Protein AF-0000000082951512 (afdb_homodimer)

Secondary structure (DSSP, 8-state):
--------THHHHHHHHHHHT-----EEEEE-----HHHHHHHHHHHHHHHHTT-EEEEEESSPPGGG--SSTTEEEEE-HHHH-PPSSB-HHHHHHHHH-GGGGHHHHHHHHHHHHHHHHHSHHHHHHHHHHHTTSS--SEEEE--TT-GGGGHHHHHHT--EEEEE-SSSS-TTHHHHHS----TTTS--TT-S-SS--SHHHHHHHHHHHHHHHHHHHHHHHHHHHHS--GGGGSPP---SEEEES--TTTS----B-TTEEE-TTTT-PPP----HHHHHHHHT-TT-EEEE--TTTB-GGGS-HHHHHHHHHHHHHSSSEEEEE-SS--TT--TTEEEES---HHHHHHSTTEEEEEE---HHHHHHHHHHT--EEE---STTHHHHHHHHHHTTSEEE--GGG--HHHHHHHHHHHHH-HHHHHHHHHHHHHHH--SS-HHHHHHHHHHHHHHTTT-GGGS-GGGGS-HHHHTTHHHHHHHHHHHHHHHHHHHHHHHHHHHHHHHHHHHHHHHH-/--------THHHHHHHHHHHT-----EEEEE-----HHHHHHHHHHHHHHHHTT-EEEEEESSPPGGG--SSTTEEEEE-HHHH-PPSSB-HHHHHHHHH-GGGGHHHHHHHHHHHHHHHHHSHHHHHHHHHHHTTSS--SEEEE--TT-GGGGHHHHHHT--EEEEE-SSSS-TTHHHHHS----TTTS--TT-S-SS--SHHHHHHHHHHHHHHHHHHHHHHHHHHHHS--GGGGSPPPPPSEEEES--TTTS----B-TTEEE-TTTT-PPP----HHHHHHHHT-TT-EEEE--TTTB-GGGS-HHHHHHHHHHHHHSSSEEEEE-SS--TT--TTEEEES---HHHHHHSTTEEEEEE---HHHHHHHHHHT--EEE---STTHHHHHHHHHHTTSEEE--GGG--HHHHHHHHHHHHH-HHHHHHHHHHHHHHH--SS-HHHHHHHHHHHHHHTTT-GGGS-GGGGS-HHHHTTHHHHHHHHHHHHHHHHHHHHHHHHHHHHHHHHHHHHHHHH-

Nearest PDB structures (foldseek):
  2o6l-assembly1_B  TM=9.473E-01  e=8.964E-16  Homo sapiens
  2o6l-assembly1_A  TM=9.461E-01  e=8.014E-16  Homo sapiens
  7cjx-assembly2_B  TM=9.313E-01  e=4.575E-16  Homo sapiens
  7yf5-assembly1_A  TM=9.288E-01  e=1.965E-15  Homo sapiens
  7yf5-assembly1_B  TM=9.492E-01  e=5.390E-15  Homo sapiens

Foldseek 3Di:
DPPPDPPDPVVVVVVVVVPPPLLPAFEEEEEELAQDPLFVLQVVLLVCLSVVSRHAYEYEHLDADPPLDDPHPRYHYDHCVVPHHDDWADFLVVLQVCFVCVLVCLLVQQVSSVSSLCSVCVDVVVVVLLVCCVVVVDNGAEYEYANRQALLGQLSCLSSVHAYEYEHSQQDPALCCCLQFVDDDDLQFQAHQFQLAQGQDDPVSSVVRVVVSVSSNVSSVVSRVVCCVVPPDPSSVGDGDHHLAYEHQHDCLLHPDDDDFPRYDYAHCSSPDPAPAFPPVVVVLQVPQPQFEEEEDAPGHHAPQSDDPVLVVLCQVLQLPDSHAYEYQHDDDDPPHRPRYDYDVDGPLLNRLLDPRHAEYEYQARRNSVSSNLLSLHAYEHAHSGGNRSNSQNSVVVLVQYDYDHSVPDDSVVVNVRVCCNRPPVSNSVSSVVSNVVVPDDPDHSSRVSNVVVSVCSVVRNNCVSHDPSSVDDPCVNVCVVVVVVVVVVVVVVVVVVVVVVVVVVVVVVVVVVVVVVVVD/DPPPDDPDPVVVVVVVVVPPPLPPAFEEEEEELAQDPLFVLQVVLLVCLSVVSRHAYEYEHLDADPPLDDPDPRYHYDHCVVPHHDDWADFLVVLQVCFVCVLVCLLVQQVSSVSSLCSVCVDVVVVVLLVCCVVVVDNGAEYEYANRQALLGQLSCLSSVHAYEYEHSQQDPALCCCLQFVDDDDLQFQAHQFQLAQGQDDPVSSVVRVVVSVSSNVSSVVSRVVCCVVPPDPSSPGDGDHHLAYEHQHDCLLHPDDDDFPRYDYAHCSSPDPAPAFPPVVVVLQVPQPQFEEEEDAPGHHAPQSDDPVLVVLCQVLQLPDSHAYEYQHDDDDPPHRPSYDYDVDGPLLNRLLDPRHAEYEYQARRNSVSSNLLSLHAYEHAHSGGNRSNSQNSVVVLVQYDYDHSVPDDSVVVNVRVCCNRPPVSNSVSSVVSNVVVPDDPDHSSRVSNVVVSVCSVVRNNCVSHDPSSVDDPCVNVCVVVVVVVVVVVVVVVVVVVVVVVVVVVVVVVVVVVVVVVVD

InterPro domains:
  IPR002213 UDP-glucuronosyl/UDP-glucosyltransferase [PF00201] (37-509)
  IPR002213 UDP-glucuronosyl/UDP-glucosyltransferase [cd03784] (33-453)
  IPR035595 UDP-glycosyltransferase family, conserved site [PS00375] (346-389)
  IPR050271 UDP-glycosyltransferase [PTHR48043] (38-494)

Sequence (1042 aa):
MRWSPALSWWSAVAAVVATACAANAANILAVETMGGISHWNFMSGVLRALVDNGHAVTAFTPFPSPDGHRPRDNYTEVDMSREMLTAVNHRLADVRQKWKNPFGRVYGWVRLSRNACDKIYGHPATEDVLRRHRDGRHRFDAVIVEPFLSDCASYLAGRLSVPLVYVTPLPAVGLMARWHTGHAANPAVESSLVAGHGIPRTFAQRLSNAALSAYCTVAMVLANAALRYVEPREYDKVPPVTPSLVFVNSHYVSEPPKPVAPSVVNVGGIHLKPPNGLPEDILEFIEQSAHGVIYFTFGSTVQMSSLPENIKNSFIEVLAQIPQRILWKYEGELENKPKNVMMKKWLPQRDILMHPNVKLFISHGGISGLYEAVDAGVPVLGFPLFGDQHRNIDNLVNAGMAISMDLFSVSKEALLNHVVELVNNKKYTTNAKTTSNIFKDRPMTPAQSVVYWTEYVLRHNGATHLKSHSLNLMWYQYYLLDVISFAIFLIFVVFFAVYKMLKYIYKYTSIFHQKVKAKTEMRWSPALSWWSAVAAVVATACAANAANILAVETMGGISHWNFMSGVLRALVDNGHAVTAFTPFPSPDGHRPRDNYTEVDMSREMLTAVNHRLADVRQKWKNPFGRVYGWVRLSRNACDKIYGHPATEDVLRRHRDGRHRFDAVIVEPFLSDCASYLAGRLSVPLVYVTPLPAVGLMARWHTGHAANPAVESSLVAGHGIPRTFAQRLSNAALSAYCTVAMVLANAALRYVEPREYDKVPPVTPSLVFVNSHYVSEPPKPVAPSVVNVGGIHLKPPNGLPEDILEFIEQSAHGVIYFTFGSTVQMSSLPENIKNSFIEVLAQIPQRILWKYEGELENKPKNVMMKKWLPQRDILMHPNVKLFISHGGISGLYEAVDAGVPVLGFPLFGDQHRNIDNLVNAGMAISMDLFSVSKEALLNHVVELVNNKKYTTNAKTTSNIFKDRPMTPAQSVVYWTEYVLRHNGATHLKSHSLNLMWYQYYLLDVISFAIFLIFVVFFAVYKMLKYIYKYTSIFHQKVKAKTE

Organism: Aphis glycines (NCBI:txid307491)

pLDDT: mean 89.83, std 14.05, range [22.98, 98.88]

Structure (mmCIF, N/CA/C/O backbone):
data_AF-0000000082951512-model_v1
#
loop_
_entity.id
_entity.type
_entity.pdbx_description
1 polymer UDP-glucuronosyltransferase
#
loop_
_atom_site.group_PDB
_atom_site.id
_atom_site.type_symbol
_atom_site.label_atom_id
_atom_site.label_alt_id
_atom_site.label_comp_id
_atom_site.label_asym_id
_atom_site.label_entity_id
_atom_site.label_seq_id
_atom_site.pdbx_PDB_ins_code
_atom_site.Cartn_x
_atom_site.Cartn_y
_atom_site.Cartn_z
_atom_site.occupancy
_atom_site.B_iso_or_equiv
_atom_site.auth_seq_id
_atom_site.auth_comp_id
_atom_site.auth_asym_id
_atom_site.auth_atom_id
_atom_site.pdbx_PDB_model_num
ATOM 1 N N . MET A 1 1 ? 15.352 -14.711 58.969 1 22.98 1 MET A N 1
ATOM 2 C CA . MET A 1 1 ? 14.117 -14.641 58.188 1 22.98 1 MET A CA 1
ATOM 3 C C . MET A 1 1 ? 14.398 -14.258 56.75 1 22.98 1 MET A C 1
ATOM 5 O O . MET A 1 1 ? 14.891 -13.164 56.469 1 22.98 1 MET A O 1
ATOM 9 N N . ARG A 1 2 ? 14.766 -15.234 55.875 1 25.12 2 ARG A N 1
ATOM 10 C CA . ARG A 1 2 ? 15.375 -15.266 54.562 1 25.12 2 ARG A CA 1
ATOM 11 C C . ARG A 1 2 ? 14.391 -14.773 53.5 1 25.12 2 ARG A C 1
ATOM 13 O O . ARG A 1 2 ? 13.312 -15.344 53.312 1 25.12 2 ARG A O 1
ATOM 20 N N . TRP A 1 3 ? 14.367 -13.477 53.188 1 26 3 TRP A N 1
ATOM 21 C CA . TRP A 1 3 ? 13.438 -12.711 52.375 1 26 3 TRP A CA 1
ATOM 22 C C . TRP A 1 3 ? 13.445 -13.227 50.938 1 26 3 TRP A C 1
ATOM 24 O O . TRP A 1 3 ? 14.508 -13.438 50.344 1 26 3 TRP A O 1
ATOM 34 N N . SER A 1 4 ? 12.492 -14.102 50.625 1 31.97 4 SER A N 1
ATOM 35 C CA . SER A 1 4 ? 12.234 -14.766 49.344 1 31.97 4 SER A CA 1
ATOM 36 C C . SER A 1 4 ? 12.211 -13.766 48.188 1 31.97 4 SER A C 1
ATOM 38 O O . SER A 1 4 ? 11.648 -12.68 48.312 1 31.97 4 SER A O 1
ATOM 40 N N . PRO A 1 5 ? 13.18 -13.992 47.25 1 32.19 5 PRO A N 1
ATOM 41 C CA . PRO A 1 5 ? 13.414 -13.078 46.125 1 32.19 5 PRO A CA 1
ATOM 42 C C . PRO A 1 5 ? 12.141 -12.797 45.312 1 32.19 5 PRO A C 1
ATOM 44 O O . PRO A 1 5 ? 11.234 -13.633 45.281 1 32.19 5 PRO A O 1
ATOM 47 N N . ALA A 1 6 ? 11.781 -11.477 45.188 1 31.2 6 ALA A N 1
ATOM 48 C CA . ALA A 1 6 ? 10.711 -10.734 44.531 1 31.2 6 ALA A CA 1
ATOM 49 C C . ALA A 1 6 ? 10.469 -11.266 43.125 1 31.2 6 ALA A C 1
ATOM 51 O O . ALA A 1 6 ? 11.414 -11.461 42.344 1 31.2 6 ALA A O 1
ATOM 52 N N . LEU A 1 7 ? 9.391 -12.07 42.969 1 34.97 7 LEU A N 1
ATOM 53 C CA . LEU A 1 7 ? 8.719 -12.398 41.719 1 34.97 7 LEU A CA 1
ATOM 54 C C . LEU A 1 7 ? 8.812 -11.234 40.719 1 34.97 7 LEU A C 1
ATOM 56 O O . LEU A 1 7 ? 8.383 -10.125 41.031 1 34.97 7 LEU A O 1
ATOM 60 N N . SER A 1 8 ? 9.938 -11.25 39.969 1 32.94 8 SER A N 1
ATOM 61 C CA . SER A 1 8 ? 10.273 -10.133 39.094 1 32.94 8 SER A CA 1
ATOM 62 C C . SER A 1 8 ? 9.07 -9.688 38.281 1 32.94 8 SER A C 1
ATOM 64 O O . SER A 1 8 ? 8.211 -10.492 37.938 1 32.94 8 SER A O 1
ATOM 66 N N . TRP A 1 9 ? 8.75 -8.406 38.25 1 36.72 9 TRP A N 1
ATOM 67 C CA . TRP A 1 9 ? 7.781 -7.539 37.594 1 36.72 9 TRP A CA 1
ATOM 68 C C . TRP A 1 9 ? 7.68 -7.867 36.125 1 36.72 9 TRP A C 1
ATOM 70 O O . TRP A 1 9 ? 6.715 -7.48 35.438 1 36.72 9 TRP A O 1
ATOM 80 N N . TRP A 1 10 ? 8.703 -8.539 35.531 1 37 10 TRP A N 1
ATOM 81 C CA . TRP A 1 10 ? 8.656 -8.789 34.094 1 37 10 TRP A CA 1
ATOM 82 C C . TRP A 1 10 ? 7.641 -9.875 33.75 1 37 10 TRP A C 1
ATOM 84 O O . TRP A 1 10 ? 7.117 -9.922 32.625 1 37 10 TRP A O 1
ATOM 94 N N . SER A 1 11 ? 7.41 -10.883 34.656 1 37.94 11 SER A N 1
ATOM 95 C CA . SER A 1 11 ? 6.398 -11.898 34.406 1 37.94 11 SER A CA 1
ATOM 96 C C . SER A 1 11 ? 4.996 -11.297 34.406 1 37.94 11 SER A C 1
ATOM 98 O O . SER A 1 11 ? 4.074 -11.852 33.812 1 37.94 11 SER A O 1
ATOM 100 N N . ALA A 1 12 ? 4.844 -10.25 35.125 1 36.88 12 ALA A N 1
ATOM 101 C CA . ALA A 1 12 ? 3.514 -9.648 35.188 1 36.88 12 ALA A CA 1
ATOM 102 C C . ALA A 1 12 ? 3.205 -8.898 33.875 1 36.88 12 ALA A C 1
ATOM 104 O O . ALA A 1 12 ? 2.076 -8.93 33.406 1 36.88 12 ALA A O 1
ATOM 105 N N . VAL A 1 13 ? 4.316 -8.266 33.281 1 36.66 13 VAL A N 1
ATOM 106 C CA . VAL A 1 13 ? 4.031 -7.477 32.094 1 36.66 13 VAL A CA 1
ATOM 107 C C . VAL A 1 13 ? 3.791 -8.406 30.891 1 36.66 13 VAL A C 1
ATOM 109 O O . VAL A 1 13 ? 2.912 -8.148 30.062 1 36.66 13 VAL A O 1
ATOM 112 N N . ALA A 1 14 ? 4.531 -9.531 30.75 1 37.16 14 ALA A N 1
ATOM 113 C CA . ALA A 1 14 ? 4.234 -10.438 29.641 1 37.16 14 ALA A CA 1
ATOM 114 C C . ALA A 1 14 ? 2.83 -11.023 29.781 1 37.16 14 ALA A C 1
ATOM 116 O O . ALA A 1 14 ? 2.156 -11.266 28.766 1 37.16 14 ALA A O 1
ATOM 117 N N . ALA A 1 15 ? 2.412 -11.305 30.984 1 36.03 15 ALA A N 1
ATOM 118 C CA . ALA A 1 15 ? 1.08 -11.867 31.203 1 36.03 15 ALA A CA 1
ATOM 119 C C . ALA A 1 15 ? -0.004 -10.836 30.875 1 36.03 15 ALA A C 1
ATOM 121 O O . ALA A 1 15 ? -1.095 -11.195 30.438 1 36.03 15 ALA A O 1
ATOM 122 N N . VAL A 1 16 ? 0.26 -9.516 31.203 1 35.53 16 VAL A N 1
ATOM 123 C CA . VAL A 1 16 ? -0.781 -8.516 30.969 1 35.53 16 VAL A CA 1
ATOM 124 C C . VAL A 1 16 ? -0.911 -8.227 29.484 1 35.53 16 VAL A C 1
ATOM 126 O O . VAL A 1 16 ? -2.012 -7.977 28.984 1 35.53 16 VAL A O 1
ATOM 129 N N . VAL A 1 17 ? 0.19 -8.203 28.672 1 35.31 17 VAL A N 1
ATOM 130 C CA . VAL A 1 17 ? -0.001 -7.941 27.234 1 35.31 17 VAL A CA 1
ATOM 131 C C . VAL A 1 17 ? -0.725 -9.117 26.594 1 35.31 17 VAL A C 1
ATOM 133 O O . VAL A 1 17 ? -1.53 -8.938 25.672 1 35.31 17 VAL A O 1
ATOM 136 N N . ALA A 1 18 ? -0.42 -10.297 26.938 1 37 18 ALA A N 1
ATOM 137 C CA . ALA A 1 18 ? -1.148 -11.438 26.375 1 37 18 ALA A CA 1
ATOM 138 C C . ALA A 1 18 ? -2.605 -11.43 26.828 1 37 18 ALA A C 1
ATOM 140 O O . ALA A 1 18 ? -3.457 -12.07 26.219 1 37 18 ALA A O 1
ATOM 141 N N . THR A 1 19 ? -2.945 -10.977 27.953 1 35.62 19 THR A N 1
ATOM 142 C CA . THR A 1 19 ? -4.316 -11.039 28.438 1 35.62 19 THR A CA 1
ATOM 143 C C . THR A 1 19 ? -5.191 -10.008 27.734 1 35.62 19 THR A C 1
ATOM 145 O O . THR A 1 19 ? -6.418 -10.117 27.75 1 35.62 19 THR A O 1
ATOM 148 N N . ALA A 1 20 ? -4.703 -8.688 27.547 1 37.69 20 ALA A N 1
ATOM 149 C CA . ALA A 1 20 ? -5.707 -7.703 27.156 1 37.69 20 ALA A CA 1
ATOM 150 C C . ALA A 1 20 ? -6.402 -8.117 25.859 1 37.69 20 ALA A C 1
ATOM 152 O O . ALA A 1 20 ? -7.625 -8 25.734 1 37.69 20 ALA A O 1
ATOM 153 N N . CYS A 1 21 ? -5.684 -7.953 24.594 1 42.03 21 CYS A N 1
ATOM 154 C CA . CYS A 1 21 ? -6.609 -7.984 23.453 1 42.03 21 CYS A CA 1
ATOM 155 C C . CYS A 1 21 ? -7.078 -9.406 23.188 1 42.03 21 CYS A C 1
ATOM 157 O O . CYS A 1 21 ? -6.598 -10.055 22.25 1 42.03 21 CYS A O 1
ATOM 159 N N . ALA A 1 22 ? -7.09 -10.211 24.047 1 44.62 22 ALA A N 1
ATOM 160 C CA . ALA A 1 22 ? -7.746 -11.492 23.766 1 44.62 22 ALA A CA 1
ATOM 161 C C . ALA A 1 22 ? -9.039 -11.281 22.969 1 44.62 22 ALA A C 1
ATOM 163 O O . ALA A 1 22 ? -10.055 -10.867 23.531 1 44.62 22 ALA A O 1
ATOM 164 N N . ALA A 1 23 ? -8.914 -10.828 21.812 1 55.81 23 ALA A N 1
ATOM 165 C CA . ALA A 1 23 ? -10.148 -10.922 21.031 1 55.81 23 ALA A CA 1
ATOM 166 C C . ALA A 1 23 ? -10.883 -12.227 21.328 1 55.81 23 ALA A C 1
ATOM 168 O O . ALA A 1 23 ? -10.266 -13.281 21.438 1 55.81 23 ALA A O 1
ATOM 169 N N . ASN A 1 24 ? -12.008 -12.156 22 1 72.81 24 ASN A N 1
ATOM 170 C CA . ASN A 1 24 ? -12.938 -13.266 22.188 1 72.81 24 ASN A CA 1
ATOM 171 C C . ASN A 1 24 ? -13 -14.156 20.953 1 72.81 24 ASN A C 1
ATOM 173 O O . ASN A 1 24 ? -12.836 -13.672 19.828 1 72.81 24 ASN A O 1
ATOM 177 N N . ALA A 1 25 ? -12.836 -15.367 21.125 1 91.44 25 ALA A N 1
ATOM 178 C CA . ALA A 1 25 ? -12.984 -16.375 20.078 1 91.44 25 ALA A CA 1
ATOM 179 C C . ALA A 1 25 ? -14.219 -16.094 19.219 1 91.44 25 ALA A C 1
ATOM 181 O O . ALA A 1 25 ? -15.305 -15.836 19.734 1 91.44 25 ALA A O 1
ATOM 182 N N . ALA A 1 26 ? -13.969 -15.828 17.969 1 97.44 26 ALA A N 1
ATOM 183 C CA . ALA A 1 26 ? -15.047 -15.547 17.031 1 97.44 26 ALA A CA 1
ATOM 184 C C . ALA A 1 26 ? -15.484 -16.812 16.297 1 97.44 26 ALA A C 1
ATOM 186 O O . ALA A 1 26 ? -14.734 -17.797 16.25 1 97.44 26 ALA A O 1
ATOM 187 N N . ASN A 1 27 ? -16.703 -16.844 15.844 1 97.69 27 ASN A N 1
ATOM 188 C CA . ASN A 1 27 ? -17.234 -17.875 14.938 1 97.69 27 ASN A CA 1
ATOM 189 C C . ASN A 1 27 ? -17.141 -17.422 13.477 1 97.69 27 ASN A C 1
ATOM 191 O O . ASN A 1 27 ? -17.812 -16.484 13.07 1 97.69 27 ASN A O 1
ATOM 195 N N . ILE A 1 28 ? -16.359 -18.156 12.727 1 98.5 28 ILE A N 1
ATOM 196 C CA . ILE A 1 28 ? -16.062 -17.734 11.367 1 98.5 28 ILE A CA 1
ATOM 197 C C . ILE A 1 28 ? -16.562 -18.781 10.375 1 98.5 28 ILE A C 1
ATOM 199 O O . ILE A 1 28 ? -16.375 -19.984 10.578 1 98.5 28 ILE A O 1
ATOM 203 N N . LEU A 1 29 ? -17.312 -18.344 9.367 1 98.56 29 LEU A N 1
ATOM 204 C CA . LEU A 1 29 ? -17.719 -19.203 8.258 1 98.56 29 LEU A CA 1
ATOM 205 C C . LEU A 1 29 ? -16.766 -19.047 7.074 1 98.56 29 LEU A C 1
ATOM 207 O O . LEU A 1 29 ? -16.562 -17.938 6.574 1 98.56 29 LEU A O 1
ATOM 211 N N . ALA A 1 30 ? -16.156 -20.156 6.684 1 98.5 30 ALA A N 1
ATOM 212 C CA . ALA A 1 30 ? -15.227 -20.141 5.559 1 98.5 30 ALA A CA 1
ATOM 213 C C . ALA A 1 30 ? -15.789 -20.922 4.371 1 98.5 30 ALA A C 1
ATOM 215 O O . ALA A 1 30 ? -16.422 -21.969 4.547 1 98.5 30 ALA A O 1
ATOM 216 N N . VAL A 1 31 ? -15.586 -20.344 3.137 1 97.94 31 VAL A N 1
ATOM 217 C CA . VAL A 1 31 ? -16.125 -20.969 1.935 1 97.94 31 VAL A CA 1
ATOM 218 C C . VAL A 1 31 ? -15.047 -21.031 0.854 1 97.94 31 VAL A C 1
ATOM 220 O O . VAL A 1 31 ? -14.531 -20 0.421 1 97.94 31 VAL A O 1
ATOM 223 N N . GLU A 1 32 ? -14.664 -22.219 0.416 1 96.38 32 GLU A N 1
ATOM 224 C CA . GLU A 1 32 ? -13.789 -22.406 -0.736 1 96.38 32 GLU A CA 1
ATOM 225 C C . GLU A 1 32 ? -14.594 -22.625 -2.014 1 96.38 32 GLU A C 1
ATOM 227 O O . GLU A 1 32 ? -15.328 -23.609 -2.141 1 96.38 32 GLU A O 1
ATOM 232 N N . THR A 1 33 ? -14.352 -21.719 -2.998 1 93.88 33 THR A N 1
ATOM 233 C CA . THR A 1 33 ? -15.211 -21.75 -4.176 1 93.88 33 THR A CA 1
ATOM 234 C C . THR A 1 33 ? -14.516 -22.453 -5.336 1 93.88 33 THR A C 1
ATOM 236 O O . THR A 1 33 ? -15.117 -22.672 -6.391 1 93.88 33 THR A O 1
ATOM 239 N N . MET A 1 34 ? -13.289 -22.828 -5.137 1 90.31 34 MET A N 1
ATOM 240 C CA . MET A 1 34 ? -12.547 -23.484 -6.207 1 90.31 34 MET A CA 1
ATOM 241 C C . MET A 1 34 ? -12.094 -24.875 -5.781 1 90.31 34 MET A C 1
ATOM 243 O O . MET A 1 34 ? -11.641 -25.062 -4.648 1 90.31 34 MET A O 1
ATOM 247 N N . GLY A 1 35 ? -12.211 -25.812 -6.703 1 87.56 35 GLY A N 1
ATOM 248 C CA . GLY A 1 35 ? -11.836 -27.188 -6.422 1 87.56 35 GLY A CA 1
ATOM 249 C C . GLY A 1 35 ? -10.391 -27.5 -6.762 1 87.56 35 GLY A C 1
ATOM 250 O O . GLY A 1 35 ? -10.094 -28.562 -7.293 1 87.56 35 GLY A O 1
ATOM 251 N N . GLY A 1 36 ? -9.477 -26.594 -6.602 1 87.12 36 GLY A N 1
ATOM 252 C CA . GLY A 1 36 ? -8.055 -26.828 -6.793 1 87.12 36 GLY A CA 1
ATOM 253 C C . GLY A 1 36 ? -7.289 -26.938 -5.488 1 87.12 36 GLY A C 1
ATOM 254 O O . GLY A 1 36 ? -7.461 -26.109 -4.59 1 87.12 36 GLY A O 1
ATOM 255 N N . ILE A 1 37 ? -6.496 -27.953 -5.426 1 87.88 37 ILE A N 1
ATOM 256 C CA . ILE A 1 37 ? -5.805 -28.25 -4.176 1 87.88 37 ILE A CA 1
ATOM 257 C C . ILE A 1 37 ? -4.875 -27.094 -3.818 1 87.88 37 ILE A C 1
ATOM 259 O O . ILE A 1 37 ? -4.68 -26.781 -2.639 1 87.88 37 ILE A O 1
ATOM 263 N N . SER A 1 38 ? -4.227 -26.516 -4.84 1 88.56 38 SER A N 1
ATOM 264 C CA . SER A 1 38 ? -3.338 -25.391 -4.574 1 88.56 38 SER A CA 1
ATOM 265 C C . SER A 1 38 ? -4.102 -24.219 -3.965 1 88.56 38 SER A C 1
ATOM 267 O O . SER A 1 38 ? -3.584 -23.516 -3.09 1 88.56 38 SER A O 1
ATOM 269 N N . HIS A 1 39 ? -5.328 -23.984 -4.391 1 92.94 39 HIS A N 1
ATOM 270 C CA . HIS A 1 39 ? -6.188 -22.953 -3.822 1 92.94 39 HIS A CA 1
ATOM 271 C C . HIS A 1 39 ? -6.523 -23.266 -2.367 1 92.94 39 HIS A C 1
ATOM 273 O O . HIS A 1 39 ? -6.414 -22.391 -1.504 1 92.94 39 HIS A O 1
ATOM 279 N N . TRP A 1 40 ? -6.828 -24.531 -2.18 1 93.38 40 TRP A N 1
ATOM 280 C CA . TRP A 1 40 ? -7.207 -24.922 -0.83 1 93.38 40 TRP A CA 1
ATOM 281 C C . TRP A 1 40 ? -6.02 -24.828 0.122 1 93.38 40 TRP A C 1
ATOM 283 O O . TRP A 1 40 ? -6.184 -24.469 1.292 1 93.38 40 TRP A O 1
ATOM 293 N N . ASN A 1 41 ? -4.867 -25.172 -0.357 1 92.81 41 ASN A N 1
ATOM 294 C CA . ASN A 1 41 ? -3.684 -25.109 0.496 1 92.81 41 ASN A CA 1
ATOM 295 C C . ASN A 1 41 ? -3.488 -23.703 1.062 1 92.81 41 ASN A C 1
ATOM 297 O O . ASN A 1 41 ? -3.127 -23.547 2.23 1 92.81 41 ASN A O 1
ATOM 301 N N . PHE A 1 42 ? -3.707 -22.75 0.288 1 96.38 42 PHE A N 1
ATOM 302 C CA . PHE A 1 42 ? -3.596 -21.375 0.763 1 96.38 42 PHE A CA 1
ATOM 303 C C . PHE A 1 42 ? -4.691 -21.047 1.775 1 96.38 42 PHE A C 1
ATOM 305 O O . PHE A 1 42 ? -4.406 -20.594 2.883 1 96.38 42 PHE A O 1
ATOM 312 N N . MET A 1 43 ? -5.949 -21.344 1.406 1 97.38 43 MET A N 1
ATOM 313 C CA . MET A 1 43 ? -7.086 -21.109 2.293 1 97.38 43 MET A CA 1
ATOM 314 C C . MET A 1 43 ? -6.906 -21.859 3.611 1 97.38 43 MET A C 1
ATOM 316 O O . MET A 1 43 ? -7.117 -21.297 4.684 1 97.38 43 MET A O 1
ATOM 320 N N . SER A 1 44 ? -6.48 -23.062 3.504 1 95.75 44 SER A N 1
ATOM 321 C CA . SER A 1 44 ? -6.324 -23.875 4.711 1 95.75 44 SER A CA 1
ATOM 322 C C . SER A 1 44 ? -5.27 -23.281 5.641 1 95.75 44 SER A C 1
ATOM 324 O O . SER A 1 44 ? -5.383 -23.391 6.863 1 95.75 44 SER A O 1
ATOM 326 N N . GLY A 1 45 ? -4.211 -22.688 5.031 1 97.25 45 GLY A N 1
ATOM 327 C CA . GLY A 1 45 ? -3.23 -21.984 5.848 1 97.25 45 GLY A CA 1
ATOM 328 C C . GLY A 1 45 ? -3.826 -20.828 6.629 1 97.25 45 GLY A C 1
ATOM 329 O O . GLY A 1 45 ? -3.533 -20.656 7.812 1 97.25 45 GLY A O 1
ATOM 330 N N . VAL A 1 46 ? -4.672 -20.078 5.984 1 98.56 46 VAL A N 1
ATOM 331 C CA . VAL A 1 46 ? -5.348 -18.938 6.609 1 98.56 46 VAL A CA 1
ATOM 332 C C . VAL A 1 46 ? -6.242 -19.438 7.742 1 98.56 46 VAL A C 1
ATOM 334 O O . VAL A 1 46 ? -6.191 -18.906 8.859 1 98.56 46 VAL A O 1
ATOM 337 N N . LEU A 1 47 ? -7.012 -20.516 7.48 1 97.81 47 LEU A N 1
ATOM 338 C CA . LEU A 1 47 ? -7.949 -21.031 8.469 1 97.81 47 LEU A CA 1
ATOM 339 C C . LEU A 1 47 ? -7.211 -21.641 9.648 1 97.81 47 LEU A C 1
ATOM 341 O O . LEU A 1 47 ? -7.633 -21.5 10.797 1 97.81 47 LEU A O 1
ATOM 345 N N . ARG A 1 48 ? -6.141 -22.297 9.359 1 96.31 48 ARG A N 1
ATOM 346 C CA . ARG A 1 48 ? -5.34 -22.875 10.43 1 96.31 48 ARG A CA 1
ATOM 347 C C . ARG A 1 48 ? -4.84 -21.797 11.391 1 96.31 48 ARG A C 1
ATOM 349 O O . ARG A 1 48 ? -4.852 -21.984 12.609 1 96.31 48 ARG A O 1
ATOM 356 N N . ALA A 1 49 ? -4.355 -20.688 10.852 1 97.62 49 ALA A N 1
ATOM 357 C CA . ALA A 1 49 ? -3.883 -19.578 11.68 1 97.62 49 ALA A CA 1
ATOM 358 C C . ALA A 1 49 ? -4.973 -19.109 12.641 1 97.62 49 ALA A C 1
ATOM 360 O O . ALA A 1 49 ? -4.699 -18.844 13.812 1 97.62 49 ALA A O 1
ATOM 361 N N . LEU A 1 50 ? -6.199 -19.062 12.188 1 98.19 50 LEU A N 1
ATOM 362 C CA . LEU A 1 50 ? -7.316 -18.594 12.992 1 98.19 50 LEU A CA 1
ATOM 363 C C . LEU A 1 50 ? -7.715 -19.641 14.031 1 98.19 50 LEU A C 1
ATOM 365 O O . LEU A 1 50 ? -7.918 -19.312 15.203 1 98.19 50 LEU A O 1
ATOM 369 N N . VAL A 1 51 ? -7.785 -20.922 13.602 1 96.94 51 VAL A N 1
ATOM 370 C CA . VAL A 1 51 ? -8.172 -22.016 14.484 1 96.94 51 VAL A CA 1
ATOM 371 C C . VAL A 1 51 ? -7.137 -22.172 15.594 1 96.94 51 VAL A C 1
ATOM 373 O O . VAL A 1 51 ? -7.492 -22.359 16.766 1 96.94 51 VAL A O 1
ATOM 376 N N . ASP A 1 52 ? -5.883 -22.078 15.242 1 95.5 52 ASP A N 1
ATOM 377 C CA . ASP A 1 52 ? -4.793 -22.219 16.203 1 95.5 52 ASP A CA 1
ATOM 378 C C . ASP A 1 52 ? -4.824 -21.094 17.234 1 95.5 52 ASP A C 1
ATOM 380 O O . ASP A 1 52 ? -4.238 -21.219 18.312 1 95.5 52 ASP A O 1
ATOM 384 N N . ASN A 1 53 ? -5.477 -20.016 16.922 1 96.31 53 ASN A N 1
ATOM 385 C CA . ASN A 1 53 ? -5.543 -18.891 17.844 1 96.31 53 ASN A CA 1
ATOM 386 C C . ASN A 1 53 ? -6.922 -18.781 18.484 1 96.31 53 ASN A C 1
ATOM 388 O O . ASN A 1 53 ? -7.352 -17.688 18.844 1 96.31 53 ASN A O 1
ATOM 392 N N . GLY A 1 54 ? -7.707 -19.844 18.453 1 95.81 54 GLY A N 1
ATOM 393 C CA . GLY A 1 54 ? -8.875 -19.984 19.328 1 95.81 54 GLY A CA 1
ATOM 394 C C . GLY A 1 54 ? -10.18 -19.688 18.609 1 95.81 54 GLY A C 1
ATOM 395 O O . GLY A 1 54 ? -11.258 -19.859 19.188 1 95.81 54 GLY A O 1
ATOM 396 N N . HIS A 1 55 ? -10.172 -19.297 17.391 1 97.81 55 HIS A N 1
ATOM 397 C CA . HIS A 1 55 ? -11.414 -19.031 16.672 1 97.81 55 HIS A CA 1
ATOM 398 C C . HIS A 1 55 ? -12.078 -20.312 16.203 1 97.81 55 HIS A C 1
ATOM 400 O O . HIS A 1 55 ? -11.398 -21.297 15.922 1 97.81 55 HIS A O 1
ATOM 406 N N . ALA A 1 56 ? -13.367 -20.344 16.219 1 96.94 56 ALA A N 1
ATOM 407 C CA . ALA A 1 56 ? -14.133 -21.453 15.656 1 96.94 56 ALA A CA 1
ATOM 408 C C . ALA A 1 56 ? -14.391 -21.234 14.172 1 96.94 56 ALA A C 1
ATOM 410 O O . ALA A 1 56 ? -14.82 -20.141 13.766 1 96.94 56 ALA A O 1
ATOM 411 N N . VAL A 1 57 ? -14.141 -22.266 13.406 1 97.31 57 VAL A N 1
ATOM 412 C CA . VAL A 1 57 ? -14.289 -22.125 11.961 1 97.31 57 VAL A CA 1
ATOM 413 C C . VAL A 1 57 ? -15.164 -23.25 11.422 1 97.31 57 VAL A C 1
ATOM 415 O O . VAL A 1 57 ? -14.945 -24.422 11.742 1 97.31 57 VAL A O 1
ATOM 418 N N . THR A 1 58 ? -16.172 -22.938 10.727 1 96.88 58 THR A N 1
ATOM 419 C CA . THR A 1 58 ? -16.922 -23.844 9.859 1 96.88 58 THR A CA 1
ATOM 420 C C . THR A 1 58 ? -16.547 -23.609 8.391 1 96.88 58 THR A C 1
ATOM 422 O O . THR A 1 58 ? -16.781 -22.531 7.852 1 96.88 58 THR A O 1
ATOM 425 N N . ALA A 1 59 ? -16.031 -24.688 7.758 1 97.19 59 ALA A N 1
ATOM 426 C CA . ALA A 1 59 ? -15.484 -24.5 6.422 1 97.19 59 ALA A CA 1
ATOM 427 C C . ALA A 1 59 ? -16.203 -25.375 5.398 1 97.19 59 ALA A C 1
ATOM 429 O O . ALA A 1 59 ? -16.25 -26.594 5.555 1 97.19 59 ALA A O 1
ATOM 430 N N . PHE A 1 60 ? -16.797 -24.719 4.379 1 97 60 PHE A N 1
ATOM 431 C CA . PHE A 1 60 ? -17.188 -25.438 3.174 1 97 60 PHE A CA 1
ATOM 432 C C . PHE A 1 60 ? -15.961 -25.734 2.311 1 97 60 PHE A C 1
ATOM 434 O O . PHE A 1 60 ? -15.32 -24.812 1.796 1 97 60 PHE A O 1
ATOM 441 N N . THR A 1 61 ? -15.586 -27.031 2.137 1 95.12 61 THR A N 1
ATOM 442 C CA . THR A 1 61 ? -14.336 -27.359 1.457 1 95.12 61 THR A CA 1
ATOM 443 C C . THR A 1 61 ? -14.531 -28.531 0.508 1 95.12 61 THR A C 1
ATOM 445 O O . THR A 1 61 ? -15.219 -29.5 0.841 1 95.12 61 THR A O 1
ATOM 448 N N . PRO A 1 62 ? -13.969 -28.438 -0.675 1 93.19 62 PRO A N 1
ATOM 449 C CA . PRO A 1 62 ? -13.938 -29.594 -1.558 1 93.19 62 PRO A CA 1
ATOM 450 C C . PRO A 1 62 ? -12.859 -30.609 -1.16 1 93.19 62 PRO A C 1
ATOM 452 O O . PRO A 1 62 ? -12.789 -31.703 -1.737 1 93.19 62 PRO A O 1
ATOM 455 N N . PHE A 1 63 ? -12.047 -30.266 -0.165 1 90.94 63 PHE A N 1
ATOM 456 C CA . PHE A 1 63 ? -10.953 -31.125 0.265 1 90.94 63 PHE A CA 1
ATOM 457 C C . PHE A 1 63 ? -11.062 -31.438 1.752 1 90.94 63 PHE A C 1
ATOM 459 O O . PHE A 1 63 ? -10.172 -31.094 2.533 1 90.94 63 PHE A O 1
ATOM 466 N N . PRO A 1 64 ? -12.039 -32.156 2.084 1 90.5 64 PRO A N 1
ATOM 467 C CA . PRO A 1 64 ? -12.211 -32.469 3.506 1 90.5 64 PRO A CA 1
ATOM 468 C C . PRO A 1 64 ? -11.102 -33.375 4.043 1 90.5 64 PRO A C 1
ATOM 470 O O . PRO A 1 64 ? -10.492 -34.125 3.281 1 90.5 64 PRO A O 1
ATOM 473 N N . SER A 1 65 ? -10.781 -33.188 5.316 1 86.19 65 SER A N 1
ATOM 474 C CA . SER A 1 65 ? -9.828 -34.094 5.973 1 86.19 65 SER A CA 1
ATOM 475 C C . SER A 1 65 ? -10.297 -35.531 5.922 1 86.19 65 SER A C 1
ATOM 477 O O . SER A 1 65 ? -11.5 -35.812 5.961 1 86.19 65 SER A O 1
ATOM 479 N N . PRO A 1 66 ? -9.172 -36.312 5.824 1 76.69 66 PRO A N 1
ATOM 480 C CA . PRO A 1 66 ? -9.57 -37.719 5.797 1 76.69 66 PRO A CA 1
ATOM 481 C C . PRO A 1 66 ? -10.297 -38.156 7.066 1 76.69 66 PRO A C 1
ATOM 483 O O . PRO A 1 66 ? -9.977 -37.656 8.156 1 76.69 66 PRO A O 1
ATOM 486 N N . ASP A 1 67 ? -11.18 -39.125 6.965 1 61.62 67 ASP A N 1
ATOM 487 C CA . ASP A 1 67 ? -11.945 -39.844 7.988 1 61.62 67 ASP A CA 1
ATOM 488 C C . ASP A 1 67 ? -12.742 -38.844 8.852 1 61.62 67 ASP A C 1
ATOM 490 O O . ASP A 1 67 ? -13.047 -39.156 10.008 1 61.62 67 ASP A O 1
ATOM 494 N N . GLY A 1 68 ? -12.961 -37.688 8.359 1 59.38 68 GLY A N 1
ATOM 495 C CA . GLY A 1 68 ? -13.781 -36.75 9.117 1 59.38 68 GLY A CA 1
ATOM 496 C C . GLY A 1 68 ? -13.094 -36.219 10.367 1 59.38 68 GLY A C 1
ATOM 497 O O . GLY A 1 68 ? -13.734 -35.656 11.234 1 59.38 68 GLY A O 1
ATOM 498 N N . HIS A 1 69 ? -11.75 -36.562 10.492 1 61.12 69 HIS A N 1
ATOM 499 C CA . HIS A 1 69 ? -10.977 -36.156 11.656 1 61.12 69 HIS A CA 1
ATOM 500 C C . HIS A 1 69 ? -10.883 -34.625 11.75 1 61.12 69 HIS A C 1
ATOM 502 O O . HIS A 1 69 ? -10.602 -33.969 10.758 1 61.12 69 HIS A O 1
ATOM 508 N N . ARG A 1 70 ? -11.539 -34.281 12.82 1 65.5 70 ARG A N 1
ATOM 509 C CA . ARG A 1 70 ? -11.398 -32.844 13.172 1 65.5 70 ARG A CA 1
ATOM 510 C C . ARG A 1 70 ? -10 -32.562 13.711 1 65.5 70 ARG A C 1
ATOM 512 O O . ARG A 1 70 ? -9.641 -33 14.797 1 65.5 70 ARG A O 1
ATOM 519 N N . PRO A 1 71 ? -9.188 -31.812 12.867 1 65.12 71 PRO A N 1
ATOM 520 C CA . PRO A 1 71 ? -7.84 -31.516 13.359 1 65.12 71 PRO A CA 1
ATOM 521 C C . PRO A 1 71 ? -7.852 -30.797 14.703 1 65.12 71 PRO A C 1
ATOM 523 O O . PRO A 1 71 ? -6.914 -30.922 15.492 1 65.12 71 PRO A O 1
ATOM 526 N N . ARG A 1 72 ? -8.977 -30.016 14.953 1 79.81 72 ARG A N 1
ATOM 527 C CA . ARG A 1 72 ? -9.18 -29.25 16.188 1 79.81 72 ARG A CA 1
ATOM 528 C C . ARG A 1 72 ? -10.648 -29.203 16.578 1 79.81 72 ARG A C 1
ATOM 530 O O . ARG A 1 72 ? -11.523 -29.328 15.711 1 79.81 72 ARG A O 1
ATOM 537 N N . ASP A 1 73 ? -11.031 -29.047 17.797 1 87.5 73 ASP A N 1
ATOM 538 C CA . ASP A 1 73 ? -12.398 -29.031 18.297 1 87.5 73 ASP A CA 1
ATOM 539 C C . ASP A 1 73 ? -13.164 -27.828 17.766 1 87.5 73 ASP A C 1
ATOM 541 O O . ASP A 1 73 ? -14.383 -27.875 17.594 1 87.5 73 ASP A O 1
ATOM 545 N N . ASN A 1 74 ? -12.43 -26.828 17.453 1 94.19 74 ASN A N 1
ATOM 546 C CA . ASN A 1 74 ? -13.078 -25.594 17 1 94.19 74 ASN A CA 1
ATOM 547 C C . ASN A 1 74 ? -13.062 -25.484 15.484 1 94.19 74 ASN A C 1
ATOM 549 O O . ASN A 1 74 ? -13.18 -24.391 14.938 1 94.19 74 ASN A O 1
ATOM 553 N N . TYR A 1 75 ? -12.922 -26.641 14.805 1 95.38 75 TYR A N 1
ATOM 554 C CA . TYR A 1 75 ? -12.898 -26.672 13.344 1 95.38 75 TYR A CA 1
ATOM 555 C C . TYR A 1 75 ? -13.906 -27.688 12.805 1 95.38 75 TYR A C 1
ATOM 557 O O . TYR A 1 75 ? -13.828 -28.875 13.125 1 95.38 75 TYR A O 1
ATOM 565 N N . THR A 1 76 ? -14.867 -27.219 12.047 1 94.19 76 THR A N 1
ATOM 566 C CA . THR A 1 76 ? -15.883 -28.062 11.438 1 94.19 76 THR A CA 1
ATOM 567 C C . THR A 1 76 ? -15.844 -27.938 9.914 1 94.19 76 THR A C 1
ATOM 569 O O . THR A 1 76 ? -15.727 -26.828 9.375 1 94.19 76 THR A O 1
ATOM 572 N N . GLU A 1 77 ? -15.93 -29.094 9.219 1 95.25 77 GLU A N 1
ATOM 573 C CA . GLU A 1 77 ? -15.906 -29.078 7.758 1 95.25 77 GLU A CA 1
ATOM 574 C C . GLU A 1 77 ? -17.25 -29.516 7.176 1 95.25 77 GLU A C 1
ATOM 576 O O . GLU A 1 77 ? -17.891 -30.406 7.711 1 95.25 77 GLU A O 1
ATOM 581 N N . VAL A 1 78 ? -17.719 -28.75 6.297 1 95.12 78 VAL A N 1
ATOM 582 C CA . VAL A 1 78 ? -18.797 -29.172 5.414 1 95.12 78 VAL A CA 1
ATOM 583 C C . VAL A 1 78 ? -18.219 -29.734 4.125 1 95.12 78 VAL A C 1
ATOM 585 O O . VAL A 1 78 ? -17.594 -29.016 3.34 1 95.12 78 VAL A O 1
ATOM 588 N N . ASP A 1 79 ? -18.453 -31 3.871 1 93.94 79 ASP A N 1
ATOM 589 C CA . ASP A 1 79 ? -17.859 -31.719 2.752 1 93.94 79 ASP A CA 1
ATOM 590 C C . ASP A 1 79 ? -18.531 -31.344 1.434 1 93.94 79 ASP A C 1
ATOM 592 O O . ASP A 1 79 ? -19.688 -31.672 1.202 1 93.94 79 ASP A O 1
ATOM 596 N N . MET A 1 80 ? -17.734 -30.672 0.568 1 94.5 80 MET A N 1
ATOM 597 C CA . MET A 1 80 ? -18.219 -30.281 -0.749 1 94.5 80 MET A CA 1
ATOM 598 C C . MET A 1 80 ? -17.547 -31.094 -1.848 1 94.5 80 MET A C 1
ATOM 600 O O . MET A 1 80 ? -17.609 -30.734 -3.023 1 94.5 80 MET A O 1
ATOM 604 N N . SER A 1 81 ? -16.828 -32.156 -1.525 1 91.38 81 SER A N 1
ATOM 605 C CA . SER A 1 81 ? -16.016 -32.906 -2.471 1 91.38 81 SER A CA 1
ATOM 606 C C . SER A 1 81 ? -16.875 -33.5 -3.584 1 91.38 81 SER A C 1
ATOM 608 O O . SER A 1 81 ? -16.469 -33.5 -4.75 1 91.38 81 SER A O 1
ATOM 610 N N . ARG A 1 82 ? -18.062 -33.938 -3.34 1 88.06 82 ARG A N 1
ATOM 611 C CA . ARG A 1 82 ? -18.938 -34.562 -4.332 1 88.06 82 ARG A CA 1
ATOM 612 C C . ARG A 1 82 ? -19.453 -33.5 -5.324 1 88.06 82 ARG A C 1
ATOM 614 O O . ARG A 1 82 ? -19.609 -33.812 -6.512 1 88.06 82 ARG A O 1
ATOM 621 N N . GLU A 1 83 ? -19.578 -32.375 -4.844 1 87.44 83 GLU A N 1
ATOM 622 C CA . GLU A 1 83 ? -20.188 -31.328 -5.656 1 87.44 83 GLU A CA 1
ATOM 623 C C . GLU A 1 83 ? -19.141 -30.609 -6.496 1 87.44 83 GLU A C 1
ATOM 625 O O . GLU A 1 83 ? -19.438 -30.109 -7.586 1 87.44 83 GLU A O 1
ATOM 630 N N . MET A 1 84 ? -17.953 -30.547 -5.965 1 87.62 84 MET A N 1
ATOM 631 C CA . MET A 1 84 ? -17.031 -29.562 -6.543 1 87.62 84 MET A CA 1
ATOM 632 C C . MET A 1 84 ? -15.797 -30.25 -7.113 1 87.62 84 MET A C 1
ATOM 634 O O . MET A 1 84 ? -15.102 -29.688 -7.953 1 87.62 84 MET A O 1
ATOM 638 N N . LEU A 1 85 ? -15.391 -31.234 -6.562 1 71.25 85 LEU A N 1
ATOM 639 C CA . LEU A 1 85 ? -14.109 -31.797 -6.98 1 71.25 85 LEU A CA 1
ATOM 640 C C . LEU A 1 85 ? -14.188 -32.312 -8.414 1 71.25 85 LEU A C 1
ATOM 642 O O . LEU A 1 85 ? -15.109 -33.062 -8.766 1 71.25 85 LEU A O 1
ATOM 646 N N . THR A 1 86 ? -13.562 -31.453 -9.18 1 63.84 86 THR A N 1
ATOM 647 C CA . THR A 1 86 ? -13.352 -31.922 -10.539 1 63.84 86 THR A CA 1
ATOM 648 C C . THR A 1 86 ? -12.055 -32.719 -10.633 1 63.84 86 THR A C 1
ATOM 650 O O . THR A 1 86 ? -11.219 -32.688 -9.727 1 63.84 86 THR A O 1
ATOM 653 N N . ALA A 1 87 ? -11.812 -33.344 -11.727 1 56.75 87 ALA A N 1
ATOM 654 C CA . ALA A 1 87 ? -10.664 -34.188 -11.977 1 56.75 87 ALA A CA 1
ATOM 655 C C . ALA A 1 87 ? -9.352 -33.438 -11.75 1 56.75 87 ALA A C 1
ATOM 657 O O . ALA A 1 87 ? -9.273 -32.25 -11.992 1 56.75 87 ALA A O 1
ATOM 658 N N . VAL A 1 88 ? -8.508 -34.031 -10.852 1 61.19 88 VAL A N 1
ATOM 659 C CA . VAL A 1 88 ? -7.105 -33.625 -10.727 1 61.19 88 VAL A CA 1
ATOM 660 C C . VAL A 1 88 ? -6.27 -34.312 -11.797 1 61.19 88 VAL A C 1
ATOM 662 O O . VAL A 1 88 ? -6.754 -35.25 -12.469 1 61.19 88 VAL A O 1
ATOM 665 N N . ASN A 1 89 ? -5.047 -33.812 -12.109 1 62.25 89 ASN A N 1
ATOM 666 C CA . ASN A 1 89 ? -4.117 -34.438 -13.055 1 62.25 89 ASN A CA 1
ATOM 667 C C . ASN A 1 89 ? -4.672 -34.438 -14.477 1 62.25 89 ASN A C 1
ATOM 669 O O . ASN A 1 89 ? -4.789 -35.469 -15.109 1 62.25 89 ASN A O 1
ATOM 673 N N . HIS A 1 90 ? -4.809 -33.188 -14.922 1 73.25 90 HIS A N 1
ATOM 674 C CA . HIS A 1 90 ? -5.301 -33.031 -16.281 1 73.25 90 HIS A CA 1
ATOM 675 C C . HIS A 1 90 ? -4.203 -33.312 -17.312 1 73.25 90 HIS A C 1
ATOM 677 O O . HIS A 1 90 ? -3.031 -33.031 -17.062 1 73.25 90 HIS A O 1
ATOM 683 N N . ARG A 1 91 ? -4.613 -33.906 -18.359 1 72.94 91 ARG A N 1
ATOM 684 C CA . ARG A 1 91 ? -3.668 -34.062 -19.453 1 72.94 91 ARG A CA 1
ATOM 685 C C . ARG A 1 91 ? -3.178 -32.719 -19.969 1 72.94 91 ARG A C 1
ATOM 687 O O . ARG A 1 91 ? -3.953 -31.766 -20.062 1 72.94 91 ARG A O 1
ATOM 694 N N . LEU A 1 92 ? -1.937 -32.688 -20.266 1 77.25 92 LEU A N 1
ATOM 695 C CA . LEU A 1 92 ? -1.313 -31.469 -20.734 1 77.25 92 LEU A CA 1
ATOM 696 C C . LEU A 1 92 ? -2.094 -30.875 -21.906 1 77.25 92 LEU A C 1
ATOM 698 O O . LEU A 1 92 ? -2.285 -29.656 -21.984 1 77.25 92 LEU A O 1
ATOM 702 N N . ALA A 1 93 ? -2.479 -31.719 -22.797 1 74.12 93 ALA A N 1
ATOM 703 C CA . ALA A 1 93 ? -3.221 -31.25 -23.969 1 74.12 93 ALA A CA 1
ATOM 704 C C . ALA A 1 93 ? -4.508 -30.547 -23.562 1 74.12 93 ALA A C 1
ATOM 706 O O . ALA A 1 93 ? -4.898 -29.547 -24.188 1 74.12 93 ALA A O 1
ATOM 707 N N . ASP A 1 94 ? -5.16 -31 -22.562 1 76.69 94 ASP A N 1
ATOM 708 C CA . ASP A 1 94 ? -6.391 -30.391 -22.062 1 76.69 94 ASP A CA 1
ATOM 709 C C . ASP A 1 94 ? -6.113 -29.031 -21.422 1 76.69 94 ASP A C 1
ATOM 711 O O . ASP A 1 94 ? -6.879 -28.094 -21.609 1 76.69 94 ASP A O 1
ATOM 715 N N . VAL A 1 95 ? -5.094 -29.031 -20.797 1 74.44 95 VAL A N 1
ATOM 716 C CA . VAL A 1 95 ? -4.691 -27.781 -20.172 1 74.44 95 VAL A CA 1
ATOM 717 C C . VAL A 1 95 ? -4.387 -26.75 -21.25 1 74.44 95 VAL A C 1
ATOM 719 O O . VAL A 1 95 ? -4.844 -25.594 -21.156 1 74.44 95 VAL A O 1
ATOM 722 N N . ARG A 1 96 ? -3.684 -27.156 -22.188 1 75.12 96 ARG A N 1
ATOM 723 C CA . ARG A 1 96 ? -3.314 -26.266 -23.281 1 75.12 96 ARG A CA 1
ATOM 724 C C . ARG A 1 96 ? -4.551 -25.75 -24.016 1 75.12 96 ARG A C 1
ATOM 726 O O . ARG A 1 96 ? -4.625 -24.578 -24.359 1 75.12 96 ARG A O 1
ATOM 733 N N . GLN A 1 97 ? -5.395 -26.656 -24.266 1 72 97 GLN A N 1
ATOM 734 C CA . GLN A 1 97 ? -6.617 -26.281 -24.969 1 72 97 GLN A CA 1
ATOM 735 C C . GLN A 1 97 ? -7.43 -25.266 -24.156 1 72 97 GLN A C 1
ATOM 737 O O . GLN A 1 97 ? -7.965 -24.297 -24.703 1 72 97 GLN A O 1
ATOM 742 N N . LYS A 1 98 ? -7.469 -25.516 -22.953 1 67.25 98 LYS A N 1
ATOM 743 C CA . LYS A 1 98 ? -8.234 -24.656 -22.062 1 67.25 98 LYS A CA 1
ATOM 744 C C . LYS A 1 98 ? -7.637 -23.25 -22 1 67.25 98 LYS A C 1
ATOM 746 O O . LYS A 1 98 ? -8.367 -22.266 -21.891 1 67.25 98 LYS A O 1
ATOM 751 N N . TRP A 1 99 ? -6.422 -23.188 -22.234 1 67.38 99 TRP A N 1
ATOM 752 C CA . TRP A 1 99 ? -5.766 -21.906 -22 1 67.38 99 TRP A CA 1
ATOM 753 C C . TRP A 1 99 ? -5.27 -21.297 -23.312 1 67.38 99 TRP A C 1
ATOM 755 O O . TRP A 1 99 ? -4.559 -20.297 -23.297 1 67.38 99 TRP A O 1
ATOM 765 N N . LYS A 1 100 ? -5.461 -21.984 -24.406 1 63.16 100 LYS A N 1
ATOM 766 C CA . LYS A 1 100 ? -5.02 -21.516 -25.703 1 63.16 100 LYS A CA 1
ATOM 767 C C . LYS A 1 100 ? -5.586 -20.125 -26.016 1 63.16 100 LYS A C 1
ATOM 769 O O . LYS A 1 100 ? -4.891 -19.266 -26.562 1 63.16 100 LYS A O 1
ATOM 774 N N . ASN A 1 101 ? -6.961 -19.984 -25.703 1 62.41 101 ASN A N 1
ATOM 775 C CA . ASN A 1 101 ? -7.539 -18.672 -25.953 1 62.41 101 ASN A CA 1
ATOM 776 C C . ASN A 1 101 ? -8.125 -18.062 -24.672 1 62.41 101 ASN A C 1
ATOM 778 O O . ASN A 1 101 ? -9.344 -18.047 -24.5 1 62.41 101 ASN A O 1
ATOM 782 N N . PRO A 1 102 ? -7.262 -17.641 -23.875 1 56.31 102 PRO A N 1
ATOM 783 C CA . PRO A 1 102 ? -7.758 -17.188 -22.562 1 56.31 102 PRO A CA 1
ATOM 784 C C . PRO A 1 102 ? -8.734 -16.016 -22.672 1 56.31 102 PRO A C 1
ATOM 786 O O . PRO A 1 102 ? -9.633 -15.883 -21.844 1 56.31 102 PRO A O 1
ATOM 789 N N . PHE A 1 103 ? -8.656 -15.281 -23.734 1 59.25 103 PHE A N 1
ATOM 790 C CA . PHE A 1 103 ? -9.5 -14.094 -23.891 1 59.25 103 PHE A CA 1
ATOM 791 C C . PHE A 1 103 ? -10.938 -14.492 -24.203 1 59.25 103 PHE A C 1
ATOM 793 O O . PHE A 1 103 ? -11.875 -13.859 -23.719 1 59.25 103 PHE A O 1
ATOM 800 N N . GLY A 1 104 ? -10.969 -15.539 -24.875 1 61.34 104 GLY A N 1
ATOM 801 C CA . GLY A 1 104 ? -12.305 -15.945 -25.281 1 61.34 104 GLY A CA 1
ATOM 802 C C . GLY A 1 104 ? -13.047 -16.734 -24.219 1 61.34 104 GLY A C 1
ATOM 803 O O . GLY A 1 104 ? -14.234 -17 -24.359 1 61.34 104 GLY A O 1
ATOM 804 N N . ARG A 1 105 ? -12.414 -16.734 -23.047 1 78.06 105 ARG A N 1
ATOM 805 C CA . ARG A 1 105 ? -13.039 -17.703 -22.141 1 78.06 105 ARG A CA 1
ATOM 806 C C . ARG A 1 105 ? -13.414 -17.062 -20.812 1 78.06 105 ARG A C 1
ATOM 808 O O . ARG A 1 105 ? -13.781 -17.75 -19.859 1 78.06 105 ARG A O 1
ATOM 815 N N . VAL A 1 106 ? -13.367 -15.75 -20.844 1 83.62 106 VAL A N 1
ATOM 816 C CA . VAL A 1 106 ? -13.719 -15.055 -19.609 1 83.62 106 VAL A CA 1
ATOM 817 C C . VAL A 1 106 ? -15.156 -15.398 -19.219 1 83.62 106 VAL A C 1
ATOM 819 O O . VAL A 1 106 ? -15.438 -15.68 -18.047 1 83.62 106 VAL A O 1
ATOM 822 N N . TYR A 1 107 ? -16 -15.422 -20.219 1 86.62 107 TYR A N 1
ATOM 823 C CA . TYR A 1 107 ? -17.391 -15.773 -19.969 1 86.62 107 TYR A CA 1
ATOM 824 C C . TYR A 1 107 ? -17.5 -17.156 -19.344 1 86.62 107 TYR A C 1
ATOM 826 O O . TYR A 1 107 ? -18.266 -17.359 -18.391 1 86.62 107 TYR A O 1
ATOM 834 N N . GLY A 1 108 ? -16.766 -18.047 -19.906 1 86.88 108 GLY A N 1
ATOM 835 C CA . GLY A 1 108 ? -16.75 -19.391 -19.375 1 86.88 108 GLY A CA 1
ATOM 836 C C . GLY A 1 108 ? -16.203 -19.469 -17.953 1 86.88 108 GLY A C 1
ATOM 837 O O . GLY A 1 108 ? -16.703 -20.219 -17.125 1 86.88 108 GLY A O 1
ATOM 838 N N . TRP A 1 109 ? -15.242 -18.719 -17.703 1 87.25 109 TRP A N 1
ATOM 839 C CA . TRP A 1 109 ? -14.633 -18.703 -16.375 1 87.25 109 TRP A CA 1
ATOM 840 C C . TRP A 1 109 ? -15.586 -18.109 -15.344 1 87.25 109 TRP A C 1
ATOM 842 O O . TRP A 1 109 ? -15.68 -18.594 -14.211 1 87.25 109 TRP A O 1
ATOM 852 N N . VAL A 1 110 ? -16.219 -17.031 -15.711 1 91 110 VAL A N 1
ATOM 853 C CA . VAL A 1 110 ? -17.203 -16.422 -14.812 1 91 110 VAL A CA 1
ATOM 854 C C . VAL A 1 110 ? -18.344 -17.406 -14.555 1 91 110 VAL A C 1
ATOM 856 O O . VAL A 1 110 ? -18.812 -17.547 -13.422 1 91 110 VAL A O 1
ATOM 859 N N . ARG A 1 111 ? -18.75 -18.094 -15.602 1 91 111 ARG A N 1
ATOM 860 C CA . ARG A 1 111 ? -19.812 -19.078 -15.461 1 91 111 ARG A CA 1
ATOM 861 C C . ARG A 1 111 ? -19.375 -20.219 -14.547 1 91 111 ARG A C 1
ATOM 863 O O . ARG A 1 111 ? -20.172 -20.734 -13.758 1 91 111 ARG A O 1
ATOM 870 N N . LEU A 1 112 ? -18.156 -20.625 -14.688 1 88.38 112 LEU A N 1
ATOM 871 C CA . LEU A 1 112 ? -17.609 -21.641 -13.805 1 88.38 112 LEU A CA 1
ATOM 872 C C . LEU A 1 112 ? -17.688 -21.203 -12.344 1 88.38 112 LEU A C 1
ATOM 874 O O . LEU A 1 112 ? -18.031 -22 -11.469 1 88.38 112 LEU A O 1
ATOM 878 N N . SER A 1 113 ? -17.375 -19.984 -12.094 1 91.75 113 SER A N 1
ATOM 879 C CA . SER A 1 113 ? -17.453 -19.438 -10.742 1 91.75 113 SER A CA 1
ATOM 880 C C . SER A 1 113 ? -18.891 -19.422 -10.227 1 91.75 113 SER A C 1
ATOM 882 O O . SER A 1 113 ? -19.141 -19.766 -9.062 1 91.75 113 SER A O 1
ATOM 884 N N . ARG A 1 114 ? -19.797 -19.094 -11.023 1 94.19 114 ARG A N 1
ATOM 885 C CA . ARG A 1 114 ? -21.203 -19.062 -10.641 1 94.19 114 ARG A CA 1
ATOM 886 C C . ARG A 1 114 ? -21.734 -20.469 -10.391 1 94.19 114 ARG A C 1
ATOM 888 O O . ARG A 1 114 ? -22.547 -20.688 -9.492 1 94.19 114 ARG A O 1
ATOM 895 N N . ASN A 1 115 ? -21.266 -21.391 -11.211 1 92.94 115 ASN A N 1
ATOM 896 C CA . ASN A 1 115 ? -21.656 -22.781 -11 1 92.94 115 ASN A CA 1
ATOM 897 C C . ASN A 1 115 ? -21.188 -23.297 -9.633 1 92.94 115 ASN A C 1
ATOM 899 O O . ASN A 1 115 ? -21.906 -24.047 -8.977 1 92.94 115 ASN A O 1
ATOM 903 N N . ALA A 1 116 ? -20 -22.938 -9.305 1 93.62 116 ALA A N 1
ATOM 904 C CA . ALA A 1 116 ? -19.5 -23.281 -7.973 1 93.62 116 ALA A CA 1
ATOM 905 C C . ALA A 1 116 ? -20.406 -22.703 -6.883 1 93.62 116 ALA A C 1
ATOM 907 O O . ALA A 1 116 ? -20.75 -23.391 -5.922 1 93.62 116 ALA A O 1
ATOM 908 N N . CYS A 1 117 ? -20.812 -21.484 -7.043 1 95.19 117 CYS A N 1
ATOM 909 C CA . CYS A 1 117 ? -21.703 -20.844 -6.094 1 95.19 117 CYS A CA 1
ATOM 910 C C . CYS A 1 117 ? -23.047 -21.578 -6.02 1 95.19 117 CYS A C 1
ATOM 912 O O . CYS A 1 117 ? -23.594 -21.766 -4.934 1 95.19 117 CYS A O 1
ATOM 914 N N . ASP A 1 118 ? -23.516 -22.031 -7.188 1 95.88 118 ASP A N 1
ATOM 915 C CA . ASP A 1 118 ? -24.766 -22.781 -7.227 1 95.88 118 ASP A CA 1
ATOM 916 C C . ASP A 1 118 ? -24.688 -24.031 -6.344 1 95.88 118 ASP A C 1
ATOM 918 O O . ASP A 1 118 ? -25.609 -24.312 -5.582 1 95.88 118 ASP A O 1
ATOM 922 N N . LYS A 1 119 ? -23.609 -24.672 -6.477 1 95.44 119 LYS A N 1
ATOM 923 C CA . LYS A 1 119 ? -23.438 -25.906 -5.73 1 95.44 119 LYS A CA 1
ATOM 924 C C . LYS A 1 119 ? -23.312 -25.641 -4.23 1 95.44 119 LYS A C 1
ATOM 926 O O . LYS A 1 119 ? -23.906 -26.344 -3.416 1 95.44 119 LYS A O 1
ATOM 931 N N . ILE A 1 120 ? -22.594 -24.656 -3.863 1 96.5 120 ILE A N 1
ATOM 932 C CA . ILE A 1 120 ? -22.328 -24.344 -2.461 1 96.5 120 ILE A CA 1
ATOM 933 C C . ILE A 1 120 ? -23.578 -23.781 -1.804 1 96.5 120 ILE A C 1
ATOM 935 O O . ILE A 1 120 ? -24 -24.266 -0.748 1 96.5 120 ILE A O 1
ATOM 939 N N . TYR A 1 121 ? -24.203 -22.797 -2.457 1 96.5 121 TYR A N 1
ATOM 940 C CA . TYR A 1 121 ? -25.312 -22.094 -1.844 1 96.5 121 TYR A CA 1
ATOM 941 C C . TYR A 1 121 ? -26.594 -22.906 -1.955 1 96.5 121 TYR A C 1
ATOM 943 O O . TYR A 1 121 ? -27.578 -22.641 -1.246 1 96.5 121 TYR A O 1
ATOM 951 N N . GLY A 1 122 ? -26.562 -23.875 -2.85 1 95.25 122 GLY A N 1
ATOM 952 C CA . GLY A 1 122 ? -27.688 -24.797 -2.959 1 95.25 122 GLY A CA 1
ATOM 953 C C . GLY A 1 122 ? -27.578 -25.984 -2.037 1 95.25 122 GLY A C 1
ATOM 954 O O . GLY A 1 122 ? -28.531 -26.75 -1.876 1 95.25 122 GLY A O 1
ATOM 955 N N . HIS A 1 123 ? -26.422 -26.203 -1.451 1 95.88 123 HIS A N 1
ATOM 956 C CA . HIS A 1 123 ? -26.188 -27.312 -0.533 1 95.88 123 HIS A CA 1
ATOM 957 C C . HIS A 1 123 ? -27.031 -27.172 0.73 1 95.88 123 HIS A C 1
ATOM 959 O O . HIS A 1 123 ? -27.188 -26.062 1.255 1 95.88 123 HIS A O 1
ATOM 965 N N . PRO A 1 124 ? -27.547 -28.25 1.324 1 96.25 124 PRO A N 1
ATOM 966 C CA . PRO A 1 124 ? -28.391 -28.188 2.523 1 96.25 124 PRO A CA 1
ATOM 967 C C . PRO A 1 124 ? -27.656 -27.547 3.711 1 96.25 124 PRO A C 1
ATOM 969 O O . PRO A 1 124 ? -28.297 -26.875 4.535 1 96.25 124 PRO A O 1
ATOM 972 N N . ALA A 1 125 ? -26.406 -27.75 3.762 1 96.25 125 ALA A N 1
ATOM 973 C CA . ALA A 1 125 ? -25.625 -27.188 4.863 1 96.25 125 ALA A CA 1
ATOM 974 C C . ALA A 1 125 ? -25.703 -25.672 4.859 1 96.25 125 ALA A C 1
ATOM 976 O O . ALA A 1 125 ? -25.594 -25.031 5.91 1 96.25 125 ALA A O 1
ATOM 977 N N . THR A 1 126 ? -25.828 -25.062 3.686 1 97.19 126 THR A N 1
ATOM 978 C CA . THR A 1 126 ? -25.938 -23.609 3.598 1 97.19 126 THR A CA 1
ATOM 979 C C . THR A 1 126 ? -27.219 -23.125 4.266 1 97.19 126 THR A C 1
ATOM 981 O O . THR A 1 126 ? -27.203 -22.172 5.043 1 97.19 126 THR A O 1
ATOM 984 N N . GLU A 1 127 ? -28.281 -23.797 3.963 1 96.06 127 GLU A N 1
ATOM 985 C CA . GLU A 1 127 ? -29.547 -23.438 4.609 1 96.06 127 GLU A CA 1
ATOM 986 C C . GLU A 1 127 ? -29.453 -23.609 6.125 1 96.06 127 GLU A C 1
ATOM 988 O O . GLU A 1 127 ? -30 -22.797 6.875 1 96.06 127 GLU A O 1
ATOM 993 N N . ASP A 1 128 ? -28.828 -24.641 6.512 1 96.12 128 ASP A N 1
ATOM 994 C CA . ASP A 1 128 ? -28.656 -24.891 7.938 1 96.12 128 ASP A CA 1
ATOM 995 C C . ASP A 1 128 ? -27.875 -23.766 8.602 1 96.12 128 ASP A C 1
ATOM 997 O O . ASP A 1 128 ? -28.234 -23.297 9.68 1 96.12 128 ASP A O 1
ATOM 1001 N N . VAL A 1 129 ? -26.797 -23.344 7.98 1 95.94 129 VAL A N 1
ATOM 1002 C CA . VAL A 1 129 ? -25.953 -22.25 8.477 1 95.94 129 VAL A CA 1
ATOM 1003 C C . VAL A 1 129 ? -26.781 -20.984 8.617 1 95.94 129 VAL A C 1
ATOM 1005 O O . VAL A 1 129 ? -26.719 -20.312 9.641 1 95.94 129 VAL A O 1
ATOM 1008 N N . LEU A 1 130 ? -27.578 -20.703 7.598 1 96.56 130 LEU A N 1
ATOM 1009 C CA . LEU A 1 130 ? -28.391 -19.484 7.594 1 96.56 130 LEU A CA 1
ATOM 1010 C C . LEU A 1 130 ? -29.453 -19.547 8.695 1 96.56 130 LEU A C 1
ATOM 1012 O O . LEU A 1 130 ? -29.672 -18.562 9.398 1 96.56 130 LEU A O 1
ATOM 1016 N N . ARG A 1 131 ? -30.047 -20.703 8.859 1 95.69 131 ARG A N 1
ATOM 1017 C CA . ARG A 1 131 ? -31.078 -20.891 9.875 1 95.69 131 ARG A CA 1
ATOM 1018 C C . ARG A 1 131 ? -30.484 -20.75 11.281 1 95.69 131 ARG A C 1
ATOM 1020 O O . ARG A 1 131 ? -31.047 -20.031 12.117 1 95.69 131 ARG A O 1
ATOM 1027 N N . ARG A 1 132 ? -29.375 -21.359 11.5 1 93.94 132 ARG A N 1
ATOM 1028 C CA . ARG A 1 132 ? -28.75 -21.328 12.82 1 93.94 132 ARG A CA 1
ATOM 1029 C C . ARG A 1 132 ? -28.312 -19.922 13.18 1 93.94 132 ARG A C 1
ATOM 1031 O O . ARG A 1 132 ? -28.375 -19.516 14.344 1 93.94 132 ARG A O 1
ATOM 1038 N N . HIS A 1 133 ? -27.828 -19.188 12.195 1 95.56 133 HIS A N 1
ATOM 1039 C CA . HIS A 1 133 ? -27.438 -17.812 12.414 1 95.56 133 HIS A CA 1
ATOM 1040 C C . HIS A 1 133 ? -28.641 -16.938 12.766 1 95.56 133 HIS A C 1
ATOM 1042 O O . HIS A 1 133 ? -28.594 -16.156 13.719 1 95.56 133 HIS A O 1
ATOM 1048 N N . ARG A 1 134 ? -29.703 -17.109 12.047 1 92.25 134 ARG A N 1
ATOM 1049 C CA . ARG A 1 134 ? -30.922 -16.328 12.219 1 92.25 134 ARG A CA 1
ATOM 1050 C C . ARG A 1 134 ? -31.562 -16.594 13.578 1 92.25 134 ARG A C 1
ATOM 1052 O O . ARG A 1 134 ? -32.031 -15.68 14.242 1 92.25 134 ARG A O 1
ATOM 1059 N N . ASP A 1 135 ? -31.516 -17.875 13.977 1 92.25 135 ASP A N 1
ATOM 1060 C CA . ASP A 1 135 ? -32.188 -18.281 15.211 1 92.25 135 ASP A CA 1
ATOM 1061 C C . ASP A 1 135 ? -31.297 -18 16.422 1 92.25 135 ASP A C 1
ATOM 1063 O O . ASP A 1 135 ? -31.734 -18.188 17.562 1 92.25 135 ASP A O 1
ATOM 1067 N N . GLY A 1 136 ? -30.125 -17.578 16.219 1 87.69 136 GLY A N 1
ATOM 1068 C CA . GLY A 1 136 ? -29.234 -17.219 17.312 1 87.69 136 GLY A CA 1
ATOM 1069 C C . GLY A 1 136 ? -28.531 -18.406 17.938 1 87.69 136 GLY A C 1
ATOM 1070 O O . GLY A 1 136 ? -27.812 -18.266 18.922 1 87.69 136 GLY A O 1
ATOM 1071 N N . ARG A 1 137 ? -28.766 -19.578 17.438 1 84.56 137 ARG A N 1
ATOM 1072 C CA . ARG A 1 137 ? -28.188 -20.797 17.984 1 84.56 137 ARG A CA 1
ATOM 1073 C C . ARG A 1 137 ? -26.672 -20.844 17.734 1 84.56 137 ARG A C 1
ATOM 1075 O O . ARG A 1 137 ? -25.922 -21.375 18.547 1 84.56 137 ARG A O 1
ATOM 1082 N N . HIS A 1 138 ? -26.234 -20.328 16.562 1 90.44 138 HIS A N 1
ATOM 1083 C CA . HIS A 1 138 ? -24.828 -20.266 16.172 1 90.44 138 HIS A CA 1
ATOM 1084 C C . HIS A 1 138 ? -24.562 -19.078 15.25 1 90.44 138 HIS A C 1
ATOM 1086 O O . HIS A 1 138 ? -24.594 -19.234 14.023 1 90.44 138 HIS A O 1
ATOM 1092 N N . ARG A 1 139 ? -24.266 -18.062 15.836 1 94.88 139 ARG A N 1
ATOM 1093 C CA . ARG A 1 139 ? -24.062 -16.859 15.047 1 94.88 139 ARG A CA 1
ATOM 1094 C C . ARG A 1 139 ? -22.625 -16.766 14.539 1 94.88 139 ARG A C 1
ATOM 1096 O O . ARG A 1 139 ? -21.688 -17.109 15.258 1 94.88 139 ARG A O 1
ATOM 1103 N N . PHE A 1 140 ? -22.531 -16.359 13.359 1 97.81 140 PHE A N 1
ATOM 1104 C CA . PHE A 1 140 ? -21.219 -16.125 12.781 1 97.81 140 PHE A CA 1
ATOM 1105 C C . PHE A 1 140 ? -20.844 -14.648 12.875 1 97.81 140 PHE A C 1
ATOM 1107 O O . PHE A 1 140 ? -21.703 -13.773 12.797 1 97.81 140 PHE A O 1
ATOM 1114 N N . ASP A 1 141 ? -19.547 -14.43 13.008 1 97.94 141 ASP A N 1
ATOM 1115 C CA . ASP A 1 141 ? -19.062 -13.07 13.203 1 97.94 141 ASP A CA 1
ATOM 1116 C C . ASP A 1 141 ? -18.438 -12.523 11.93 1 97.94 141 ASP A C 1
ATOM 1118 O O . ASP A 1 141 ? -18.281 -11.305 11.773 1 97.94 141 ASP A O 1
ATOM 1122 N N . ALA A 1 142 ? -18.031 -13.391 11.039 1 98.5 142 ALA A N 1
ATOM 1123 C CA . ALA A 1 142 ? -17.406 -13.016 9.773 1 98.5 142 ALA A CA 1
ATOM 1124 C C . ALA A 1 142 ? -17.469 -14.164 8.766 1 98.5 142 ALA A C 1
ATOM 1126 O O . ALA A 1 142 ? -17.656 -15.32 9.156 1 98.5 142 ALA A O 1
ATOM 1127 N N . VAL A 1 143 ? -17.375 -13.805 7.512 1 98.56 143 VAL A N 1
ATOM 1128 C CA . VAL A 1 143 ? -17.281 -14.773 6.43 1 98.56 143 VAL A CA 1
ATOM 1129 C C . VAL A 1 143 ? -15.938 -14.617 5.707 1 98.56 143 VAL A C 1
ATOM 1131 O O . VAL A 1 143 ? -15.523 -13.5 5.398 1 98.56 143 VAL A O 1
ATOM 1134 N N . ILE A 1 144 ? -15.242 -15.711 5.516 1 98.69 144 ILE A N 1
ATOM 1135 C CA . ILE A 1 144 ? -14 -15.766 4.75 1 98.69 144 ILE A CA 1
ATOM 1136 C C . ILE A 1 144 ? -14.211 -16.594 3.486 1 98.69 144 ILE A C 1
ATOM 1138 O O . ILE A 1 144 ? -14.602 -17.766 3.562 1 98.69 144 ILE A O 1
ATOM 1142 N N . VAL A 1 145 ? -13.953 -15.977 2.293 1 97.62 145 VAL A N 1
ATOM 1143 C CA . VAL A 1 145 ? -14.289 -16.688 1.063 1 97.62 145 VAL A CA 1
ATOM 1144 C C . VAL A 1 145 ? -13.219 -16.422 0.007 1 97.62 145 VAL A C 1
ATOM 1146 O O . VAL A 1 145 ? -12.594 -15.367 -0.002 1 97.62 145 VAL A O 1
ATOM 1149 N N . GLU A 1 146 ? -12.945 -17.391 -0.798 1 95.62 146 GLU A N 1
ATOM 1150 C CA . GLU A 1 146 ? -12.195 -17.172 -2.027 1 95.62 146 GLU A CA 1
ATOM 1151 C C . GLU A 1 146 ? -13.094 -16.625 -3.137 1 95.62 146 GLU A C 1
ATOM 1153 O O . GLU A 1 146 ? -14.023 -17.312 -3.572 1 95.62 146 GLU A O 1
ATOM 1158 N N . PRO A 1 147 ? -12.859 -15.422 -3.658 1 91.25 147 PRO A N 1
ATOM 1159 C CA . PRO A 1 147 ? -13.789 -14.828 -4.617 1 91.25 147 PRO A CA 1
ATOM 1160 C C . PRO A 1 147 ? -13.578 -15.336 -6.043 1 91.25 147 PRO A C 1
ATOM 1162 O O . PRO A 1 147 ? -14.516 -15.336 -6.848 1 91.25 147 PRO A O 1
ATOM 1165 N N . PHE A 1 148 ? -12.586 -15.781 -6.473 1 84.81 148 PHE A N 1
ATOM 1166 C CA . PHE A 1 148 ? -12.109 -16.203 -7.781 1 84.81 148 PHE A CA 1
ATOM 1167 C C . PHE A 1 148 ? -12.508 -15.195 -8.852 1 84.81 148 PHE A C 1
ATOM 1169 O O . PHE A 1 148 ? -11.844 -14.164 -9.016 1 84.81 148 PHE A O 1
ATOM 1176 N N . LEU A 1 149 ? -13.93 -15.289 -9.586 1 86.56 149 LEU A N 1
ATOM 1177 C CA . LEU A 1 149 ? -14.148 -14.359 -10.695 1 86.56 149 LEU A CA 1
ATOM 1178 C C . LEU A 1 149 ? -15.578 -13.836 -10.695 1 86.56 149 LEU A C 1
ATOM 1180 O O . LEU A 1 149 ? -16 -13.188 -11.656 1 86.56 149 LEU A O 1
ATOM 1184 N N . SER A 1 150 ? -16.297 -14.117 -9.625 1 85.62 150 SER A N 1
ATOM 1185 C CA . SER A 1 150 ? -17.688 -13.648 -9.617 1 85.62 150 SER A CA 1
ATOM 1186 C C . SER A 1 150 ? -18.031 -12.992 -8.281 1 85.62 150 SER A C 1
ATOM 1188 O O . SER A 1 150 ? -17.438 -13.312 -7.25 1 85.62 150 SER A O 1
ATOM 1190 N N . ASP A 1 151 ? -19 -12.125 -8.328 1 85.06 151 ASP A N 1
ATOM 1191 C CA . ASP A 1 151 ? -19.438 -11.422 -7.137 1 85.06 151 ASP A CA 1
ATOM 1192 C C . ASP A 1 151 ? -20.391 -12.289 -6.305 1 85.06 151 ASP A C 1
ATOM 1194 O O . ASP A 1 151 ? -20.781 -11.898 -5.203 1 85.06 151 ASP A O 1
ATOM 1198 N N . CYS A 1 152 ? -20.75 -13.438 -6.867 1 92.81 152 CYS A N 1
ATOM 1199 C CA . CYS A 1 152 ? -21.625 -14.336 -6.121 1 92.81 152 CYS A CA 1
ATOM 1200 C C . CYS A 1 152 ? -20.953 -14.789 -4.828 1 92.81 152 CYS A C 1
ATOM 1202 O O . CYS A 1 152 ? -21.625 -15.258 -3.906 1 92.81 152 CYS A O 1
ATOM 1204 N N . ALA A 1 153 ? -19.656 -14.586 -4.754 1 92.38 153 ALA A N 1
ATOM 1205 C CA . ALA A 1 153 ? -18.891 -15.07 -3.611 1 92.38 153 ALA A CA 1
ATOM 1206 C C . ALA A 1 153 ? -19.281 -14.336 -2.332 1 92.38 153 ALA A C 1
ATOM 1208 O O . ALA A 1 153 ? -19.125 -14.867 -1.231 1 92.38 153 ALA A O 1
ATOM 1209 N N . SER A 1 154 ? -19.844 -13.133 -2.445 1 95.56 154 SER A N 1
ATOM 1210 C CA . SER A 1 154 ? -20.141 -12.312 -1.275 1 95.56 154 SER A CA 1
ATOM 1211 C C . SER A 1 154 ? -21.516 -12.656 -0.694 1 95.56 154 SER A C 1
ATOM 1213 O O . SER A 1 154 ? -21.906 -12.094 0.329 1 95.56 154 SER A O 1
ATOM 1215 N N . TYR A 1 155 ? -22.25 -13.641 -1.267 1 97.12 155 TYR A N 1
ATOM 1216 C CA . TYR A 1 155 ? -23.656 -13.906 -0.992 1 97.12 155 TYR A CA 1
ATOM 1217 C C . TYR A 1 155 ? -23.875 -14.164 0.492 1 97.12 155 TYR A C 1
ATOM 1219 O O . TYR A 1 155 ? -24.719 -13.523 1.121 1 97.12 155 TYR A O 1
ATOM 1227 N N . LEU A 1 156 ? -23.094 -14.984 1.049 1 97.31 156 LEU A N 1
ATOM 1228 C CA . LEU A 1 156 ? -23.328 -15.383 2.434 1 97.31 156 LEU A CA 1
ATOM 1229 C C . LEU A 1 156 ? -23.047 -14.227 3.385 1 97.31 156 LEU A C 1
ATOM 1231 O O . LEU A 1 156 ? -23.703 -14.086 4.414 1 97.31 156 LEU A O 1
ATOM 1235 N N . ALA A 1 157 ? -22.031 -13.438 3.1 1 97.75 157 ALA A N 1
ATOM 1236 C CA . ALA A 1 157 ? -21.781 -12.258 3.928 1 97.75 157 ALA A CA 1
ATOM 1237 C C . ALA A 1 157 ? -22.984 -11.312 3.922 1 97.75 157 ALA A C 1
ATOM 1239 O O . ALA A 1 157 ? -23.328 -10.742 4.957 1 97.75 157 ALA A O 1
ATOM 1240 N N . GLY A 1 158 ? -23.562 -11.18 2.777 1 96.94 158 GLY A N 1
ATOM 1241 C CA . GLY A 1 158 ? -24.766 -10.352 2.662 1 96.94 158 GLY A CA 1
ATOM 1242 C C . GLY A 1 158 ? -25.938 -10.898 3.436 1 96.94 158 GLY A C 1
ATOM 1243 O O . GLY A 1 158 ? -26.625 -10.156 4.141 1 96.94 158 GLY A O 1
ATOM 1244 N N . ARG A 1 159 ? -26.172 -12.188 3.346 1 96.88 159 ARG A N 1
ATOM 1245 C CA . ARG A 1 159 ? -27.312 -12.828 4.004 1 96.88 159 ARG A CA 1
ATOM 1246 C C . ARG A 1 159 ? -27.141 -12.812 5.52 1 96.88 159 ARG A C 1
ATOM 1248 O O . ARG A 1 159 ? -28.125 -12.664 6.254 1 96.88 159 ARG A O 1
ATOM 1255 N N . LEU A 1 160 ? -25.938 -12.992 5.91 1 97.31 160 LEU A N 1
ATOM 1256 C CA . LEU A 1 160 ? -25.656 -13.078 7.34 1 97.31 160 LEU A CA 1
ATOM 1257 C C . LEU A 1 160 ? -25.438 -11.688 7.934 1 97.31 160 LEU A C 1
ATOM 1259 O O . LEU A 1 160 ? -25.438 -11.523 9.156 1 97.31 160 LEU A O 1
ATOM 1263 N N . SER A 1 161 ? -25.203 -10.648 7.09 1 96.5 161 SER A N 1
ATOM 1264 C CA . SER A 1 161 ? -24.938 -9.273 7.496 1 96.5 161 SER A CA 1
ATOM 1265 C C . SER A 1 161 ? -23.719 -9.195 8.414 1 96.5 161 SER A C 1
ATOM 1267 O O . SER A 1 161 ? -23.797 -8.602 9.492 1 96.5 161 SER A O 1
ATOM 1269 N N . VAL A 1 162 ? -22.703 -9.828 8.047 1 97.75 162 VAL A N 1
ATOM 1270 C CA . VAL A 1 162 ? -21.438 -9.82 8.773 1 97.75 162 VAL A CA 1
ATOM 1271 C C . VAL A 1 162 ? -20.297 -9.406 7.832 1 97.75 162 VAL A C 1
ATOM 1273 O O . VAL A 1 162 ? -20.469 -9.422 6.609 1 97.75 162 VAL A O 1
ATOM 1276 N N . PRO A 1 163 ? -19.109 -8.992 8.391 1 98.25 163 PRO A N 1
ATOM 1277 C CA . PRO A 1 163 ? -17.984 -8.578 7.551 1 98.25 163 PRO A CA 1
ATOM 1278 C C . PRO A 1 163 ? -17.484 -9.703 6.645 1 98.25 163 PRO A C 1
ATOM 1280 O O . PRO A 1 163 ? -17.516 -10.875 7.031 1 98.25 163 PRO A O 1
ATOM 1283 N N . LEU A 1 164 ? -17.047 -9.273 5.477 1 98.38 164 LEU A N 1
ATOM 1284 C CA . LEU A 1 164 ? -16.516 -10.188 4.469 1 98.38 164 LEU A CA 1
ATOM 1285 C C . LEU A 1 164 ? -15 -10.039 4.352 1 98.38 164 LEU A C 1
ATOM 1287 O O . LEU A 1 164 ? -14.484 -8.914 4.293 1 98.38 164 LEU A O 1
ATOM 1291 N N . VAL A 1 165 ? -14.297 -11.141 4.383 1 98.56 165 VAL A N 1
ATOM 1292 C CA . VAL A 1 165 ? -12.867 -11.188 4.105 1 98.56 165 VAL A CA 1
ATOM 1293 C C . VAL A 1 165 ? -12.602 -12.094 2.906 1 98.56 165 VAL A C 1
ATOM 1295 O O . VAL A 1 165 ? -13.008 -13.258 2.9 1 98.56 165 VAL A O 1
ATOM 1298 N N . TYR A 1 166 ? -11.969 -11.562 1.9 1 97.75 166 TYR A N 1
ATOM 1299 C CA . TYR A 1 166 ? -11.562 -12.383 0.763 1 97.75 166 TYR A CA 1
ATOM 1300 C C . TYR A 1 166 ? -10.18 -12.977 0.986 1 97.75 166 TYR A C 1
ATOM 1302 O O . TYR A 1 166 ? -9.297 -12.328 1.548 1 97.75 166 TYR A O 1
ATOM 1310 N N . VAL A 1 167 ? -10.016 -14.211 0.542 1 97.56 167 VAL A N 1
ATOM 1311 C CA . VAL A 1 167 ? -8.75 -14.922 0.518 1 97.56 167 VAL A CA 1
ATOM 1312 C C . VAL A 1 167 ? -8.438 -15.375 -0.908 1 97.56 167 VAL A C 1
ATOM 1314 O O . VAL A 1 167 ? -9.07 -16.297 -1.429 1 97.56 167 VAL A O 1
ATOM 1317 N N . THR A 1 168 ? -7.434 -14.719 -1.46 1 95.81 168 THR A N 1
ATOM 1318 C CA . THR A 1 168 ? -7.117 -15.047 -2.846 1 95.81 168 THR A CA 1
ATOM 1319 C C . THR A 1 168 ? -5.793 -15.797 -2.938 1 95.81 168 THR A C 1
ATOM 1321 O O . THR A 1 168 ? -4.746 -15.266 -2.555 1 95.81 168 THR A O 1
ATOM 1324 N N . PRO A 1 169 ? -5.824 -17.016 -3.48 1 94.75 169 PRO A N 1
ATOM 1325 C CA . PRO A 1 169 ? -4.602 -17.797 -3.619 1 94.75 169 PRO A CA 1
ATOM 1326 C C . PRO A 1 169 ? -3.707 -17.312 -4.758 1 94.75 169 PRO A C 1
ATOM 1328 O O . PRO A 1 169 ? -2.604 -17.828 -4.949 1 94.75 169 PRO A O 1
ATOM 1331 N N . LEU A 1 170 ? -4.145 -16.312 -5.492 1 92.94 170 LEU A N 1
ATOM 1332 C CA . LEU A 1 170 ? -3.387 -15.727 -6.594 1 92.94 170 LEU A CA 1
ATOM 1333 C C . LEU A 1 170 ? -2.361 -14.719 -6.074 1 92.94 170 LEU A C 1
ATOM 1335 O O . LEU A 1 170 ? -2.518 -14.18 -4.98 1 92.94 170 LEU A O 1
ATOM 1339 N N . PRO A 1 171 ? -1.339 -14.469 -6.855 1 91.25 171 PRO A N 1
ATOM 1340 C CA . PRO A 1 171 ? -0.274 -13.586 -6.379 1 91.25 171 PRO A CA 1
ATOM 1341 C C . PRO A 1 171 ? -0.667 -12.109 -6.434 1 91.25 171 PRO A C 1
ATOM 1343 O O . PRO A 1 171 ? 0.169 -11.234 -6.191 1 91.25 171 PRO A O 1
ATOM 1346 N N . ALA A 1 172 ? -1.817 -11.789 -6.797 1 86.62 172 ALA A N 1
ATOM 1347 C CA . ALA A 1 172 ? -2.404 -10.453 -6.801 1 86.62 172 ALA A CA 1
ATOM 1348 C C . ALA A 1 172 ? -3.906 -10.508 -6.539 1 86.62 172 ALA A C 1
ATOM 1350 O O . ALA A 1 172 ? -4.492 -11.594 -6.496 1 86.62 172 ALA A O 1
ATOM 1351 N N . VAL A 1 173 ? -4.473 -9.359 -6.195 1 78.75 173 VAL A N 1
ATOM 1352 C CA . VAL A 1 173 ? -5.902 -9.312 -5.898 1 78.75 173 VAL A CA 1
ATOM 1353 C C . VAL A 1 173 ? -6.695 -9.867 -7.086 1 78.75 173 VAL A C 1
ATOM 1355 O O . VAL A 1 173 ? -7.676 -10.586 -6.902 1 78.75 173 VAL A O 1
ATOM 1358 N N . GLY A 1 174 ? -6.242 -9.703 -8.297 1 74 174 GLY A N 1
ATOM 1359 C CA . GLY A 1 174 ? -6.879 -10.398 -9.406 1 74 174 GLY A CA 1
ATOM 1360 C C . GLY A 1 174 ? -7.512 -9.453 -10.406 1 74 174 GLY A C 1
ATOM 1361 O O . GLY A 1 174 ? -7.172 -8.266 -10.453 1 74 174 GLY A O 1
ATOM 1362 N N . LEU A 1 175 ? -8.375 -10.047 -11.18 1 80.69 175 LEU A N 1
ATOM 1363 C CA . LEU A 1 175 ? -8.984 -9.375 -12.328 1 80.69 175 LEU A CA 1
ATOM 1364 C C . LEU A 1 175 ? -10.133 -8.477 -11.883 1 80.69 175 LEU A C 1
ATOM 1366 O O . LEU A 1 175 ? -10.602 -7.637 -12.656 1 80.69 175 LEU A O 1
ATOM 1370 N N . MET A 1 176 ? -10.453 -8.594 -10.609 1 86.38 176 MET A N 1
ATOM 1371 C CA . MET A 1 176 ? -11.547 -7.781 -10.078 1 86.38 176 MET A CA 1
ATOM 1372 C C . MET A 1 176 ? -11.047 -6.859 -8.969 1 86.38 176 MET A C 1
ATOM 1374 O O . MET A 1 176 ? -11.797 -6.531 -8.047 1 86.38 176 MET A O 1
ATOM 1378 N N . ALA A 1 177 ? -9.82 -6.473 -9.078 1 89.38 177 ALA A N 1
ATOM 1379 C CA . ALA A 1 177 ? -9.18 -5.695 -8.023 1 89.38 177 ALA A CA 1
ATOM 1380 C C . ALA A 1 177 ? -9.93 -4.398 -7.754 1 89.38 177 ALA A C 1
ATOM 1382 O O . ALA A 1 177 ? -10.156 -4.027 -6.598 1 89.38 177 ALA A O 1
ATOM 1383 N N . ARG A 1 178 ? -10.344 -3.721 -8.781 1 90.94 178 ARG A N 1
ATOM 1384 C CA . ARG A 1 178 ? -11.047 -2.453 -8.609 1 90.94 178 ARG A CA 1
ATOM 1385 C C . ARG A 1 178 ? -12.367 -2.652 -7.867 1 90.94 178 ARG A C 1
ATOM 1387 O O . ARG A 1 178 ? -12.727 -1.851 -7.004 1 90.94 178 ARG A O 1
ATOM 1394 N N . TRP A 1 179 ? -13.023 -3.688 -8.141 1 89.81 179 TRP A N 1
ATOM 1395 C CA . TRP A 1 179 ? -14.305 -3.977 -7.496 1 89.81 179 TRP A CA 1
ATOM 1396 C C . TRP A 1 179 ? -14.102 -4.348 -6.031 1 89.81 179 TRP A C 1
ATOM 1398 O O . TRP A 1 179 ? -14.938 -4.02 -5.184 1 89.81 179 TRP A O 1
ATOM 1408 N N . HIS A 1 180 ? -13.031 -5.055 -5.785 1 92.12 180 HIS A N 1
ATOM 1409 C CA . HIS A 1 180 ? -12.789 -5.555 -4.438 1 92.12 180 HIS A CA 1
ATOM 1410 C C . HIS A 1 180 ? -12.203 -4.469 -3.541 1 92.12 180 HIS A C 1
ATOM 1412 O O . HIS A 1 180 ? -12.516 -4.402 -2.352 1 92.12 180 HIS A O 1
ATOM 1418 N N . THR A 1 181 ? -11.344 -3.596 -4.117 1 93.94 181 THR A N 1
ATOM 1419 C CA . THR A 1 181 ? -10.555 -2.715 -3.26 1 93.94 181 THR A CA 1
ATOM 1420 C C . THR A 1 181 ? -10.773 -1.253 -3.641 1 93.94 181 THR A C 1
ATOM 1422 O O . THR A 1 181 ? -10.375 -0.349 -2.906 1 93.94 181 THR A O 1
ATOM 1425 N N . GLY A 1 182 ? -11.305 -1.018 -4.77 1 93.25 182 GLY A N 1
ATOM 1426 C CA . GLY A 1 182 ? -11.477 0.337 -5.27 1 93.25 182 GLY A CA 1
ATOM 1427 C C . GLY A 1 182 ? -10.32 0.817 -6.121 1 93.25 182 GLY A C 1
ATOM 1428 O O . GLY A 1 182 ? -10.375 1.903 -6.703 1 93.25 182 GLY A O 1
ATOM 1429 N N . HIS A 1 183 ? -9.32 0.009 -6.246 1 92.06 183 HIS A N 1
ATOM 1430 C CA . HIS A 1 183 ? -8.133 0.481 -6.945 1 92.06 183 HIS A CA 1
ATOM 1431 C C . HIS A 1 183 ? -7.742 -0.467 -8.078 1 92.06 183 HIS A C 1
ATOM 1433 O O . HIS A 1 183 ? -7.828 -1.688 -7.926 1 92.06 183 HIS A O 1
ATOM 1439 N N . ALA A 1 184 ? -7.348 0.179 -9.164 1 91.88 184 ALA A N 1
ATOM 1440 C CA . ALA A 1 184 ? -6.895 -0.575 -10.328 1 91.88 184 ALA A CA 1
ATOM 1441 C C . ALA A 1 184 ? -5.387 -0.445 -10.516 1 91.88 184 ALA A C 1
ATOM 1443 O O . ALA A 1 184 ? -4.805 0.598 -10.211 1 91.88 184 ALA A O 1
ATOM 1444 N N . ALA A 1 185 ? -4.867 -1.478 -11.086 1 91.75 185 ALA A N 1
ATOM 1445 C CA . ALA A 1 185 ? -3.438 -1.462 -11.383 1 91.75 185 ALA A CA 1
ATOM 1446 C C . ALA A 1 185 ? -3.127 -0.534 -12.555 1 91.75 185 ALA A C 1
ATOM 1448 O O . ALA A 1 185 ? -3.959 -0.351 -13.445 1 91.75 185 ALA A O 1
ATOM 1449 N N . ASN A 1 186 ? -1.955 0.121 -12.5 1 93.44 186 ASN A N 1
ATOM 1450 C CA . ASN A 1 186 ? -1.43 0.841 -13.656 1 93.44 186 ASN A CA 1
ATOM 1451 C C . ASN A 1 186 ? -0.737 -0.101 -14.633 1 93.44 186 ASN A C 1
ATOM 1453 O O . ASN A 1 186 ? 0.365 -0.582 -14.367 1 93.44 186 ASN A O 1
ATOM 1457 N N . PRO A 1 187 ? -1.303 -0.264 -15.773 1 95.06 187 PRO A N 1
ATOM 1458 C CA . PRO A 1 187 ? -0.755 -1.273 -16.688 1 95.06 187 PRO A CA 1
ATOM 1459 C C . PRO A 1 187 ? 0.618 -0.891 -17.234 1 95.06 187 PRO A C 1
ATOM 1461 O O . PRO A 1 187 ? 1.296 -1.721 -17.844 1 95.06 187 PRO A O 1
ATOM 1464 N N . ALA A 1 188 ? 1.017 0.333 -17.047 1 95.75 188 ALA A N 1
ATOM 1465 C CA . ALA A 1 188 ? 2.352 0.737 -17.469 1 95.75 188 ALA A CA 1
ATOM 1466 C C . ALA A 1 188 ? 3.43 0.09 -16.609 1 95.75 188 ALA A C 1
ATOM 1468 O O . ALA A 1 188 ? 4.574 -0.065 -17.047 1 95.75 188 ALA A O 1
ATOM 1469 N N . VAL A 1 189 ? 3.002 -0.289 -15.43 1 94 189 VAL A N 1
ATOM 1470 C CA . VAL A 1 189 ? 4.035 -0.676 -14.469 1 94 189 VAL A CA 1
ATOM 1471 C C . VAL A 1 189 ? 3.705 -2.045 -13.883 1 94 189 VAL A C 1
ATOM 1473 O O . VAL A 1 189 ? 4.598 -2.758 -13.414 1 94 189 VAL A O 1
ATOM 1476 N N . GLU A 1 190 ? 2.477 -2.396 -13.844 1 93.69 190 GLU A N 1
ATOM 1477 C CA . GLU A 1 190 ? 2.027 -3.66 -13.266 1 93.69 190 GLU A CA 1
ATOM 1478 C C . GLU A 1 190 ? 1.488 -4.598 -14.336 1 93.69 190 GLU A C 1
ATOM 1480 O O . GLU A 1 190 ? 0.597 -4.227 -15.102 1 93.69 190 GLU A O 1
ATOM 1485 N N . SER A 1 191 ? 1.967 -5.75 -14.32 1 94.06 191 SER A N 1
ATOM 1486 C CA . SER A 1 191 ? 1.523 -6.727 -15.312 1 94.06 191 SER A CA 1
ATOM 1487 C C . SER A 1 191 ? 0.192 -7.352 -14.914 1 94.06 191 SER A C 1
ATOM 1489 O O . SER A 1 191 ? -0.076 -7.555 -13.727 1 94.06 191 SER A O 1
ATOM 1491 N N . SER A 1 192 ? -0.565 -7.598 -15.953 1 92 192 SER A N 1
ATOM 1492 C CA . SER A 1 192 ? -1.792 -8.359 -15.742 1 92 192 SER A CA 1
ATOM 1493 C C . SER A 1 192 ? -1.491 -9.75 -15.188 1 92 192 SER A C 1
ATOM 1495 O O . SER A 1 192 ? -0.398 -10.281 -15.391 1 92 192 SER A O 1
ATOM 1497 N N . LEU A 1 193 ? -2.428 -10.297 -14.523 1 89.88 193 LEU A N 1
ATOM 1498 C CA . LEU A 1 193 ? -2.279 -11.609 -13.914 1 89.88 193 LEU A CA 1
ATOM 1499 C C . LEU A 1 193 ? -1.952 -12.672 -14.961 1 89.88 193 LEU A C 1
ATOM 1501 O O . LEU A 1 193 ? -1.255 -13.641 -14.672 1 89.88 193 LEU A O 1
ATOM 1505 N N . VAL A 1 194 ? -2.414 -12.469 -16.188 1 87.94 194 VAL A N 1
ATOM 1506 C CA . VAL A 1 194 ? -2.246 -13.492 -17.203 1 87.94 194 VAL A CA 1
ATOM 1507 C C . VAL A 1 194 ? -1.257 -13.008 -18.266 1 87.94 194 VAL A C 1
ATOM 1509 O O . VAL A 1 194 ? -1.269 -13.484 -19.406 1 87.94 194 VAL A O 1
ATOM 1512 N N . ALA A 1 195 ? -0.499 -12.062 -17.859 1 90.69 195 ALA A N 1
ATOM 1513 C CA . ALA A 1 195 ? 0.532 -11.578 -18.781 1 90.69 195 ALA A CA 1
ATOM 1514 C C . ALA A 1 195 ? 1.687 -12.57 -18.875 1 90.69 195 ALA A C 1
ATOM 1516 O O . ALA A 1 195 ? 1.844 -13.438 -18.016 1 90.69 195 ALA A O 1
ATOM 1517 N N . GLY A 1 196 ? 2.445 -12.461 -19.953 1 90.44 196 GLY A N 1
ATOM 1518 C CA . GLY A 1 196 ? 3.598 -13.32 -20.141 1 90.44 196 GLY A CA 1
ATOM 1519 C C . GLY A 1 196 ? 4.855 -12.797 -19.484 1 90.44 196 GLY A C 1
ATOM 1520 O O . GLY A 1 196 ? 5.918 -13.414 -19.578 1 90.44 196 GLY A O 1
ATOM 1521 N N . HIS A 1 197 ? 4.73 -11.656 -18.844 1 93 197 HIS A N 1
ATOM 1522 C CA . HIS A 1 197 ? 5.875 -11.016 -18.219 1 93 197 HIS A CA 1
ATOM 1523 C C . HIS A 1 197 ? 5.508 -10.477 -16.844 1 93 197 HIS A C 1
ATOM 1525 O O . HIS A 1 197 ? 4.348 -10.133 -16.594 1 93 197 HIS A O 1
ATOM 1531 N N . GLY A 1 198 ? 6.527 -10.453 -15.977 1 92.19 198 GLY A N 1
ATOM 1532 C CA . GLY A 1 198 ? 6.324 -9.922 -14.641 1 92.19 198 GLY A CA 1
ATOM 1533 C C . GLY A 1 198 ? 6.316 -8.406 -14.594 1 92.19 198 GLY A C 1
ATOM 1534 O O . GLY A 1 198 ? 5.656 -7.809 -13.742 1 92.19 198 GLY A O 1
ATOM 1535 N N . ILE A 1 199 ? 7.078 -7.738 -15.422 1 94.31 199 ILE A N 1
ATOM 1536 C CA . ILE A 1 199 ? 7.195 -6.289 -15.531 1 94.31 199 ILE A CA 1
ATOM 1537 C C . ILE A 1 199 ? 7.16 -5.875 -17 1 94.31 199 ILE A C 1
ATOM 1539 O O . ILE A 1 199 ? 7.898 -6.422 -17.828 1 94.31 199 ILE A O 1
ATOM 1543 N N . PRO A 1 200 ? 6.281 -4.914 -17.312 1 95.44 200 PRO A N 1
ATOM 1544 C CA . PRO A 1 200 ? 6.312 -4.41 -18.688 1 95.44 200 PRO A CA 1
ATOM 1545 C C . PRO A 1 200 ? 7.465 -3.436 -18.938 1 95.44 200 PRO A C 1
ATOM 1547 O O . PRO A 1 200 ? 7.293 -2.223 -18.781 1 95.44 200 PRO A O 1
ATOM 1550 N N . ARG A 1 201 ? 8.5 -3.863 -19.5 1 94.12 201 ARG A N 1
ATOM 1551 C CA . ARG A 1 201 ? 9.719 -3.062 -19.609 1 94.12 201 ARG A CA 1
ATOM 1552 C C . ARG A 1 201 ? 9.773 -2.35 -20.953 1 94.12 201 ARG A C 1
ATOM 1554 O O . ARG A 1 201 ? 10.281 -1.227 -21.047 1 94.12 201 ARG A O 1
ATOM 1561 N N . THR A 1 202 ? 9.32 -2.961 -22.031 1 96.06 202 THR A N 1
ATOM 1562 C CA . THR A 1 202 ? 9.43 -2.42 -23.375 1 96.06 202 THR A CA 1
ATOM 1563 C C . THR A 1 202 ? 8.109 -1.803 -23.828 1 96.06 202 THR A C 1
ATOM 1565 O O . THR A 1 202 ? 7.066 -2.031 -23.203 1 96.06 202 THR A O 1
ATOM 1568 N N . PHE A 1 203 ? 8.219 -1.017 -25.016 1 97.06 203 PHE A N 1
ATOM 1569 C CA . PHE A 1 203 ? 7.004 -0.444 -25.594 1 97.06 203 PHE A CA 1
ATOM 1570 C C . PHE A 1 203 ? 6.008 -1.538 -25.953 1 97.06 203 PHE A C 1
ATOM 1572 O O . PHE A 1 203 ? 4.816 -1.424 -25.656 1 97.06 203 PHE A O 1
ATOM 1579 N N . ALA A 1 204 ? 6.434 -2.6 -26.516 1 97.44 204 ALA A N 1
ATOM 1580 C CA . ALA A 1 204 ? 5.578 -3.705 -26.938 1 97.44 204 ALA A CA 1
ATOM 1581 C C . ALA A 1 204 ? 4.906 -4.367 -25.734 1 97.44 204 ALA A C 1
ATOM 1583 O O . ALA A 1 204 ? 3.727 -4.723 -25.797 1 97.44 204 ALA A O 1
ATOM 1584 N N . GLN A 1 205 ? 5.656 -4.543 -24.688 1 96.69 205 GLN A N 1
ATOM 1585 C CA . GLN A 1 205 ? 5.102 -5.148 -23.484 1 96.69 205 GLN A CA 1
ATOM 1586 C C . GLN A 1 205 ? 4.062 -4.238 -22.844 1 96.69 205 GLN A C 1
ATOM 1588 O O . GLN A 1 205 ? 3.01 -4.707 -22.391 1 96.69 205 GLN A O 1
ATOM 1593 N N . ARG A 1 206 ? 4.34 -2.943 -22.75 1 97.44 206 ARG A N 1
ATOM 1594 C CA . ARG A 1 206 ? 3.363 -2.006 -22.203 1 97.44 206 ARG A CA 1
ATOM 1595 C C . ARG A 1 206 ? 2.092 -1.988 -23.047 1 97.44 206 ARG A C 1
ATOM 1597 O O . ARG A 1 206 ? 0.984 -1.95 -22.516 1 97.44 206 ARG A O 1
ATOM 1604 N N . LEU A 1 207 ? 2.289 -2.035 -24.375 1 97.12 207 LEU A N 1
ATOM 1605 C CA . LEU A 1 207 ? 1.146 -2.059 -25.281 1 97.12 207 LEU A CA 1
ATOM 1606 C C . LEU A 1 207 ? 0.301 -3.307 -25.062 1 97.12 207 LEU A C 1
ATOM 1608 O O . LEU A 1 207 ? -0.914 -3.213 -24.875 1 97.12 207 LEU A O 1
ATOM 1612 N N . SER A 1 208 ? 0.908 -4.469 -25.109 1 95.62 208 SER A N 1
ATOM 1613 C CA . SER A 1 208 ? 0.187 -5.727 -24.938 1 95.62 208 SER A CA 1
ATOM 1614 C C . SER A 1 208 ? -0.448 -5.82 -23.562 1 95.62 208 SER A C 1
ATOM 1616 O O . SER A 1 208 ? -1.582 -6.285 -23.422 1 95.62 208 SER A O 1
ATOM 1618 N N . ASN A 1 209 ? 0.306 -5.398 -22.578 1 95.81 209 ASN A N 1
ATOM 1619 C CA . ASN A 1 209 ? -0.198 -5.449 -21.219 1 95.81 209 ASN A CA 1
ATOM 1620 C C . ASN A 1 209 ? -1.401 -4.531 -21.031 1 95.81 209 ASN A C 1
ATOM 1622 O O . ASN A 1 209 ? -2.373 -4.898 -20.359 1 95.81 209 ASN A O 1
ATOM 1626 N N . ALA A 1 210 ? -1.29 -3.35 -21.531 1 96.25 210 ALA A N 1
ATOM 1627 C CA . ALA A 1 210 ? -2.396 -2.4 -21.438 1 96.25 210 ALA A CA 1
ATOM 1628 C C . ALA A 1 210 ? -3.641 -2.939 -22.141 1 96.25 210 ALA A C 1
ATOM 1630 O O . ALA A 1 210 ? -4.75 -2.846 -21.609 1 96.25 210 ALA A O 1
ATOM 1631 N N . ALA A 1 211 ? -3.48 -3.451 -23.297 1 93.75 211 ALA A N 1
ATOM 1632 C CA . ALA A 1 211 ? -4.59 -4.027 -24.047 1 93.75 211 ALA A CA 1
ATOM 1633 C C . ALA A 1 211 ? -5.219 -5.195 -23.297 1 93.75 211 ALA A C 1
ATOM 1635 O O . ALA A 1 211 ? -6.441 -5.301 -23.203 1 93.75 211 ALA A O 1
ATOM 1636 N N . LEU A 1 212 ? -4.348 -6.059 -22.812 1 91.75 212 LEU A N 1
ATOM 1637 C CA . LEU A 1 212 ? -4.812 -7.219 -22.062 1 91.75 212 LEU A CA 1
ATOM 1638 C C . LEU A 1 212 ? -5.578 -6.793 -20.812 1 91.75 212 LEU A C 1
ATOM 1640 O O . LEU A 1 212 ? -6.637 -7.344 -20.5 1 91.75 212 LEU A O 1
ATOM 1644 N N . SER A 1 213 ? -5.008 -5.863 -20.109 1 92.12 213 SER A N 1
ATOM 1645 C CA . SER A 1 213 ? -5.648 -5.363 -18.891 1 92.12 213 SER A CA 1
ATOM 1646 C C . SER A 1 213 ? -7.012 -4.754 -19.203 1 92.12 213 SER A C 1
ATOM 1648 O O . SER A 1 213 ? -7.984 -4.996 -18.484 1 92.12 213 SER A O 1
ATOM 1650 N N . ALA A 1 214 ? -7.066 -3.98 -20.219 1 91.06 214 ALA A N 1
ATOM 1651 C CA . ALA A 1 214 ? -8.328 -3.367 -20.625 1 91.06 214 ALA A CA 1
ATOM 1652 C C . ALA A 1 214 ? -9.352 -4.426 -21.031 1 91.06 214 ALA A C 1
ATOM 1654 O O . ALA A 1 214 ? -10.508 -4.371 -20.625 1 91.06 214 ALA A O 1
ATOM 1655 N N . TYR A 1 215 ? -8.945 -5.324 -21.766 1 90.12 215 TYR A N 1
ATOM 1656 C CA . TYR A 1 215 ? -9.82 -6.395 -22.234 1 90.12 215 TYR A CA 1
ATOM 1657 C C . TYR A 1 215 ? -10.391 -7.176 -21.047 1 90.12 215 TYR A C 1
ATOM 1659 O O . TYR A 1 215 ? -11.602 -7.391 -20.969 1 90.12 215 TYR A O 1
ATOM 1667 N N . CYS A 1 216 ? -9.492 -7.625 -20.188 1 88.88 216 CYS A N 1
ATOM 1668 C CA . CYS A 1 216 ? -9.922 -8.43 -19.062 1 88.88 216 CYS A CA 1
ATOM 1669 C C . CYS A 1 216 ? -10.922 -7.668 -18.188 1 88.88 216 CYS A C 1
ATOM 1671 O O . CYS A 1 216 ? -11.93 -8.227 -17.766 1 88.88 216 CYS A O 1
ATOM 1673 N N . THR A 1 217 ? -10.641 -6.414 -17.969 1 88.69 217 THR A N 1
ATOM 1674 C CA . THR A 1 217 ? -11.523 -5.602 -17.141 1 88.69 217 THR A CA 1
ATOM 1675 C C . THR A 1 217 ? -12.914 -5.504 -17.75 1 88.69 217 THR A C 1
ATOM 1677 O O . THR A 1 217 ? -13.914 -5.742 -17.078 1 88.69 217 THR A O 1
ATOM 1680 N N . VAL A 1 218 ? -12.969 -5.23 -19.016 1 89.5 218 VAL A N 1
ATOM 1681 C CA . VAL A 1 218 ? -14.242 -5.047 -19.703 1 89.5 218 VAL A CA 1
ATOM 1682 C C . VAL A 1 218 ? -14.961 -6.387 -19.828 1 89.5 218 VAL A C 1
ATOM 1684 O O . VAL A 1 218 ? -16.172 -6.477 -19.578 1 89.5 218 VAL A O 1
ATOM 1687 N N . ALA A 1 219 ? -14.227 -7.395 -20.172 1 90.12 219 ALA A N 1
ATOM 1688 C CA . ALA A 1 219 ? -14.805 -8.719 -20.344 1 90.12 219 ALA A CA 1
ATOM 1689 C C . ALA A 1 219 ? -15.406 -9.234 -19.031 1 90.12 219 ALA A C 1
ATOM 1691 O O . ALA A 1 219 ? -16.469 -9.852 -19.047 1 90.12 219 ALA A O 1
ATOM 1692 N N . MET A 1 220 ? -14.734 -9 -17.969 1 89.25 220 MET A N 1
ATOM 1693 C CA . MET A 1 220 ? -15.211 -9.445 -16.672 1 89.25 220 MET A CA 1
ATOM 1694 C C . MET A 1 220 ? -16.516 -8.742 -16.312 1 89.25 220 MET A C 1
ATOM 1696 O O . MET A 1 220 ? -17.469 -9.383 -15.836 1 89.25 220 MET A O 1
ATOM 1700 N N . VAL A 1 221 ? -16.562 -7.453 -16.5 1 87.88 221 VAL A N 1
ATOM 1701 C CA . VAL A 1 221 ? -17.75 -6.676 -16.203 1 87.88 221 VAL A CA 1
ATOM 1702 C C . VAL A 1 221 ? -18.922 -7.148 -17.062 1 87.88 221 VAL A C 1
ATOM 1704 O O . VAL A 1 221 ? -20.016 -7.383 -16.562 1 87.88 221 VAL A O 1
ATOM 1707 N N . LEU A 1 222 ? -18.656 -7.363 -18.312 1 90.5 222 LEU A N 1
ATOM 1708 C CA . LEU A 1 222 ? -19.703 -7.738 -19.25 1 90.5 222 LEU A CA 1
ATOM 1709 C C . LEU A 1 222 ? -20.156 -9.172 -19 1 90.5 222 LEU A C 1
ATOM 1711 O O . LEU A 1 222 ? -21.359 -9.461 -19.094 1 90.5 222 LEU A O 1
ATOM 1715 N N . ALA A 1 223 ? -19.219 -10.047 -18.703 1 91.88 223 ALA A N 1
ATOM 1716 C CA . ALA A 1 223 ? -19.562 -11.438 -18.453 1 91.88 223 ALA A CA 1
ATOM 1717 C C . ALA A 1 223 ? -20.453 -11.57 -17.219 1 91.88 223 ALA A C 1
ATOM 1719 O O . ALA A 1 223 ? -21.469 -12.281 -17.234 1 91.88 223 ALA A O 1
ATOM 1720 N N . ASN A 1 224 ? -20.109 -10.914 -16.141 1 90.69 224 ASN A N 1
ATOM 1721 C CA . ASN A 1 224 ? -20.922 -10.945 -14.938 1 90.69 224 ASN A CA 1
ATOM 1722 C C . ASN A 1 224 ? -22.312 -10.359 -15.18 1 90.69 224 ASN A C 1
ATOM 1724 O O . ASN A 1 224 ? -23.312 -10.938 -14.75 1 90.69 224 ASN A O 1
ATOM 1728 N N . ALA A 1 225 ? -22.375 -9.25 -15.922 1 91.31 225 ALA A N 1
ATOM 1729 C CA . ALA A 1 225 ? -23.656 -8.617 -16.219 1 91.31 225 ALA A CA 1
ATOM 1730 C C . ALA A 1 225 ? -24.516 -9.516 -17.094 1 91.31 225 ALA A C 1
ATOM 1732 O O . ALA A 1 225 ? -25.719 -9.672 -16.859 1 91.31 225 ALA A O 1
ATOM 1733 N N . ALA A 1 226 ? -23.906 -10.086 -18.062 1 93.62 226 ALA A N 1
ATOM 1734 C CA . ALA A 1 226 ? -24.625 -10.953 -19 1 93.62 226 ALA A CA 1
ATOM 1735 C C . ALA A 1 226 ? -25.188 -12.18 -18.297 1 93.62 226 ALA A C 1
ATOM 1737 O O . ALA A 1 226 ? -26.344 -12.547 -18.5 1 93.62 226 ALA A O 1
ATOM 1738 N N . LEU A 1 227 ? -24.391 -12.812 -17.5 1 93.69 227 LEU A N 1
ATOM 1739 C CA . LEU A 1 227 ? -24.812 -14.039 -16.828 1 93.69 227 LEU A CA 1
ATOM 1740 C C . LEU A 1 227 ? -25.875 -13.742 -15.781 1 93.69 227 LEU A C 1
ATOM 1742 O O . LEU A 1 227 ? -26.781 -14.555 -15.555 1 93.69 227 LEU A O 1
ATOM 1746 N N . ARG A 1 228 ? -25.781 -12.625 -15.117 1 93.44 228 ARG A N 1
ATOM 1747 C CA . ARG A 1 228 ? -26.844 -12.219 -14.195 1 93.44 228 ARG A CA 1
ATOM 1748 C C . ARG A 1 228 ? -28.172 -12.07 -14.922 1 93.44 228 ARG A C 1
ATOM 1750 O O . ARG A 1 228 ? -29.234 -12.352 -14.359 1 93.44 228 ARG A O 1
ATOM 1757 N N . TYR A 1 229 ? -28.078 -11.625 -16.125 1 93.62 229 TYR A N 1
ATOM 1758 C CA . TYR A 1 229 ? -29.281 -11.375 -16.922 1 93.62 229 TYR A CA 1
ATOM 1759 C C . TYR A 1 229 ? -29.812 -12.68 -17.5 1 93.62 229 TYR A C 1
ATOM 1761 O O . TYR A 1 229 ? -31.016 -12.945 -17.422 1 93.62 229 TYR A O 1
ATOM 1769 N N . VAL A 1 230 ? -28.984 -13.539 -18.047 1 95.12 230 VAL A N 1
ATOM 1770 C CA . VAL A 1 230 ? -29.406 -14.711 -18.797 1 95.12 230 VAL A CA 1
ATOM 1771 C C . VAL A 1 230 ? -29.703 -15.859 -17.844 1 95.12 230 VAL A C 1
ATOM 1773 O O . VAL A 1 230 ? -30.562 -16.703 -18.125 1 95.12 230 VAL A O 1
ATOM 1776 N N . GLU A 1 231 ? -28.969 -15.945 -16.688 1 95.69 231 GLU A N 1
ATOM 1777 C CA . GLU A 1 231 ? -29.125 -17.016 -15.703 1 95.69 231 GLU A CA 1
ATOM 1778 C C . GLU A 1 231 ? -29.266 -16.438 -14.297 1 95.69 231 GLU A C 1
ATOM 1780 O O . GLU A 1 231 ? -28.438 -16.719 -13.422 1 95.69 231 GLU A O 1
ATOM 1785 N N . PRO A 1 232 ? -30.344 -15.766 -14.078 1 95.5 232 PRO A N 1
ATOM 1786 C CA . PRO A 1 232 ? -30.516 -15.188 -12.75 1 95.5 232 PRO A CA 1
ATOM 1787 C C . PRO A 1 232 ? -30.625 -16.234 -11.648 1 95.5 232 PRO A C 1
ATOM 1789 O O . PRO A 1 232 ? -31.234 -17.297 -11.852 1 95.5 232 PRO A O 1
ATOM 1792 N N . ARG A 1 233 ? -29.938 -16.031 -10.562 1 96.19 233 ARG A N 1
ATOM 1793 C CA . ARG A 1 233 ? -29.938 -16.875 -9.383 1 96.19 233 ARG A CA 1
ATOM 1794 C C . ARG A 1 233 ? -30.375 -16.109 -8.148 1 96.19 233 ARG A C 1
ATOM 1796 O O . ARG A 1 233 ? -30.453 -14.875 -8.172 1 96.19 233 ARG A O 1
ATOM 1803 N N . GLU A 1 234 ? -30.609 -16.844 -7.016 1 93.06 234 GLU A N 1
ATOM 1804 C CA . GLU A 1 234 ? -31.047 -16.219 -5.766 1 93.06 234 GLU A CA 1
ATOM 1805 C C . GLU A 1 234 ? -29.984 -15.266 -5.227 1 93.06 234 GLU A C 1
ATOM 1807 O O . GLU A 1 234 ? -30.312 -14.219 -4.66 1 93.06 234 GLU A O 1
ATOM 1812 N N . TYR A 1 235 ? -28.75 -15.656 -5.414 1 94.75 235 TYR A N 1
ATOM 1813 C CA . TYR A 1 235 ? -27.672 -14.828 -4.871 1 94.75 235 TYR A CA 1
ATOM 1814 C C . TYR A 1 235 ? -27.547 -13.523 -5.652 1 94.75 235 TYR A C 1
ATOM 1816 O O . TYR A 1 235 ? -26.906 -12.578 -5.195 1 94.75 235 TYR A O 1
ATOM 1824 N N . ASP A 1 236 ? -28.125 -13.43 -6.824 1 94.88 236 ASP A N 1
ATOM 1825 C CA . ASP A 1 236 ? -28.078 -12.188 -7.602 1 94.88 236 ASP A CA 1
ATOM 1826 C C . ASP A 1 236 ? -29.031 -11.148 -7.012 1 94.88 236 ASP A C 1
ATOM 1828 O O . ASP A 1 236 ? -28.938 -9.961 -7.344 1 94.88 236 ASP A O 1
ATOM 1832 N N . LYS A 1 237 ? -29.938 -11.539 -6.152 1 94.19 237 LYS A N 1
ATOM 1833 C CA . LYS A 1 237 ? -30.922 -10.648 -5.539 1 94.19 237 LYS A CA 1
ATOM 1834 C C . LYS A 1 237 ? -30.328 -9.945 -4.312 1 94.19 237 LYS A C 1
ATOM 1836 O O . LYS A 1 237 ? -30.906 -8.977 -3.814 1 94.19 237 LYS A O 1
ATOM 1841 N N . VAL A 1 238 ? -29.297 -10.523 -3.807 1 94.88 238 VAL A N 1
ATOM 1842 C CA . VAL A 1 238 ? -28.625 -9.938 -2.656 1 94.88 238 VAL A CA 1
ATOM 1843 C C . VAL A 1 238 ? -27.531 -8.992 -3.133 1 94.88 238 VAL A C 1
ATOM 1845 O O . VAL A 1 238 ? -26.641 -9.391 -3.902 1 94.88 238 VAL A O 1
ATOM 1848 N N . PRO A 1 239 ? -27.594 -7.707 -2.746 1 93.06 239 PRO A N 1
ATOM 1849 C CA . PRO A 1 239 ? -26.531 -6.781 -3.166 1 93.06 239 PRO A CA 1
ATOM 1850 C C . PRO A 1 239 ? -25.141 -7.266 -2.787 1 93.06 239 PRO A C 1
ATOM 1852 O O . PRO A 1 239 ? -24.938 -7.809 -1.696 1 93.06 239 PRO A O 1
ATOM 1855 N N . PRO A 1 240 ? -24.234 -7.148 -3.713 1 92.75 240 PRO A N 1
ATOM 1856 C CA . PRO A 1 240 ? -22.859 -7.562 -3.398 1 92.75 240 PRO A CA 1
ATOM 1857 C C . PRO A 1 240 ? -22.281 -6.809 -2.207 1 92.75 240 PRO A C 1
ATOM 1859 O O . PRO A 1 240 ? -22.531 -5.613 -2.045 1 92.75 240 PRO A O 1
ATOM 1862 N N . VAL A 1 241 ? -21.469 -7.555 -1.407 1 95.25 241 VAL A N 1
ATOM 1863 C CA . VAL A 1 241 ? -20.781 -6.98 -0.257 1 95.25 241 VAL A CA 1
ATOM 1864 C C . VAL A 1 241 ? -19.312 -6.773 -0.594 1 95.25 241 VAL A C 1
ATOM 1866 O O . VAL A 1 241 ? -18.641 -7.688 -1.082 1 95.25 241 VAL A O 1
ATOM 1869 N N . THR A 1 242 ? -18.828 -5.52 -0.401 1 94.81 242 THR A N 1
ATOM 1870 C CA . THR A 1 242 ? -17.406 -5.266 -0.561 1 94.81 242 THR A CA 1
ATOM 1871 C C . THR A 1 242 ? -16.625 -5.801 0.634 1 94.81 242 THR A C 1
ATOM 1873 O O . THR A 1 242 ? -17.047 -5.656 1.78 1 94.81 242 THR A O 1
ATOM 1876 N N . PRO A 1 243 ? -15.5 -6.426 0.339 1 96.88 243 PRO A N 1
ATOM 1877 C CA . PRO A 1 243 ? -14.75 -7.012 1.454 1 96.88 243 PRO A CA 1
ATOM 1878 C C . PRO A 1 243 ? -14.102 -5.957 2.35 1 96.88 243 PRO A C 1
ATOM 1880 O O . PRO A 1 243 ? -13.695 -4.895 1.868 1 96.88 243 PRO A O 1
ATOM 1883 N N . SER A 1 244 ? -14 -6.309 3.641 1 97.44 244 SER A N 1
ATOM 1884 C CA . SER A 1 244 ? -13.25 -5.5 4.598 1 97.44 244 SER A CA 1
ATOM 1885 C C . SER A 1 244 ? -11.75 -5.633 4.375 1 97.44 244 SER A C 1
ATOM 1887 O O . SER A 1 244 ? -10.992 -4.68 4.598 1 97.44 244 SER A O 1
ATOM 1889 N N . LEU A 1 245 ? -11.383 -6.844 3.975 1 96.88 245 LEU A N 1
ATOM 1890 C CA . LEU A 1 245 ? -9.984 -7.195 3.773 1 96.88 245 LEU A CA 1
ATOM 1891 C C . LEU A 1 245 ? -9.836 -8.219 2.65 1 96.88 245 LEU A C 1
ATOM 1893 O O . LEU A 1 245 ? -10.758 -8.992 2.385 1 96.88 245 LEU A O 1
ATOM 1897 N N . VAL A 1 246 ? -8.719 -8.133 2.076 1 97.5 246 VAL A N 1
ATOM 1898 C CA . VAL A 1 246 ? -8.32 -9.164 1.127 1 97.5 246 VAL A CA 1
ATOM 1899 C C . VAL A 1 246 ? -6.945 -9.711 1.506 1 97.5 246 VAL A C 1
ATOM 1901 O O . VAL A 1 246 ? -5.949 -8.984 1.487 1 97.5 246 VAL A O 1
ATOM 1904 N N . PHE A 1 247 ? -6.914 -10.961 1.913 1 98.06 247 PHE A N 1
ATOM 1905 C CA . PHE A 1 247 ? -5.633 -11.641 2.037 1 98.06 247 PHE A CA 1
ATOM 1906 C C . PHE A 1 247 ? -5.164 -12.164 0.683 1 98.06 247 PHE A C 1
ATOM 1908 O O . PHE A 1 247 ? -5.898 -12.883 -0 1 98.06 247 PHE A O 1
ATOM 1915 N N . VAL A 1 248 ? -3.957 -11.797 0.337 1 97.06 248 VAL A N 1
ATOM 1916 C CA . VAL A 1 248 ? -3.449 -12.148 -0.984 1 97.06 248 VAL A CA 1
ATOM 1917 C C . VAL A 1 248 ? -2.201 -13.016 -0.844 1 97.06 248 VAL A C 1
ATOM 1919 O O . VAL A 1 248 ? -1.354 -12.758 0.016 1 97.06 248 VAL A O 1
ATOM 1922 N N . ASN A 1 249 ? -2.123 -14.023 -1.681 1 96.94 249 ASN A N 1
ATOM 1923 C CA . ASN A 1 249 ? -0.938 -14.875 -1.726 1 96.94 249 ASN A CA 1
ATOM 1924 C C . ASN A 1 249 ? 0.212 -14.195 -2.463 1 96.94 249 ASN A C 1
ATOM 1926 O O . ASN A 1 249 ? 0.663 -14.68 -3.5 1 96.94 249 ASN A O 1
ATOM 1930 N N . SER A 1 250 ? 0.682 -13.133 -1.828 1 95.88 250 SER A N 1
ATOM 1931 C CA . SER A 1 250 ? 1.684 -12.312 -2.51 1 95.88 250 SER A CA 1
ATOM 1932 C C . SER A 1 250 ? 2.779 -11.867 -1.548 1 95.88 250 SER A C 1
ATOM 1934 O O . SER A 1 250 ? 2.594 -11.898 -0.329 1 95.88 250 SER A O 1
ATOM 1936 N N . HIS A 1 251 ? 3.873 -11.633 -2.096 1 95.25 251 HIS A N 1
ATOM 1937 C CA . HIS A 1 251 ? 5.059 -11.055 -1.478 1 95.25 251 HIS A CA 1
ATOM 1938 C C . HIS A 1 251 ? 5.895 -10.289 -2.498 1 95.25 251 HIS A C 1
ATOM 1940 O O . HIS A 1 251 ? 5.984 -10.695 -3.66 1 95.25 251 HIS A O 1
ATOM 1946 N N . TYR A 1 252 ? 6.465 -9.25 -2.094 1 89.5 252 TYR A N 1
ATOM 1947 C CA . TYR A 1 252 ? 7.117 -8.391 -3.078 1 89.5 252 TYR A CA 1
ATOM 1948 C C . TYR A 1 252 ? 8.336 -9.078 -3.678 1 89.5 252 TYR A C 1
ATOM 1950 O O . TYR A 1 252 ? 8.828 -8.68 -4.734 1 89.5 252 TYR A O 1
ATOM 1958 N N . VAL A 1 253 ? 8.852 -10.133 -3.045 1 87.94 253 VAL A N 1
ATOM 1959 C CA . VAL A 1 253 ? 10.016 -10.836 -3.572 1 87.94 253 VAL A CA 1
ATOM 1960 C C . VAL A 1 253 ? 9.609 -11.648 -4.801 1 87.94 253 VAL A C 1
ATOM 1962 O O . VAL A 1 253 ? 10.445 -11.945 -5.656 1 87.94 253 VAL A O 1
ATOM 1965 N N . SER A 1 254 ? 8.336 -12 -4.855 1 86.69 254 SER A N 1
ATOM 1966 C CA . SER A 1 254 ? 7.828 -12.789 -5.973 1 86.69 254 SER A CA 1
ATOM 1967 C C . SER A 1 254 ? 6.961 -11.938 -6.898 1 86.69 254 SER A C 1
ATOM 1969 O O . SER A 1 254 ? 6.539 -12.406 -7.961 1 86.69 254 SER A O 1
ATOM 1971 N N . GLU A 1 255 ? 6.66 -10.766 -6.422 1 88.62 255 GLU A N 1
ATOM 1972 C CA . GLU A 1 255 ? 5.953 -9.758 -7.203 1 88.62 255 GLU A CA 1
ATOM 1973 C C . GLU A 1 255 ? 6.66 -8.406 -7.129 1 88.62 255 GLU A C 1
ATOM 1975 O O . GLU A 1 255 ? 7.207 -8.047 -6.086 1 88.62 255 GLU A O 1
ATOM 1980 N N . PRO A 1 256 ? 6.691 -7.797 -8.289 1 90.12 256 PRO A N 1
ATOM 1981 C CA . PRO A 1 256 ? 7.332 -6.48 -8.242 1 90.12 256 PRO A CA 1
ATOM 1982 C C . PRO A 1 256 ? 6.625 -5.516 -7.297 1 90.12 256 PRO A C 1
ATOM 1984 O O . PRO A 1 256 ? 5.395 -5.516 -7.215 1 90.12 256 PRO A O 1
ATOM 1987 N N . PRO A 1 257 ? 7.434 -4.633 -6.676 1 91.38 257 PRO A N 1
ATOM 1988 C CA . PRO A 1 257 ? 6.836 -3.668 -5.75 1 91.38 257 PRO A CA 1
ATOM 1989 C C . PRO A 1 257 ? 5.789 -2.777 -6.422 1 91.38 257 PRO A C 1
ATOM 1991 O O . PRO A 1 257 ? 6.031 -2.248 -7.508 1 91.38 257 PRO A O 1
ATOM 1994 N N . LYS A 1 258 ? 4.691 -2.75 -5.82 1 91.62 258 LYS A N 1
ATOM 1995 C CA . LYS A 1 258 ? 3.582 -1.924 -6.289 1 91.62 258 LYS A CA 1
ATOM 1996 C C . LYS A 1 258 ? 2.785 -1.357 -5.117 1 91.62 258 LYS A C 1
ATOM 1998 O O . LYS A 1 258 ? 2.848 -1.885 -4.004 1 91.62 258 LYS A O 1
ATOM 2003 N N . PRO A 1 259 ? 2.061 -0.29 -5.383 1 92.62 259 PRO A N 1
ATOM 2004 C CA . PRO A 1 259 ? 1.225 0.229 -4.297 1 92.62 259 PRO A CA 1
ATOM 2005 C C . PRO A 1 259 ? 0.076 -0.709 -3.936 1 92.62 259 PRO A C 1
ATOM 2007 O O . PRO A 1 259 ? -0.528 -1.32 -4.82 1 92.62 259 PRO A O 1
ATOM 2010 N N . VAL A 1 260 ? -0.169 -0.756 -2.656 1 92.44 260 VAL A N 1
ATOM 2011 C CA . VAL A 1 260 ? -1.21 -1.646 -2.15 1 92.44 260 VAL A CA 1
ATOM 2012 C C . VAL A 1 260 ? -2.117 -0.885 -1.186 1 92.44 260 VAL A C 1
ATOM 2014 O O . VAL A 1 260 ? -1.642 -0.071 -0.389 1 92.44 260 VAL A O 1
ATOM 2017 N N . ALA A 1 261 ? -3.408 -1.149 -1.295 1 93.88 261 ALA A N 1
ATOM 2018 C CA . ALA A 1 261 ? -4.367 -0.531 -0.385 1 93.88 261 ALA A CA 1
ATOM 2019 C C . ALA A 1 261 ? -4.23 -1.098 1.025 1 93.88 261 ALA A C 1
ATOM 2021 O O . ALA A 1 261 ? -3.779 -2.23 1.205 1 93.88 261 ALA A O 1
ATOM 2022 N N . PRO A 1 262 ? -4.641 -0.316 2.006 1 93.25 262 PRO A N 1
ATOM 2023 C CA . PRO A 1 262 ? -4.555 -0.809 3.383 1 93.25 262 PRO A CA 1
ATOM 2024 C C . PRO A 1 262 ? -5.441 -2.027 3.631 1 93.25 262 PRO A C 1
ATOM 2026 O O . PRO A 1 262 ? -5.188 -2.805 4.555 1 93.25 262 PRO A O 1
ATOM 2029 N N . SER A 1 263 ? -6.453 -2.197 2.818 1 95.56 263 SER A N 1
ATOM 2030 C CA . SER A 1 263 ? -7.355 -3.334 2.975 1 95.56 263 SER A CA 1
ATOM 2031 C C . SER A 1 263 ? -6.762 -4.598 2.361 1 95.56 263 SER A C 1
ATOM 2033 O O . SER A 1 263 ? -7.363 -5.672 2.443 1 95.56 263 SER A O 1
ATOM 2035 N N . VAL A 1 264 ? -5.645 -4.5 1.746 1 96.5 264 VAL A N 1
ATOM 2036 C CA . VAL A 1 264 ? -4.977 -5.648 1.14 1 96.5 264 VAL A CA 1
ATOM 2037 C C . VAL A 1 264 ? -3.789 -6.07 2.002 1 96.5 264 VAL A C 1
ATOM 2039 O O . VAL A 1 264 ? -2.889 -5.27 2.266 1 96.5 264 VAL A O 1
ATOM 2042 N N . VAL A 1 265 ? -3.789 -7.316 2.436 1 97.06 265 VAL A N 1
ATOM 2043 C CA . VAL A 1 265 ? -2.717 -7.844 3.273 1 97.06 265 VAL A CA 1
ATOM 2044 C C . VAL A 1 265 ? -2.018 -8.992 2.557 1 97.06 265 VAL A C 1
ATOM 2046 O O . VAL A 1 265 ? -2.648 -10 2.223 1 97.06 265 VAL A O 1
ATOM 2049 N N . ASN A 1 266 ? -0.763 -8.781 2.307 1 96.56 266 ASN A N 1
ATOM 2050 C CA . ASN A 1 266 ? 0.029 -9.828 1.667 1 96.56 266 ASN A CA 1
ATOM 2051 C C . ASN A 1 266 ? 0.445 -10.906 2.664 1 96.56 266 ASN A C 1
ATOM 2053 O O . ASN A 1 266 ? 1.142 -10.617 3.639 1 96.56 266 ASN A O 1
ATOM 2057 N N . VAL A 1 267 ? 0.07 -12.141 2.375 1 98 267 VAL A N 1
ATOM 2058 C CA . VAL A 1 267 ? 0.378 -13.211 3.32 1 98 267 VAL A CA 1
ATOM 2059 C C . VAL A 1 267 ? 0.981 -14.398 2.58 1 98 267 VAL A C 1
ATOM 2061 O O . VAL A 1 267 ? 0.731 -15.555 2.938 1 98 267 VAL A O 1
ATOM 2064 N N . GLY A 1 268 ? 1.732 -14.055 1.526 1 97.44 268 GLY A N 1
ATOM 2065 C CA . GLY A 1 268 ? 2.461 -15.102 0.834 1 97.44 268 GLY A CA 1
ATOM 2066 C C . GLY A 1 268 ? 3.293 -15.969 1.765 1 97.44 268 GLY A C 1
ATOM 2067 O O . GLY A 1 268 ? 3.979 -15.453 2.65 1 97.44 268 GLY A O 1
ATOM 2068 N N . GLY A 1 269 ? 3.195 -17.359 1.57 1 97.12 269 GLY A N 1
ATOM 2069 C CA . GLY A 1 269 ? 3.963 -18.281 2.383 1 97.12 269 GLY A CA 1
ATOM 2070 C C . GLY A 1 269 ? 3.17 -18.859 3.541 1 97.12 269 GLY A C 1
ATOM 2071 O O . GLY A 1 269 ? 3.67 -19.703 4.281 1 97.12 269 GLY A O 1
ATOM 2072 N N . ILE A 1 270 ? 1.918 -18.469 3.676 1 98 270 ILE A N 1
ATOM 2073 C CA . ILE A 1 270 ? 1.127 -18.906 4.82 1 98 270 ILE A CA 1
ATOM 2074 C C . ILE A 1 270 ? 0.93 -20.422 4.758 1 98 270 ILE A C 1
ATOM 2076 O O . ILE A 1 270 ? 0.726 -21.062 5.789 1 98 270 ILE A O 1
ATOM 2080 N N . HIS A 1 271 ? 1.023 -21.031 3.568 1 96.25 271 HIS A N 1
ATOM 2081 C CA . HIS A 1 271 ? 0.827 -22.453 3.398 1 96.25 271 HIS A CA 1
ATOM 2082 C C . HIS A 1 271 ? 2.07 -23.234 3.812 1 96.25 271 HIS A C 1
ATOM 2084 O O . HIS A 1 271 ? 2.031 -24.469 3.922 1 96.25 271 HIS A O 1
ATOM 2090 N N . LEU A 1 272 ? 3.156 -22.531 4.02 1 96.31 272 LEU A N 1
ATOM 2091 C CA . LEU A 1 272 ? 4.414 -23.188 4.355 1 96.31 272 LEU A CA 1
ATOM 2092 C C . LEU A 1 272 ? 4.379 -23.734 5.777 1 96.31 272 LEU A C 1
ATOM 2094 O O . LEU A 1 272 ? 4.402 -22.969 6.742 1 96.31 272 LEU A O 1
ATOM 2098 N N . LYS A 1 273 ? 4.332 -25.016 5.891 1 90.69 273 LYS A N 1
ATOM 2099 C CA . LYS A 1 273 ? 4.391 -25.703 7.176 1 90.69 273 LYS A CA 1
ATOM 2100 C C . LYS A 1 273 ? 5.824 -26.094 7.527 1 90.69 273 LYS A C 1
ATOM 2102 O O . LYS A 1 273 ? 6.676 -26.203 6.641 1 90.69 273 LYS A O 1
ATOM 2107 N N . PRO A 1 274 ? 6.055 -26.203 8.828 1 90.31 274 PRO A N 1
ATOM 2108 C CA . PRO A 1 274 ? 7.359 -26.781 9.164 1 90.31 274 PRO A CA 1
ATOM 2109 C C . PRO A 1 274 ? 7.594 -28.141 8.531 1 90.31 274 PRO A C 1
ATOM 2111 O O . PRO A 1 274 ? 6.664 -28.953 8.438 1 90.31 274 PRO A O 1
ATOM 2114 N N . PRO A 1 275 ? 8.797 -28.359 8.141 1 89.44 275 PRO A N 1
ATOM 2115 C CA . PRO A 1 275 ? 9.062 -29.656 7.512 1 89.44 275 PRO A CA 1
ATOM 2116 C C . PRO A 1 275 ? 8.867 -30.828 8.477 1 89.44 275 PRO A C 1
ATOM 2118 O O . PRO A 1 275 ? 9.141 -30.703 9.672 1 89.44 275 PRO A O 1
ATOM 2121 N N . ASN A 1 276 ? 8.328 -32 8.094 1 88.75 276 ASN A N 1
ATOM 2122 C CA . ASN A 1 276 ? 8.047 -33.188 8.898 1 88.75 276 ASN A CA 1
ATOM 2123 C C . ASN A 1 276 ? 9.117 -34.25 8.711 1 88.75 276 ASN A C 1
ATOM 2125 O O . ASN A 1 276 ? 9.062 -35.312 9.352 1 88.75 276 ASN A O 1
ATOM 2129 N N . GLY A 1 277 ? 10.055 -34.094 7.852 1 91.06 277 GLY A N 1
ATOM 2130 C CA . GLY A 1 277 ? 11.039 -35.125 7.543 1 91.06 277 GLY A CA 1
ATOM 2131 C C . GLY A 1 277 ? 10.734 -35.875 6.262 1 91.06 277 GLY A C 1
ATOM 2132 O O . GLY A 1 277 ? 9.609 -35.844 5.762 1 91.06 277 GLY A O 1
ATOM 2133 N N . LEU A 1 278 ? 11.75 -36.625 5.727 1 96.56 278 LEU A N 1
ATOM 2134 C CA . LEU A 1 278 ? 11.633 -37.344 4.469 1 96.56 278 LEU A CA 1
ATOM 2135 C C . LEU A 1 278 ? 11.508 -38.844 4.715 1 96.56 278 LEU A C 1
ATOM 2137 O O . LEU A 1 278 ? 12.172 -39.406 5.605 1 96.56 278 LEU A O 1
ATOM 2141 N N . PRO A 1 279 ? 10.617 -39.531 3.908 1 96.25 279 PRO A N 1
ATOM 2142 C CA . PRO A 1 279 ? 10.672 -40.969 3.949 1 96.25 279 PRO A CA 1
ATOM 2143 C C . PRO A 1 279 ? 12.078 -41.531 3.736 1 96.25 279 PRO A C 1
ATOM 2145 O O . PRO A 1 279 ? 12.867 -40.938 2.99 1 96.25 279 PRO A O 1
ATOM 2148 N N . GLU A 1 280 ? 12.312 -42.656 4.297 1 96.75 280 GLU A N 1
ATOM 2149 C CA . GLU A 1 280 ? 13.664 -43.219 4.355 1 96.75 280 GLU A CA 1
ATOM 2150 C C . GLU A 1 280 ? 14.242 -43.406 2.959 1 96.75 280 GLU A C 1
ATOM 2152 O O . GLU A 1 280 ? 15.414 -43.125 2.711 1 96.75 280 GLU A O 1
ATOM 2157 N N . ASP A 1 281 ? 13.484 -43.906 2.08 1 96.88 281 ASP A N 1
ATOM 2158 C CA . ASP A 1 281 ? 13.969 -44.219 0.736 1 96.88 281 ASP A CA 1
ATOM 2159 C C . ASP A 1 281 ? 14.352 -42.938 -0.007 1 96.88 281 ASP A C 1
ATOM 2161 O O . ASP A 1 281 ? 15.375 -42.906 -0.691 1 96.88 281 ASP A O 1
ATOM 2165 N N . ILE A 1 282 ? 13.57 -41.938 0.17 1 97.62 282 ILE A N 1
ATOM 2166 C CA . ILE A 1 282 ? 13.844 -40.656 -0.475 1 97.62 282 ILE A CA 1
ATOM 2167 C C . ILE A 1 282 ? 15.055 -40 0.178 1 97.62 282 ILE A C 1
ATOM 2169 O O . ILE A 1 282 ? 15.922 -39.469 -0.512 1 97.62 282 ILE A O 1
ATOM 2173 N N . LEU A 1 283 ? 15.102 -40.031 1.509 1 97.75 283 LEU A N 1
ATOM 2174 C CA . LEU A 1 283 ? 16.219 -39.469 2.248 1 97.75 283 LEU A CA 1
ATOM 2175 C C . LEU A 1 283 ? 17.531 -40.094 1.831 1 97.75 283 LEU A C 1
ATOM 2177 O O . LEU A 1 283 ? 18.516 -39.406 1.585 1 97.75 283 LEU A O 1
ATOM 2181 N N . GLU A 1 284 ? 17.531 -41.438 1.751 1 97.62 284 GLU A N 1
ATOM 2182 C CA . GLU A 1 284 ? 18.734 -42.156 1.339 1 97.62 284 GLU A CA 1
ATOM 2183 C C . GLU A 1 284 ? 19.156 -41.75 -0.073 1 97.62 284 GLU A C 1
ATOM 2185 O O . GLU A 1 284 ? 20.344 -41.562 -0.337 1 97.62 284 GLU A O 1
ATOM 2190 N N . PHE A 1 285 ? 18.219 -41.719 -0.914 1 97.88 285 PHE A N 1
ATOM 2191 C CA . PHE A 1 285 ? 18.469 -41.344 -2.301 1 97.88 285 PHE A CA 1
ATOM 2192 C C . PHE A 1 285 ? 19.125 -39.969 -2.379 1 97.88 285 PHE A C 1
ATOM 2194 O O . PHE A 1 285 ? 20.078 -39.75 -3.141 1 97.88 285 PHE A O 1
ATOM 2201 N N . ILE A 1 286 ? 18.625 -38.969 -1.582 1 98.12 286 ILE A N 1
ATOM 2202 C CA . ILE A 1 286 ? 19.125 -37.594 -1.578 1 98.12 286 ILE A CA 1
ATOM 2203 C C . ILE A 1 286 ? 20.516 -37.562 -0.95 1 98.12 286 ILE A C 1
ATOM 2205 O O . ILE A 1 286 ? 21.422 -36.938 -1.501 1 98.12 286 ILE A O 1
ATOM 2209 N N . GLU A 1 287 ? 20.75 -38.219 0.119 1 97.06 287 GLU A N 1
ATOM 2210 C CA . GLU A 1 287 ? 21.984 -38.125 0.884 1 97.06 287 GLU A CA 1
ATOM 2211 C C . GLU A 1 287 ? 23.125 -38.844 0.154 1 97.06 287 GLU A C 1
ATOM 2213 O O . GLU A 1 287 ? 24.297 -38.469 0.33 1 97.06 287 GLU A O 1
ATOM 2218 N N . GLN A 1 288 ? 22.812 -39.75 -0.672 1 96.06 288 GLN A N 1
ATOM 2219 C CA . GLN A 1 288 ? 23.828 -40.5 -1.403 1 96.06 288 GLN A CA 1
ATOM 2220 C C . GLN A 1 288 ? 24.25 -39.75 -2.668 1 96.06 288 GLN A C 1
ATOM 2222 O O . GLN A 1 288 ? 25.188 -40.188 -3.354 1 96.06 288 GLN A O 1
ATOM 2227 N N . SER A 1 289 ? 23.562 -38.688 -2.918 1 96.31 289 SER A N 1
ATOM 2228 C CA . SER A 1 289 ? 23.906 -37.906 -4.109 1 96.31 289 SER A CA 1
ATOM 2229 C C . SER A 1 289 ? 25.109 -37 -3.854 1 96.31 289 SER A C 1
ATOM 2231 O O . SER A 1 289 ? 24.984 -35.969 -3.18 1 96.31 289 SER A O 1
ATOM 2233 N N . ALA A 1 290 ? 26.234 -37.25 -4.414 1 94.56 290 ALA A N 1
ATOM 2234 C CA . ALA A 1 290 ? 27.484 -36.5 -4.188 1 94.56 290 ALA A CA 1
ATOM 2235 C C . ALA A 1 290 ? 27.406 -35.125 -4.848 1 94.56 290 ALA A C 1
ATOM 2237 O O . ALA A 1 290 ? 28.047 -34.188 -4.383 1 94.56 290 ALA A O 1
ATOM 2238 N N . HIS A 1 291 ? 26.656 -35.031 -5.852 1 96.44 291 HIS A N 1
ATOM 2239 C CA . HIS A 1 291 ? 26.656 -33.812 -6.621 1 96.44 291 HIS A CA 1
ATOM 2240 C C . HIS A 1 291 ? 25.344 -33.062 -6.453 1 96.44 291 HIS A C 1
ATOM 2242 O O . HIS A 1 291 ? 25.094 -32.062 -7.152 1 96.44 291 HIS A O 1
ATOM 2248 N N . GLY A 1 292 ? 24.484 -33.531 -5.598 1 97.38 292 GLY A N 1
ATOM 2249 C CA . GLY A 1 292 ? 23.234 -32.844 -5.328 1 97.38 292 GLY A CA 1
ATOM 2250 C C . GLY A 1 292 ? 22.047 -33.469 -6.055 1 97.38 292 GLY A C 1
ATOM 2251 O O . GLY A 1 292 ? 22.203 -34.438 -6.793 1 97.38 292 GLY A O 1
ATOM 2252 N N . VAL A 1 293 ? 20.844 -32.875 -5.809 1 98.56 293 VAL A N 1
ATOM 2253 C CA . VAL A 1 293 ? 19.594 -33.438 -6.309 1 98.56 293 VAL A CA 1
ATOM 2254 C C . VAL A 1 293 ? 18.797 -32.375 -7.035 1 98.56 293 VAL A C 1
ATOM 2256 O O . VAL A 1 293 ? 18.844 -31.188 -6.66 1 98.56 293 VAL A O 1
ATOM 2259 N N . ILE A 1 294 ? 18.156 -32.75 -8.094 1 98.56 294 ILE A N 1
ATOM 2260 C CA . ILE A 1 294 ? 17.188 -31.922 -8.812 1 98.56 294 ILE A CA 1
ATOM 2261 C C . ILE A 1 294 ? 15.773 -32.469 -8.578 1 98.56 294 ILE A C 1
ATOM 2263 O O . ILE A 1 294 ? 15.531 -33.656 -8.711 1 98.56 294 ILE A O 1
ATOM 2267 N N . TYR A 1 295 ? 14.883 -31.609 -8.148 1 98.62 295 TYR A N 1
ATOM 2268 C CA . TYR A 1 295 ? 13.484 -31.984 -7.977 1 98.62 295 TYR A CA 1
ATOM 2269 C C . TYR A 1 295 ? 12.641 -31.5 -9.156 1 98.62 295 TYR A C 1
ATOM 2271 O O . TYR A 1 295 ? 12.633 -30.297 -9.469 1 98.62 295 TYR A O 1
ATOM 2279 N N . PHE A 1 296 ? 11.945 -32.438 -9.797 1 97.69 296 PHE A N 1
ATOM 2280 C CA . PHE A 1 296 ? 11.227 -32.125 -11.031 1 97.69 296 PHE A CA 1
ATOM 2281 C C . PHE A 1 296 ? 9.75 -32.5 -10.898 1 97.69 296 PHE A C 1
ATOM 2283 O O . PHE A 1 296 ? 9.406 -33.688 -10.734 1 97.69 296 PHE A O 1
ATOM 2290 N N . THR A 1 297 ? 8.875 -31.422 -11.008 1 96 297 THR A N 1
ATOM 2291 C CA . THR A 1 297 ? 7.434 -31.656 -11 1 96 297 THR A CA 1
ATOM 2292 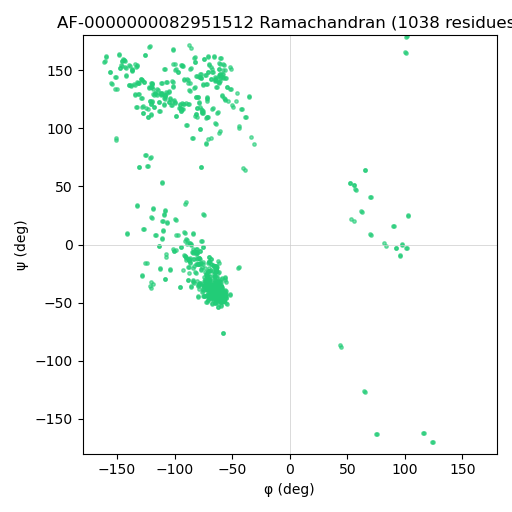C C . THR A 1 297 ? 6.699 -30.516 -11.703 1 96 297 THR A C 1
ATOM 2294 O O . THR A 1 297 ? 7.164 -29.375 -11.688 1 96 297 THR A O 1
ATOM 2297 N N . PHE A 1 298 ? 5.602 -30.859 -12.312 1 91.62 298 PHE A N 1
ATOM 2298 C CA . PHE A 1 298 ? 4.715 -29.828 -12.836 1 91.62 298 PHE A CA 1
ATOM 2299 C C . PHE A 1 298 ? 3.441 -29.719 -12.008 1 91.62 298 PHE A C 1
ATOM 2301 O O . PHE A 1 298 ? 2.365 -29.453 -12.539 1 91.62 298 PHE A O 1
ATOM 2308 N N . GLY A 1 299 ? 3.615 -30.062 -10.719 1 84.25 299 GLY A N 1
ATOM 2309 C CA . GLY A 1 299 ? 2.551 -29.844 -9.75 1 84.25 299 GLY A CA 1
ATOM 2310 C C . GLY A 1 299 ? 1.424 -30.859 -9.875 1 84.25 299 GLY A C 1
ATOM 2311 O O . GLY A 1 299 ? 1.613 -31.938 -10.422 1 84.25 299 GLY A O 1
ATOM 2312 N N . SER A 1 300 ? 0.275 -30.562 -9.297 1 77 300 SER A N 1
ATOM 2313 C CA . SER A 1 300 ? -0.865 -31.469 -9.242 1 77 300 SER A CA 1
ATOM 2314 C C . SER A 1 300 ? -1.785 -31.281 -10.445 1 77 300 SER A C 1
ATOM 2316 O O . SER A 1 300 ? -2.643 -32.125 -10.719 1 77 300 SER A O 1
ATOM 2318 N N . THR A 1 301 ? -1.534 -30.266 -11.141 1 77.81 301 THR A N 1
ATOM 2319 C CA . THR A 1 301 ? -2.477 -29.906 -12.203 1 77.81 301 THR A CA 1
ATOM 2320 C C . THR A 1 301 ? -2.154 -30.672 -13.484 1 77.81 301 THR A C 1
ATOM 2322 O O . THR A 1 301 ? -3.061 -31.125 -14.188 1 77.81 301 THR A O 1
ATOM 2325 N N . VAL A 1 302 ? -0.879 -30.875 -13.734 1 82.06 302 VAL A N 1
ATOM 2326 C CA . VAL A 1 302 ? -0.469 -31.484 -15 1 82.06 302 VAL A CA 1
ATOM 2327 C C . VAL A 1 302 ? 0.018 -32.906 -14.758 1 82.06 302 VAL A C 1
ATOM 2329 O O . VAL A 1 302 ? 0.862 -33.125 -13.883 1 82.06 302 VAL A O 1
ATOM 2332 N N . GLN A 1 303 ? -0.532 -33.75 -15.508 1 85.12 303 GLN A N 1
ATOM 2333 C CA . GLN A 1 303 ? -0.047 -35.125 -15.508 1 85.12 303 GLN A CA 1
ATOM 2334 C C . GLN A 1 303 ? 1.243 -35.25 -16.312 1 85.12 303 GLN A C 1
ATOM 2336 O O . GLN A 1 303 ? 1.236 -35.094 -17.531 1 85.12 303 GLN A O 1
ATOM 2341 N N . MET A 1 304 ? 2.24 -35.625 -15.664 1 88.12 304 MET A N 1
ATOM 2342 C CA . MET A 1 304 ? 3.557 -35.656 -16.297 1 88.12 304 MET A CA 1
ATOM 2343 C C . MET A 1 304 ? 3.631 -36.75 -17.344 1 88.12 304 MET A C 1
ATOM 2345 O O . MET A 1 304 ? 4.328 -36.625 -18.359 1 88.12 304 MET A O 1
ATOM 2349 N N . SER A 1 305 ? 2.879 -37.781 -17.109 1 86.81 305 SER A N 1
ATOM 2350 C CA . SER A 1 305 ? 2.889 -38.906 -18.031 1 86.81 305 SER A CA 1
ATOM 2351 C C . SER A 1 305 ? 2.23 -38.531 -19.359 1 86.81 305 SER A C 1
ATOM 2353 O O . SER A 1 305 ? 2.379 -39.25 -20.359 1 86.81 305 SER A O 1
ATOM 2355 N N . SER A 1 306 ? 1.519 -37.406 -19.312 1 87.75 306 SER A N 1
ATOM 2356 C CA . SER A 1 306 ? 0.807 -37 -20.516 1 87.75 306 SER A CA 1
ATOM 2357 C C . SER A 1 306 ? 1.68 -36.094 -21.375 1 87.75 306 SER A C 1
ATOM 2359 O O . SER A 1 306 ? 1.254 -35.656 -22.453 1 87.75 306 SER A O 1
ATOM 2361 N N . LEU A 1 307 ? 2.869 -35.875 -20.969 1 89.19 307 LEU A N 1
ATOM 2362 C CA . LEU A 1 307 ? 3.777 -35.094 -21.797 1 89.19 307 LEU A CA 1
ATOM 2363 C C . LEU A 1 307 ? 4.016 -35.75 -23.141 1 89.19 307 LEU A C 1
ATOM 2365 O O . LEU A 1 307 ? 4.094 -37 -23.219 1 89.19 307 LEU A O 1
ATOM 2369 N N . PRO A 1 308 ? 4.137 -34.969 -24.141 1 89.06 308 PRO A N 1
ATOM 2370 C CA . PRO A 1 308 ? 4.516 -35.562 -25.422 1 89.06 308 PRO A CA 1
ATOM 2371 C C . PRO A 1 308 ? 5.824 -36.344 -25.344 1 89.06 308 PRO A C 1
ATOM 2373 O O . PRO A 1 308 ? 6.754 -35.906 -24.656 1 89.06 308 PRO A O 1
ATOM 2376 N N . GLU A 1 309 ? 5.934 -37.344 -26.156 1 88.25 309 GLU A N 1
ATOM 2377 C CA . GLU A 1 309 ? 7.059 -38.281 -26.078 1 88.25 309 GLU A CA 1
ATOM 2378 C C . GLU A 1 309 ? 8.375 -37.562 -26.375 1 88.25 309 GLU A C 1
ATOM 2380 O O . GLU A 1 309 ? 9.391 -37.844 -25.734 1 88.25 309 GLU A O 1
ATOM 2385 N N . ASN A 1 310 ? 8.344 -36.688 -27.312 1 89.69 310 ASN A N 1
ATOM 2386 C CA . ASN A 1 310 ? 9.57 -35.969 -27.672 1 89.69 310 ASN A CA 1
ATOM 2387 C C . ASN A 1 310 ? 10.078 -35.125 -26.516 1 89.69 310 ASN A C 1
ATOM 2389 O O . ASN A 1 310 ? 11.281 -35.031 -26.281 1 89.69 310 ASN A O 1
ATOM 2393 N N . ILE A 1 311 ? 9.148 -34.531 -25.781 1 91.88 311 ILE A N 1
ATOM 2394 C CA . ILE A 1 311 ? 9.508 -33.719 -24.625 1 91.88 311 ILE A CA 1
ATOM 2395 C C . ILE A 1 311 ? 10.016 -34.594 -23.5 1 91.88 311 ILE A C 1
ATOM 2397 O O . ILE A 1 311 ? 11.062 -34.312 -22.906 1 91.88 311 ILE A O 1
ATOM 2401 N N . LYS A 1 312 ? 9.32 -35.625 -23.219 1 89.94 312 LYS A N 1
ATOM 2402 C CA . LYS A 1 312 ? 9.711 -36.562 -22.172 1 89.94 312 LYS A CA 1
ATOM 2403 C C . LYS A 1 312 ? 11.117 -37.125 -22.422 1 89.94 312 LYS A C 1
ATOM 2405 O O . LYS A 1 312 ? 11.945 -37.156 -21.516 1 89.94 312 LYS A O 1
ATOM 2410 N N . ASN A 1 313 ? 11.32 -37.5 -23.672 1 89.5 313 ASN A N 1
ATOM 2411 C CA . ASN A 1 313 ? 12.617 -38.031 -24.047 1 89.5 313 ASN A CA 1
ATOM 2412 C C . ASN A 1 313 ? 13.734 -37.031 -23.891 1 89.5 313 ASN A C 1
ATOM 2414 O O . ASN A 1 313 ? 14.844 -37.375 -23.484 1 89.5 313 ASN A O 1
ATOM 2418 N N . SER A 1 314 ? 13.406 -35.812 -24.234 1 92.06 314 SER A N 1
ATOM 2419 C CA . SER A 1 314 ? 14.398 -34.75 -24.062 1 92.06 314 SER A CA 1
ATOM 2420 C C . SER A 1 314 ? 14.82 -34.625 -22.594 1 92.06 314 SER A C 1
ATOM 2422 O O . SER A 1 314 ? 16 -34.5 -22.297 1 92.06 314 SER A O 1
ATOM 2424 N N . PHE A 1 315 ? 13.852 -34.656 -21.734 1 93.44 315 PHE A N 1
ATOM 2425 C CA . PHE A 1 315 ? 14.156 -34.531 -20.312 1 93.44 315 PHE A CA 1
ATOM 2426 C C . PHE A 1 315 ? 14.953 -35.75 -19.844 1 93.44 315 PHE A C 1
ATOM 2428 O O . PHE A 1 315 ? 15.953 -35.625 -19.141 1 93.44 315 PHE A O 1
ATOM 2435 N N . ILE A 1 316 ? 14.555 -36.906 -20.25 1 92.25 316 ILE A N 1
ATOM 2436 C CA . ILE A 1 316 ? 15.203 -38.156 -19.828 1 92.25 316 ILE A CA 1
ATOM 2437 C C . ILE A 1 316 ? 16.656 -38.156 -20.266 1 92.25 316 ILE A C 1
ATOM 2439 O O . ILE A 1 316 ? 17.562 -38.438 -19.484 1 92.25 316 ILE A O 1
ATOM 2443 N N . GLU A 1 317 ? 16.859 -37.844 -21.5 1 93.06 317 GLU A N 1
ATOM 2444 C CA . GLU A 1 317 ? 18.219 -37.844 -22.062 1 93.06 317 GLU A CA 1
ATOM 2445 C C . GLU A 1 317 ? 19.109 -36.844 -21.359 1 93.06 317 GLU A C 1
ATOM 2447 O O . GLU A 1 317 ? 20.266 -37.125 -21.031 1 93.06 317 GLU A O 1
ATOM 2452 N N . VAL A 1 318 ? 18.562 -35.688 -21.156 1 95.06 318 VAL A N 1
ATOM 2453 C CA . VAL A 1 318 ? 19.344 -34.594 -20.547 1 95.06 318 VAL A CA 1
ATOM 2454 C C . VAL A 1 318 ? 19.625 -34.938 -19.094 1 95.06 318 VAL A C 1
ATOM 2456 O O . VAL A 1 318 ? 20.766 -34.812 -18.625 1 95.06 318 VAL A O 1
ATOM 2459 N N . LEU A 1 319 ? 18.656 -35.406 -18.359 1 92.75 319 LEU A N 1
ATOM 2460 C CA . LEU A 1 319 ? 18.797 -35.656 -16.922 1 92.75 319 LEU A CA 1
ATOM 2461 C C . LEU A 1 319 ? 19.641 -36.906 -16.656 1 92.75 319 LEU A C 1
ATOM 2463 O O . LEU A 1 319 ? 20.25 -37 -15.586 1 92.75 319 LEU A O 1
ATOM 2467 N N . ALA A 1 320 ? 19.734 -37.719 -17.641 1 93.31 320 ALA A N 1
ATOM 2468 C CA . ALA A 1 320 ? 20.578 -38.906 -17.516 1 93.31 320 ALA A CA 1
ATOM 2469 C C . ALA A 1 320 ? 22.062 -38.562 -17.656 1 93.31 320 ALA A C 1
ATOM 2471 O O . ALA A 1 320 ? 22.922 -39.281 -17.188 1 93.31 320 ALA A O 1
ATOM 2472 N N . GLN A 1 321 ? 22.328 -37.5 -18.234 1 93.56 321 GLN A N 1
ATOM 2473 C CA . GLN A 1 321 ? 23.703 -37.125 -18.594 1 93.56 321 GLN A CA 1
ATOM 2474 C C . GLN A 1 321 ? 24.359 -36.344 -17.469 1 93.56 321 GLN A C 1
ATOM 2476 O O . GLN A 1 321 ? 25.578 -36.188 -17.469 1 93.56 321 GLN A O 1
ATOM 2481 N N . ILE A 1 322 ? 23.641 -35.906 -16.547 1 95.81 322 ILE A N 1
ATOM 2482 C CA . ILE A 1 322 ? 24.219 -35.062 -15.508 1 95.81 322 ILE A CA 1
ATOM 2483 C C . ILE A 1 322 ? 24.5 -35.906 -14.258 1 95.81 322 ILE A C 1
ATOM 2485 O O . ILE A 1 322 ? 23.859 -36.938 -14.031 1 95.81 322 ILE A O 1
ATOM 2489 N N . PRO A 1 323 ? 25.438 -35.469 -13.445 1 96.75 323 PRO A N 1
ATOM 2490 C CA . PRO A 1 323 ? 25.828 -36.25 -12.289 1 96.75 323 PRO A CA 1
ATOM 2491 C C . PRO A 1 323 ? 24.844 -36.156 -11.133 1 96.75 323 PRO A C 1
ATOM 2493 O O . PRO A 1 323 ? 24.891 -36.969 -10.203 1 96.75 323 PRO A O 1
ATOM 2496 N N . GLN A 1 324 ? 23.969 -35.188 -11.148 1 97.81 324 GLN A N 1
ATOM 2497 C CA . GLN A 1 324 ? 22.984 -35.062 -10.094 1 97.81 324 GLN A CA 1
ATOM 2498 C C . GLN A 1 324 ? 21.969 -36.188 -10.133 1 97.81 324 GLN A C 1
ATOM 2500 O O . GLN A 1 324 ? 21.719 -36.781 -11.188 1 97.81 324 GLN A O 1
ATOM 2505 N N . ARG A 1 325 ? 21.422 -36.5 -9.008 1 98.12 325 ARG A N 1
ATOM 2506 C CA . ARG A 1 325 ? 20.25 -37.375 -8.969 1 98.12 325 ARG A CA 1
ATOM 2507 C C . ARG A 1 325 ? 18.969 -36.594 -9.133 1 98.12 325 ARG A C 1
ATOM 2509 O O . ARG A 1 325 ? 18.906 -35.406 -8.812 1 98.12 325 ARG A O 1
ATOM 2516 N N . ILE A 1 326 ? 17.984 -37.281 -9.695 1 97.94 326 ILE A N 1
ATOM 2517 C CA . ILE A 1 326 ? 16.75 -36.594 -10.031 1 97.94 326 ILE A CA 1
ATOM 2518 C C . ILE A 1 326 ? 15.57 -37.25 -9.312 1 97.94 326 ILE A C 1
ATOM 2520 O O . ILE A 1 326 ? 15.367 -38.438 -9.406 1 97.94 326 ILE A O 1
ATOM 2524 N N . LEU A 1 327 ? 14.852 -36.469 -8.555 1 97.94 327 LEU A N 1
ATOM 2525 C CA . LEU A 1 327 ? 13.523 -36.844 -8.07 1 97.94 327 LEU A CA 1
ATOM 2526 C C . LEU A 1 327 ? 12.438 -36.312 -8.984 1 97.94 327 LEU A C 1
ATOM 2528 O O . LEU A 1 327 ? 12.258 -35.094 -9.086 1 97.94 327 LEU A O 1
ATOM 2532 N N . TRP A 1 328 ? 11.727 -37.219 -9.617 1 96.12 328 TRP A N 1
ATOM 2533 C CA . TRP A 1 328 ? 10.75 -36.844 -10.633 1 96.12 328 TRP A CA 1
ATOM 2534 C C . TRP A 1 328 ? 9.359 -37.312 -10.258 1 96.12 328 TRP A C 1
ATOM 2536 O O . TRP A 1 328 ? 9.109 -38.531 -10.219 1 96.12 328 TRP A O 1
ATOM 2546 N N . LYS A 1 329 ? 8.445 -36.406 -9.953 1 95 329 LYS A N 1
ATOM 2547 C CA . LYS A 1 329 ? 7.043 -36.781 -9.789 1 95 329 LYS A CA 1
ATOM 2548 C C . LYS A 1 329 ? 6.438 -37.25 -11.125 1 95 329 LYS A C 1
ATOM 2550 O O . LYS A 1 329 ? 6.324 -36.438 -12.055 1 95 329 LYS A O 1
ATOM 2555 N N . TYR A 1 330 ? 6.043 -38.406 -11.211 1 91.62 330 TYR A N 1
ATOM 2556 C CA . TYR A 1 330 ? 5.613 -39 -12.469 1 91.62 330 TYR A CA 1
ATOM 2557 C C . TYR A 1 330 ? 4.57 -40.094 -12.227 1 91.62 330 TYR A C 1
ATOM 2559 O O . TYR A 1 330 ? 4.742 -40.938 -11.359 1 91.62 330 TYR A O 1
ATOM 2567 N N . GLU A 1 331 ? 3.52 -39.906 -13.125 1 88.19 331 GLU A N 1
ATOM 2568 C CA . GLU A 1 331 ? 2.463 -40.938 -13.031 1 88.19 331 GLU A CA 1
ATOM 2569 C C . GLU A 1 331 ? 2.75 -42.094 -13.945 1 88.19 331 GLU A C 1
ATOM 2571 O O . GLU A 1 331 ? 2.744 -41.969 -15.172 1 88.19 331 GLU A O 1
ATOM 2576 N N . GLY A 1 332 ? 3.217 -43.188 -13.445 1 82.56 332 GLY A N 1
ATOM 2577 C CA . GLY A 1 332 ? 3.473 -44.344 -14.266 1 82.56 332 GLY A CA 1
ATOM 2578 C C . GLY A 1 332 ? 4.898 -44.844 -14.156 1 82.56 332 GLY A C 1
ATOM 2579 O O . GLY A 1 332 ? 5.598 -44.562 -13.188 1 82.56 332 GLY A O 1
ATOM 2580 N N . GLU A 1 333 ? 5.23 -45.812 -15.094 1 80.06 333 GLU A N 1
ATOM 2581 C CA . GLU A 1 333 ? 6.57 -46.375 -15.117 1 80.06 333 GLU A CA 1
ATOM 2582 C C . GLU A 1 333 ? 7.258 -46.125 -16.453 1 80.06 333 GLU A C 1
ATOM 2584 O O . GLU A 1 333 ? 6.602 -46.125 -17.5 1 80.06 333 GLU A O 1
ATOM 2589 N N . LEU A 1 334 ? 8.461 -45.75 -16.266 1 80.06 334 LEU A N 1
ATOM 2590 C CA . LEU A 1 334 ? 9.25 -45.594 -17.484 1 80.06 334 LEU A CA 1
ATOM 2591 C C . LEU A 1 334 ? 10.125 -46.812 -17.703 1 80.06 334 LEU A C 1
ATOM 2593 O O . LEU A 1 334 ? 10.805 -47.281 -16.797 1 80.06 334 LEU A O 1
ATOM 2597 N N . GLU A 1 335 ? 10.047 -47.531 -18.797 1 74.62 335 GLU A N 1
ATOM 2598 C CA . GLU A 1 335 ? 10.789 -48.75 -19.109 1 74.62 335 GLU A CA 1
ATOM 2599 C C . GLU A 1 335 ? 12.297 -48.469 -19.094 1 74.62 335 GLU A C 1
ATOM 2601 O O . GLU A 1 335 ? 13.07 -49.312 -18.609 1 74.62 335 GLU A O 1
ATOM 2606 N N . ASN A 1 336 ? 12.859 -47.469 -19.578 1 77.94 336 ASN A N 1
ATOM 2607 C CA . ASN A 1 336 ? 14.281 -47.125 -19.641 1 77.94 336 ASN A CA 1
ATOM 2608 C C . ASN A 1 336 ? 14.633 -45.938 -18.734 1 77.94 336 ASN A C 1
ATOM 2610 O O . ASN A 1 336 ? 15.328 -45.031 -19.156 1 77.94 336 ASN A O 1
ATOM 2614 N N . LYS A 1 337 ? 14.203 -46.188 -17.5 1 87.06 337 LYS A N 1
ATOM 2615 C CA . LYS A 1 337 ? 14.484 -45.125 -16.547 1 87.06 337 LYS A CA 1
ATOM 2616 C C . LYS A 1 337 ? 15.977 -45.062 -16.203 1 87.06 337 LYS A C 1
ATOM 2618 O O . LYS A 1 337 ? 16.578 -46.094 -15.852 1 87.06 337 LYS A O 1
ATOM 2623 N N . PRO A 1 338 ? 16.578 -43.938 -16.359 1 91.94 338 PRO A N 1
ATOM 2624 C CA . PRO A 1 338 ? 17.984 -43.781 -15.984 1 91.94 338 PRO A CA 1
ATOM 2625 C C . PRO A 1 338 ? 18.25 -44.125 -14.516 1 91.94 338 PRO A C 1
ATOM 2627 O O . PRO A 1 338 ? 17.359 -43.938 -13.68 1 91.94 338 PRO A O 1
ATOM 2630 N N . LYS A 1 339 ? 19.469 -44.531 -14.133 1 92.06 339 LYS A N 1
ATOM 2631 C CA . LYS A 1 339 ? 19.812 -45 -12.797 1 92.06 339 LYS A CA 1
ATOM 2632 C C . LYS A 1 339 ? 19.781 -43.844 -11.789 1 92.06 339 LYS A C 1
ATOM 2634 O O . LYS A 1 339 ? 19.531 -44.062 -10.602 1 92.06 339 LYS A O 1
ATOM 2639 N N . ASN A 1 340 ? 20 -42.719 -12.258 1 96.25 340 ASN A N 1
ATOM 2640 C CA . ASN A 1 340 ? 20.078 -41.594 -11.336 1 96.25 340 ASN A CA 1
ATOM 2641 C C . ASN A 1 340 ? 18.719 -40.938 -11.148 1 96.25 340 ASN A C 1
ATOM 2643 O O . ASN A 1 340 ? 18.625 -39.844 -10.586 1 96.25 340 ASN A O 1
ATOM 2647 N N . VAL A 1 341 ? 17.656 -41.562 -11.648 1 95.69 341 VAL A N 1
ATOM 2648 C CA . VAL A 1 341 ? 16.328 -40.938 -11.562 1 95.69 341 VAL A CA 1
ATOM 2649 C C . VAL A 1 341 ? 15.422 -41.812 -10.672 1 95.69 341 VAL A C 1
ATOM 2651 O O . VAL A 1 341 ? 15.328 -43.031 -10.859 1 95.69 341 VAL A O 1
ATOM 2654 N N . MET A 1 342 ? 14.797 -41.188 -9.734 1 95.19 342 MET A N 1
ATOM 2655 C CA . MET A 1 342 ? 13.727 -41.781 -8.953 1 95.19 342 MET A CA 1
ATOM 2656 C C . MET A 1 342 ? 12.375 -41.188 -9.305 1 95.19 342 MET A C 1
ATOM 2658 O O . MET A 1 342 ? 12.219 -39.938 -9.25 1 95.19 342 MET A O 1
ATOM 2662 N N . MET A 1 343 ? 11.414 -42.031 -9.664 1 93.69 343 MET A N 1
ATOM 2663 C CA . MET A 1 343 ? 10.07 -41.562 -10.031 1 93.69 343 MET A CA 1
ATOM 2664 C C . MET A 1 343 ? 9.039 -42.062 -9.031 1 93.69 343 MET A C 1
ATOM 2666 O O . MET A 1 343 ? 9.078 -43.219 -8.617 1 93.69 343 MET A O 1
ATOM 2670 N N . LYS A 1 344 ? 8.203 -41.125 -8.633 1 93.25 344 LYS A N 1
ATOM 2671 C CA . LYS A 1 344 ? 7.09 -41.469 -7.75 1 93.25 344 LYS A CA 1
ATOM 2672 C C . LYS A 1 344 ? 5.844 -40.656 -8.094 1 93.25 344 LYS A C 1
ATOM 2674 O O . LYS A 1 344 ? 5.945 -39.531 -8.617 1 93.25 344 LYS A O 1
ATOM 2679 N N . LYS A 1 345 ? 4.719 -41.281 -7.766 1 90.44 345 LYS A N 1
ATOM 2680 C CA . LYS A 1 345 ? 3.445 -40.594 -8.023 1 90.44 345 LYS A CA 1
ATOM 2681 C C . LYS A 1 345 ? 3.246 -39.406 -7.09 1 90.44 345 LYS A C 1
ATOM 2683 O O . LYS A 1 345 ? 2.545 -38.469 -7.434 1 90.44 345 LYS A O 1
ATOM 2688 N N . TRP A 1 346 ? 3.803 -39.562 -5.965 1 90.94 346 TRP A N 1
ATOM 2689 C CA . TRP A 1 346 ? 3.734 -38.469 -4.988 1 90.94 346 TRP A CA 1
ATOM 2690 C C . TRP A 1 346 ? 5.07 -38.312 -4.27 1 90.94 346 TRP A C 1
ATOM 2692 O O . TRP A 1 346 ? 5.727 -39.312 -3.926 1 90.94 346 TRP A O 1
ATOM 2702 N N . LEU A 1 347 ? 5.5 -37.094 -4.094 1 95.12 347 LEU A N 1
ATOM 2703 C CA . LEU A 1 347 ? 6.723 -36.719 -3.391 1 95.12 347 LEU A CA 1
ATOM 2704 C C . LEU A 1 347 ? 6.469 -35.562 -2.438 1 95.12 347 LEU A C 1
ATOM 2706 O O . LEU A 1 347 ? 5.742 -34.625 -2.771 1 95.12 347 LEU A O 1
ATOM 2710 N N . PRO A 1 348 ? 7.008 -35.594 -1.229 1 95.38 348 PRO A N 1
ATOM 2711 C CA . PRO A 1 348 ? 6.855 -34.469 -0.296 1 95.38 348 PRO A CA 1
ATOM 2712 C C . PRO A 1 348 ? 7.688 -33.25 -0.698 1 95.38 348 PRO A C 1
ATOM 2714 O O . PRO A 1 348 ? 8.766 -33.031 -0.147 1 95.38 348 PRO A O 1
ATOM 2717 N N . GLN A 1 349 ? 7.168 -32.469 -1.493 1 95.38 349 GLN A N 1
ATOM 2718 C CA . GLN A 1 349 ? 7.863 -31.375 -2.178 1 95.38 349 GLN A CA 1
ATOM 2719 C C . GLN A 1 349 ? 8.562 -30.469 -1.181 1 95.38 349 GLN A C 1
ATOM 2721 O O . GLN A 1 349 ? 9.758 -30.188 -1.317 1 95.38 349 GLN A O 1
ATOM 2726 N N . ARG A 1 350 ? 7.879 -29.984 -0.158 1 95.12 350 ARG A N 1
ATOM 2727 C CA . ARG A 1 350 ? 8.438 -29.047 0.807 1 95.12 350 ARG A CA 1
ATOM 2728 C C . ARG A 1 350 ? 9.648 -29.641 1.513 1 95.12 350 ARG A C 1
ATOM 2730 O O . ARG A 1 350 ? 10.695 -29 1.601 1 95.12 350 ARG A O 1
ATOM 2737 N N . ASP A 1 351 ? 9.492 -30.859 1.942 1 97.19 351 ASP A N 1
ATOM 2738 C CA . ASP A 1 351 ? 10.578 -31.516 2.66 1 97.19 351 ASP A CA 1
ATOM 2739 C C . ASP A 1 351 ? 11.781 -31.734 1.75 1 97.19 351 ASP A C 1
ATOM 2741 O O . ASP A 1 351 ? 12.93 -31.609 2.186 1 97.19 351 ASP A O 1
ATOM 2745 N N . ILE A 1 352 ? 11.523 -32.062 0.562 1 97.94 352 ILE A N 1
ATOM 2746 C CA . ILE A 1 352 ? 12.594 -32.281 -0.4 1 97.94 352 ILE A CA 1
ATOM 2747 C C . ILE A 1 352 ? 13.344 -30.969 -0.633 1 97.94 352 ILE A C 1
ATOM 2749 O O . ILE A 1 352 ? 14.57 -30.922 -0.503 1 97.94 352 ILE A O 1
ATOM 2753 N N . LEU A 1 353 ? 12.625 -29.922 -0.898 1 97.94 353 LEU A N 1
ATOM 2754 C CA . LEU A 1 353 ? 13.234 -28.641 -1.232 1 97.94 353 LEU A CA 1
ATOM 2755 C C . LEU A 1 353 ? 14.047 -28.109 -0.062 1 97.94 353 LEU A C 1
ATOM 2757 O O . LEU A 1 353 ? 15.055 -27.422 -0.263 1 97.94 353 LEU A O 1
ATOM 2761 N N . MET A 1 354 ? 13.664 -28.469 1.118 1 97.44 354 MET A N 1
ATOM 2762 C CA . MET A 1 354 ? 14.32 -27.938 2.309 1 97.44 354 MET A CA 1
ATOM 2763 C C . MET A 1 354 ? 15.617 -28.672 2.588 1 97.44 354 MET A C 1
ATOM 2765 O O . MET A 1 354 ? 16.422 -28.234 3.426 1 97.44 354 MET A O 1
ATOM 2769 N N . HIS A 1 355 ? 15.883 -29.781 1.935 1 97.56 355 HIS A N 1
ATOM 2770 C CA . HIS A 1 355 ? 17.125 -30.5 2.141 1 97.56 355 HIS A CA 1
ATOM 2771 C C . HIS A 1 355 ? 18.297 -29.766 1.502 1 97.56 355 HIS A C 1
ATOM 2773 O O . HIS A 1 355 ? 18.203 -29.297 0.363 1 97.56 355 HIS A O 1
ATOM 2779 N N . PRO A 1 356 ? 19.406 -29.703 2.15 1 96.12 356 PRO A N 1
ATOM 2780 C CA . PRO A 1 356 ? 20.531 -28.891 1.666 1 96.12 356 PRO A CA 1
ATOM 2781 C C . PRO A 1 356 ? 21.125 -29.438 0.371 1 96.12 356 PRO A C 1
ATOM 2783 O O . PRO A 1 356 ? 21.797 -28.703 -0.36 1 96.12 356 PRO A O 1
ATOM 2786 N N . ASN A 1 357 ? 20.844 -30.703 0.04 1 97.81 357 ASN A N 1
ATOM 2787 C CA . ASN A 1 357 ? 21.422 -31.312 -1.152 1 97.81 357 ASN A CA 1
ATOM 2788 C C . ASN A 1 357 ? 20.609 -30.984 -2.4 1 97.81 357 ASN A C 1
ATOM 2790 O O . ASN A 1 357 ? 21.031 -31.297 -3.518 1 97.81 357 ASN A O 1
ATOM 2794 N N . VAL A 1 358 ? 19.453 -30.359 -2.25 1 98.38 358 VAL A N 1
ATOM 2795 C CA . VAL A 1 358 ? 18.656 -30 -3.416 1 98.38 358 VAL A CA 1
ATOM 2796 C C . VAL A 1 358 ? 19.219 -28.734 -4.062 1 98.38 358 VAL A C 1
ATOM 2798 O O . VAL A 1 358 ? 19.344 -27.703 -3.404 1 98.38 358 VAL A O 1
ATOM 2801 N N . LYS A 1 359 ? 19.484 -28.828 -5.363 1 98.31 359 LYS A N 1
ATOM 2802 C CA . LYS A 1 359 ? 20.219 -27.75 -6.035 1 98.31 359 LYS A CA 1
ATOM 2803 C C . LYS A 1 359 ? 19.312 -27.031 -7.027 1 98.31 359 LYS A C 1
ATOM 2805 O O . LYS A 1 359 ? 19.609 -25.891 -7.418 1 98.31 359 LYS A O 1
ATOM 2810 N N . LEU A 1 360 ? 18.281 -27.672 -7.414 1 98.75 360 LEU A N 1
ATOM 2811 C CA . LEU A 1 360 ? 17.453 -27.109 -8.469 1 98.75 360 LEU A CA 1
ATOM 2812 C C . LEU A 1 360 ? 16.016 -27.625 -8.391 1 98.75 360 LEU A C 1
ATOM 2814 O O . LEU A 1 360 ? 15.805 -28.812 -8.125 1 98.75 360 LEU A O 1
ATOM 2818 N N . PHE A 1 361 ? 15.086 -26.766 -8.602 1 98.81 361 PHE A N 1
ATOM 2819 C CA . PHE A 1 361 ? 13.664 -27.094 -8.703 1 98.81 361 PHE A CA 1
ATOM 2820 C C . PHE A 1 361 ? 13.156 -26.828 -10.117 1 98.81 361 PHE A C 1
ATOM 2822 O O . PHE A 1 361 ? 13.164 -25.703 -10.594 1 98.81 361 PHE A O 1
ATOM 2829 N N . ILE A 1 362 ? 12.75 -27.844 -10.82 1 98.31 362 ILE A N 1
ATOM 2830 C CA . ILE A 1 362 ? 12.109 -27.719 -12.125 1 98.31 362 ILE A CA 1
ATOM 2831 C C . ILE A 1 362 ? 10.586 -27.734 -11.961 1 98.31 362 ILE A C 1
ATOM 2833 O O . ILE A 1 362 ? 10.016 -28.719 -11.492 1 98.31 362 ILE A O 1
ATOM 2837 N N . SER A 1 363 ? 9.953 -26.625 -12.352 1 97.06 363 SER A N 1
ATOM 2838 C CA . SER A 1 363 ? 8.555 -26.422 -12.008 1 97.06 363 SER A CA 1
ATOM 2839 C C . SER A 1 363 ? 7.805 -25.719 -13.133 1 97.06 363 SER A C 1
ATOM 2841 O O . SER A 1 363 ? 8.422 -25.094 -14 1 97.06 363 SER A O 1
ATOM 2843 N N . HIS A 1 364 ? 6.477 -25.875 -13.125 1 95.5 364 HIS A N 1
ATOM 2844 C CA . HIS A 1 364 ? 5.676 -25.125 -14.078 1 95.5 364 HIS A CA 1
ATOM 2845 C C . HIS A 1 364 ? 5.379 -23.719 -13.562 1 95.5 364 HIS A C 1
ATOM 2847 O O . HIS A 1 364 ? 4.816 -22.891 -14.281 1 95.5 364 HIS A O 1
ATOM 2853 N N . GLY A 1 365 ? 5.641 -23.438 -12.273 1 95.62 365 GLY A N 1
ATOM 2854 C CA . GLY A 1 365 ? 5.656 -22.062 -11.82 1 95.62 365 GLY A CA 1
ATOM 2855 C C . GLY A 1 365 ? 4.398 -21.672 -11.062 1 95.62 365 GLY A C 1
ATOM 2856 O O . GLY A 1 365 ? 4.02 -20.484 -11.047 1 95.62 365 GLY A O 1
ATOM 2857 N N . GLY A 1 366 ? 3.693 -22.641 -10.453 1 94.56 366 GLY A N 1
ATOM 2858 C CA . GLY A 1 366 ? 2.65 -22.281 -9.508 1 94.56 366 GLY A CA 1
ATOM 2859 C C . GLY A 1 366 ? 3.174 -21.5 -8.312 1 94.56 366 GLY A C 1
ATOM 2860 O O . GLY A 1 366 ? 4.242 -21.812 -7.781 1 94.56 366 GLY A O 1
ATOM 2861 N N . ILE A 1 367 ? 2.469 -20.516 -7.867 1 95.19 367 ILE A N 1
ATOM 2862 C CA . ILE A 1 367 ? 2.988 -19.547 -6.898 1 95.19 367 ILE A CA 1
ATOM 2863 C C . ILE A 1 367 ? 3.271 -20.266 -5.574 1 95.19 367 ILE A C 1
ATOM 2865 O O . ILE A 1 367 ? 4.258 -19.953 -4.902 1 95.19 367 ILE A O 1
ATOM 2869 N N . SER A 1 368 ? 2.434 -21.188 -5.141 1 94.06 368 SER A N 1
ATOM 2870 C CA . SER A 1 368 ? 2.658 -21.891 -3.885 1 94.06 368 SER A CA 1
ATOM 2871 C C . SER A 1 368 ? 3.943 -22.703 -3.928 1 94.06 368 SER A C 1
ATOM 2873 O O . SER A 1 368 ? 4.707 -22.719 -2.961 1 94.06 368 SER A O 1
ATOM 2875 N N . GLY A 1 369 ? 4.137 -23.406 -5.059 1 95.38 369 GLY A N 1
ATOM 2876 C CA . GLY A 1 369 ? 5.383 -24.141 -5.227 1 95.38 369 GLY A CA 1
ATOM 2877 C C . GLY A 1 369 ? 6.602 -23.234 -5.289 1 95.38 369 GLY A C 1
ATOM 2878 O O . GLY A 1 369 ? 7.652 -23.562 -4.738 1 95.38 369 GLY A O 1
ATOM 2879 N N . LEU A 1 370 ? 6.418 -22.141 -5.926 1 97 370 LEU A N 1
ATOM 2880 C CA . LEU A 1 370 ? 7.527 -21.203 -6.031 1 97 370 LEU A CA 1
ATOM 2881 C C . LEU A 1 370 ? 7.883 -20.625 -4.664 1 97 370 LEU A C 1
ATOM 2883 O O . LEU A 1 370 ? 9.055 -20.375 -4.379 1 97 370 LEU A O 1
ATOM 2887 N N . TYR A 1 371 ? 6.891 -20.391 -3.84 1 97.31 371 TYR A N 1
ATOM 2888 C CA . TYR A 1 371 ? 7.184 -19.906 -2.494 1 97.31 371 TYR A CA 1
ATOM 2889 C C . TYR A 1 371 ? 7.961 -20.938 -1.698 1 97.31 371 TYR A C 1
ATOM 2891 O O . TYR A 1 371 ? 8.797 -20.594 -0.864 1 97.31 371 TYR A O 1
ATOM 2899 N N . GLU A 1 372 ? 7.699 -22.234 -1.942 1 97.19 372 GLU A N 1
ATOM 2900 C CA . GLU A 1 372 ? 8.492 -23.281 -1.298 1 97.19 372 GLU A CA 1
ATOM 2901 C C . GLU A 1 372 ? 9.953 -23.203 -1.732 1 97.19 372 GLU A C 1
ATOM 2903 O O . GLU A 1 372 ? 10.859 -23.344 -0.907 1 97.19 372 GLU A O 1
ATOM 2908 N N . ALA A 1 373 ? 10.125 -22.969 -2.986 1 98.06 373 ALA A N 1
ATOM 2909 C CA . ALA A 1 373 ? 11.484 -22.828 -3.5 1 98.06 373 ALA A CA 1
ATOM 2910 C C . ALA A 1 373 ? 12.148 -21.578 -2.939 1 98.06 373 ALA A C 1
ATOM 2912 O O . ALA A 1 373 ? 13.32 -21.609 -2.537 1 98.06 373 ALA A O 1
ATOM 2913 N N . VAL A 1 374 ? 11.422 -20.484 -2.895 1 98.19 374 VAL A N 1
ATOM 2914 C CA . VAL A 1 374 ? 11.938 -19.219 -2.377 1 98.19 374 VAL A CA 1
ATOM 2915 C C . VAL A 1 374 ? 12.312 -19.375 -0.908 1 98.19 374 VAL A C 1
ATOM 2917 O O . VAL A 1 374 ? 13.406 -18.969 -0.496 1 98.19 374 VAL A O 1
ATOM 2920 N N . ASP A 1 375 ? 11.43 -19.953 -0.184 1 97.94 375 ASP A N 1
ATOM 2921 C CA . ASP A 1 375 ? 11.703 -20.172 1.234 1 97.94 375 ASP A CA 1
ATOM 2922 C C . ASP A 1 375 ? 12.953 -21.031 1.431 1 97.94 375 ASP A C 1
ATOM 2924 O O . ASP A 1 375 ? 13.766 -20.75 2.322 1 97.94 375 ASP A O 1
ATOM 2928 N N . ALA A 1 376 ? 13.141 -22.016 0.602 1 97.94 376 ALA A N 1
ATOM 2929 C CA . ALA A 1 376 ? 14.25 -22.953 0.701 1 97.94 376 ALA A CA 1
ATOM 2930 C C . ALA A 1 376 ? 15.531 -22.344 0.134 1 97.94 376 ALA A C 1
ATOM 2932 O O . ALA A 1 376 ? 16.625 -22.859 0.381 1 97.94 376 ALA A O 1
ATOM 2933 N N . GLY A 1 377 ? 15.414 -21.281 -0.647 1 98.25 377 GLY A N 1
ATOM 2934 C CA . GLY A 1 377 ? 16.578 -20.719 -1.319 1 98.25 377 GLY A CA 1
ATOM 2935 C C . GLY A 1 377 ? 17.109 -21.594 -2.434 1 98.25 377 GLY A C 1
ATOM 2936 O O . GLY A 1 377 ? 18.328 -21.734 -2.588 1 98.25 377 GLY A O 1
ATOM 2937 N N . VAL A 1 378 ? 16.203 -22.188 -3.213 1 98.69 378 VAL A N 1
ATOM 2938 C CA . VAL A 1 378 ? 16.578 -23.094 -4.281 1 98.69 378 VAL A CA 1
ATOM 2939 C C . VAL A 1 378 ? 16.281 -22.453 -5.637 1 98.69 378 VAL A C 1
ATOM 2941 O O . VAL A 1 378 ? 15.172 -21.984 -5.879 1 98.69 378 VAL A O 1
ATOM 2944 N N . PRO A 1 379 ? 17.25 -22.438 -6.574 1 98.81 379 PRO A N 1
ATOM 2945 C CA . PRO A 1 379 ? 16.984 -21.938 -7.926 1 98.81 379 PRO A CA 1
ATOM 2946 C C . PRO A 1 379 ? 15.891 -22.703 -8.648 1 98.81 379 PRO A C 1
ATOM 2948 O O . PRO A 1 379 ? 15.609 -23.859 -8.305 1 98.81 379 PRO A O 1
ATOM 2951 N N . VAL A 1 380 ? 15.32 -22.031 -9.727 1 98.88 380 VAL A N 1
ATOM 2952 C CA . VAL A 1 380 ? 14.164 -22.625 -10.398 1 98.88 380 VAL A CA 1
ATOM 2953 C C . VAL A 1 380 ? 14.383 -22.609 -11.906 1 98.88 380 VAL A C 1
ATOM 2955 O O . VAL A 1 380 ? 14.844 -21.625 -12.469 1 98.88 380 VAL A O 1
ATOM 2958 N N . LEU A 1 381 ? 14.195 -23.703 -12.5 1 98.81 381 LEU A N 1
ATOM 2959 C CA . LEU A 1 381 ? 13.953 -23.781 -13.938 1 98.81 381 LEU A CA 1
ATOM 2960 C C . LEU A 1 381 ? 12.461 -23.906 -14.234 1 98.81 381 LEU A C 1
ATOM 2962 O O . LEU A 1 381 ? 11.852 -24.938 -13.945 1 98.81 381 LEU A O 1
ATOM 2966 N N . GLY A 1 382 ? 11.953 -22.844 -14.789 1 98.12 382 GLY A N 1
ATOM 2967 C CA . GLY A 1 382 ? 10.508 -22.781 -14.93 1 98.12 382 GLY A CA 1
ATOM 2968 C C . GLY A 1 382 ? 10.031 -23.094 -16.344 1 98.12 382 GLY A C 1
ATOM 2969 O O . GLY A 1 382 ? 10.672 -22.672 -17.312 1 98.12 382 GLY A O 1
ATOM 2970 N N . PHE A 1 383 ? 8.938 -23.812 -16.422 1 96.56 383 PHE A N 1
ATOM 2971 C CA . PHE A 1 383 ? 8.195 -24.094 -17.656 1 96.56 383 PHE A CA 1
ATOM 2972 C C . PHE A 1 383 ? 6.734 -23.688 -17.516 1 96.56 383 PHE A C 1
ATOM 2974 O O . PHE A 1 383 ? 5.863 -24.547 -17.391 1 96.56 383 PHE A O 1
ATOM 2981 N N . PRO A 1 384 ? 6.465 -22.359 -17.609 1 94.94 384 PRO A N 1
ATOM 2982 C CA . PRO A 1 384 ? 5.07 -21.953 -17.422 1 94.94 384 PRO A CA 1
ATOM 2983 C C . PRO A 1 384 ? 4.145 -22.484 -18.5 1 94.94 384 PRO A C 1
ATOM 2985 O O . PRO A 1 384 ? 4.52 -22.531 -19.688 1 94.94 384 PRO A O 1
ATOM 2988 N N . LEU A 1 385 ? 2.984 -22.859 -18.141 1 90.62 385 LEU A N 1
ATOM 2989 C CA . LEU A 1 385 ? 2.064 -23.531 -19.047 1 90.62 385 LEU A CA 1
ATOM 2990 C C . LEU A 1 385 ? 0.767 -22.734 -19.188 1 90.62 385 LEU A C 1
ATOM 2992 O O . LEU A 1 385 ? 0.146 -22.734 -20.25 1 90.62 385 LEU A O 1
ATOM 2996 N N . PHE A 1 386 ? 0.306 -22.125 -18.062 1 85.88 386 PHE A N 1
ATOM 2997 C CA . PHE A 1 386 ? -0.983 -21.438 -18.125 1 85.88 386 PHE A CA 1
ATOM 2998 C C . PHE A 1 386 ? -1.115 -20.422 -17 1 85.88 386 PHE A C 1
ATOM 3000 O O . PHE A 1 386 ? -0.34 -20.453 -16.047 1 85.88 386 PHE A O 1
ATOM 3007 N N . GLY A 1 387 ? -2.027 -19.516 -17.172 1 86.69 387 GLY A N 1
ATOM 3008 C CA . GLY A 1 387 ? -2.441 -18.594 -16.141 1 86.69 387 GLY A CA 1
ATOM 3009 C C . GLY A 1 387 ? -1.343 -17.625 -15.727 1 86.69 387 GLY A C 1
ATOM 3010 O O . GLY A 1 387 ? -0.736 -16.969 -16.578 1 86.69 387 GLY A O 1
ATOM 3011 N N . ASP A 1 388 ? -1.152 -17.656 -14.383 1 90.81 388 ASP A N 1
ATOM 3012 C CA . ASP A 1 388 ? -0.22 -16.688 -13.82 1 90.81 388 ASP A CA 1
ATOM 3013 C C . ASP A 1 388 ? 1.203 -17.234 -13.797 1 90.81 388 ASP A C 1
ATOM 3015 O O . ASP A 1 388 ? 2.135 -16.547 -13.367 1 90.81 388 ASP A O 1
ATOM 3019 N N . GLN A 1 389 ? 1.417 -18.375 -14.32 1 94.38 389 GLN A N 1
ATOM 3020 C CA . GLN A 1 389 ? 2.695 -19.062 -14.18 1 94.38 389 GLN A CA 1
ATOM 3021 C C . GLN A 1 389 ? 3.801 -18.328 -14.93 1 94.38 389 GLN A C 1
ATOM 3023 O O . GLN A 1 389 ? 4.941 -18.25 -14.469 1 94.38 389 GLN A O 1
ATOM 3028 N N . HIS A 1 390 ? 3.418 -17.766 -16.109 1 93.56 390 HIS A N 1
ATOM 3029 C CA . HIS A 1 390 ? 4.406 -17.031 -16.891 1 93.56 390 HIS A CA 1
ATOM 3030 C C . HIS A 1 390 ? 4.945 -15.828 -16.109 1 93.56 390 HIS A C 1
ATOM 3032 O O . HIS A 1 390 ? 6.16 -15.633 -16.031 1 93.56 390 HIS A O 1
ATOM 3038 N N . ARG A 1 391 ? 4.055 -15.18 -15.586 1 93.75 391 ARG A N 1
ATOM 3039 C CA . ARG A 1 391 ? 4.414 -14 -14.797 1 93.75 391 ARG A CA 1
ATOM 3040 C C . ARG A 1 391 ? 5.168 -14.406 -13.539 1 93.75 391 ARG A C 1
ATOM 3042 O O . ARG A 1 391 ? 6.148 -13.758 -13.164 1 93.75 391 ARG A O 1
ATOM 3049 N N . ASN A 1 392 ? 4.77 -15.453 -12.906 1 96 392 ASN A N 1
ATOM 3050 C CA . ASN A 1 392 ? 5.414 -15.922 -11.68 1 96 392 ASN A CA 1
ATOM 3051 C C . ASN A 1 392 ? 6.879 -16.266 -11.914 1 96 392 ASN A C 1
ATOM 3053 O O . ASN A 1 392 ? 7.754 -15.828 -11.164 1 96 392 ASN A O 1
ATOM 3057 N N . ILE A 1 393 ? 7.109 -17.016 -12.938 1 97.25 393 ILE A N 1
ATOM 3058 C CA . ILE A 1 393 ? 8.469 -17.453 -13.234 1 97.25 393 ILE A CA 1
ATOM 3059 C C . ILE A 1 393 ? 9.32 -16.25 -13.648 1 97.25 393 ILE A C 1
ATOM 3061 O O . ILE A 1 393 ? 10.477 -16.125 -13.227 1 97.25 393 ILE A O 1
ATOM 3065 N N . ASP A 1 394 ? 8.734 -15.383 -14.43 1 97.06 394 ASP A N 1
ATOM 3066 C CA . ASP A 1 394 ? 9.477 -14.211 -14.875 1 97.06 394 ASP A CA 1
ATOM 3067 C C . ASP A 1 394 ? 9.898 -13.336 -13.688 1 97.06 394 ASP A C 1
ATOM 3069 O O . ASP A 1 394 ? 10.961 -12.711 -13.719 1 97.06 394 ASP A O 1
ATOM 3073 N N . ASN A 1 395 ? 9.102 -13.242 -12.727 1 95.94 395 ASN A N 1
ATOM 3074 C CA . ASN A 1 395 ? 9.461 -12.484 -11.539 1 95.94 395 ASN A CA 1
ATOM 3075 C C . ASN A 1 395 ? 10.672 -13.078 -10.836 1 95.94 395 ASN A C 1
ATOM 3077 O O . ASN A 1 395 ? 11.523 -12.344 -10.328 1 95.94 395 ASN A O 1
ATOM 3081 N N . LEU A 1 396 ? 10.781 -14.383 -10.789 1 97.5 396 LEU A N 1
ATOM 3082 C CA . LEU A 1 396 ? 11.953 -15.008 -10.18 1 97.5 396 LEU A CA 1
ATOM 3083 C C . LEU A 1 396 ? 13.18 -14.852 -11.07 1 97.5 396 LEU A C 1
ATOM 3085 O O . LEU A 1 396 ? 14.305 -14.789 -10.57 1 97.5 396 LEU A O 1
ATOM 3089 N N . VAL A 1 397 ? 12.922 -14.836 -12.398 1 97.69 397 VAL A N 1
ATOM 3090 C CA . VAL A 1 397 ? 14.008 -14.516 -13.312 1 97.69 397 VAL A CA 1
ATOM 3091 C C . VAL A 1 397 ? 14.562 -13.125 -13 1 97.69 397 VAL A C 1
ATOM 3093 O O . VAL A 1 397 ? 15.781 -12.938 -12.906 1 97.69 397 VAL A O 1
ATOM 3096 N N . ASN A 1 398 ? 13.664 -12.227 -12.758 1 94.81 398 ASN A N 1
ATOM 3097 C CA . ASN A 1 398 ? 14.062 -10.859 -12.422 1 94.81 398 ASN A CA 1
ATOM 3098 C C . ASN A 1 398 ? 14.812 -10.805 -11.094 1 94.81 398 ASN A C 1
ATOM 3100 O O . ASN A 1 398 ? 15.695 -9.969 -10.914 1 94.81 398 ASN A O 1
ATOM 3104 N N . ALA A 1 399 ? 14.5 -11.695 -10.203 1 95.44 399 ALA A N 1
ATOM 3105 C CA . ALA A 1 399 ? 15.188 -11.781 -8.914 1 95.44 399 ALA A CA 1
ATOM 3106 C C . ALA A 1 399 ? 16.531 -12.477 -9.055 1 95.44 399 ALA A C 1
ATOM 3108 O O . ALA A 1 399 ? 17.328 -12.516 -8.109 1 95.44 399 ALA A O 1
ATOM 3109 N N . GLY A 1 400 ? 16.812 -13.109 -10.18 1 96.81 400 GLY A N 1
ATOM 3110 C CA . GLY A 1 400 ? 18.094 -13.711 -10.5 1 96.81 400 GLY A CA 1
ATOM 3111 C C . GLY A 1 400 ? 18.203 -15.148 -10.047 1 96.81 400 GLY A C 1
ATOM 3112 O O . GLY A 1 400 ? 19.312 -15.711 -10 1 96.81 400 GLY A O 1
ATOM 3113 N N . MET A 1 401 ? 17.047 -15.766 -9.734 1 98.19 401 MET A N 1
ATOM 3114 C CA . MET A 1 401 ? 17.156 -17.109 -9.172 1 98.19 401 MET A CA 1
ATOM 3115 C C . MET A 1 401 ? 16.516 -18.141 -10.094 1 98.19 401 MET A C 1
ATOM 3117 O O . MET A 1 401 ? 16.391 -19.312 -9.734 1 98.19 401 MET A O 1
ATOM 3121 N N . ALA A 1 402 ? 16.109 -17.703 -11.336 1 98.69 402 ALA A N 1
ATOM 3122 C CA . ALA A 1 402 ? 15.406 -18.641 -12.203 1 98.69 402 ALA A CA 1
ATOM 3123 C C . ALA A 1 402 ? 15.75 -18.391 -13.672 1 98.69 402 ALA A C 1
ATOM 3125 O O . ALA A 1 402 ? 16.266 -17.328 -14.023 1 98.69 402 ALA A O 1
ATOM 3126 N N . ILE A 1 403 ? 15.555 -19.391 -14.445 1 98.56 403 ILE A N 1
ATOM 3127 C CA . ILE A 1 403 ? 15.5 -19.312 -15.906 1 98.56 403 ILE A CA 1
ATOM 3128 C C . ILE A 1 403 ? 14.164 -19.844 -16.406 1 98.56 403 ILE A C 1
ATOM 3130 O O . ILE A 1 403 ? 13.641 -20.828 -15.867 1 98.56 403 ILE A O 1
ATOM 3134 N N . SER A 1 404 ? 13.586 -19.141 -17.312 1 98 404 SER A N 1
ATOM 3135 C CA . SER A 1 404 ? 12.32 -19.547 -17.906 1 98 404 SER A CA 1
ATOM 3136 C C . SER A 1 404 ? 12.531 -20.172 -19.281 1 98 404 SER A C 1
ATOM 3138 O O . SER A 1 404 ? 13.344 -19.688 -20.078 1 98 404 SER A O 1
ATOM 3140 N N . MET A 1 405 ? 11.828 -21.281 -19.547 1 97.06 405 MET A N 1
ATOM 3141 C CA . MET A 1 405 ? 11.883 -21.938 -20.844 1 97.06 405 MET A CA 1
ATOM 3142 C C . MET A 1 405 ? 10.484 -22.281 -21.344 1 97.06 405 MET A C 1
ATOM 3144 O O . MET A 1 405 ? 9.562 -22.469 -20.547 1 97.06 405 MET A O 1
ATOM 3148 N N . ASP A 1 406 ? 10.414 -22.328 -22.625 1 94.69 406 ASP A N 1
ATOM 3149 C CA . ASP A 1 406 ? 9.188 -22.812 -23.25 1 94.69 406 ASP A CA 1
ATOM 3150 C C . ASP A 1 406 ? 9.203 -24.328 -23.406 1 94.69 406 ASP A C 1
ATOM 3152 O O . ASP A 1 406 ? 10.07 -24.875 -24.078 1 94.69 406 ASP A O 1
ATOM 3156 N N . LEU A 1 407 ? 8.273 -24.969 -22.828 1 93.38 407 LEU A N 1
ATOM 3157 C CA . LEU A 1 407 ? 8.234 -26.422 -22.797 1 93.38 407 LEU A CA 1
ATOM 3158 C C . LEU A 1 407 ? 8.117 -27 -24.203 1 93.38 407 LEU A C 1
ATOM 3160 O O . LEU A 1 407 ? 8.695 -28.047 -24.516 1 93.38 407 LEU A O 1
ATOM 3164 N N . PHE A 1 408 ? 7.477 -26.328 -25.078 1 90.44 408 PHE A N 1
ATOM 3165 C CA . PHE A 1 408 ? 7.113 -26.891 -26.375 1 90.44 408 PHE A CA 1
ATOM 3166 C C . PHE A 1 408 ? 8.195 -26.609 -27.406 1 90.44 408 PHE A C 1
ATOM 3168 O O . PHE A 1 408 ? 8.188 -27.188 -28.5 1 90.44 408 PHE A O 1
ATOM 3175 N N . SER A 1 409 ? 9.094 -25.797 -27.031 1 88.31 409 SER A N 1
ATOM 3176 C CA . SER A 1 409 ? 10.219 -25.531 -27.938 1 88.31 409 SER A CA 1
ATOM 3177 C C . SER A 1 409 ? 11.539 -25.906 -27.281 1 88.31 409 SER A C 1
ATOM 3179 O O . SER A 1 409 ? 12.594 -25.391 -27.672 1 88.31 409 SER A O 1
ATOM 3181 N N . VAL A 1 410 ? 11.391 -26.75 -26.391 1 88.25 410 VAL A N 1
ATOM 3182 C CA . VAL A 1 410 ? 12.578 -27.109 -25.625 1 88.25 410 VAL A CA 1
ATOM 3183 C C . VAL A 1 410 ? 13.523 -27.953 -26.484 1 88.25 410 VAL A C 1
ATOM 3185 O O . VAL A 1 410 ? 13.086 -28.875 -27.172 1 88.25 410 VAL A O 1
ATOM 3188 N N . SER A 1 411 ? 14.766 -27.547 -26.656 1 91.81 411 SER A N 1
ATOM 3189 C CA . SER A 1 411 ? 15.805 -28.375 -27.25 1 91.81 411 SER A CA 1
ATOM 3190 C C . SER A 1 411 ? 16.672 -29.016 -26.172 1 91.81 411 SER A C 1
ATOM 3192 O O . SER A 1 411 ? 16.875 -28.453 -25.109 1 91.81 411 SER A O 1
ATOM 3194 N N . LYS A 1 412 ? 17.203 -30.172 -26.516 1 95.19 412 LYS A N 1
ATOM 3195 C CA . LYS A 1 412 ? 18.062 -30.891 -25.578 1 95.19 412 LYS A CA 1
ATOM 3196 C C . LYS A 1 412 ? 19.281 -30.062 -25.172 1 95.19 412 LYS A C 1
ATOM 3198 O O . LYS A 1 412 ? 19.641 -30.016 -24 1 95.19 412 LYS A O 1
ATOM 3203 N N . GLU A 1 413 ? 19.781 -29.375 -26.156 1 96.06 413 GLU A N 1
ATOM 3204 C CA . GLU A 1 413 ? 20.969 -28.562 -25.906 1 96.06 413 GLU A CA 1
ATOM 3205 C C . GLU A 1 413 ? 20.656 -27.406 -24.953 1 96.06 413 GLU A C 1
ATOM 3207 O O . GLU A 1 413 ? 21.406 -27.188 -24 1 96.06 413 GLU A O 1
ATOM 3212 N N . ALA A 1 414 ? 19.609 -26.75 -25.203 1 96.25 414 ALA A N 1
ATOM 3213 C CA . ALA A 1 414 ? 19.234 -25.625 -24.359 1 96.25 414 ALA A CA 1
ATOM 3214 C C . ALA A 1 414 ? 18.891 -26.078 -22.953 1 96.25 414 ALA A C 1
ATOM 3216 O O . ALA A 1 414 ? 19.266 -25.422 -21.969 1 96.25 414 ALA A O 1
ATOM 3217 N N . LEU A 1 415 ? 18.141 -27.156 -22.906 1 97.5 415 LEU A N 1
ATOM 3218 C CA . LEU A 1 415 ? 17.766 -27.703 -21.609 1 97.5 415 LEU A CA 1
ATOM 3219 C C . LEU A 1 415 ? 19 -28.062 -20.797 1 97.5 415 LEU A C 1
ATOM 3221 O O . LEU A 1 415 ? 19.094 -27.703 -19.609 1 97.5 415 LEU A O 1
ATOM 3225 N N . LEU A 1 416 ? 19.938 -28.797 -21.422 1 97.75 416 LEU A N 1
ATOM 3226 C CA . LEU A 1 416 ? 21.172 -29.188 -20.734 1 97.75 416 LEU A CA 1
ATOM 3227 C C . LEU A 1 416 ? 21.953 -27.953 -20.281 1 97.75 416 LEU A C 1
ATOM 3229 O O . LEU A 1 416 ? 22.406 -27.906 -19.125 1 97.75 416 LEU A O 1
ATOM 3233 N N . ASN A 1 417 ? 22.047 -26.984 -21.125 1 97.56 417 ASN A N 1
ATOM 3234 C CA . ASN A 1 417 ? 22.812 -25.766 -20.812 1 97.56 417 ASN A CA 1
ATOM 3235 C C . ASN A 1 417 ? 22.203 -25.031 -19.625 1 97.56 417 ASN A C 1
ATOM 3237 O O . ASN A 1 417 ? 22.938 -24.562 -18.734 1 97.56 417 ASN A O 1
ATOM 3241 N N . HIS A 1 418 ? 20.891 -24.906 -19.625 1 98.06 418 HIS A N 1
ATOM 3242 C CA . HIS A 1 418 ? 20.234 -24.172 -18.562 1 98.06 418 HIS A CA 1
ATOM 3243 C C . HIS A 1 418 ? 20.297 -24.922 -17.234 1 98.06 418 HIS A C 1
ATOM 3245 O O . HIS A 1 418 ? 20.469 -24.312 -16.172 1 98.06 418 HIS A O 1
ATOM 3251 N N . VAL A 1 419 ? 20.125 -26.266 -17.281 1 98.12 419 VAL A N 1
ATOM 3252 C CA . VAL A 1 419 ? 20.234 -27.062 -16.062 1 98.12 419 VAL A CA 1
ATOM 3253 C C . VAL A 1 419 ? 21.641 -26.922 -15.477 1 98.12 419 VAL A C 1
ATOM 3255 O O . VAL A 1 419 ? 21.797 -26.656 -14.281 1 98.12 419 VAL A O 1
ATOM 3258 N N . VAL A 1 420 ? 22.656 -27.016 -16.297 1 97.88 420 VAL A N 1
ATOM 3259 C CA . VAL A 1 420 ? 24.047 -26.922 -15.867 1 97.88 420 VAL A CA 1
ATOM 3260 C C . VAL A 1 420 ? 24.328 -25.531 -15.32 1 97.88 420 VAL A C 1
ATOM 3262 O O . VAL A 1 420 ? 25 -25.375 -14.289 1 97.88 420 VAL A O 1
ATOM 3265 N N . GLU A 1 421 ? 23.812 -24.547 -16.016 1 98.12 421 GLU A N 1
ATOM 3266 C CA . GLU A 1 421 ? 23.984 -23.156 -15.586 1 98.12 421 GLU A CA 1
ATOM 3267 C C . GLU A 1 421 ? 23.391 -22.938 -14.203 1 98.12 421 GLU A C 1
ATOM 3269 O O . GLU A 1 421 ? 24.031 -22.359 -13.32 1 98.12 421 GLU A O 1
ATOM 3274 N N . LEU A 1 422 ? 22.219 -23.406 -13.984 1 98.5 422 LEU A N 1
ATOM 3275 C CA . LEU A 1 422 ? 21.5 -23.156 -12.734 1 98.5 422 LEU A CA 1
ATOM 3276 C C . LEU A 1 422 ? 22.125 -23.938 -11.586 1 98.5 422 LEU A C 1
ATOM 3278 O O . LEU A 1 422 ? 22.141 -23.453 -10.445 1 98.5 422 LEU A O 1
ATOM 3282 N N . VAL A 1 423 ? 22.688 -25.078 -11.859 1 97.62 423 VAL A N 1
ATOM 3283 C CA . VAL A 1 423 ? 23.234 -25.938 -10.812 1 97.62 423 VAL A CA 1
ATOM 3284 C C . VAL A 1 423 ? 24.656 -25.484 -10.453 1 97.62 423 VAL A C 1
ATOM 3286 O O . VAL A 1 423 ? 25.047 -25.516 -9.281 1 97.62 423 VAL A O 1
ATOM 3289 N N . ASN A 1 424 ? 25.359 -24.953 -11.398 1 96.5 424 ASN A N 1
ATOM 3290 C CA . ASN A 1 424 ? 26.797 -24.75 -11.18 1 96.5 424 ASN A CA 1
ATOM 3291 C C . ASN A 1 424 ? 27.125 -23.281 -11.008 1 96.5 424 ASN A C 1
ATOM 3293 O O . ASN A 1 424 ? 28.156 -22.938 -10.414 1 96.5 424 ASN A O 1
ATOM 3297 N N . ASN A 1 425 ? 26.359 -22.422 -11.633 1 98 425 ASN A N 1
ATOM 3298 C CA . ASN A 1 425 ? 26.641 -21 -11.492 1 98 425 ASN A CA 1
ATOM 3299 C C . ASN A 1 425 ? 26.172 -20.484 -10.133 1 98 425 ASN A C 1
ATOM 3301 O O . ASN A 1 425 ? 24.969 -20.391 -9.883 1 98 425 ASN A O 1
ATOM 3305 N N . LYS A 1 426 ? 27.062 -20.062 -9.359 1 97.81 426 LYS A N 1
ATOM 3306 C CA . LYS A 1 426 ? 26.812 -19.672 -7.98 1 97.81 426 LYS A CA 1
ATOM 3307 C C . LYS A 1 426 ? 25.922 -18.438 -7.918 1 97.81 426 LYS A C 1
ATOM 3309 O O . LYS A 1 426 ? 25.312 -18.156 -6.883 1 97.81 426 LYS A O 1
ATOM 3314 N N . LYS A 1 427 ? 25.859 -17.766 -8.992 1 98.25 427 LYS A N 1
ATOM 3315 C CA . LYS A 1 427 ? 25 -16.578 -9.039 1 98.25 427 LYS A CA 1
ATOM 3316 C C . LYS A 1 427 ? 23.562 -16.938 -8.688 1 98.25 427 LYS A C 1
ATOM 3318 O O . LYS A 1 427 ? 22.906 -16.203 -7.938 1 98.25 427 LYS A O 1
ATOM 3323 N N . TYR A 1 428 ? 23.094 -18 -9.18 1 98.56 428 TYR A N 1
ATOM 3324 C CA . TYR A 1 428 ? 21.703 -18.391 -8.984 1 98.56 428 TYR A CA 1
ATOM 3325 C C . TYR A 1 428 ? 21.453 -18.844 -7.551 1 98.56 428 TYR A C 1
ATOM 3327 O O . TYR A 1 428 ? 20.469 -18.469 -6.93 1 98.56 428 TYR A O 1
ATOM 3335 N N . THR A 1 429 ? 22.344 -19.625 -7.012 1 98.12 429 THR A N 1
ATOM 3336 C CA . THR A 1 429 ? 22.203 -20.078 -5.633 1 98.12 429 THR A CA 1
ATOM 3337 C C . THR A 1 429 ? 22.312 -18.906 -4.66 1 98.12 429 THR A C 1
ATOM 3339 O O . THR A 1 429 ? 21.562 -18.828 -3.688 1 98.12 429 THR A O 1
ATOM 3342 N N . THR A 1 430 ? 23.219 -18.016 -4.938 1 98.31 430 THR A N 1
ATOM 3343 C CA . THR A 1 430 ? 23.391 -16.828 -4.098 1 98.31 430 THR A CA 1
ATOM 3344 C C . THR A 1 430 ? 22.125 -15.969 -4.129 1 98.31 430 THR A C 1
ATOM 3346 O O . THR A 1 430 ? 21.641 -15.523 -3.082 1 98.31 430 THR A O 1
ATOM 3349 N N . ASN A 1 431 ? 21.609 -15.758 -5.293 1 98.06 431 ASN A N 1
ATOM 3350 C CA . ASN A 1 431 ? 20.406 -14.961 -5.422 1 98.06 431 ASN A CA 1
ATOM 3351 C C . ASN A 1 431 ? 19.203 -15.648 -4.766 1 98.06 431 ASN A C 1
ATOM 3353 O O . ASN A 1 431 ? 18.359 -14.984 -4.172 1 98.06 431 ASN A O 1
ATOM 3357 N N . ALA A 1 432 ? 19.141 -16.938 -4.895 1 98.5 432 ALA A N 1
ATOM 3358 C CA . ALA A 1 432 ? 18.062 -17.672 -4.254 1 98.5 432 ALA A CA 1
ATOM 3359 C C . ALA A 1 432 ? 18.109 -17.516 -2.736 1 98.5 432 ALA A C 1
ATOM 3361 O O . ALA A 1 432 ? 17.094 -17.312 -2.09 1 98.5 432 ALA A O 1
ATOM 3362 N N . LYS A 1 433 ? 19.281 -17.625 -2.221 1 98.19 433 LYS A N 1
ATOM 3363 C CA . LYS A 1 433 ? 19.453 -17.469 -0.78 1 98.19 433 LYS A CA 1
ATOM 3364 C C . LYS A 1 433 ? 19.109 -16.047 -0.336 1 98.19 433 LYS A C 1
ATOM 3366 O O . LYS A 1 433 ? 18.484 -15.844 0.701 1 98.19 433 LYS A O 1
ATOM 3371 N N . THR A 1 434 ? 19.578 -15.102 -1.104 1 97.44 434 THR A N 1
ATOM 3372 C CA . THR A 1 434 ? 19.25 -13.703 -0.823 1 97.44 434 THR A CA 1
ATOM 3373 C C . THR A 1 434 ? 17.734 -13.5 -0.839 1 97.44 434 THR A C 1
ATOM 3375 O O . THR A 1 434 ? 17.188 -12.867 0.064 1 97.44 434 THR A O 1
ATOM 3378 N N . THR A 1 435 ? 17.109 -14.039 -1.848 1 97.38 435 THR A N 1
ATOM 3379 C CA . THR A 1 435 ? 15.664 -13.938 -1.971 1 97.38 435 THR A CA 1
ATOM 3380 C C . THR A 1 435 ? 14.969 -14.609 -0.787 1 97.38 435 THR A C 1
ATOM 3382 O O . THR A 1 435 ? 13.992 -14.086 -0.259 1 97.38 435 THR A O 1
ATOM 3385 N N . SER A 1 436 ? 15.461 -15.719 -0.397 1 98 436 SER A N 1
ATOM 3386 C CA . SER A 1 436 ? 14.93 -16.438 0.758 1 98 436 SER A CA 1
ATOM 3387 C C . SER A 1 436 ? 15.023 -15.594 2.023 1 98 436 SER A C 1
ATOM 3389 O O . SER A 1 436 ? 14.062 -15.508 2.793 1 98 436 SER A O 1
ATOM 3391 N N . ASN A 1 437 ? 16.172 -14.984 2.219 1 97.44 437 ASN A N 1
ATOM 3392 C CA . ASN A 1 437 ? 16.375 -14.133 3.387 1 97.44 437 ASN A CA 1
ATOM 3393 C C . ASN A 1 437 ? 15.398 -12.961 3.402 1 97.44 437 ASN A C 1
ATOM 3395 O O . ASN A 1 437 ? 14.836 -12.633 4.445 1 97.44 437 ASN A O 1
ATOM 3399 N N . ILE A 1 438 ? 15.219 -12.336 2.285 1 97.31 438 ILE A N 1
ATOM 3400 C CA . ILE A 1 438 ? 14.297 -11.211 2.17 1 97.31 438 ILE A CA 1
ATOM 3401 C C . ILE A 1 438 ? 12.867 -11.688 2.447 1 97.31 438 ILE A C 1
ATOM 3403 O O . ILE A 1 438 ? 12.117 -11.031 3.176 1 97.31 438 ILE A O 1
ATOM 3407 N N . PHE A 1 439 ? 12.523 -12.852 1.889 1 97.5 439 PHE A N 1
ATOM 3408 C CA . PHE A 1 439 ? 11.195 -13.438 2.035 1 97.5 439 PHE A CA 1
ATOM 3409 C C . PHE A 1 439 ? 10.875 -13.68 3.504 1 97.5 439 PHE A C 1
ATOM 3411 O O . PHE A 1 439 ? 9.742 -13.453 3.939 1 97.5 439 PHE A O 1
ATOM 3418 N N . LYS A 1 440 ? 11.805 -14.039 4.242 1 96.88 440 LYS A N 1
ATOM 3419 C CA . LYS A 1 440 ? 11.609 -14.422 5.637 1 96.88 440 LYS A CA 1
ATOM 3420 C C . LYS A 1 440 ? 11.68 -13.211 6.562 1 96.88 440 LYS A C 1
ATOM 3422 O O . LYS A 1 440 ? 11.234 -13.273 7.711 1 96.88 440 LYS A O 1
ATOM 3427 N N . ASP A 1 441 ? 12.281 -12.141 6.078 1 97.19 441 ASP A N 1
ATOM 3428 C CA . ASP A 1 441 ? 12.422 -10.93 6.883 1 97.19 441 ASP A CA 1
ATOM 3429 C C . ASP A 1 441 ? 11.164 -10.07 6.812 1 97.19 441 ASP A C 1
ATOM 3431 O O . ASP A 1 441 ? 11.07 -9.172 5.973 1 97.19 441 ASP A O 1
ATOM 3435 N N . ARG A 1 442 ? 10.25 -10.266 7.727 1 95.19 442 ARG A N 1
ATOM 3436 C CA . ARG A 1 442 ? 8.984 -9.555 7.836 1 95.19 442 ARG A CA 1
ATOM 3437 C C . ARG A 1 442 ? 8.688 -9.188 9.289 1 95.19 442 ARG A C 1
ATOM 3439 O O . ARG A 1 442 ? 9.07 -9.914 10.203 1 95.19 442 ARG A O 1
ATOM 3446 N N . PRO A 1 443 ? 7.977 -8.07 9.43 1 94.44 443 PRO A N 1
ATOM 3447 C CA . PRO A 1 443 ? 7.656 -7.699 10.812 1 94.44 443 PRO A CA 1
ATOM 3448 C C . PRO A 1 443 ? 6.738 -8.711 11.5 1 94.44 443 PRO A C 1
ATOM 3450 O O . PRO A 1 443 ? 6.84 -8.922 12.711 1 94.44 443 PRO A O 1
ATOM 3453 N N . MET A 1 444 ? 5.797 -9.266 10.727 1 96.25 444 MET A N 1
ATOM 3454 C CA . MET A 1 444 ? 4.879 -10.312 11.172 1 96.25 444 MET A CA 1
ATOM 3455 C C . MET A 1 444 ? 4.891 -11.492 10.211 1 96.25 444 MET A C 1
ATOM 3457 O O . MET A 1 444 ? 4.965 -11.312 8.992 1 96.25 444 MET A O 1
ATOM 3461 N N . THR A 1 445 ? 4.805 -12.688 10.797 1 96.88 445 THR A N 1
ATOM 3462 C CA . THR A 1 445 ? 4.621 -13.844 9.922 1 96.88 445 THR A CA 1
ATOM 3463 C C . THR A 1 445 ? 3.266 -13.781 9.227 1 96.88 445 THR A C 1
ATOM 3465 O O . THR A 1 445 ? 2.369 -13.055 9.656 1 96.88 445 THR A O 1
ATOM 3468 N N . PRO A 1 446 ? 3.137 -14.516 8.18 1 97.81 446 PRO A N 1
ATOM 3469 C CA . PRO A 1 446 ? 1.825 -14.547 7.527 1 97.81 446 PRO A CA 1
ATOM 3470 C C . PRO A 1 446 ? 0.704 -14.953 8.477 1 97.81 446 PRO A C 1
ATOM 3472 O O . PRO A 1 446 ? -0.37 -14.352 8.469 1 97.81 446 PRO A O 1
ATOM 3475 N N . ALA A 1 447 ? 0.924 -15.922 9.297 1 98.12 447 ALA A N 1
ATOM 3476 C CA . ALA A 1 447 ? -0.081 -16.391 10.242 1 98.12 447 ALA A CA 1
ATOM 3477 C C . ALA A 1 447 ? -0.453 -15.289 11.234 1 98.12 447 ALA A C 1
ATOM 3479 O O . ALA A 1 447 ? -1.635 -15.07 11.508 1 98.12 447 ALA A O 1
ATOM 3480 N N . GLN A 1 448 ? 0.558 -14.602 11.75 1 98 448 GLN A N 1
ATOM 3481 C CA . GLN A 1 448 ? 0.314 -13.5 12.672 1 98 448 GLN A CA 1
ATOM 3482 C C . GLN A 1 448 ? -0.512 -12.398 12.008 1 98 448 GLN A C 1
ATOM 3484 O O . GLN A 1 448 ? -1.405 -11.828 12.633 1 98 448 GLN A O 1
ATOM 3489 N N . SER A 1 449 ? -0.173 -12.133 10.789 1 98.31 449 SER A N 1
ATOM 3490 C CA . SER A 1 449 ? -0.892 -11.102 10.047 1 98.31 449 SER A CA 1
ATOM 3491 C C . SER A 1 449 ? -2.361 -11.469 9.867 1 98.31 449 SER A C 1
ATOM 3493 O O . SER A 1 449 ? -3.242 -10.625 10.047 1 98.31 449 SER A O 1
ATOM 3495 N N . VAL A 1 450 ? -2.604 -12.688 9.508 1 98.69 450 VAL A N 1
ATOM 3496 C CA . VAL A 1 450 ? -3.973 -13.156 9.305 1 98.69 450 VAL A CA 1
ATOM 3497 C C . VAL A 1 450 ? -4.77 -12.984 10.602 1 98.69 450 VAL A C 1
ATOM 3499 O O . VAL A 1 450 ? -5.883 -12.461 10.586 1 98.69 450 VAL A O 1
ATOM 3502 N N . VAL A 1 451 ? -4.203 -13.406 11.688 1 98.5 451 VAL A N 1
ATOM 3503 C CA . VAL A 1 451 ? -4.895 -13.336 12.969 1 98.5 451 VAL A CA 1
ATOM 3504 C C . VAL A 1 451 ? -5.133 -11.883 13.352 1 98.5 451 VAL A C 1
ATOM 3506 O O . VAL A 1 451 ? -6.262 -11.484 13.656 1 98.5 451 VAL A O 1
ATOM 3509 N N . TYR A 1 452 ? -4.113 -11.062 13.305 1 98.31 452 TYR A N 1
ATOM 3510 C CA . TYR A 1 452 ? -4.227 -9.664 13.703 1 98.31 452 TYR A CA 1
ATOM 3511 C C . TYR A 1 452 ? -5.297 -8.945 12.898 1 98.31 452 TYR A C 1
ATOM 3513 O O . TYR A 1 452 ? -6.168 -8.281 13.461 1 98.31 452 TYR A O 1
ATOM 3521 N N . TRP A 1 453 ? -5.254 -9.094 11.641 1 98.38 453 TRP A N 1
ATOM 3522 C CA . TRP A 1 453 ? -6.109 -8.273 10.789 1 98.38 453 TRP A CA 1
ATOM 3523 C C . TRP A 1 453 ? -7.539 -8.812 10.781 1 98.38 453 TRP A C 1
ATOM 3525 O O . TRP A 1 453 ? -8.5 -8.047 10.656 1 98.38 453 TRP A O 1
ATOM 3535 N N . THR A 1 454 ? -7.684 -10.141 10.867 1 98.62 454 THR A N 1
ATOM 3536 C CA . THR A 1 454 ? -9.039 -10.648 11.039 1 98.62 454 THR A CA 1
ATOM 3537 C C . THR A 1 454 ? -9.664 -10.102 12.32 1 98.62 454 THR A C 1
ATOM 3539 O O . THR A 1 454 ? -10.805 -9.633 12.305 1 98.62 454 THR A O 1
ATOM 3542 N N . GLU A 1 455 ? -8.945 -10.172 13.391 1 98.44 455 GLU A N 1
ATOM 3543 C CA . GLU A 1 455 ? -9.43 -9.641 14.656 1 98.44 455 GLU A CA 1
ATOM 3544 C C . GLU A 1 455 ? -9.656 -8.133 14.57 1 98.44 455 GLU A C 1
ATOM 3546 O O . GLU A 1 455 ? -10.562 -7.605 15.219 1 98.44 455 GLU A O 1
ATOM 3551 N N . TYR A 1 456 ? -8.805 -7.473 13.828 1 98.12 456 TYR A N 1
ATOM 3552 C CA . TYR A 1 456 ? -8.984 -6.043 13.594 1 98.12 456 TYR A CA 1
ATOM 3553 C C . TYR A 1 456 ? -10.344 -5.758 12.977 1 98.12 456 TYR A C 1
ATOM 3555 O O . TYR A 1 456 ? -11.055 -4.852 13.414 1 98.12 456 TYR A O 1
ATOM 3563 N N . VAL A 1 457 ? -10.688 -6.5 11.969 1 98.06 457 VAL A N 1
ATOM 3564 C CA . VAL A 1 457 ? -11.984 -6.359 11.305 1 98.06 457 VAL A CA 1
ATOM 3565 C C . VAL A 1 457 ? -13.102 -6.621 12.312 1 98.06 457 VAL A C 1
ATOM 3567 O O . VAL A 1 457 ? -14.109 -5.898 12.336 1 98.06 457 VAL A O 1
ATOM 3570 N N . LEU A 1 458 ? -12.922 -7.613 13.141 1 97.69 458 LEU A N 1
ATOM 3571 C CA . LEU A 1 458 ? -13.938 -7.992 14.117 1 97.69 458 LEU A CA 1
ATOM 3572 C C . LEU A 1 458 ? -14.094 -6.91 15.18 1 97.69 458 LEU A C 1
ATOM 3574 O O . LEU A 1 458 ? -15.211 -6.469 15.469 1 97.69 458 LEU A O 1
ATOM 3578 N N . ARG A 1 459 ? -13 -6.418 15.688 1 96.5 459 ARG A N 1
ATOM 3579 C CA . ARG A 1 459 ? -13.094 -5.512 16.828 1 96.5 459 ARG A CA 1
ATOM 3580 C C . ARG A 1 459 ? -13.438 -4.094 16.375 1 96.5 459 ARG A C 1
ATOM 3582 O O . ARG A 1 459 ? -13.875 -3.271 17.172 1 96.5 459 ARG A O 1
ATOM 3589 N N . HIS A 1 460 ? -13.273 -3.797 15.117 1 96.56 460 HIS A N 1
ATOM 3590 C CA . HIS A 1 460 ? -13.656 -2.488 14.602 1 96.56 460 HIS A CA 1
ATOM 3591 C C . HIS A 1 460 ? -14.891 -2.586 13.719 1 96.56 460 HIS A C 1
ATOM 3593 O O . HIS A 1 460 ? -15.047 -1.816 12.766 1 96.56 460 HIS A O 1
ATOM 3599 N N . ASN A 1 461 ? -15.703 -3.555 13.922 1 95.06 461 ASN A N 1
ATOM 3600 C CA . ASN A 1 461 ? -17.031 -3.693 13.32 1 95.06 461 ASN A CA 1
ATOM 3601 C C . ASN A 1 461 ? -16.969 -3.631 11.797 1 95.06 461 ASN A C 1
ATOM 3603 O O . ASN A 1 461 ? -17.656 -2.822 11.18 1 95.06 461 ASN A O 1
ATOM 3607 N N . GLY A 1 462 ? -16.094 -4.438 11.227 1 97.12 462 GLY A N 1
ATOM 3608 C CA . GLY A 1 462 ? -16 -4.539 9.781 1 97.12 462 GLY A CA 1
ATOM 3609 C C . GLY A 1 462 ? -14.922 -3.65 9.188 1 97.12 462 GLY A C 1
ATOM 3610 O O . GLY A 1 462 ? -14.656 -3.701 7.988 1 97.12 462 GLY A O 1
ATOM 3611 N N . ALA A 1 463 ? -14.32 -2.734 10.023 1 96.69 463 ALA A N 1
ATOM 3612 C CA . ALA A 1 463 ? -13.211 -1.856 9.641 1 96.69 463 ALA A CA 1
ATOM 3613 C C . ALA A 1 463 ? -13.547 -1.078 8.367 1 96.69 463 ALA A C 1
ATOM 3615 O O . ALA A 1 463 ? -12.766 -1.072 7.414 1 96.69 463 ALA A O 1
ATOM 3616 N N . THR A 1 464 ? -14.641 -0.381 8.289 1 94.5 464 THR A N 1
ATOM 3617 C CA . THR A 1 464 ? -15.102 0.344 7.105 1 94.5 464 THR A CA 1
ATOM 3618 C C . THR A 1 464 ? -14.125 1.465 6.75 1 94.5 464 THR A C 1
ATOM 3620 O O . THR A 1 464 ? -14.047 1.881 5.594 1 94.5 464 THR A O 1
ATOM 3623 N N . HIS A 1 465 ? -13.344 1.907 7.762 1 93.69 465 HIS A N 1
ATOM 3624 C CA . HIS A 1 465 ? -12.383 2.986 7.547 1 93.69 465 HIS A CA 1
ATOM 3625 C C . HIS A 1 465 ? -11.227 2.531 6.668 1 93.69 465 HIS A C 1
ATOM 3627 O O . HIS A 1 465 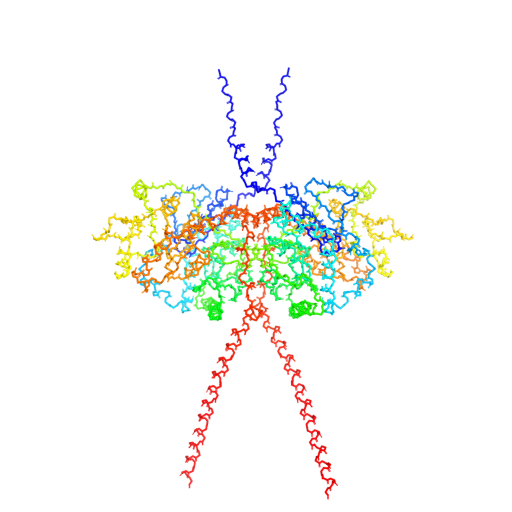? -10.453 3.357 6.18 1 93.69 465 HIS A O 1
ATOM 3633 N N . LEU A 1 466 ? -11.102 1.247 6.395 1 95.06 466 LEU A N 1
ATOM 3634 C CA . LEU A 1 466 ? -10.055 0.746 5.508 1 95.06 466 LEU A CA 1
ATOM 3635 C C . LEU A 1 466 ? -10.516 0.758 4.055 1 95.06 466 LEU A C 1
ATOM 3637 O O . LEU A 1 466 ? -9.703 0.605 3.139 1 95.06 466 LEU A O 1
ATOM 3641 N N . LYS A 1 467 ? -11.781 0.935 3.818 1 93.56 467 LYS A N 1
ATOM 3642 C CA . LYS A 1 467 ? -12.336 0.914 2.469 1 93.56 467 LYS A CA 1
ATOM 3643 C C . LYS A 1 467 ? -12.164 2.268 1.785 1 93.56 467 LYS A C 1
ATOM 3645 O O . LYS A 1 467 ? -12.438 3.311 2.389 1 93.56 467 LYS A O 1
ATOM 3650 N N . SER A 1 468 ? -11.75 2.221 0.575 1 92.38 468 SER A N 1
ATOM 3651 C CA . SER A 1 468 ? -11.508 3.441 -0.187 1 92.38 468 SER A CA 1
ATOM 3652 C C . SER A 1 468 ? -12.812 4.047 -0.689 1 92.38 468 SER A C 1
ATOM 3654 O O . SER A 1 468 ? -13.734 3.32 -1.062 1 92.38 468 SER A O 1
ATOM 3656 N N . HIS A 1 469 ? -12.805 5.363 -0.753 1 91.19 469 HIS A N 1
ATOM 3657 C CA . HIS A 1 469 ? -13.938 6.082 -1.328 1 91.19 469 HIS A CA 1
ATOM 3658 C C . HIS A 1 469 ? -14.102 5.758 -2.809 1 91.19 469 HIS A C 1
ATOM 3660 O O . HIS A 1 469 ? -15.195 5.902 -3.363 1 91.19 469 HIS A O 1
ATOM 3666 N N . SER A 1 470 ? -13.055 5.285 -3.389 1 94.19 470 SER A N 1
ATOM 3667 C CA . SER A 1 470 ? -13.07 5.008 -4.824 1 94.19 470 SER A CA 1
ATOM 3668 C C . SER A 1 470 ? -14.094 3.926 -5.168 1 94.19 470 SER A C 1
ATOM 3670 O O . SER A 1 470 ? -14.516 3.809 -6.316 1 94.19 470 SER A O 1
ATOM 3672 N N . LEU A 1 471 ? -14.492 3.164 -4.234 1 94.25 471 LEU A N 1
ATOM 3673 C CA . LEU A 1 471 ? -15.484 2.115 -4.441 1 94.25 471 LEU A CA 1
ATOM 3674 C C . LEU A 1 471 ? -16.828 2.713 -4.848 1 94.25 471 LEU A C 1
ATOM 3676 O O . LEU A 1 471 ? -17.672 2.02 -5.426 1 94.25 471 LEU A O 1
ATOM 3680 N N . ASN A 1 472 ? -16.984 3.998 -4.57 1 93.06 472 ASN A N 1
ATOM 3681 C CA . ASN A 1 472 ? -18.25 4.66 -4.863 1 93.06 472 ASN A CA 1
ATOM 3682 C C . ASN A 1 472 ? -18.219 5.348 -6.227 1 93.06 472 ASN A C 1
ATOM 3684 O O . ASN A 1 472 ? -19.234 5.918 -6.66 1 93.06 472 ASN A O 1
ATOM 3688 N N . LEU A 1 473 ? -17.125 5.305 -6.891 1 95.69 473 LEU A N 1
ATOM 3689 C CA . LEU A 1 473 ? -17 5.973 -8.18 1 95.69 473 LEU A CA 1
ATOM 3690 C C . LEU A 1 473 ? -17.359 5.031 -9.32 1 95.69 473 LEU A C 1
ATOM 3692 O O . LEU A 1 473 ? -17.016 3.844 -9.281 1 95.69 473 LEU A O 1
ATOM 3696 N N . MET A 1 474 ? -18.016 5.645 -10.289 1 94.69 474 MET A N 1
ATOM 3697 C CA . MET A 1 474 ? -18.156 4.926 -11.555 1 94.69 474 MET A CA 1
ATOM 3698 C C . MET A 1 474 ? -16.812 4.852 -12.289 1 94.69 474 MET A C 1
ATOM 3700 O O . MET A 1 474 ? -15.898 5.613 -11.984 1 94.69 474 MET A O 1
ATOM 3704 N N . TRP A 1 475 ? -16.781 3.912 -13.219 1 92.5 475 TRP A N 1
ATOM 3705 C CA . TRP A 1 475 ? -15.516 3.68 -13.906 1 92.5 475 TRP A CA 1
ATOM 3706 C C . TRP A 1 475 ? -15.039 4.945 -14.609 1 92.5 475 TRP A C 1
ATOM 3708 O O . TRP A 1 475 ? -13.844 5.262 -14.586 1 92.5 475 TRP A O 1
ATOM 3718 N N . TYR A 1 476 ? -15.938 5.695 -15.281 1 95.19 476 TYR A N 1
ATOM 3719 C CA . TYR A 1 476 ? -15.523 6.863 -16.047 1 95.19 476 TYR A CA 1
ATOM 3720 C C . TYR A 1 476 ? -15.102 8 -15.125 1 95.19 476 TYR A C 1
ATOM 3722 O O . TYR A 1 476 ? -14.32 8.875 -15.523 1 95.19 476 TYR A O 1
ATOM 3730 N N . GLN A 1 477 ? -15.594 8.016 -13.828 1 97.31 477 GLN A N 1
ATOM 3731 C CA . GLN A 1 477 ? -15.141 8.977 -12.828 1 97.31 477 GLN A CA 1
ATOM 3732 C C . GLN A 1 477 ? -13.758 8.617 -12.305 1 97.31 477 GLN A C 1
ATOM 3734 O O . GLN A 1 477 ? -12.891 9.484 -12.172 1 97.31 477 GLN A O 1
ATOM 3739 N N . TYR A 1 478 ? -13.57 7.328 -12.109 1 95.88 478 TYR A N 1
ATOM 3740 C CA . TYR A 1 478 ? -12.305 6.836 -11.578 1 95.88 478 TYR A CA 1
ATOM 3741 C C . TYR A 1 478 ? -11.156 7.164 -12.523 1 95.88 478 TYR A C 1
ATOM 3743 O O . TYR A 1 478 ? -10.062 7.508 -12.078 1 95.88 478 TYR A O 1
ATOM 3751 N N . TYR A 1 479 ? -11.391 7.113 -13.797 1 94.38 479 TYR A N 1
ATOM 3752 C CA . TYR A 1 479 ? -10.344 7.367 -14.781 1 94.38 479 TYR A CA 1
ATOM 3753 C C . TYR A 1 479 ? -10.406 8.805 -15.273 1 94.38 479 TYR A C 1
ATOM 3755 O O . TYR A 1 479 ? -9.758 9.148 -16.266 1 94.38 479 TYR A O 1
ATOM 3763 N N . LEU A 1 480 ? -11.18 9.641 -14.727 1 97.06 480 LEU A N 1
ATOM 3764 C CA . LEU A 1 480 ? -11.297 11.078 -14.977 1 97.06 480 LEU A CA 1
ATOM 3765 C C . LEU A 1 480 ? -11.75 11.344 -16.406 1 97.06 480 LEU A C 1
ATOM 3767 O O . LEU A 1 480 ? -11.375 12.352 -17.016 1 97.06 480 LEU A O 1
ATOM 3771 N N . LEU A 1 481 ? -12.461 10.445 -16.969 1 95.62 481 LEU A N 1
ATOM 3772 C CA . LEU A 1 481 ? -12.922 10.641 -18.344 1 95.62 481 LEU A CA 1
ATOM 3773 C C . LEU A 1 481 ? -13.953 11.766 -18.422 1 95.62 481 LEU A C 1
ATOM 3775 O O . LEU A 1 481 ? -14.031 12.477 -19.422 1 95.62 481 LEU A O 1
ATOM 3779 N N . ASP A 1 482 ? -14.766 11.867 -17.344 1 96.88 482 ASP A N 1
ATOM 3780 C CA . ASP A 1 482 ? -15.703 12.992 -17.297 1 96.88 482 ASP A CA 1
ATOM 3781 C C . ASP A 1 482 ? -14.953 14.32 -17.281 1 96.88 482 ASP A C 1
ATOM 3783 O O . ASP A 1 482 ? -15.305 15.242 -18.016 1 96.88 482 ASP A O 1
ATOM 3787 N N . VAL A 1 483 ? -13.867 14.375 -16.531 1 97.56 483 VAL A N 1
ATOM 3788 C CA . VAL A 1 483 ? -13.062 15.586 -16.406 1 97.56 483 VAL A CA 1
ATOM 3789 C C . VAL A 1 483 ? -12.32 15.852 -17.719 1 97.56 483 VAL A C 1
ATOM 3791 O O . VAL A 1 483 ? -12.297 16.984 -18.219 1 97.56 483 VAL A O 1
ATOM 3794 N N . ILE A 1 484 ? -11.742 14.883 -18.281 1 95.69 484 ILE A N 1
ATOM 3795 C CA . ILE A 1 484 ? -10.977 15 -19.516 1 95.69 484 ILE A CA 1
ATOM 3796 C C . ILE A 1 484 ? -11.906 15.422 -20.656 1 95.69 484 ILE A C 1
ATOM 3798 O O . ILE A 1 484 ? -11.57 16.312 -21.438 1 95.69 484 ILE A O 1
ATOM 3802 N N . SER A 1 485 ? -13.055 14.797 -20.75 1 96.38 485 SER A N 1
ATOM 3803 C CA . SER A 1 485 ? -14.016 15.148 -21.781 1 96.38 485 SER A CA 1
ATOM 3804 C C . SER A 1 485 ? -14.445 16.609 -21.656 1 96.38 485 SER A C 1
ATOM 3806 O O . SER A 1 485 ? -14.578 17.312 -22.672 1 96.38 485 SER A O 1
ATOM 3808 N N . PHE A 1 486 ? -14.672 17 -20.469 1 97.31 486 PHE A N 1
ATOM 3809 C CA . PHE A 1 486 ? -15.039 18.391 -20.219 1 97.31 486 PHE A CA 1
ATOM 3810 C C . PHE A 1 486 ? -13.914 19.328 -20.656 1 97.31 486 PHE A C 1
ATOM 3812 O O . PHE A 1 486 ? -14.164 20.344 -21.297 1 97.31 486 PHE A O 1
ATOM 3819 N N . ALA A 1 487 ? -12.703 19 -20.312 1 95.25 487 ALA A N 1
ATOM 3820 C CA . ALA A 1 487 ? -11.547 19.812 -20.688 1 95.25 487 ALA A CA 1
ATOM 3821 C C . ALA A 1 487 ? -11.414 19.891 -22.203 1 95.25 487 ALA A C 1
ATOM 3823 O O . ALA A 1 487 ? -11.148 20.953 -22.75 1 95.25 487 ALA A O 1
ATOM 3824 N N . ILE A 1 488 ? -11.539 18.797 -22.875 1 94.5 488 ILE A N 1
ATOM 3825 C CA . ILE A 1 488 ? -11.461 18.766 -24.328 1 94.5 488 ILE A CA 1
ATOM 3826 C C . ILE A 1 488 ? -12.555 19.641 -24.938 1 94.5 488 ILE A C 1
ATOM 3828 O O . ILE A 1 488 ? -12.305 20.406 -25.875 1 94.5 488 ILE A O 1
ATOM 3832 N N . PHE A 1 489 ? -13.719 19.5 -24.406 1 96.25 489 PHE A N 1
ATOM 3833 C CA . PHE A 1 489 ? -14.836 20.328 -24.875 1 96.25 489 PHE A CA 1
ATOM 3834 C C . PHE A 1 489 ? -14.508 21.812 -24.734 1 96.25 489 PHE A C 1
ATOM 3836 O O . PHE A 1 489 ? -14.742 22.594 -25.672 1 96.25 489 PHE A O 1
ATOM 3843 N N . LEU A 1 490 ? -13.938 22.188 -23.625 1 96 490 LEU A N 1
ATOM 3844 C CA . LEU A 1 490 ? -13.57 23.578 -23.391 1 96 490 LEU A CA 1
ATOM 3845 C C . LEU A 1 490 ? -12.508 24.031 -24.375 1 96 490 LEU A C 1
ATOM 3847 O O . LEU A 1 490 ? -12.555 25.141 -24.891 1 96 490 LEU A O 1
ATOM 3851 N N . ILE A 1 491 ? -11.578 23.188 -24.594 1 94.81 491 ILE A N 1
ATOM 3852 C CA . ILE A 1 491 ? -10.523 23.5 -25.547 1 94.81 491 ILE A CA 1
ATOM 3853 C C . ILE A 1 491 ? -11.125 23.672 -26.938 1 94.81 491 ILE A C 1
ATOM 3855 O O . ILE A 1 491 ? -10.766 24.609 -27.656 1 94.81 491 ILE A O 1
ATOM 3859 N N . PHE A 1 492 ? -12 22.875 -27.266 1 95.5 492 PHE A N 1
ATOM 3860 C CA . PHE A 1 492 ? -12.664 22.953 -28.562 1 95.5 492 PHE A CA 1
ATOM 3861 C C . PHE A 1 492 ? -13.438 24.266 -28.688 1 95.5 492 PHE A C 1
ATOM 3863 O O . PHE A 1 492 ? -13.445 24.891 -29.75 1 95.5 492 PHE A O 1
ATOM 3870 N N . VAL A 1 493 ? -14.078 24.656 -27.688 1 96.69 493 VAL A N 1
ATOM 3871 C CA . VAL A 1 493 ? -14.844 25.891 -27.688 1 96.69 493 VAL A C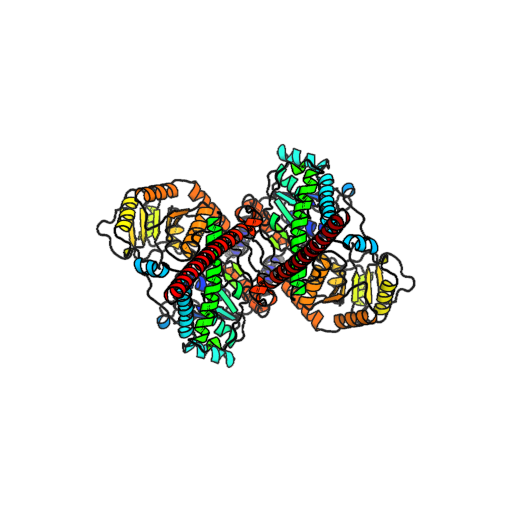A 1
ATOM 3872 C C . VAL A 1 493 ? -13.906 27.078 -27.891 1 96.69 493 VAL A C 1
ATOM 3874 O O . VAL A 1 493 ? -14.203 27.984 -28.672 1 96.69 493 VAL A O 1
ATOM 3877 N N . VAL A 1 494 ? -12.789 27.016 -27.25 1 96.12 494 VAL A N 1
ATOM 3878 C CA . VAL A 1 494 ? -11.812 28.078 -27.375 1 96.12 494 VAL A CA 1
ATOM 3879 C C . VAL A 1 494 ? -11.266 28.109 -28.797 1 96.12 494 VAL A C 1
ATOM 3881 O O . VAL A 1 494 ? -11.188 29.172 -29.422 1 96.12 494 VAL A O 1
ATOM 3884 N N . PHE A 1 495 ? -10.891 27 -29.297 1 95.5 495 PHE A N 1
ATOM 3885 C CA . PHE A 1 495 ? -10.352 26.938 -30.656 1 95.5 495 PHE A CA 1
ATOM 3886 C C . PHE A 1 495 ? -11.406 27.359 -31.672 1 95.5 495 PHE A C 1
ATOM 3888 O O . PHE A 1 495 ? -11.078 28.031 -32.656 1 95.5 495 PHE A O 1
ATOM 3895 N N . PHE A 1 496 ? -12.562 26.969 -31.484 1 96.38 496 PHE A N 1
ATOM 3896 C CA . PHE A 1 496 ? -13.648 27.359 -32.375 1 96.38 496 PHE A CA 1
ATOM 3897 C C . PHE A 1 496 ? -13.852 28.875 -32.344 1 96.38 496 PHE A C 1
ATOM 3899 O O . PHE A 1 496 ? -14.055 29.5 -33.406 1 96.38 496 PHE A O 1
ATOM 3906 N N . ALA A 1 497 ? -13.797 29.438 -31.172 1 96.81 497 ALA A N 1
ATOM 3907 C CA . ALA A 1 497 ? -13.914 30.891 -31.047 1 96.81 497 ALA A CA 1
ATOM 3908 C C . ALA A 1 497 ? -12.773 31.594 -31.766 1 96.81 497 ALA A C 1
ATOM 3910 O O . ALA A 1 497 ? -13 32.594 -32.438 1 96.81 497 ALA A O 1
ATOM 3911 N N . VAL A 1 498 ? -11.648 31.094 -31.547 1 96.44 498 VAL A N 1
ATOM 3912 C CA . VAL A 1 498 ? -10.484 31.672 -32.219 1 96.44 498 VAL A CA 1
ATOM 3913 C C . VAL A 1 498 ? -10.656 31.531 -33.75 1 96.44 498 VAL A C 1
ATOM 3915 O O . VAL A 1 498 ? -10.375 32.469 -34.5 1 96.44 498 VAL A O 1
ATOM 3918 N N . TYR A 1 499 ? -11.078 30.375 -34.188 1 96.06 499 TYR A N 1
ATOM 3919 C CA . TYR A 1 499 ? -11.312 30.141 -35.625 1 96.06 499 TYR A CA 1
ATOM 3920 C C . TYR A 1 499 ? -12.336 31.125 -36.156 1 96.06 499 TYR A C 1
ATOM 3922 O O . TYR A 1 499 ? -12.117 31.703 -37.219 1 96.06 499 TYR A O 1
ATOM 3930 N N . LYS A 1 500 ? -13.359 31.312 -35.469 1 96.06 500 LYS A N 1
ATOM 3931 C CA . LYS A 1 500 ? -14.398 32.25 -35.875 1 96.06 500 LYS A CA 1
ATOM 3932 C C . LYS A 1 500 ? -13.875 33.688 -35.938 1 96.06 500 LYS A C 1
ATOM 3934 O O . LYS A 1 500 ? -14.219 34.438 -36.844 1 96.06 500 LYS A O 1
ATOM 3939 N N . MET A 1 501 ? -13.102 34 -34.938 1 96.69 501 MET A N 1
ATOM 3940 C CA . MET A 1 501 ? -12.508 35.312 -34.906 1 96.69 501 MET A CA 1
ATOM 3941 C C . MET A 1 501 ? -11.578 35.531 -36.094 1 96.69 501 MET A C 1
ATOM 3943 O O . MET A 1 501 ? -11.625 36.594 -36.719 1 96.69 501 MET A O 1
ATOM 3947 N N . LEU A 1 502 ? -10.766 34.625 -36.375 1 95.88 502 LEU A N 1
ATOM 3948 C CA . LEU A 1 502 ? -9.852 34.719 -37.5 1 95.88 502 LEU A CA 1
ATOM 3949 C C . LEU A 1 502 ? -10.617 34.75 -38.812 1 95.88 502 LEU A C 1
ATOM 3951 O O . LEU A 1 502 ? -10.227 35.469 -39.75 1 95.88 502 LEU A O 1
ATOM 3955 N N . LYS A 1 503 ? -11.648 33.969 -38.875 1 95.44 503 LYS A N 1
ATOM 3956 C CA . LYS A 1 503 ? -12.492 33.969 -40.062 1 95.44 503 LYS A CA 1
ATOM 3957 C C . LYS A 1 503 ? -13.133 35.344 -40.25 1 95.44 503 LYS A C 1
ATOM 3959 O O . LYS A 1 503 ? -13.227 35.844 -41.406 1 95.44 503 LYS A O 1
ATOM 3964 N N . TYR A 1 504 ? -13.539 35.906 -39.188 1 94.06 504 TYR A N 1
ATOM 3965 C CA . TYR A 1 504 ? -14.125 37.25 -39.25 1 94.06 504 TYR A CA 1
ATOM 3966 C C . TYR A 1 504 ? -13.078 38.281 -39.656 1 94.06 504 TYR A C 1
ATOM 3968 O O . TYR A 1 504 ? -13.367 39.156 -40.469 1 94.06 504 TYR A O 1
ATOM 3976 N N . ILE A 1 505 ? -11.93 38.156 -39.125 1 93.94 505 ILE A N 1
ATOM 3977 C CA . ILE A 1 505 ? -10.844 39.062 -39.469 1 93.94 505 ILE A CA 1
ATOM 3978 C C . ILE A 1 505 ? -10.5 38.906 -40.969 1 93.94 505 ILE A C 1
ATOM 3980 O O . ILE A 1 505 ? -10.305 39.906 -41.656 1 93.94 505 ILE A O 1
ATOM 3984 N N . TYR A 1 506 ? -10.438 37.688 -41.406 1 93.44 506 TYR A N 1
ATOM 3985 C CA . TYR A 1 506 ? -10.141 37.375 -42.812 1 93.44 506 TYR A CA 1
ATOM 3986 C C . TYR A 1 506 ? -11.211 37.969 -43.719 1 93.44 506 TYR A C 1
ATOM 3988 O O . TYR A 1 506 ? -10.898 38.562 -44.75 1 93.44 506 TYR A O 1
ATOM 3996 N N . LYS A 1 507 ? -12.438 37.812 -43.344 1 92.38 507 LYS A N 1
ATOM 3997 C CA . LYS A 1 507 ? -13.555 38.344 -44.125 1 92.38 507 LYS A CA 1
ATOM 3998 C C . LYS A 1 507 ? -13.5 39.875 -44.188 1 92.38 507 LYS A C 1
ATOM 4000 O O . LYS A 1 507 ? -13.695 40.469 -45.25 1 92.38 507 LYS A O 1
ATOM 4005 N N . TYR A 1 508 ? -13.164 40.438 -43.094 1 91.56 508 TYR A N 1
ATOM 4006 C CA . TYR A 1 508 ? -13.148 41.906 -43.031 1 91.56 508 TYR A CA 1
ATOM 4007 C C . TYR A 1 508 ? -11.938 42.469 -43.781 1 91.56 508 TYR A C 1
ATOM 4009 O O . TYR A 1 508 ? -12.023 43.5 -44.438 1 91.56 508 TYR A O 1
ATOM 4017 N N . THR A 1 509 ? -10.828 41.781 -43.719 1 91.38 509 THR A N 1
ATOM 4018 C CA . THR A 1 509 ? -9.641 42.219 -44.438 1 91.38 509 THR A CA 1
ATOM 4019 C C . THR A 1 509 ? -9.82 42.031 -45.938 1 91.38 509 THR A C 1
ATOM 4021 O O . THR A 1 509 ? -9.344 42.875 -46.719 1 91.38 509 THR A O 1
ATOM 4024 N N . SER A 1 510 ? -10.539 41 -46.312 1 90.69 510 SER A N 1
ATOM 4025 C CA . SER A 1 510 ? -10.812 40.75 -47.719 1 90.69 510 SER A CA 1
ATOM 4026 C C . SER A 1 510 ? -11.75 41.812 -48.281 1 90.69 510 SER A C 1
ATOM 4028 O O . SER A 1 510 ? -11.562 42.281 -49.406 1 90.69 510 SER A O 1
ATOM 4030 N N . ILE A 1 511 ? -12.672 42.25 -47.5 1 89.5 511 ILE A N 1
ATOM 4031 C CA . ILE A 1 511 ? -13.617 43.281 -47.938 1 89.5 511 ILE A CA 1
ATOM 4032 C C . ILE A 1 511 ? -12.891 44.625 -48.031 1 89.5 511 ILE A C 1
ATOM 4034 O O . ILE A 1 511 ? -13.094 45.375 -49 1 89.5 511 ILE A O 1
ATOM 4038 N N . PHE A 1 512 ? -12.039 44.781 -47.094 1 87.5 512 PHE A N 1
ATOM 4039 C CA . PHE A 1 512 ? -11.281 46.031 -47.094 1 87.5 512 PHE A CA 1
ATOM 4040 C C . PHE A 1 512 ? -10.352 46.125 -48.312 1 87.5 512 PHE A C 1
ATOM 4042 O O . PHE A 1 512 ? -10.25 47.156 -48.938 1 87.5 512 PHE A O 1
ATOM 4049 N N . HIS A 1 513 ? -9.734 45 -48.625 1 87.69 513 HIS A N 1
ATOM 4050 C CA . HIS A 1 513 ? -8.828 44.969 -49.75 1 87.69 513 HIS A CA 1
ATOM 4051 C C . HIS A 1 513 ? -9.578 45.156 -51.062 1 87.69 513 HIS A C 1
ATOM 4053 O O . HIS A 1 513 ? -9.086 45.812 -52 1 87.69 513 HIS A O 1
ATOM 4059 N N . GLN A 1 514 ? -10.719 44.688 -51.125 1 85.06 514 GLN A N 1
ATOM 4060 C CA . GLN A 1 514 ? -11.516 44.844 -52.312 1 85.06 514 GLN A CA 1
ATOM 4061 C C . GLN A 1 514 ? -12.023 46.25 -52.469 1 85.06 514 GLN A C 1
ATOM 4063 O O . GLN A 1 514 ? -12.055 46.812 -53.594 1 85.06 514 GLN A O 1
ATOM 4068 N N . LYS A 1 515 ? -12.203 46.844 -51.469 1 81.06 515 LYS A N 1
ATOM 4069 C CA . LYS A 1 515 ? -12.68 48.219 -51.531 1 81.06 515 LYS A CA 1
ATOM 4070 C C . LYS A 1 515 ? -11.547 49.188 -51.875 1 81.06 515 LYS A C 1
ATOM 4072 O O . LYS A 1 515 ? -11.742 50.156 -52.594 1 81.06 515 LYS A O 1
ATOM 4077 N N . VAL A 1 516 ? -10.461 48.906 -51.469 1 78.62 516 VAL A N 1
ATOM 4078 C CA . VAL A 1 516 ? -9.312 49.75 -51.781 1 78.62 516 VAL A CA 1
ATOM 4079 C C . VAL A 1 516 ? -8.898 49.562 -53.25 1 78.62 516 VAL A C 1
ATOM 4081 O O . VAL A 1 516 ? -8.586 50.531 -53.938 1 78.62 516 VAL A O 1
ATOM 4084 N N . LYS A 1 517 ? -9.016 48.281 -53.656 1 75.75 517 LYS A N 1
ATOM 4085 C CA . LYS A 1 517 ? -8.703 48 -55.062 1 75.75 517 LYS A CA 1
ATOM 4086 C C . LYS A 1 517 ? -9.734 48.656 -55.969 1 75.75 517 LYS A C 1
ATOM 4088 O O . LYS A 1 517 ? -9.383 49.219 -57 1 75.75 517 LYS A O 1
ATOM 4093 N N . ALA A 1 518 ? -10.836 48.719 -55.625 1 74.69 518 ALA A N 1
ATOM 4094 C CA . ALA A 1 518 ? -11.891 49.344 -56.406 1 74.69 518 ALA A CA 1
ATOM 4095 C C . ALA A 1 518 ? -11.734 50.875 -56.406 1 74.69 518 ALA A C 1
ATOM 4097 O O . ALA A 1 518 ? -12.031 51.531 -57.406 1 74.69 518 ALA A O 1
ATOM 4098 N N . LYS A 1 519 ? -11.227 51.531 -55.656 1 73.5 519 LYS A N 1
ATOM 4099 C CA . LYS A 1 519 ? -11.055 52.969 -55.625 1 73.5 519 LYS A CA 1
ATOM 4100 C C . LYS A 1 519 ? -9.812 53.406 -56.375 1 73.5 519 LYS A C 1
ATOM 4102 O O . LYS A 1 519 ? -9.742 54.531 -56.906 1 73.5 519 LYS A O 1
ATOM 4107 N N . THR A 1 520 ? -8.992 52.688 -56.5 1 76.06 520 THR A N 1
ATOM 4108 C CA . THR A 1 520 ? -7.777 53.031 -57.25 1 76.06 520 THR A CA 1
ATOM 4109 C C . THR A 1 520 ? -7.965 52.75 -58.75 1 76.06 520 THR A C 1
ATOM 4111 O O . THR A 1 520 ? -7.215 53.281 -59.562 1 76.06 520 THR A O 1
ATOM 4114 N N . GLU A 1 521 ? -8.906 52.125 -59.094 1 60.31 521 GLU A N 1
ATOM 4115 C CA . GLU A 1 521 ? -9.227 51.969 -60.5 1 60.31 521 GLU A CA 1
ATOM 4116 C C . GLU A 1 521 ? -10.273 53 -60.938 1 60.31 521 GLU A C 1
ATOM 4118 O O . GLU A 1 521 ? -10.211 53.531 -62.062 1 60.31 521 GLU A O 1
ATOM 4123 N N . MET B 1 1 ? 17.406 -35.156 48.344 1 23.06 1 MET B N 1
ATOM 4124 C CA . MET B 1 1 ? 18.156 -34.375 47.344 1 23.06 1 MET B CA 1
ATOM 4125 C C . MET B 1 1 ? 17.219 -33.625 46.406 1 23.06 1 MET B C 1
ATOM 4127 O O . MET B 1 1 ? 16.453 -34.25 45.688 1 23.06 1 MET B O 1
ATOM 4131 N N . ARG B 1 2 ? 16.734 -32.406 46.875 1 27.16 2 ARG B N 1
ATOM 4132 C CA . ARG B 1 2 ? 15.641 -31.547 46.438 1 27.16 2 ARG B CA 1
ATOM 4133 C C . ARG B 1 2 ? 15.93 -30.922 45.094 1 27.16 2 ARG B C 1
ATOM 4135 O O . ARG B 1 2 ? 16.922 -30.219 44.938 1 27.16 2 ARG B O 1
ATOM 4142 N N . TRP B 1 3 ? 15.508 -31.578 43.938 1 25.61 3 TRP B N 1
ATOM 4143 C CA . TRP B 1 3 ? 15.773 -31.328 42.531 1 25.61 3 TRP B CA 1
ATOM 4144 C C . TRP B 1 3 ? 15.273 -29.953 42.125 1 25.61 3 TRP B C 1
ATOM 4146 O O . TRP B 1 3 ? 14.133 -29.578 42.406 1 25.61 3 TRP B O 1
ATOM 4156 N N . SER B 1 4 ? 16.156 -28.984 42.094 1 29.98 4 SER B N 1
ATOM 4157 C CA . SER B 1 4 ? 16.016 -27.578 41.75 1 29.98 4 SER B CA 1
ATOM 4158 C C . SER B 1 4 ? 15.289 -27.422 40.406 1 29.98 4 SER B C 1
ATOM 4160 O O . SER B 1 4 ? 15.523 -28.188 39.469 1 29.98 4 SER B O 1
ATOM 4162 N N . PRO B 1 5 ? 14.125 -26.703 40.5 1 32.81 5 PRO B N 1
ATOM 4163 C CA . PRO B 1 5 ? 13.195 -26.562 39.375 1 32.81 5 PRO B CA 1
ATOM 4164 C C . PRO B 1 5 ? 13.859 -25.969 38.125 1 32.81 5 PRO B C 1
ATOM 4166 O O . PRO B 1 5 ? 14.836 -25.219 38.25 1 32.81 5 PRO B O 1
ATOM 4169 N N . ALA B 1 6 ? 13.742 -26.703 37 1 31.84 6 ALA B N 1
ATOM 4170 C CA . ALA B 1 6 ? 14.195 -26.5 35.625 1 31.84 6 ALA B CA 1
ATOM 4171 C C . ALA B 1 6 ? 13.93 -25.062 35.188 1 31.84 6 ALA B C 1
ATOM 4173 O O . ALA B 1 6 ? 12.812 -24.562 35.312 1 31.84 6 ALA B O 1
ATOM 4174 N N . LEU B 1 7 ? 14.961 -24.219 35.219 1 33.59 7 LEU B N 1
ATOM 4175 C CA . LEU B 1 7 ? 15.055 -22.922 34.562 1 33.59 7 LEU B CA 1
ATOM 4176 C C . LEU B 1 7 ? 14.289 -22.938 33.219 1 33.59 7 LEU B C 1
ATOM 4178 O O . LEU B 1 7 ? 14.539 -23.781 32.375 1 33.59 7 LEU B O 1
ATOM 4182 N N . SER B 1 8 ? 13.031 -22.531 33.344 1 32.5 8 SER B N 1
ATOM 4183 C CA . SER B 1 8 ? 12.062 -22.625 32.25 1 32.5 8 SER B CA 1
ATOM 4184 C C . SER B 1 8 ? 12.648 -22.125 30.953 1 32.5 8 SER B C 1
ATOM 4186 O O . SER B 1 8 ? 13.43 -21.172 30.938 1 32.5 8 SER B O 1
ATOM 4188 N N . TRP B 1 9 ? 12.664 -22.938 29.891 1 37.19 9 TRP B N 1
ATOM 4189 C CA . TRP B 1 9 ? 13.031 -22.828 28.484 1 37.19 9 TRP B CA 1
ATOM 4190 C C . TRP B 1 9 ? 12.492 -21.547 27.875 1 37.19 9 TRP B C 1
ATOM 4192 O O . TRP B 1 9 ? 12.945 -21.109 26.812 1 37.19 9 TRP B O 1
ATOM 4202 N N . TRP B 1 10 ? 11.469 -20.938 28.531 1 37.5 10 TRP B N 1
ATOM 4203 C CA . TRP B 1 10 ? 10.891 -19.75 27.906 1 37.5 10 TRP B CA 1
ATOM 4204 C C . TRP B 1 10 ? 11.82 -18.547 28.047 1 37.5 10 TRP B C 1
ATOM 4206 O O . TRP B 1 10 ? 11.781 -17.625 27.234 1 37.5 10 TRP B O 1
ATOM 4216 N N . SER B 1 11 ? 12.609 -18.453 29.141 1 38.62 11 SER B N 1
ATOM 4217 C CA . SER B 1 11 ? 13.57 -17.359 29.281 1 38.62 11 SER B CA 1
ATOM 4218 C C . SER B 1 11 ? 14.68 -17.453 28.234 1 38.62 11 SER B C 1
ATOM 4220 O O . SER B 1 11 ? 15.297 -16.453 27.891 1 38.62 11 SER B O 1
ATOM 4222 N N . ALA B 1 12 ? 14.961 -18.703 27.859 1 36.62 12 ALA B N 1
ATOM 4223 C CA . ALA B 1 12 ? 16.016 -18.844 26.859 1 36.62 12 ALA B CA 1
ATOM 4224 C C . ALA B 1 12 ? 15.539 -18.391 25.484 1 36.62 12 ALA B C 1
ATOM 4226 O O . ALA B 1 12 ? 16.297 -17.781 24.719 1 36.62 12 ALA B O 1
ATOM 4227 N N . VAL B 1 13 ? 14.156 -18.594 25.203 1 36.34 13 VAL B N 1
ATOM 4228 C CA . VAL B 1 13 ? 13.703 -18.234 23.859 1 36.34 13 VAL B CA 1
ATOM 4229 C C . VAL B 1 13 ? 13.523 -16.719 23.766 1 36.34 13 VAL B C 1
ATOM 4231 O O . VAL B 1 13 ? 13.859 -16.125 22.75 1 36.34 13 VAL B O 1
ATOM 4234 N N . ALA B 1 14 ? 13.039 -16.031 24.781 1 37 14 ALA B N 1
ATOM 4235 C CA . ALA B 1 14 ? 12.953 -14.578 24.719 1 37 14 ALA B CA 1
ATOM 4236 C C . ALA B 1 14 ? 14.336 -13.953 24.578 1 37 14 ALA B C 1
ATOM 4238 O O . ALA B 1 14 ? 14.508 -12.953 23.875 1 37 14 ALA B O 1
ATOM 4239 N N . ALA B 1 15 ? 15.289 -14.508 25.281 1 36.41 15 ALA B N 1
ATOM 4240 C CA . ALA B 1 15 ? 16.656 -14 25.188 1 36.41 15 ALA B CA 1
ATOM 4241 C C . ALA B 1 15 ? 17.266 -14.258 23.812 1 36.41 15 ALA B C 1
ATOM 4243 O O . ALA B 1 15 ? 18.062 -13.461 23.328 1 36.41 15 ALA B O 1
ATOM 4244 N N . VAL B 1 16 ? 16.906 -15.391 23.203 1 35.44 16 VAL B N 1
ATOM 4245 C CA . VAL B 1 16 ? 17.5 -15.703 21.906 1 35.44 16 VAL B CA 1
ATOM 4246 C C . VAL B 1 16 ? 16.875 -14.844 20.812 1 35.44 16 VAL B C 1
ATOM 4248 O O . VAL B 1 16 ? 17.547 -14.453 19.859 1 35.44 16 VAL B O 1
ATOM 4251 N N . VAL B 1 17 ? 15.539 -14.484 20.859 1 35.66 17 VAL B N 1
ATOM 4252 C CA . VAL B 1 17 ? 15 -13.617 19.812 1 35.66 17 VAL B CA 1
ATOM 4253 C C . VAL B 1 17 ? 15.578 -12.211 19.969 1 35.66 17 VAL B C 1
ATOM 4255 O O . VAL B 1 17 ? 15.82 -11.523 18.984 1 35.66 17 VAL B O 1
ATOM 4258 N N . ALA B 1 18 ? 15.734 -11.711 21.141 1 36.66 18 ALA B N 1
ATOM 4259 C CA . ALA B 1 18 ? 16.375 -10.406 21.328 1 36.66 18 ALA B CA 1
ATOM 4260 C C . ALA B 1 18 ? 17.828 -10.438 20.891 1 36.66 18 ALA B C 1
ATOM 4262 O O . ALA B 1 18 ? 18.422 -9.398 20.594 1 36.66 18 ALA B O 1
ATOM 4263 N N . THR B 1 19 ? 18.531 -11.438 21.031 1 35.78 19 THR B N 1
ATOM 4264 C CA . THR B 1 19 ? 19.953 -11.477 20.703 1 35.78 19 THR B CA 1
ATOM 4265 C C . THR B 1 19 ? 20.156 -11.492 19.188 1 35.78 19 THR B C 1
ATOM 4267 O O . THR B 1 19 ? 21.234 -11.172 18.688 1 35.78 19 THR B O 1
ATOM 4270 N N . ALA B 1 20 ? 19.344 -12.352 18.391 1 37.81 20 ALA B N 1
ATOM 4271 C CA . ALA B 1 20 ? 19.797 -12.531 17.016 1 37.81 20 ALA B CA 1
ATOM 4272 C C . ALA B 1 20 ? 19.891 -11.188 16.297 1 37.81 20 ALA B C 1
ATOM 4274 O O . ALA B 1 20 ? 20.859 -10.938 15.57 1 37.81 20 ALA B O 1
ATOM 4275 N N . CYS B 1 21 ? 18.672 -10.523 15.844 1 41.81 21 CYS B N 1
ATOM 4276 C CA . CYS B 1 21 ? 18.969 -9.516 14.836 1 41.81 21 CYS B CA 1
ATOM 4277 C C . CYS B 1 21 ? 19.578 -8.266 15.477 1 41.81 21 CYS B C 1
ATOM 4279 O O . CYS B 1 21 ? 18.875 -7.266 15.664 1 41.81 21 CYS B O 1
ATOM 4281 N N . ALA B 1 22 ? 20.156 -8.328 16.484 1 44.88 22 ALA B N 1
ATOM 4282 C CA . ALA B 1 22 ? 20.891 -7.145 16.922 1 44.88 22 ALA B CA 1
ATOM 4283 C C . ALA B 1 22 ? 21.562 -6.449 15.75 1 44.88 22 ALA B C 1
ATOM 4285 O O . ALA B 1 22 ? 22.594 -6.91 15.258 1 44.88 22 ALA B O 1
ATOM 4286 N N . ALA B 1 23 ? 20.797 -5.98 14.883 1 55.78 23 ALA B N 1
ATOM 4287 C CA . ALA B 1 23 ? 21.5 -5.113 13.945 1 55.78 23 ALA B CA 1
ATOM 4288 C C . ALA B 1 23 ? 22.547 -4.27 14.672 1 55.78 23 ALA B C 1
ATOM 4290 O O . ALA B 1 23 ? 22.297 -3.756 15.758 1 55.78 23 ALA B O 1
ATOM 4291 N N . ASN B 1 24 ? 23.797 -4.547 14.453 1 72.69 24 ASN B N 1
ATOM 4292 C CA . ASN B 1 24 ? 24.922 -3.717 14.875 1 72.69 24 ASN B CA 1
ATOM 4293 C C . ASN B 1 24 ? 24.594 -2.232 14.797 1 72.69 24 ASN B C 1
ATOM 4295 O O . ASN B 1 24 ? 23.812 -1.815 13.938 1 72.69 24 ASN B O 1
ATOM 4299 N N . ALA B 1 25 ? 24.781 -1.551 15.812 1 91.44 25 ALA B N 1
ATOM 4300 C CA . ALA B 1 25 ? 24.641 -0.099 15.875 1 91.44 25 ALA B CA 1
ATOM 4301 C C . ALA B 1 25 ? 25.219 0.565 14.633 1 91.44 25 ALA B C 1
ATOM 4303 O O . ALA B 1 25 ? 26.344 0.245 14.219 1 91.44 25 ALA B O 1
ATOM 4304 N N . ALA B 1 26 ? 24.375 1.211 13.898 1 97.44 26 ALA B N 1
ATOM 4305 C CA . ALA B 1 26 ? 24.797 1.9 12.688 1 97.44 26 ALA B CA 1
ATOM 4306 C C . ALA B 1 26 ? 25.094 3.371 12.961 1 97.44 26 ALA B C 1
ATOM 4308 O O . ALA B 1 26 ? 24.641 3.922 13.969 1 97.44 26 ALA B O 1
ATOM 4309 N N . ASN B 1 27 ? 25.938 3.977 12.164 1 97.75 27 ASN B N 1
ATOM 4310 C CA . ASN B 1 27 ? 26.172 5.418 12.141 1 97.75 27 ASN B CA 1
ATOM 4311 C C . ASN B 1 27 ? 25.312 6.105 11.086 1 97.75 27 ASN B C 1
ATOM 4313 O O . ASN B 1 27 ? 25.484 5.887 9.891 1 97.75 27 ASN B O 1
ATOM 4317 N N . ILE B 1 28 ? 24.438 6.965 11.57 1 98.5 28 ILE B N 1
ATOM 4318 C CA . ILE B 1 28 ? 23.453 7.562 10.688 1 98.5 28 ILE B CA 1
ATOM 4319 C C . ILE B 1 28 ? 23.641 9.078 10.641 1 98.5 28 ILE B C 1
ATOM 4321 O O . ILE B 1 28 ? 23.844 9.711 11.68 1 98.5 28 ILE B O 1
ATOM 4325 N N . LEU B 1 29 ? 23.719 9.633 9.438 1 98.56 29 LEU B N 1
ATOM 4326 C CA . LEU B 1 29 ? 23.734 11.078 9.242 1 98.56 29 LEU B CA 1
ATOM 4327 C C . LEU B 1 29 ? 22.328 11.602 8.953 1 98.56 29 LEU B C 1
ATOM 4329 O O . LEU B 1 29 ? 21.672 11.148 8.016 1 98.56 29 LEU B O 1
ATOM 4333 N N . ALA B 1 30 ? 21.844 12.5 9.805 1 98.5 30 ALA B N 1
ATOM 4334 C CA . ALA B 1 30 ? 20.516 13.086 9.633 1 98.5 30 ALA B CA 1
ATOM 4335 C C . ALA B 1 30 ? 20.609 14.562 9.258 1 98.5 30 ALA B C 1
ATOM 4337 O O . ALA B 1 30 ? 21.453 15.289 9.789 1 98.5 30 ALA B O 1
ATOM 4338 N N . VAL B 1 31 ? 19.719 14.984 8.289 1 97.94 31 VAL B N 1
ATOM 4339 C CA . VAL B 1 31 ? 19.75 16.359 7.828 1 97.94 31 VAL B CA 1
ATOM 4340 C C . VAL B 1 31 ? 18.344 16.938 7.789 1 97.94 31 VAL B C 1
ATOM 4342 O O . VAL B 1 31 ? 17.484 16.422 7.07 1 97.94 31 VAL B O 1
ATOM 4345 N N . GLU B 1 32 ? 18.062 17.969 8.555 1 96.31 32 GLU B N 1
ATOM 4346 C CA . GLU B 1 32 ? 16.812 18.719 8.484 1 96.31 32 GLU B CA 1
ATOM 4347 C C . GLU B 1 32 ? 16.938 19.922 7.555 1 96.31 32 GLU B C 1
ATOM 4349 O O . GLU B 1 32 ? 17.719 20.828 7.824 1 96.31 32 GLU B O 1
ATOM 4354 N N . THR B 1 33 ? 16.078 19.938 6.508 1 93.69 33 THR B N 1
ATOM 4355 C CA . THR B 1 33 ? 16.266 20.969 5.488 1 93.69 33 THR B CA 1
ATOM 4356 C C . THR B 1 33 ? 15.281 22.109 5.684 1 93.69 33 THR B C 1
ATOM 4358 O O . THR B 1 33 ? 15.352 23.125 4.984 1 93.69 33 THR B O 1
ATOM 4361 N N . MET B 1 34 ? 14.383 21.953 6.617 1 90.19 34 MET B N 1
ATOM 4362 C CA . MET B 1 34 ? 13.391 23 6.844 1 90.19 34 MET B CA 1
ATOM 4363 C C . MET B 1 34 ? 13.492 23.547 8.258 1 90.19 34 MET B C 1
ATOM 4365 O O . MET B 1 34 ? 13.664 22.797 9.219 1 90.19 34 MET B O 1
ATOM 4369 N N . GLY B 1 35 ? 13.375 24.875 8.359 1 87.56 35 GLY B N 1
ATOM 4370 C CA . GLY B 1 35 ? 13.484 25.531 9.648 1 87.56 35 GLY B CA 1
ATOM 4371 C C . GLY B 1 35 ? 12.148 25.672 10.359 1 87.56 35 GLY B C 1
ATOM 4372 O O . GLY B 1 35 ? 11.859 26.719 10.945 1 87.56 35 GLY B O 1
ATOM 4373 N N . GLY B 1 36 ? 11.25 24.734 10.266 1 87.06 36 GLY B N 1
ATOM 4374 C CA . GLY B 1 36 ? 9.992 24.719 10.984 1 87.06 36 GLY B CA 1
ATOM 4375 C C . GLY B 1 36 ? 9.977 23.734 12.133 1 87.06 36 GLY B C 1
ATOM 4376 O O . GLY B 1 36 ? 10.375 22.578 11.969 1 87.06 36 GLY B O 1
ATOM 4377 N N . ILE B 1 37 ? 9.547 24.219 13.258 1 87.69 37 ILE B N 1
ATOM 4378 C CA . ILE B 1 37 ? 9.602 23.406 14.461 1 87.69 37 ILE B CA 1
ATOM 4379 C C . ILE B 1 37 ? 8.734 22.156 14.289 1 87.69 37 ILE B C 1
ATOM 4381 O O . ILE B 1 37 ? 9.055 21.094 14.805 1 87.69 37 ILE B O 1
ATOM 4385 N N . SER B 1 38 ? 7.57 22.344 13.641 1 88.31 38 SER B N 1
ATOM 4386 C CA . SER B 1 38 ? 6.695 21.203 13.414 1 88.31 38 SER B CA 1
ATOM 4387 C C . SER B 1 38 ? 7.391 20.125 12.57 1 88.31 38 SER B C 1
ATOM 4389 O O . SER B 1 38 ? 7.211 18.938 12.805 1 88.31 38 SER B O 1
ATOM 4391 N N . HIS B 1 39 ? 8.188 20.531 11.609 1 92.88 39 HIS B N 1
ATOM 4392 C CA . HIS B 1 39 ? 8.969 19.609 10.797 1 92.88 39 HIS B CA 1
ATOM 4393 C C . HIS B 1 39 ? 10.008 18.875 11.633 1 92.88 39 HIS B C 1
ATOM 4395 O O . HIS B 1 39 ? 10.133 17.656 11.547 1 92.88 39 HIS B O 1
ATOM 4401 N N . TRP B 1 40 ? 10.633 19.672 12.469 1 93.25 40 TRP B N 1
ATOM 4402 C CA . TRP B 1 40 ? 11.68 19.094 13.297 1 93.25 40 TRP B CA 1
ATOM 4403 C C . TRP B 1 40 ? 11.086 18.109 14.305 1 93.25 40 TRP B C 1
ATOM 4405 O O . TRP B 1 40 ? 11.703 17.094 14.617 1 93.25 40 TRP B O 1
ATOM 4415 N N . ASN B 1 41 ? 9.945 18.438 14.836 1 92.69 41 ASN B N 1
ATOM 4416 C CA . ASN B 1 41 ? 9.32 17.547 15.805 1 92.69 41 ASN B CA 1
ATOM 4417 C C . ASN B 1 41 ? 9.117 16.156 15.227 1 92.69 41 ASN B C 1
ATOM 4419 O O . ASN B 1 41 ? 9.328 15.156 15.914 1 92.69 41 ASN B O 1
ATOM 4423 N N . PHE B 1 42 ? 8.734 16.078 14.039 1 96.31 42 PHE B N 1
ATOM 4424 C CA . PHE B 1 42 ? 8.57 14.781 13.391 1 96.31 42 PHE B CA 1
ATOM 4425 C C . PHE B 1 42 ? 9.922 14.094 13.195 1 96.31 42 PHE B C 1
ATOM 4427 O O . PHE B 1 42 ? 10.102 12.945 13.609 1 96.31 42 PHE B O 1
ATOM 4434 N N . MET B 1 43 ? 10.891 14.812 12.609 1 97.38 43 MET B N 1
ATOM 4435 C CA . MET B 1 43 ? 12.234 14.281 12.391 1 97.38 43 MET B CA 1
ATOM 4436 C C . MET B 1 43 ? 12.859 13.836 13.703 1 97.38 43 MET B C 1
ATOM 4438 O O . MET B 1 43 ? 13.43 12.742 13.789 1 97.38 43 MET B O 1
ATOM 4442 N N . SER B 1 44 ? 12.703 14.648 14.695 1 95.69 44 SER B N 1
ATOM 4443 C CA . SER B 1 44 ? 13.312 14.328 15.977 1 95.69 44 SER B CA 1
ATOM 4444 C C . SER B 1 44 ? 12.719 13.055 16.578 1 95.69 44 SER B C 1
ATOM 4446 O O . SER B 1 44 ? 13.414 12.297 17.25 1 95.69 44 SER B O 1
ATOM 4448 N N . GLY B 1 45 ? 11.391 12.836 16.328 1 97.25 45 GLY B N 1
ATOM 4449 C CA . GLY B 1 45 ? 10.789 11.578 16.734 1 97.25 45 GLY B CA 1
ATOM 4450 C C . GLY B 1 45 ? 11.422 10.375 16.078 1 97.25 45 GLY B C 1
ATOM 4451 O O . GLY B 1 45 ? 11.695 9.367 16.734 1 97.25 45 GLY B O 1
ATOM 4452 N N . VAL B 1 46 ? 11.68 10.484 14.797 1 98.56 46 VAL B N 1
ATOM 4453 C CA . VAL B 1 46 ? 12.312 9.422 14.031 1 98.56 46 VAL B CA 1
ATOM 4454 C C . VAL B 1 46 ? 13.711 9.156 14.562 1 98.56 46 VAL B C 1
ATOM 4456 O O . VAL B 1 46 ? 14.086 8.008 14.828 1 98.56 46 VAL B O 1
ATOM 4459 N N . LEU B 1 47 ? 14.477 10.242 14.797 1 97.75 47 LEU B N 1
ATOM 4460 C CA . LEU B 1 47 ? 15.859 10.117 15.25 1 97.75 47 LEU B CA 1
ATOM 4461 C C . LEU B 1 47 ? 15.914 9.555 16.672 1 97.75 47 LEU B C 1
ATOM 4463 O O . LEU B 1 47 ? 16.797 8.75 16.984 1 97.75 47 LEU B O 1
ATOM 4467 N N . ARG B 1 48 ? 15.008 9.969 17.469 1 96.25 48 ARG B N 1
ATOM 4468 C CA . ARG B 1 48 ? 14.953 9.453 18.828 1 96.25 48 ARG B CA 1
ATOM 4469 C C . ARG B 1 48 ? 14.742 7.938 18.844 1 96.25 48 ARG B C 1
ATOM 4471 O O . ARG B 1 48 ? 15.367 7.223 19.625 1 96.25 48 ARG B O 1
ATOM 4478 N N . ALA B 1 49 ? 13.836 7.453 17.984 1 97.56 49 ALA B N 1
ATOM 4479 C CA . ALA B 1 49 ? 13.586 6.016 17.891 1 97.56 49 ALA B CA 1
ATOM 4480 C C . ALA B 1 49 ? 14.867 5.254 17.578 1 97.56 49 ALA B C 1
ATOM 4482 O O . ALA B 1 49 ? 15.133 4.195 18.141 1 97.56 49 ALA B O 1
ATOM 4483 N N . LEU B 1 50 ? 15.703 5.809 16.719 1 98.12 50 LEU B N 1
ATOM 4484 C CA . LEU B 1 50 ? 16.938 5.156 16.297 1 98.12 50 LEU B CA 1
ATOM 4485 C C . LEU B 1 50 ? 17.984 5.23 17.391 1 98.12 50 LEU B C 1
ATOM 4487 O O . LEU B 1 50 ? 18.641 4.23 17.688 1 98.12 50 LEU B O 1
ATOM 4491 N N . VAL B 1 51 ? 18.125 6.422 18.016 1 96.88 51 VAL B N 1
ATOM 4492 C CA . VAL B 1 51 ? 19.109 6.637 19.062 1 96.88 51 VAL B CA 1
ATOM 4493 C C . VAL B 1 51 ? 18.781 5.758 20.266 1 96.88 51 VAL B C 1
ATOM 4495 O O . VAL B 1 51 ? 19.672 5.145 20.859 1 96.88 51 VAL B O 1
ATOM 4498 N N . ASP B 1 52 ? 17.516 5.672 20.609 1 95.5 52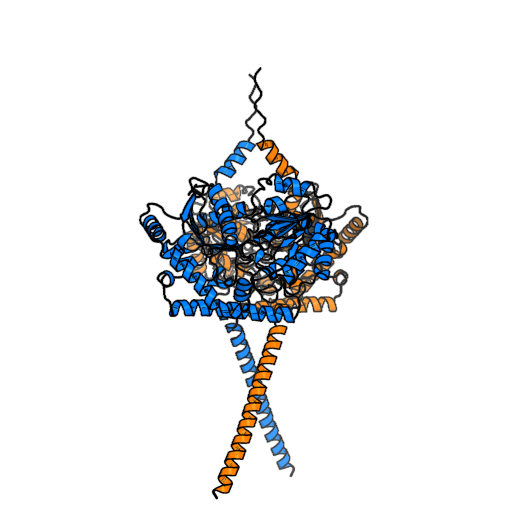 ASP B N 1
ATOM 4499 C CA . ASP B 1 52 ? 17.062 4.867 21.75 1 95.5 52 ASP B CA 1
ATOM 4500 C C . ASP B 1 52 ? 17.344 3.385 21.5 1 95.5 52 ASP B C 1
ATOM 4502 O O . ASP B 1 52 ? 17.375 2.596 22.453 1 95.5 52 ASP B O 1
ATOM 4506 N N . ASN B 1 53 ? 17.516 3.012 20.266 1 96.25 53 ASN B N 1
ATOM 4507 C CA . ASN B 1 53 ? 17.766 1.609 19.953 1 96.25 53 ASN B CA 1
ATOM 4508 C C . ASN B 1 53 ? 19.234 1.374 19.562 1 96.25 53 ASN B C 1
ATOM 4510 O O . ASN B 1 53 ? 19.531 0.458 18.797 1 96.25 53 ASN B O 1
ATOM 4514 N N . GLY B 1 54 ? 20.125 2.283 19.922 1 95.81 54 GLY B N 1
ATOM 4515 C CA . GLY B 1 54 ? 21.547 2.016 19.938 1 95.81 54 GLY B CA 1
ATOM 4516 C C . GLY B 1 54 ? 22.266 2.588 18.719 1 95.81 54 GLY B C 1
ATOM 4517 O O . GLY B 1 54 ? 23.5 2.529 18.641 1 95.81 54 GLY B O 1
ATOM 4518 N N . HIS B 1 55 ? 21.609 3.17 17.797 1 97.81 55 HIS B N 1
ATOM 4519 C CA . HIS B 1 55 ? 22.266 3.75 16.641 1 97.81 55 HIS B CA 1
ATOM 4520 C C . HIS B 1 55 ? 22.906 5.098 16.969 1 97.81 55 HIS B C 1
ATOM 4522 O O . HIS B 1 55 ? 22.391 5.824 17.828 1 97.81 55 HIS B O 1
ATOM 4528 N N . ALA B 1 56 ? 24.016 5.391 16.391 1 96.94 56 ALA B N 1
ATOM 4529 C CA . ALA B 1 56 ? 24.641 6.707 16.484 1 96.94 56 ALA B CA 1
ATOM 4530 C C . ALA B 1 56 ? 24.109 7.652 15.414 1 96.94 56 ALA B C 1
ATOM 4532 O O . ALA B 1 56 ? 24.062 7.289 14.234 1 96.94 56 ALA B O 1
ATOM 4533 N N . VAL B 1 57 ? 23.75 8.828 15.852 1 97.31 57 VAL B N 1
ATOM 4534 C CA . VAL B 1 57 ? 23.156 9.773 14.898 1 97.31 57 VAL B CA 1
ATOM 4535 C C . VAL B 1 57 ? 23.891 11.109 14.984 1 97.31 57 VAL B C 1
ATOM 4537 O O . VAL B 1 57 ? 24.109 11.641 16.078 1 97.31 57 VAL B O 1
ATOM 4540 N N . THR B 1 58 ? 24.359 11.594 13.906 1 96.88 58 THR B N 1
ATOM 4541 C CA . THR B 1 58 ? 24.781 12.984 13.719 1 96.88 58 THR B CA 1
ATOM 4542 C C . THR B 1 58 ? 23.734 13.766 12.938 1 96.88 58 THR B C 1
ATOM 4544 O O . THR B 1 58 ? 23.438 13.453 11.781 1 96.88 58 THR B O 1
ATOM 4547 N N . ALA B 1 59 ? 23.219 14.828 13.594 1 97.19 59 ALA B N 1
ATOM 4548 C CA . ALA B 1 59 ? 22.078 15.508 12.992 1 97.19 59 ALA B CA 1
ATOM 4549 C C . ALA B 1 59 ? 22.391 16.984 12.719 1 97.19 59 ALA B C 1
ATOM 4551 O O . ALA B 1 59 ? 22.781 17.719 13.625 1 97.19 59 ALA B O 1
ATOM 4552 N N . PHE B 1 60 ? 22.281 17.375 11.414 1 96.94 60 PHE B N 1
ATOM 4553 C CA . PHE B 1 60 ? 22.203 18.797 11.094 1 96.94 60 PHE B CA 1
ATOM 4554 C C . PHE B 1 60 ? 20.812 19.344 11.406 1 96.94 60 PHE B C 1
ATOM 4556 O O . PHE B 1 60 ? 19.828 18.938 10.797 1 96.94 60 PHE B O 1
ATOM 4563 N N . THR B 1 61 ? 20.688 20.266 12.398 1 95 61 THR B N 1
ATOM 4564 C CA . THR B 1 61 ? 19.375 20.703 12.852 1 95 61 THR B CA 1
ATOM 4565 C C . THR B 1 61 ? 19.344 22.203 13.07 1 95 61 THR B C 1
ATOM 4567 O O . THR B 1 61 ? 20.297 22.781 13.594 1 95 61 THR B O 1
ATOM 4570 N N . PRO B 1 62 ? 18.281 22.844 12.625 1 93.06 62 PRO B N 1
ATOM 4571 C CA . PRO B 1 62 ? 18.094 24.25 12.984 1 93.06 62 PRO B CA 1
ATOM 4572 C C . PRO B 1 62 ? 17.578 24.438 14.406 1 93.06 62 PRO B C 1
ATOM 4574 O O . PRO B 1 62 ? 17.469 25.562 14.883 1 93.06 62 PRO B O 1
ATOM 4577 N N . PHE B 1 63 ? 17.266 23.312 15.078 1 90.75 63 PHE B N 1
ATOM 4578 C CA . PHE B 1 63 ? 16.719 23.375 16.422 1 90.75 63 PHE B CA 1
ATOM 4579 C C . PHE B 1 63 ? 17.578 22.578 17.391 1 90.75 63 PHE B C 1
ATOM 4581 O O . PHE B 1 63 ? 17.109 21.609 18 1 90.75 63 PHE B O 1
ATOM 4588 N N . PRO B 1 64 ? 18.734 23.047 17.609 1 90.38 64 PRO B N 1
ATOM 4589 C CA . PRO B 1 64 ? 19.609 22.312 18.516 1 90.38 64 PRO B CA 1
ATOM 4590 C C . PRO B 1 64 ? 19.109 22.312 19.953 1 90.38 64 PRO B C 1
ATOM 4592 O O . PRO B 1 64 ? 18.391 23.234 20.359 1 90.38 64 PRO B O 1
ATOM 4595 N N . SER B 1 65 ? 19.406 21.234 20.672 1 86 65 SER B N 1
ATOM 4596 C CA . SER B 1 65 ? 19.094 21.188 22.109 1 86 65 SER B CA 1
ATOM 4597 C C . SER B 1 65 ? 19.781 22.312 22.859 1 86 65 SER B C 1
ATOM 4599 O O . SER B 1 65 ? 20.891 22.719 22.5 1 86 65 SER B O 1
ATOM 4601 N N . PRO B 1 66 ? 18.953 22.672 23.875 1 76.75 66 PRO B N 1
ATOM 4602 C CA . PRO B 1 66 ? 19.578 23.734 24.656 1 76.75 66 PRO B CA 1
ATOM 4603 C C . PRO B 1 66 ? 20.891 23.297 25.297 1 76.75 66 PRO B C 1
ATOM 4605 O O . PRO B 1 66 ? 21.031 22.141 25.703 1 76.75 66 PRO B O 1
ATOM 4608 N N . ASP B 1 67 ? 21.812 24.234 25.516 1 61.53 67 ASP B N 1
ATOM 4609 C CA . ASP B 1 67 ? 23.109 24.172 26.188 1 61.53 67 ASP B CA 1
ATOM 4610 C C . ASP B 1 67 ? 23.969 23.062 25.609 1 61.53 67 ASP B C 1
ATOM 4612 O O . ASP B 1 67 ? 24.828 22.5 26.297 1 61.53 67 ASP B O 1
ATOM 4616 N N . GLY B 1 68 ? 23.688 22.656 24.422 1 59.09 68 GLY B N 1
ATOM 4617 C CA . GLY B 1 68 ? 24.531 21.656 23.797 1 59.09 68 GLY B CA 1
ATOM 4618 C C . GLY B 1 68 ? 24.422 20.281 24.422 1 59.09 68 GLY B C 1
ATOM 4619 O O . GLY B 1 68 ? 25.25 19.406 24.188 1 59.09 68 GLY B O 1
ATOM 4620 N N . HIS B 1 69 ? 23.406 20.141 25.359 1 60.72 69 HIS B N 1
ATOM 4621 C CA . HIS B 1 69 ? 23.203 18.891 26.078 1 60.72 69 HIS B CA 1
ATOM 4622 C C . HIS B 1 69 ? 22.844 17.766 25.109 1 60.72 69 HIS B C 1
ATOM 4624 O O . HIS B 1 69 ? 21.984 17.938 24.234 1 60.72 69 HIS B O 1
ATOM 4630 N N . ARG B 1 70 ? 23.828 16.891 25.109 1 65.44 70 ARG B N 1
ATOM 4631 C CA . ARG B 1 70 ? 23.562 15.648 24.375 1 65.44 70 ARG B CA 1
ATOM 4632 C C . ARG B 1 70 ? 22.547 14.781 25.125 1 65.44 70 ARG B C 1
ATOM 4634 O O . ARG B 1 70 ? 22.844 14.258 26.203 1 65.44 70 ARG B O 1
ATOM 4641 N N . PRO B 1 71 ? 21.312 14.695 24.531 1 65 71 PRO B N 1
ATOM 4642 C CA . PRO B 1 71 ? 20.328 13.859 25.219 1 65 71 PRO B CA 1
ATOM 4643 C C . PRO B 1 71 ? 20.812 12.43 25.438 1 65 71 PRO B C 1
ATOM 4645 O O . PRO B 1 71 ? 20.406 11.781 26.406 1 65 71 PRO B O 1
ATOM 4648 N N . ARG B 1 72 ? 21.719 11.961 24.5 1 79.75 72 ARG B N 1
ATOM 4649 C CA . ARG B 1 72 ? 22.312 10.625 24.562 1 79.75 72 ARG B CA 1
ATOM 4650 C C . ARG B 1 72 ? 23.734 10.641 24.031 1 79.75 72 ARG B C 1
ATOM 4652 O O . ARG B 1 72 ? 24.109 11.508 23.234 1 79.75 72 ARG B O 1
ATOM 4659 N N . ASP B 1 73 ? 24.609 9.758 24.406 1 87.38 73 ASP B N 1
ATOM 4660 C CA . ASP B 1 73 ? 26.016 9.68 24.031 1 87.38 73 ASP B CA 1
ATOM 4661 C C . ASP B 1 73 ? 26.156 9.391 22.531 1 87.38 73 ASP B C 1
ATOM 4663 O O . ASP B 1 73 ? 27.125 9.805 21.906 1 87.38 73 ASP B O 1
ATOM 4667 N N . ASN B 1 74 ? 25.172 8.766 22.016 1 94.19 74 ASN B N 1
ATOM 4668 C CA . ASN B 1 74 ? 25.25 8.375 20.609 1 94.19 74 ASN B CA 1
ATOM 4669 C C . ASN B 1 74 ? 24.5 9.359 19.719 1 94.19 74 ASN B C 1
ATOM 4671 O O . ASN B 1 74 ? 24.109 9.016 18.609 1 94.19 74 ASN B O 1
ATOM 4675 N N . TYR B 1 75 ? 24.297 10.586 20.234 1 95.31 75 TYR B N 1
ATOM 4676 C CA . TYR B 1 75 ? 23.594 11.617 19.469 1 95.31 75 TYR B CA 1
ATOM 4677 C C . TYR B 1 75 ? 24.422 12.898 19.406 1 95.31 75 TYR B C 1
ATOM 4679 O O . TYR B 1 75 ? 24.766 13.469 20.438 1 95.31 75 TYR B O 1
ATOM 4687 N N . THR B 1 76 ? 24.781 13.312 18.219 1 94.19 76 THR B N 1
ATOM 4688 C CA . THR B 1 76 ? 25.547 14.539 18 1 94.19 76 THR B CA 1
ATOM 4689 C C . THR B 1 76 ? 24.766 15.508 17.109 1 94.19 76 THR B C 1
ATOM 4691 O O . THR B 1 76 ? 24.188 15.102 16.109 1 94.19 76 THR B O 1
ATOM 4694 N N . GLU B 1 77 ? 24.75 16.781 17.5 1 95.19 77 GLU B N 1
ATOM 4695 C CA . GLU B 1 77 ? 24.047 17.797 16.719 1 95.19 77 GLU B CA 1
ATOM 4696 C C . GLU B 1 77 ? 25.016 18.781 16.078 1 95.19 77 GLU B C 1
ATOM 4698 O O . GLU B 1 77 ? 26.016 19.156 16.688 1 95.19 77 GLU B O 1
ATOM 4703 N N . VAL B 1 78 ? 24.844 18.984 14.836 1 95.06 78 VAL B N 1
ATOM 4704 C CA . VAL B 1 78 ? 25.438 20.125 14.148 1 95.06 78 VAL B CA 1
ATOM 4705 C C . VAL B 1 78 ? 24.453 21.297 14.125 1 95.06 78 VAL B C 1
ATOM 4707 O O . VAL B 1 78 ? 23.406 21.219 13.484 1 95.06 78 VAL B O 1
ATOM 4710 N N . ASP B 1 79 ? 24.812 22.375 14.75 1 93.88 79 ASP B N 1
ATOM 4711 C CA . ASP B 1 79 ? 23.922 23.516 14.93 1 93.88 79 ASP B CA 1
ATOM 4712 C C . ASP B 1 79 ? 23.797 24.328 13.641 1 93.88 79 ASP B C 1
ATOM 4714 O O . ASP B 1 79 ? 24.766 24.953 13.195 1 93.88 79 ASP B O 1
ATOM 4718 N N . MET B 1 80 ? 22.562 24.297 13.086 1 94.38 80 MET B N 1
ATOM 4719 C CA . MET B 1 80 ? 22.281 25.062 11.867 1 94.38 80 MET B CA 1
ATOM 4720 C C . MET B 1 80 ? 21.359 26.234 12.164 1 94.38 80 MET B C 1
ATOM 4722 O O . MET B 1 80 ? 20.781 26.812 11.242 1 94.38 80 MET B O 1
ATOM 4726 N N . SER B 1 81 ? 21.141 26.578 13.406 1 91.19 81 SER B N 1
ATOM 4727 C CA . SER B 1 81 ? 20.156 27.578 13.805 1 91.19 81 SER B CA 1
ATOM 4728 C C . SER B 1 81 ? 20.484 28.938 13.219 1 91.19 81 SER B C 1
ATOM 4730 O O . SER B 1 81 ? 19.594 29.672 12.789 1 91.19 81 SER B O 1
ATOM 4732 N N . ARG B 1 82 ? 21.719 29.328 13.086 1 87.94 82 ARG B N 1
ATOM 4733 C CA . ARG B 1 82 ? 22.125 30.625 12.562 1 87.94 82 ARG B CA 1
ATOM 4734 C C . ARG B 1 82 ? 21.875 30.719 11.062 1 87.94 82 ARG B C 1
ATOM 4736 O O . ARG B 1 82 ? 21.5 31.766 10.547 1 87.94 82 ARG B O 1
ATOM 4743 N N . GLU B 1 83 ? 21.969 29.625 10.469 1 87.25 83 GLU B N 1
ATOM 4744 C CA . GLU B 1 83 ? 21.891 29.609 9.016 1 87.25 83 GLU B CA 1
ATOM 4745 C C . GLU B 1 83 ? 20.438 29.469 8.555 1 87.25 83 GLU B C 1
ATOM 4747 O O . GLU B 1 83 ? 20.062 29.953 7.48 1 87.25 83 GLU B O 1
ATOM 4752 N N . MET B 1 84 ? 19.656 28.797 9.367 1 87.31 84 MET B N 1
ATOM 4753 C CA . MET B 1 84 ? 18.391 28.344 8.805 1 87.31 84 MET B CA 1
ATOM 4754 C C . MET B 1 84 ? 17.203 28.922 9.57 1 87.31 84 MET B C 1
ATOM 4756 O O . MET B 1 84 ? 16.078 28.953 9.062 1 87.31 84 MET B O 1
ATOM 4760 N N . LEU B 1 85 ? 17.328 29.125 10.742 1 69.19 85 LEU B N 1
ATOM 4761 C CA . LEU B 1 85 ? 16.156 29.516 11.523 1 69.19 85 LEU B CA 1
ATOM 4762 C C . LEU B 1 85 ? 15.609 30.859 11.062 1 69.19 85 LEU B C 1
ATOM 4764 O O . LEU B 1 85 ? 16.359 31.828 10.93 1 69.19 85 LEU B O 1
ATOM 4768 N N . THR B 1 86 ? 14.523 30.625 10.352 1 63.53 86 THR B N 1
ATOM 4769 C CA . THR B 1 86 ? 13.773 31.828 10.031 1 63.53 86 THR B CA 1
ATOM 4770 C C . THR B 1 86 ? 12.805 32.188 11.164 1 63.53 86 THR B C 1
ATOM 4772 O O . THR B 1 86 ? 12.523 31.344 12.023 1 63.53 86 THR B O 1
ATOM 4775 N N . ALA B 1 87 ? 12.242 33.312 11.125 1 56.97 87 ALA B N 1
ATOM 4776 C CA . ALA B 1 87 ? 11.336 33.844 12.141 1 56.97 87 ALA B CA 1
ATOM 4777 C C . ALA B 1 87 ? 10.148 32.906 12.359 1 56.97 87 ALA B C 1
ATOM 4779 O O . ALA B 1 87 ? 9.703 32.219 11.43 1 56.97 87 ALA B O 1
ATOM 4780 N N . VAL B 1 88 ? 9.961 32.531 13.648 1 61.47 88 VAL B N 1
ATOM 4781 C CA . VAL B 1 88 ? 8.734 31.875 14.109 1 61.47 88 VAL B CA 1
ATOM 4782 C C . VAL B 1 88 ? 7.676 32.938 14.406 1 61.47 88 VAL B C 1
ATOM 4784 O O . VAL B 1 88 ? 7.977 34.125 14.438 1 61.47 88 VAL B O 1
ATOM 4787 N N . ASN B 1 89 ? 6.363 32.562 14.461 1 62.56 89 ASN B N 1
ATOM 4788 C CA . ASN B 1 89 ? 5.266 33.469 14.812 1 62.56 89 ASN B CA 1
ATOM 4789 C C . ASN B 1 89 ? 5.082 34.562 13.773 1 62.56 89 ASN B C 1
ATOM 4791 O O . ASN B 1 89 ? 5.105 35.75 14.109 1 62.56 89 ASN B O 1
ATOM 4795 N N . HIS B 1 90 ? 4.727 34.062 12.602 1 73.19 90 HIS B N 1
ATOM 4796 C CA . HIS B 1 90 ? 4.48 35 11.523 1 73.19 90 HIS B CA 1
ATOM 4797 C C . HIS B 1 90 ? 3.121 35.688 11.68 1 73.19 90 HIS B C 1
ATOM 4799 O O . HIS B 1 90 ? 2.17 35.062 12.164 1 73.19 90 HIS B O 1
ATOM 4805 N N . ARG B 1 91 ? 3.105 36.906 11.32 1 73.88 91 ARG B N 1
ATOM 4806 C CA . ARG B 1 91 ? 1.819 37.594 11.289 1 73.88 91 ARG B CA 1
ATOM 4807 C C . ARG B 1 91 ? 0.866 36.938 10.305 1 73.88 91 ARG B C 1
ATOM 4809 O O . ARG B 1 91 ? 1.279 36.5 9.227 1 73.88 91 ARG B O 1
ATOM 4816 N N . LEU B 1 92 ? -0.344 36.844 10.711 1 77.31 92 LEU B N 1
ATOM 4817 C CA . LEU B 1 92 ? -1.365 36.188 9.891 1 77.31 92 LEU B CA 1
ATOM 4818 C C . LEU B 1 92 ? -1.378 36.781 8.484 1 77.31 92 LEU B C 1
ATOM 4820 O O . LEU B 1 92 ? -1.513 36.031 7.504 1 77.31 92 LEU B O 1
ATOM 4824 N N . ALA B 1 93 ? -1.284 38.062 8.398 1 74.19 93 ALA B N 1
ATOM 4825 C CA . ALA B 1 93 ? -1.299 38.719 7.098 1 74.19 93 ALA B CA 1
ATOM 4826 C C . ALA B 1 93 ? -0.159 38.219 6.215 1 74.19 93 ALA B C 1
ATOM 4828 O O . ALA B 1 93 ? -0.33 38.062 5.004 1 74.19 93 ALA B O 1
ATOM 4829 N N . ASP B 1 94 ? 0.959 37.969 6.758 1 76.44 94 ASP B N 1
ATOM 4830 C CA . ASP B 1 94 ? 2.117 37.469 6.023 1 76.44 94 ASP B CA 1
ATOM 4831 C C . ASP B 1 94 ? 1.892 36.031 5.555 1 76.44 94 ASP B C 1
ATOM 4833 O O . ASP B 1 94 ? 2.254 35.688 4.43 1 76.44 94 ASP B O 1
ATOM 4837 N N . VAL B 1 95 ? 1.315 35.375 6.379 1 74.19 95 VAL B N 1
ATOM 4838 C CA . VAL B 1 95 ? 0.998 34 6.031 1 74.19 95 VAL B CA 1
ATOM 4839 C C . VAL B 1 95 ? 0.005 33.969 4.871 1 74.19 95 VAL B C 1
ATOM 4841 O O . VAL B 1 95 ? 0.187 33.25 3.904 1 74.19 95 VAL B O 1
ATOM 4844 N N . ARG B 1 96 ? -0.946 34.781 4.996 1 74.81 96 ARG B N 1
ATOM 4845 C CA . ARG B 1 96 ? -1.969 34.844 3.957 1 74.81 96 ARG B CA 1
ATOM 4846 C C . ARG B 1 96 ? -1.365 35.281 2.623 1 74.81 96 ARG B C 1
ATOM 4848 O O . ARG B 1 96 ? -1.718 34.719 1.575 1 74.81 96 ARG B O 1
ATOM 4855 N N . GLN B 1 97 ? -0.571 36.219 2.705 1 71.62 97 GLN B N 1
ATOM 4856 C CA . GLN B 1 97 ? 0.061 36.719 1.486 1 71.62 97 GLN B CA 1
ATOM 4857 C C . GLN B 1 97 ? 0.925 35.656 0.839 1 71.62 97 GLN B C 1
ATOM 4859 O O . GLN B 1 97 ? 0.919 35.5 -0.384 1 71.62 97 GLN B O 1
ATOM 4864 N N . LYS B 1 98 ? 1.579 35 1.643 1 67 98 LYS B N 1
ATOM 4865 C CA . LYS B 1 98 ? 2.473 33.938 1.158 1 67 98 LYS B CA 1
ATOM 4866 C C . LYS B 1 98 ? 1.689 32.812 0.492 1 67 98 LYS B C 1
ATOM 4868 O O . LYS B 1 98 ? 2.156 32.219 -0.479 1 67 98 LYS B O 1
ATOM 4873 N N . TRP B 1 99 ? 0.516 32.656 0.89 1 67.31 99 TRP B N 1
ATOM 4874 C CA . TRP B 1 99 ? -0.208 31.484 0.427 1 67.31 99 TRP B CA 1
ATOM 4875 C C . TRP B 1 99 ? -1.378 31.891 -0.468 1 67.31 99 TRP B C 1
ATOM 4877 O O . TRP B 1 99 ? -2.197 31.047 -0.838 1 67.31 99 TRP B O 1
ATOM 4887 N N . LYS B 1 100 ? -1.581 33.156 -0.663 1 62.84 100 LYS B N 1
ATOM 4888 C CA . LYS B 1 100 ? -2.676 33.656 -1.492 1 62.84 100 LYS B CA 1
ATOM 4889 C C . LYS B 1 100 ? -2.615 33.031 -2.895 1 62.84 100 LYS B C 1
ATOM 4891 O O . LYS B 1 100 ? -3.646 32.688 -3.469 1 62.84 100 LYS B O 1
ATOM 4896 N N . ASN B 1 101 ? -1.323 33.031 -3.484 1 62.19 101 ASN B N 1
ATOM 4897 C CA . ASN B 1 101 ? -1.225 32.469 -4.816 1 62.19 101 ASN B CA 1
ATOM 4898 C C . ASN B 1 101 ? -0.261 31.281 -4.836 1 62.19 101 ASN B C 1
ATOM 4900 O O . ASN B 1 101 ? 0.867 31.391 -5.32 1 62.19 101 ASN B O 1
ATOM 4904 N N . PRO B 1 102 ? -0.723 30.219 -4.32 1 56.06 102 PRO B N 1
ATOM 4905 C CA . PRO B 1 102 ? 0.212 29.109 -4.164 1 56.06 102 PRO B CA 1
ATOM 4906 C C . PRO B 1 102 ? 0.754 28.609 -5.5 1 56.06 102 PRO B C 1
ATOM 4908 O O . PRO B 1 102 ? 1.884 28.109 -5.566 1 56.06 102 PRO B O 1
ATOM 4911 N N . PHE B 1 103 ? 0.019 28.828 -6.562 1 58.62 103 PHE B N 1
ATOM 4912 C CA . PHE B 1 103 ? 0.423 28.312 -7.867 1 58.62 103 PHE B CA 1
ATOM 4913 C C . PHE B 1 103 ? 1.614 29.094 -8.406 1 58.62 103 PHE B C 1
ATOM 4915 O O . PHE B 1 103 ? 2.512 28.516 -9.031 1 58.62 103 PHE B O 1
ATOM 4922 N N . GLY B 1 104 ? 1.572 30.281 -8.055 1 61.41 104 GLY B N 1
ATOM 4923 C CA . GLY B 1 104 ? 2.629 31.125 -8.594 1 61.41 104 GLY B CA 1
ATOM 4924 C C . GLY B 1 104 ? 3.914 31.062 -7.789 1 61.41 104 GLY B C 1
ATOM 4925 O O . GLY B 1 104 ? 4.941 31.594 -8.211 1 61.41 104 GLY B O 1
ATOM 4926 N N . ARG B 1 105 ? 3.91 30.094 -6.867 1 77.94 105 ARG B N 1
ATOM 4927 C CA . ARG B 1 105 ? 5.051 30.25 -5.973 1 77.94 105 ARG B CA 1
ATOM 4928 C C . ARG B 1 105 ? 5.855 28.953 -5.879 1 77.94 105 ARG B C 1
ATOM 4930 O O . ARG B 1 105 ? 6.773 28.844 -5.062 1 77.94 105 ARG B O 1
ATOM 4937 N N . VAL B 1 106 ? 5.531 28.078 -6.805 1 83.56 106 VAL B N 1
ATOM 4938 C CA . VAL B 1 106 ? 6.27 26.812 -6.785 1 83.56 106 VAL B CA 1
ATOM 4939 C C . VAL B 1 106 ? 7.758 27.094 -7.008 1 83.56 106 VAL B C 1
ATOM 4941 O O . VAL B 1 106 ? 8.609 26.531 -6.316 1 83.56 106 VAL B O 1
ATOM 4944 N N . TYR B 1 107 ? 8.008 27.984 -7.938 1 86.56 107 TYR B N 1
ATOM 4945 C CA . TYR B 1 107 ? 9.391 28.344 -8.219 1 86.56 107 TYR B CA 1
ATOM 4946 C C . TYR B 1 107 ? 10.086 28.891 -6.973 1 86.56 107 TYR B C 1
ATOM 4948 O O . TYR B 1 107 ? 11.219 28.516 -6.676 1 86.56 107 TYR B O 1
ATOM 4956 N N . GLY B 1 108 ? 9.367 29.734 -6.309 1 86.75 108 GLY B N 1
ATOM 4957 C CA . GLY B 1 108 ? 9.898 30.281 -5.07 1 86.75 108 GLY B CA 1
ATOM 4958 C C . GLY B 1 108 ? 10.109 29.219 -3.996 1 86.75 108 GLY B C 1
ATOM 4959 O O . GLY B 1 108 ? 11.102 29.281 -3.26 1 86.75 108 GLY B O 1
ATOM 4960 N N . TRP B 1 109 ? 9.258 28.328 -3.928 1 87.19 109 TRP B N 1
ATOM 4961 C CA . TRP B 1 109 ? 9.367 27.266 -2.932 1 87.19 109 TRP B CA 1
ATOM 4962 C C . TRP B 1 109 ? 10.539 26.344 -3.242 1 87.19 109 TRP B C 1
ATOM 4964 O O . TRP B 1 109 ? 11.25 25.906 -2.334 1 87.19 109 TRP B O 1
ATOM 4974 N N . VAL B 1 110 ? 10.664 25.984 -4.492 1 90.88 110 VAL B N 1
ATOM 4975 C CA . VAL B 1 110 ? 11.797 25.156 -4.887 1 90.88 110 VAL B CA 1
ATOM 4976 C C . VAL B 1 110 ? 13.109 25.891 -4.605 1 90.88 110 VAL B C 1
ATOM 4978 O O . VAL B 1 110 ? 14.07 25.297 -4.125 1 90.88 110 VAL B O 1
ATOM 4981 N N . ARG B 1 111 ? 13.109 27.172 -4.895 1 90.94 111 ARG B N 1
ATOM 4982 C CA . ARG B 1 111 ? 14.297 27.984 -4.625 1 90.94 111 ARG B CA 1
ATOM 4983 C C . ARG B 1 111 ? 14.602 28.031 -3.133 1 90.94 111 ARG B C 1
ATOM 4985 O O . ARG B 1 111 ? 15.766 28 -2.73 1 90.94 111 ARG B O 1
ATOM 4992 N N . LEU B 1 112 ? 13.578 28.141 -2.354 1 88.38 112 LEU B N 1
ATOM 4993 C CA . LEU B 1 112 ? 13.75 2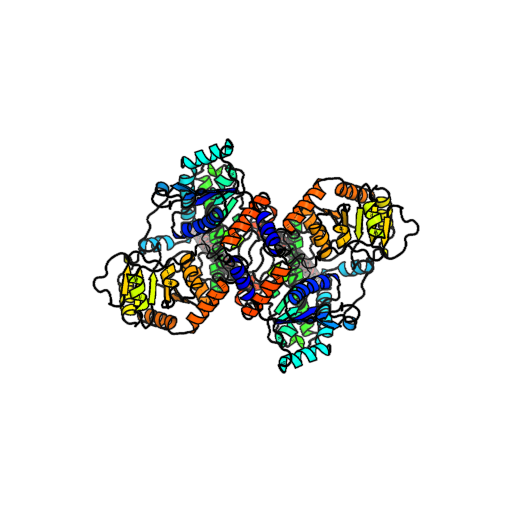8.109 -0.905 1 88.38 112 LEU B CA 1
ATOM 4994 C C . LEU B 1 112 ? 14.414 26.812 -0.462 1 88.38 112 LEU B C 1
ATOM 4996 O O . LEU B 1 112 ? 15.289 26.828 0.404 1 88.38 112 LEU B O 1
ATOM 5000 N N . SER B 1 113 ? 14 25.734 -1.022 1 91.62 113 SER B N 1
ATOM 5001 C CA . SER B 1 113 ? 14.586 24.438 -0.716 1 91.62 113 SER B CA 1
ATOM 5002 C C . SER B 1 113 ? 16.047 24.375 -1.117 1 91.62 113 SER B C 1
ATOM 5004 O O . SER B 1 113 ? 16.891 23.844 -0.374 1 91.62 113 SER B O 1
ATOM 5006 N N . ARG B 1 114 ? 16.375 24.891 -2.213 1 94.06 114 ARG B N 1
ATOM 5007 C CA . ARG B 1 114 ? 17.766 24.906 -2.689 1 94.06 114 ARG B CA 1
ATOM 5008 C C . ARG B 1 114 ? 18.641 25.812 -1.826 1 94.06 114 ARG B C 1
ATOM 5010 O O . ARG B 1 114 ? 19.797 25.5 -1.57 1 94.06 114 ARG B O 1
ATOM 5017 N N . ASN B 1 115 ? 18.047 26.906 -1.405 1 92.88 115 ASN B N 1
ATOM 5018 C CA . ASN B 1 115 ? 18.781 27.797 -0.509 1 92.88 115 ASN B CA 1
ATOM 5019 C C . ASN B 1 115 ? 19.125 27.109 0.803 1 92.88 115 ASN B C 1
ATOM 5021 O O . ASN B 1 115 ? 20.219 27.312 1.35 1 92.88 115 ASN B O 1
ATOM 5025 N N . ALA B 1 116 ? 18.188 26.375 1.3 1 93.56 116 ALA B N 1
ATOM 5026 C CA . ALA B 1 116 ? 18.469 25.594 2.496 1 93.56 116 ALA B CA 1
ATOM 5027 C C . ALA B 1 116 ? 19.625 24.625 2.256 1 93.56 116 ALA B C 1
ATOM 5029 O O . ALA B 1 116 ? 20.531 24.5 3.094 1 93.56 116 ALA B O 1
ATOM 5030 N N . CYS B 1 117 ? 19.641 23.984 1.134 1 95.06 117 CYS B N 1
ATOM 5031 C CA . CYS B 1 117 ? 20.719 23.062 0.771 1 95.06 117 CYS B CA 1
ATOM 5032 C C . CYS B 1 117 ? 22.047 23.797 0.687 1 95.06 117 CYS B C 1
ATOM 5034 O O . CYS B 1 117 ? 23.078 23.281 1.144 1 95.06 117 CYS B O 1
ATOM 5036 N N . ASP B 1 118 ? 22 25.016 0.153 1 95.81 118 ASP B N 1
ATOM 5037 C CA . ASP B 1 118 ? 23.219 25.828 0.067 1 95.81 118 ASP B CA 1
ATOM 5038 C C . ASP B 1 118 ? 23.828 26.047 1.448 1 95.81 118 ASP B C 1
ATOM 5040 O O . ASP B 1 118 ? 25.047 25.906 1.625 1 95.81 118 ASP B O 1
ATOM 5044 N N . LYS B 1 119 ? 23 26.359 2.324 1 95.44 119 LYS B N 1
ATOM 5045 C CA . LYS B 1 119 ? 23.453 26.656 3.678 1 95.44 119 LYS B CA 1
ATOM 5046 C C . LYS B 1 119 ? 24 25.391 4.355 1 95.44 119 LYS B C 1
ATOM 5048 O O . LYS B 1 119 ? 25.047 25.438 5.012 1 95.44 119 LYS B O 1
ATOM 5053 N N . ILE B 1 120 ? 23.344 24.297 4.207 1 96.44 120 ILE B N 1
ATOM 5054 C CA . ILE B 1 120 ? 23.719 23.062 4.879 1 96.44 120 ILE B CA 1
ATOM 5055 C C . ILE B 1 120 ? 24.984 22.484 4.25 1 96.44 120 ILE B C 1
ATOM 5057 O O . ILE B 1 120 ? 25.953 22.172 4.953 1 96.44 120 ILE B O 1
ATOM 5061 N N . TYR B 1 121 ? 24.984 22.391 2.918 1 96.44 121 TYR B N 1
ATOM 5062 C CA . TYR B 1 121 ? 26.078 21.719 2.227 1 96.44 121 TYR B CA 1
ATOM 5063 C C . TYR B 1 121 ? 27.312 22.625 2.127 1 96.44 121 TYR B C 1
ATOM 5065 O O . TYR B 1 121 ? 28.422 22.156 1.861 1 96.44 121 TYR B O 1
ATOM 5073 N N . GLY B 1 122 ? 27.062 23.906 2.34 1 95.19 122 GLY B N 1
ATOM 5074 C CA . GLY B 1 122 ? 28.172 24.844 2.385 1 95.19 122 GLY B CA 1
ATOM 5075 C C . GLY B 1 122 ? 28.766 25 3.773 1 95.19 122 GLY B C 1
ATOM 5076 O O . GLY B 1 122 ? 29.812 25.609 3.936 1 95.19 122 GLY B O 1
ATOM 5077 N N . HIS B 1 123 ? 28.094 24.5 4.785 1 95.81 123 HIS B N 1
ATOM 5078 C CA . HIS B 1 123 ? 28.562 24.562 6.16 1 95.81 123 HIS B CA 1
ATOM 5079 C C . HIS B 1 123 ? 29.844 23.766 6.348 1 95.81 123 HIS B C 1
ATOM 5081 O O . HIS B 1 123 ? 29.984 22.672 5.789 1 95.81 123 HIS B O 1
ATOM 5087 N N . PRO B 1 124 ? 30.797 24.203 7.176 1 96.19 124 PRO B N 1
ATOM 5088 C CA . PRO B 1 124 ? 32.062 23.5 7.383 1 96.19 124 PRO B CA 1
ATOM 5089 C C . PRO B 1 124 ? 31.875 22.094 7.922 1 96.19 124 PRO B C 1
ATOM 5091 O O . PRO B 1 124 ? 32.656 21.188 7.605 1 96.19 124 PRO B O 1
ATOM 5094 N N . ALA B 1 125 ? 30.875 21.922 8.68 1 96.25 125 ALA B N 1
ATOM 5095 C CA . ALA B 1 125 ? 30.609 20.609 9.25 1 96.25 125 ALA B CA 1
ATOM 5096 C C . ALA B 1 125 ? 30.344 19.578 8.156 1 96.25 125 ALA B C 1
ATOM 5098 O O . ALA B 1 125 ? 30.609 18.391 8.328 1 96.25 125 ALA B O 1
ATOM 5099 N N . THR B 1 126 ? 29.766 20 7.051 1 97.12 126 THR B N 1
ATOM 5100 C CA . THR B 1 126 ? 29.5 19.094 5.938 1 97.12 126 THR B CA 1
ATOM 5101 C C . THR B 1 126 ? 30.812 18.562 5.355 1 97.12 126 THR B C 1
ATOM 5103 O O . THR B 1 126 ? 30.953 17.359 5.121 1 97.12 126 THR B O 1
ATOM 5106 N N . GLU B 1 127 ? 31.719 19.469 5.152 1 96.06 127 GLU B N 1
ATOM 5107 C CA . GLU B 1 127 ? 33.031 19.031 4.652 1 96.06 127 GLU B CA 1
ATOM 5108 C C . GLU B 1 127 ? 33.688 18.078 5.629 1 96.06 127 GLU B C 1
ATOM 5110 O O . GLU B 1 127 ? 34.344 17.109 5.211 1 96.06 127 GLU B O 1
ATOM 5115 N N . ASP B 1 128 ? 33.562 18.391 6.855 1 96.12 128 ASP B N 1
ATOM 5116 C CA . ASP B 1 128 ? 34.156 17.516 7.883 1 96.12 128 ASP B CA 1
ATOM 5117 C C . ASP B 1 128 ? 33.562 16.125 7.824 1 96.12 128 ASP B C 1
ATOM 5119 O O . ASP B 1 128 ? 34.281 15.125 7.914 1 96.12 128 ASP B O 1
ATOM 5123 N N . VAL B 1 129 ? 32.25 16.047 7.699 1 95.88 129 VAL B N 1
ATOM 5124 C CA . VAL B 1 129 ? 31.531 14.773 7.605 1 95.88 129 VAL B CA 1
ATOM 5125 C C . VAL B 1 129 ? 32.031 13.984 6.402 1 95.88 129 VAL B C 1
ATOM 5127 O O . VAL B 1 129 ? 32.312 12.789 6.512 1 95.88 129 VAL B O 1
ATOM 5130 N N . LEU B 1 130 ? 32.188 14.664 5.277 1 96.62 130 LEU B N 1
ATOM 5131 C CA . LEU B 1 130 ? 32.625 14.016 4.047 1 96.62 130 LEU B CA 1
ATOM 5132 C C . LEU B 1 130 ? 34.031 13.508 4.184 1 96.62 130 LEU B C 1
ATOM 5134 O O . LEU B 1 130 ? 34.344 12.391 3.773 1 96.62 130 LEU B O 1
ATOM 5138 N N . ARG B 1 131 ? 34.875 14.305 4.809 1 95.75 131 ARG B N 1
ATOM 5139 C CA . ARG B 1 131 ? 36.281 13.945 4.996 1 95.75 131 ARG B CA 1
ATOM 5140 C C . ARG B 1 131 ? 36.406 12.75 5.93 1 95.75 131 ARG B C 1
ATOM 5142 O O . ARG B 1 131 ? 37.125 11.789 5.621 1 95.75 131 ARG B O 1
ATOM 5149 N N . ARG B 1 132 ? 35.688 12.773 7.004 1 94.06 132 ARG B N 1
ATOM 5150 C CA . ARG B 1 132 ? 35.781 11.703 7.984 1 94.06 132 ARG B CA 1
ATOM 5151 C C . ARG B 1 132 ? 35.281 10.391 7.406 1 94.06 132 ARG B C 1
ATOM 5153 O O . ARG B 1 132 ? 35.781 9.312 7.73 1 94.06 132 ARG B O 1
ATOM 5160 N N . HIS B 1 133 ? 34.219 10.477 6.598 1 95.56 133 HIS B N 1
ATOM 5161 C CA . HIS B 1 133 ? 33.688 9.289 5.934 1 95.56 133 HIS B CA 1
ATOM 5162 C C . HIS B 1 133 ? 34.719 8.711 4.953 1 95.56 133 HIS B C 1
ATOM 5164 O O . HIS B 1 133 ? 34.969 7.496 4.945 1 95.56 133 HIS B O 1
ATOM 5170 N N . ARG B 1 134 ? 35.344 9.562 4.18 1 92.44 134 ARG B N 1
ATOM 5171 C CA . ARG B 1 134 ? 36.281 9.156 3.152 1 92.44 134 ARG B CA 1
ATOM 5172 C C . ARG B 1 134 ? 37.531 8.539 3.773 1 92.44 134 ARG B C 1
ATOM 5174 O O . ARG B 1 134 ? 38.062 7.547 3.266 1 92.44 134 ARG B O 1
ATOM 5181 N N . ASP B 1 135 ? 37.969 9.125 4.898 1 92.44 135 ASP B N 1
ATOM 5182 C CA . ASP B 1 135 ? 39.188 8.688 5.539 1 92.44 135 ASP B CA 1
ATOM 5183 C C . ASP B 1 135 ? 38.969 7.457 6.414 1 92.44 135 ASP B C 1
ATOM 5185 O O . ASP B 1 135 ? 39.906 6.883 6.957 1 92.44 135 ASP B O 1
ATOM 5189 N N . GLY B 1 136 ? 37.75 7.07 6.57 1 87.94 136 GLY B N 1
ATOM 5190 C CA . GLY B 1 136 ? 37.438 5.871 7.328 1 87.94 136 GLY B CA 1
ATOM 5191 C C . GLY B 1 136 ? 37.375 6.109 8.828 1 87.94 136 GLY B C 1
ATOM 5192 O O . GLY B 1 136 ? 37.188 5.176 9.602 1 87.94 136 GLY B O 1
ATOM 5193 N N . ARG B 1 137 ? 37.625 7.328 9.258 1 84.88 137 ARG B N 1
ATOM 5194 C CA . ARG B 1 137 ? 37.625 7.664 10.68 1 84.88 137 ARG B CA 1
ATOM 5195 C C . ARG B 1 137 ? 36.219 7.543 11.281 1 84.88 137 ARG B C 1
ATOM 5197 O O . ARG B 1 137 ? 36.094 7.191 12.453 1 84.88 137 ARG B O 1
ATOM 5204 N N . HIS B 1 138 ? 35.156 7.906 10.484 1 90.88 138 HIS B N 1
ATOM 5205 C CA . HIS B 1 138 ? 33.781 7.828 10.891 1 90.88 138 HIS B CA 1
ATOM 5206 C C . HIS B 1 138 ? 32.875 7.605 9.688 1 90.88 138 HIS B C 1
ATOM 5208 O O . HIS B 1 138 ? 32.344 8.562 9.102 1 90.88 138 HIS B O 1
ATOM 5214 N N . ARG B 1 139 ? 32.656 6.438 9.453 1 94.94 139 ARG B N 1
ATOM 5215 C CA . ARG B 1 139 ? 31.859 6.105 8.281 1 94.94 139 ARG B CA 1
ATOM 5216 C C . ARG B 1 139 ? 30.359 6.094 8.625 1 94.94 139 ARG B C 1
ATOM 5218 O O . ARG B 1 139 ? 29.969 5.625 9.695 1 94.94 139 ARG B O 1
ATOM 5225 N N . PHE B 1 140 ? 29.641 6.613 7.746 1 97.81 140 PHE B N 1
ATOM 5226 C CA . PHE B 1 140 ? 28.188 6.574 7.891 1 97.81 140 PHE B CA 1
ATOM 5227 C C . PHE B 1 140 ? 27.594 5.422 7.094 1 97.81 140 PHE B C 1
ATOM 5229 O O . PHE B 1 140 ? 28.109 5.066 6.031 1 97.81 140 PHE B O 1
ATOM 5236 N N . ASP B 1 141 ? 26.516 4.902 7.617 1 97.94 141 ASP B N 1
ATOM 5237 C CA . ASP B 1 141 ? 25.891 3.729 7.008 1 97.94 141 ASP B CA 1
ATOM 5238 C C . ASP B 1 141 ? 24.641 4.109 6.234 1 97.94 141 ASP B C 1
ATOM 5240 O O . ASP B 1 141 ? 24.172 3.355 5.375 1 97.94 141 ASP B O 1
ATOM 5244 N N . ALA B 1 142 ? 24.047 5.227 6.551 1 98.5 142 ALA B N 1
ATOM 5245 C CA . ALA B 1 142 ? 22.844 5.723 5.898 1 98.5 142 ALA B CA 1
ATOM 5246 C C . ALA B 1 142 ? 22.672 7.219 6.125 1 98.5 142 ALA B C 1
ATOM 5248 O O . ALA B 1 142 ? 23.266 7.785 7.047 1 98.5 142 ALA B O 1
ATOM 5249 N N . VAL B 1 143 ? 21.922 7.832 5.25 1 98.56 143 VAL B N 1
ATOM 5250 C CA . VAL B 1 143 ? 21.531 9.234 5.387 1 98.56 143 VAL B CA 1
ATOM 5251 C C . VAL B 1 143 ? 20.016 9.344 5.516 1 98.56 143 VAL B C 1
ATOM 5253 O O . VAL B 1 143 ? 19.281 8.711 4.766 1 98.56 143 VAL B O 1
ATOM 5256 N N . ILE B 1 144 ? 19.562 10.078 6.508 1 98.69 144 ILE B N 1
ATOM 5257 C CA . ILE B 1 144 ? 18.156 10.383 6.715 1 98.69 144 ILE B CA 1
ATOM 5258 C C . ILE B 1 144 ? 17.922 11.875 6.512 1 98.69 144 ILE B C 1
ATOM 5260 O O . ILE B 1 144 ? 18.531 12.711 7.184 1 98.69 144 ILE B O 1
ATOM 5264 N N . VAL B 1 145 ? 17 12.234 5.559 1 97.62 145 VAL B N 1
ATOM 5265 C CA . VAL B 1 145 ? 16.859 13.656 5.234 1 97.62 145 VAL B CA 1
ATOM 5266 C C . VAL B 1 145 ? 15.391 13.984 4.988 1 97.62 145 VAL B C 1
ATOM 5268 O O . VAL B 1 145 ? 14.617 13.125 4.539 1 97.62 145 VAL B O 1
ATOM 5271 N N . GLU B 1 146 ? 14.977 15.133 5.344 1 95.5 146 GLU B N 1
ATOM 5272 C CA . GLU B 1 146 ? 13.711 15.68 4.883 1 95.5 146 GLU B CA 1
ATOM 5273 C C . GLU B 1 146 ? 13.836 16.281 3.482 1 95.5 146 GLU B C 1
ATOM 5275 O O . GLU B 1 146 ? 14.578 17.234 3.277 1 95.5 146 GLU B O 1
ATOM 5280 N N . PRO B 1 147 ? 13.141 15.773 2.48 1 91 147 PRO B N 1
ATOM 5281 C CA . PRO B 1 147 ? 13.359 16.234 1.105 1 91 147 PRO B CA 1
ATOM 5282 C C . PRO B 1 147 ? 12.617 17.531 0.794 1 91 147 PRO B C 1
ATOM 5284 O O . PRO B 1 147 ? 13.039 18.281 -0.084 1 91 147 PRO B O 1
ATOM 5287 N N . PHE B 1 148 ? 11.664 17.922 1.337 1 84.69 148 PHE B N 1
ATOM 5288 C CA . PHE B 1 148 ? 10.727 19.031 1.146 1 84.69 148 PHE B CA 1
ATOM 5289 C C . PHE B 1 148 ? 10.344 19.156 -0.323 1 84.69 148 PHE B C 1
ATOM 5291 O O . PHE B 1 148 ? 9.477 18.438 -0.813 1 84.69 148 PHE B O 1
ATOM 5298 N N . LEU B 1 149 ? 11.227 20.047 -1.329 1 86.44 149 LEU B N 1
ATOM 5299 C CA . LEU B 1 149 ? 10.68 20.219 -2.672 1 86.44 149 LEU B CA 1
ATOM 5300 C C . LEU B 1 149 ? 11.789 20.172 -3.719 1 86.44 149 LEU B C 1
ATOM 5302 O O . LEU B 1 149 ? 11.555 20.453 -4.895 1 86.44 149 LEU B O 1
ATOM 5306 N N . SER B 1 150 ? 12.992 19.797 -3.277 1 85.56 150 SER B N 1
ATOM 5307 C CA . SER B 1 150 ? 14.078 19.766 -4.25 1 85.56 150 SER B CA 1
ATOM 5308 C C . SER B 1 150 ? 14.859 18.469 -4.16 1 85.56 150 SER B C 1
ATOM 5310 O O . SER B 1 150 ? 14.906 17.828 -3.104 1 85.56 150 SER B O 1
ATOM 5312 N N . ASP B 1 151 ? 15.477 18.094 -5.246 1 84.75 151 ASP B N 1
ATOM 5313 C CA . ASP B 1 151 ? 16.266 16.875 -5.309 1 84.75 151 ASP B CA 1
ATOM 5314 C C . ASP B 1 151 ? 17.656 17.078 -4.703 1 84.75 151 ASP B C 1
ATOM 5316 O O . ASP B 1 151 ? 18.422 16.125 -4.574 1 84.75 151 ASP B O 1
ATOM 5320 N N . CYS B 1 152 ? 17.938 18.344 -4.371 1 92.62 152 CYS B N 1
ATOM 5321 C CA . CYS B 1 152 ? 19.234 18.609 -3.752 1 92.62 152 CYS B CA 1
ATOM 5322 C C . CYS B 1 152 ? 19.375 17.891 -2.42 1 92.62 152 CYS B C 1
ATOM 5324 O O . CYS B 1 152 ? 20.484 17.719 -1.914 1 92.62 152 CYS B O 1
ATOM 5326 N N . ALA B 1 153 ? 18.25 17.406 -1.913 1 92.12 153 ALA B N 1
ATOM 5327 C CA . ALA B 1 153 ? 18.234 16.797 -0.592 1 92.12 153 ALA B CA 1
ATOM 5328 C C . ALA B 1 153 ? 19.016 15.477 -0.593 1 92.12 153 ALA B C 1
ATOM 5330 O O . ALA B 1 153 ? 19.516 15.047 0.449 1 92.12 153 ALA B O 1
ATOM 5331 N N . SER B 1 154 ? 19.203 14.852 -1.755 1 95.5 154 SER B N 1
ATOM 5332 C CA . SER B 1 154 ? 19.828 13.539 -1.83 1 95.5 154 SER B CA 1
ATOM 5333 C C . SER B 1 154 ? 21.344 13.656 -1.925 1 95.5 154 SER B C 1
ATOM 5335 O O . SER B 1 154 ? 22.047 12.641 -1.952 1 95.5 154 SER B O 1
ATOM 5337 N N . TYR B 1 155 ? 21.922 14.883 -1.898 1 97.06 155 TYR B N 1
ATOM 5338 C CA . TYR B 1 155 ? 23.312 15.172 -2.227 1 97.06 155 TYR B CA 1
ATOM 5339 C C . TYR B 1 155 ? 24.266 14.359 -1.353 1 97.06 155 TYR B C 1
ATOM 5341 O O . TYR B 1 155 ? 25.141 13.656 -1.863 1 97.06 155 TYR B O 1
ATOM 5349 N N . LEU B 1 156 ? 24.016 14.359 -0.114 1 97.31 156 LEU B N 1
ATOM 5350 C CA . LEU B 1 156 ? 24.953 13.711 0.798 1 97.31 156 LEU B CA 1
ATOM 5351 C C . LEU B 1 156 ? 24.906 12.195 0.641 1 97.31 156 LEU B C 1
ATOM 5353 O O . LEU B 1 156 ? 25.938 11.523 0.783 1 97.31 156 LEU B O 1
ATOM 5357 N N . ALA B 1 157 ? 23.75 11.648 0.414 1 97.75 157 ALA B N 1
ATOM 5358 C CA . ALA B 1 157 ? 23.672 10.211 0.16 1 97.75 157 ALA B CA 1
ATOM 5359 C C . ALA B 1 157 ? 24.484 9.82 -1.067 1 97.75 157 ALA B C 1
ATOM 5361 O O . ALA B 1 157 ? 25.156 8.781 -1.077 1 97.75 157 ALA B O 1
ATOM 5362 N N . GLY B 1 158 ? 24.438 10.656 -2.059 1 96.94 158 GLY B N 1
ATOM 5363 C CA . GLY B 1 158 ? 25.219 10.43 -3.258 1 96.94 158 GLY B CA 1
ATOM 5364 C C . GLY B 1 158 ? 26.719 10.516 -3.016 1 96.94 158 GLY B C 1
ATOM 5365 O O . GLY B 1 158 ? 27.469 9.656 -3.475 1 96.94 158 GLY B O 1
ATOM 5366 N N . ARG B 1 159 ? 27.125 11.508 -2.275 1 96.81 159 ARG B N 1
ATOM 5367 C CA . ARG B 1 159 ? 28.547 11.727 -2.016 1 96.81 159 ARG B CA 1
ATOM 5368 C C . ARG B 1 159 ? 29.125 10.625 -1.13 1 96.81 159 ARG B C 1
ATOM 5370 O O . ARG B 1 159 ? 30.281 10.219 -1.3 1 96.81 159 ARG B O 1
ATOM 5377 N N . LEU B 1 160 ? 28.312 10.211 -0.223 1 97.38 160 LEU B N 1
ATOM 5378 C CA . LEU B 1 160 ? 28.766 9.211 0.738 1 97.38 160 LEU B CA 1
ATOM 5379 C C . LEU B 1 160 ? 28.562 7.805 0.193 1 97.38 160 LEU B C 1
ATOM 5381 O O . LEU B 1 160 ? 29.109 6.84 0.735 1 97.38 160 LEU B O 1
ATOM 5385 N N . SER B 1 161 ? 27.75 7.641 -0.872 1 96.5 161 SER B N 1
ATOM 5386 C CA . SER B 1 161 ? 27.406 6.359 -1.483 1 96.5 161 SER B CA 1
ATOM 5387 C C . SER B 1 161 ? 26.797 5.41 -0.468 1 96.5 161 SER B C 1
ATOM 5389 O O . SER B 1 161 ? 27.234 4.266 -0.332 1 96.5 161 SER B O 1
ATOM 5391 N N . VAL B 1 162 ? 25.875 5.875 0.262 1 97.75 162 VAL B N 1
ATOM 5392 C CA . VAL B 1 162 ? 25.125 5.094 1.243 1 97.75 162 VAL B CA 1
ATOM 5393 C C . VAL B 1 162 ? 23.625 5.227 0.984 1 97.75 162 VAL B C 1
ATOM 5395 O O . VAL B 1 162 ? 23.203 6.121 0.258 1 97.75 162 VAL B O 1
ATOM 5398 N N . PRO B 1 163 ? 22.797 4.301 1.559 1 98.25 163 PRO B N 1
ATOM 5399 C CA . PRO B 1 163 ? 21.344 4.363 1.343 1 98.25 163 PRO B CA 1
ATOM 5400 C C . PRO B 1 163 ? 20.719 5.656 1.877 1 98.25 163 PRO B C 1
ATOM 5402 O O . PRO B 1 163 ? 21.188 6.191 2.887 1 98.25 163 PRO B O 1
ATOM 5405 N N . LEU B 1 164 ? 19.719 6.094 1.153 1 98.31 164 LEU B N 1
ATOM 5406 C CA . LEU B 1 164 ? 18.969 7.301 1.497 1 98.31 164 LEU B CA 1
ATOM 5407 C C . LEU B 1 164 ? 17.594 6.957 2.045 1 98.31 164 LEU B C 1
ATOM 5409 O O . LEU B 1 164 ? 16.891 6.121 1.477 1 98.31 164 LEU B O 1
ATOM 5413 N N . VAL B 1 165 ? 17.25 7.539 3.156 1 98.56 165 VAL B N 1
ATOM 5414 C CA . VAL B 1 165 ? 15.898 7.457 3.715 1 98.56 165 VAL B CA 1
ATOM 5415 C C . VAL B 1 165 ? 15.297 8.859 3.824 1 98.56 165 VAL B C 1
ATOM 5417 O O . VAL B 1 165 ? 15.891 9.75 4.438 1 98.56 165 VAL B O 1
ATOM 5420 N N . TYR B 1 166 ? 14.172 9.07 3.213 1 97.75 166 TYR B N 1
ATOM 5421 C CA . TYR B 1 166 ? 13.461 10.336 3.359 1 97.75 166 TYR B CA 1
ATOM 5422 C C . TYR B 1 166 ? 12.516 10.297 4.551 1 97.75 166 TYR B C 1
ATOM 5424 O O . TYR B 1 166 ? 11.883 9.266 4.812 1 97.75 166 TYR B O 1
ATOM 5432 N N . VAL B 1 167 ? 12.438 11.406 5.238 1 97.5 167 VAL B N 1
ATOM 5433 C CA . VAL B 1 167 ? 11.492 11.641 6.328 1 97.5 167 VAL B CA 1
ATOM 5434 C C . VAL B 1 167 ? 10.648 12.875 6.02 1 97.5 167 VAL B C 1
ATOM 5436 O O . VAL B 1 167 ? 11.141 14.008 6.078 1 97.5 167 VAL B O 1
ATOM 5439 N N . THR B 1 168 ? 9.391 12.602 5.738 1 95.75 168 THR B N 1
ATOM 5440 C CA . THR B 1 168 ? 8.531 13.719 5.367 1 95.75 168 THR B CA 1
ATOM 5441 C C . THR B 1 168 ? 7.52 14.016 6.469 1 95.75 168 THR B C 1
ATOM 5443 O O . THR B 1 168 ? 6.688 13.164 6.797 1 95.75 168 THR B O 1
ATOM 5446 N N . PRO B 1 169 ? 7.551 15.242 7.016 1 94.75 169 PRO B N 1
ATOM 5447 C CA . PRO B 1 169 ? 6.605 15.609 8.07 1 94.75 169 PRO B CA 1
ATOM 5448 C C . PRO B 1 169 ? 5.199 15.875 7.543 1 94.75 169 PRO B C 1
ATOM 5450 O O . PRO B 1 169 ? 4.277 16.125 8.32 1 94.75 169 PRO B O 1
ATOM 5453 N N . LEU B 1 170 ? 5.004 15.789 6.242 1 92.88 170 LEU B N 1
ATOM 5454 C CA . LEU B 1 170 ? 3.711 15.992 5.602 1 92.88 170 LEU B CA 1
ATOM 5455 C C . LEU B 1 170 ? 2.867 14.727 5.66 1 92.88 170 LEU B C 1
ATOM 5457 O O . LEU B 1 170 ? 3.404 13.625 5.793 1 92.88 170 LEU B O 1
ATOM 5461 N N . PRO B 1 171 ? 1.568 14.883 5.559 1 91.31 171 PRO B N 1
ATOM 5462 C CA . PRO B 1 171 ? 0.693 13.719 5.691 1 91.31 171 PRO B CA 1
ATOM 5463 C C . PRO B 1 171 ? 0.689 12.836 4.445 1 91.31 171 PRO B C 1
ATOM 5465 O O . PRO B 1 171 ? -0.09 11.883 4.359 1 91.31 171 PRO B O 1
ATOM 5468 N N . ALA B 1 172 ? 1.437 13.117 3.475 1 86.56 172 ALA B N 1
ATOM 5469 C CA . ALA B 1 172 ? 1.648 12.336 2.258 1 86.56 172 ALA B CA 1
ATOM 5470 C C . ALA B 1 172 ? 3.07 12.516 1.733 1 86.56 172 ALA B C 1
ATOM 5472 O O . ALA B 1 172 ? 3.824 13.352 2.236 1 86.56 172 ALA B O 1
ATOM 5473 N N . VAL B 1 173 ? 3.482 11.617 0.856 1 78.5 173 VAL B N 1
ATOM 5474 C CA . VAL B 1 173 ? 4.836 11.672 0.313 1 78.5 173 VAL B CA 1
ATOM 5475 C C . VAL B 1 173 ? 5.078 13.039 -0.324 1 78.5 173 VAL B C 1
ATOM 5477 O O . VAL B 1 173 ? 6.164 13.609 -0.192 1 78.5 173 VAL B O 1
ATOM 5480 N N . GLY B 1 174 ? 4.082 13.695 -0.856 1 73.88 174 GLY B N 1
ATOM 5481 C CA . GLY B 1 174 ? 4.254 15.078 -1.279 1 73.88 174 GLY B CA 1
ATOM 5482 C C . GLY B 1 174 ? 4.102 15.266 -2.777 1 73.88 174 GLY B C 1
ATOM 5483 O O . GLY B 1 174 ? 3.527 14.414 -3.461 1 73.88 174 GLY B O 1
ATOM 5484 N N . LEU B 1 175 ? 4.617 16.391 -3.199 1 80.75 175 LEU B N 1
ATOM 5485 C CA . LEU B 1 175 ? 4.445 16.859 -4.57 1 80.75 175 LEU B CA 1
ATOM 5486 C C . LEU B 1 175 ? 5.434 16.172 -5.504 1 80.75 175 LEU B C 1
ATOM 5488 O O . LEU B 1 175 ? 5.289 16.234 -6.727 1 80.75 175 LEU B O 1
ATOM 5492 N N . MET B 1 176 ? 6.348 15.43 -4.887 1 86.38 176 MET B N 1
ATOM 5493 C CA . MET B 1 176 ? 7.348 14.734 -5.688 1 86.38 176 MET B CA 1
ATOM 5494 C C . MET B 1 176 ? 7.246 13.227 -5.492 1 86.38 176 MET B C 1
ATOM 5496 O O . MET B 1 176 ? 8.25 12.516 -5.574 1 86.38 176 MET B O 1
ATOM 5500 N N . ALA B 1 177 ? 6.07 12.773 -5.242 1 89.38 177 ALA B N 1
ATOM 5501 C CA . ALA B 1 177 ? 5.848 11.375 -4.906 1 89.38 177 ALA B CA 1
ATOM 5502 C C . ALA B 1 177 ? 6.34 10.453 -6.023 1 89.38 177 ALA B C 1
ATOM 5504 O O . ALA B 1 177 ? 6.996 9.445 -5.762 1 89.38 177 ALA B O 1
ATOM 5505 N N . ARG B 1 178 ? 6.059 10.797 -7.254 1 90.88 178 ARG B N 1
ATOM 5506 C CA . ARG B 1 178 ? 6.473 9.953 -8.375 1 90.88 178 ARG B CA 1
ATOM 5507 C C . ARG B 1 178 ? 7.992 9.852 -8.453 1 90.88 178 ARG B C 1
ATOM 5509 O O . ARG B 1 178 ? 8.531 8.773 -8.711 1 90.88 178 ARG B O 1
ATOM 5516 N N . TRP B 1 179 ? 8.648 10.883 -8.18 1 89.62 179 TRP B N 1
ATOM 5517 C CA . TRP B 1 179 ? 10.109 10.906 -8.234 1 89.62 179 TRP B CA 1
ATOM 5518 C C . TRP B 1 179 ? 10.711 10.102 -7.086 1 89.62 179 TRP B C 1
ATOM 5520 O O . TRP B 1 179 ? 11.75 9.461 -7.246 1 89.62 179 TRP B O 1
ATOM 5530 N N . HIS B 1 180 ? 10.062 10.195 -5.953 1 91.94 180 HIS B N 1
ATOM 5531 C CA . HIS B 1 180 ? 10.594 9.555 -4.762 1 91.94 180 HIS B CA 1
ATOM 5532 C C . HIS B 1 180 ? 10.281 8.062 -4.75 1 91.94 180 HIS B C 1
ATOM 5534 O O . HIS B 1 180 ? 11.094 7.254 -4.293 1 91.94 180 HIS B O 1
ATOM 5540 N N . THR B 1 181 ? 9.094 7.672 -5.277 1 93.88 181 THR B N 1
ATOM 5541 C CA . THR B 1 181 ? 8.641 6.305 -5.051 1 93.88 181 THR B CA 1
ATOM 5542 C C . THR B 1 181 ? 8.328 5.613 -6.375 1 93.88 181 THR B C 1
ATOM 5544 O O . THR B 1 181 ? 8.133 4.395 -6.414 1 93.88 181 THR B O 1
ATOM 5547 N N . GLY B 1 182 ? 8.195 6.348 -7.398 1 93.19 182 GLY B N 1
ATOM 5548 C CA . GLY B 1 182 ? 7.824 5.801 -8.695 1 93.19 182 GLY B CA 1
ATOM 5549 C C . GLY B 1 182 ? 6.328 5.816 -8.938 1 93.19 182 GLY B C 1
ATOM 5550 O O . GLY B 1 182 ? 5.871 5.496 -10.039 1 93.19 182 GLY B O 1
ATOM 5551 N N . HIS B 1 183 ? 5.586 6.246 -7.98 1 92 183 HIS B N 1
ATOM 5552 C CA . HIS B 1 183 ? 4.137 6.16 -8.125 1 92 183 HIS B CA 1
ATOM 5553 C C . HIS B 1 183 ? 3.48 7.516 -7.898 1 92 183 HIS B C 1
ATOM 5555 O O . HIS B 1 183 ? 3.889 8.273 -7.012 1 92 183 HIS B O 1
ATOM 5561 N N . ALA B 1 184 ? 2.492 7.746 -8.734 1 91.81 184 ALA B N 1
ATOM 5562 C CA . ALA B 1 184 ? 1.719 8.977 -8.633 1 91.81 184 ALA B CA 1
ATOM 5563 C C . ALA B 1 184 ? 0.31 8.703 -8.109 1 91.81 184 ALA B C 1
ATOM 5565 O O . ALA B 1 184 ? -0.269 7.652 -8.398 1 91.81 184 ALA B O 1
ATOM 5566 N N . ALA B 1 185 ? -0.179 9.688 -7.457 1 91.69 185 ALA B N 1
ATOM 5567 C CA . ALA B 1 185 ? -1.544 9.578 -6.949 1 91.69 185 ALA B CA 1
ATOM 5568 C C . ALA B 1 185 ? -2.561 9.695 -8.078 1 91.69 185 ALA B C 1
ATOM 5570 O O . ALA B 1 185 ? -2.309 10.367 -9.086 1 91.69 185 ALA B O 1
ATOM 5571 N N . ASN B 1 186 ? -3.676 8.961 -7.949 1 93.44 186 ASN B N 1
ATOM 5572 C CA . ASN B 1 186 ? -4.824 9.156 -8.828 1 93.44 186 ASN B CA 1
ATOM 5573 C C . ASN B 1 186 ? -5.68 10.336 -8.375 1 93.44 186 ASN B C 1
ATOM 5575 O O . ASN B 1 186 ? -6.391 10.242 -7.371 1 93.44 186 ASN B O 1
ATOM 5579 N N . PRO B 1 187 ? -5.703 11.367 -9.141 1 95.06 187 PRO B N 1
ATOM 5580 C CA . PRO B 1 187 ? -6.391 12.578 -8.672 1 95.06 187 PRO B CA 1
ATOM 5581 C C . PRO B 1 187 ? -7.902 12.406 -8.586 1 95.06 187 PRO B C 1
ATOM 5583 O O . PRO B 1 187 ? -8.594 13.25 -8.023 1 95.06 187 PRO B O 1
ATOM 5586 N N . ALA B 1 188 ? -8.414 11.352 -9.148 1 95.81 188 ALA B N 1
ATOM 5587 C CA . ALA B 1 188 ? -9.844 11.086 -9.039 1 95.81 188 ALA B CA 1
ATOM 5588 C C . ALA B 1 188 ? -10.219 10.695 -7.609 1 95.81 188 ALA B C 1
ATOM 5590 O O . ALA B 1 188 ? -11.375 10.852 -7.195 1 95.81 188 ALA B O 1
ATOM 5591 N N . VAL B 1 189 ? -9.211 10.219 -6.922 1 94 189 VAL B N 1
ATOM 5592 C CA . VAL B 1 189 ? -9.562 9.594 -5.652 1 94 189 VAL B CA 1
ATOM 5593 C C . VAL B 1 189 ? -8.711 10.188 -4.531 1 94 189 VAL B C 1
ATOM 5595 O O . VAL B 1 189 ? -9.102 10.164 -3.363 1 94 189 VAL B O 1
ATOM 5598 N N . GLU B 1 190 ? -7.57 10.672 -4.836 1 93.69 190 GLU B N 1
ATOM 5599 C CA . GLU B 1 190 ? -6.645 11.227 -3.855 1 93.69 190 GLU B CA 1
ATOM 5600 C C . GLU B 1 190 ? -6.496 12.734 -4.035 1 93.69 190 GLU B C 1
ATOM 5602 O O . GLU B 1 190 ? -6.176 13.211 -5.129 1 93.69 190 GLU B O 1
ATOM 5607 N N . SER B 1 191 ? -6.641 13.414 -3 1 94.06 191 SER B N 1
ATOM 5608 C CA . SER B 1 191 ? -6.523 14.867 -3.064 1 94.06 191 SER B CA 1
ATOM 5609 C C . SER B 1 191 ? -5.059 15.305 -3.037 1 94.06 191 SER B C 1
ATOM 5611 O O . SER B 1 191 ? -4.23 14.672 -2.383 1 94.06 191 SER B O 1
ATOM 5613 N N . SER B 1 192 ? -4.855 16.359 -3.775 1 92 192 SER B N 1
ATOM 5614 C CA . SER B 1 192 ? -3.543 16.984 -3.707 1 92 192 SER B CA 1
ATOM 5615 C C . SER B 1 192 ? -3.242 17.484 -2.299 1 92 192 SER B C 1
ATOM 5617 O O . SER B 1 192 ? -4.16 17.75 -1.521 1 92 192 SER B O 1
ATOM 5619 N N . LEU B 1 193 ? -2.008 17.609 -2.01 1 89.94 193 LEU B N 1
ATOM 5620 C CA . LEU B 1 193 ? -1.562 18.047 -0.693 1 89.94 193 LEU B CA 1
ATOM 5621 C C . LEU B 1 193 ? -2.111 19.438 -0.371 1 89.94 193 LEU B C 1
ATOM 5623 O O . LEU B 1 193 ? -2.367 19.75 0.793 1 89.94 193 LEU B O 1
ATOM 5627 N N . VAL B 1 194 ? -2.326 20.25 -1.387 1 88 194 VAL B N 1
ATOM 5628 C CA . VAL B 1 194 ? -2.734 21.625 -1.154 1 88 194 VAL B CA 1
ATOM 5629 C C . VAL B 1 194 ? -4.184 21.812 -1.593 1 88 194 VAL B C 1
ATOM 5631 O O . VAL B 1 194 ? -4.613 22.938 -1.872 1 88 194 VAL B O 1
ATOM 5634 N N . ALA B 1 195 ? -4.852 20.719 -1.675 1 90.75 195 ALA B N 1
ATOM 5635 C CA . ALA B 1 195 ? -6.27 20.812 -2.018 1 90.75 195 ALA B CA 1
ATOM 5636 C C . ALA B 1 195 ? -7.09 21.312 -0.833 1 90.75 195 ALA B C 1
ATOM 5638 O O . ALA B 1 195 ? -6.633 21.266 0.312 1 90.75 195 ALA B O 1
ATOM 5639 N N . GLY B 1 196 ? -8.266 21.828 -1.135 1 90.62 196 GLY B N 1
ATOM 5640 C CA . GLY B 1 196 ? -9.156 22.312 -0.09 1 90.62 196 GLY B CA 1
ATOM 5641 C C . GLY B 1 196 ? -10.031 21.219 0.493 1 90.62 196 GLY B C 1
ATOM 5642 O O . GLY B 1 196 ? -10.859 21.484 1.369 1 90.62 196 GLY B O 1
ATOM 5643 N N . HIS B 1 197 ? -9.875 20.031 -0.016 1 93.06 197 HIS B N 1
ATOM 5644 C CA . HIS B 1 197 ? -10.695 18.906 0.42 1 93.06 197 HIS B CA 1
ATOM 5645 C C . HIS B 1 197 ? -9.844 17.656 0.612 1 93.06 197 HIS B C 1
ATOM 5647 O O . HIS B 1 197 ? -8.812 17.5 -0.037 1 93.06 197 HIS B O 1
ATOM 5653 N N . GLY B 1 198 ? -10.32 16.812 1.535 1 92.25 198 GLY B N 1
ATOM 5654 C CA . GLY B 1 198 ? -9.633 15.562 1.791 1 92.25 198 GLY B CA 1
ATOM 5655 C C . GLY B 1 198 ? -9.93 14.492 0.756 1 92.25 198 GLY B C 1
ATOM 5656 O O . GLY B 1 198 ? -9.094 13.633 0.485 1 92.25 198 GLY B O 1
ATOM 5657 N N . ILE B 1 199 ? -11.117 14.453 0.209 1 94.38 199 ILE B N 1
ATOM 5658 C CA . ILE B 1 199 ? -11.578 13.516 -0.805 1 94.38 199 ILE B CA 1
ATOM 5659 C C . ILE B 1 199 ? -12.328 14.266 -1.903 1 94.38 199 ILE B C 1
ATOM 5661 O O . ILE B 1 199 ? -13.227 15.062 -1.618 1 94.38 199 ILE B O 1
ATOM 5665 N N . PRO B 1 200 ? -11.93 14 -3.164 1 95.5 200 PRO B N 1
ATOM 5666 C CA . PRO B 1 200 ? -12.711 14.609 -4.242 1 95.5 200 PRO B CA 1
ATOM 5667 C C . PRO B 1 200 ? -14.023 13.867 -4.508 1 95.5 200 PRO B C 1
ATOM 5669 O O . PRO B 1 200 ? -14.07 12.977 -5.355 1 95.5 200 PRO B O 1
ATOM 5672 N N . ARG B 1 201 ? -15.086 14.328 -4.023 1 94.19 201 ARG B N 1
ATOM 5673 C CA . ARG B 1 201 ? -16.344 13.609 -4.066 1 94.19 201 ARG B CA 1
ATOM 5674 C C . ARG B 1 201 ? -17.188 14.047 -5.266 1 94.19 201 ARG B C 1
ATOM 5676 O O . ARG B 1 201 ? -17.906 13.234 -5.855 1 94.19 201 ARG B O 1
ATOM 5683 N N . THR B 1 202 ? -17.172 15.305 -5.641 1 96.06 202 THR B N 1
ATOM 5684 C CA . THR B 1 202 ? -18.016 15.852 -6.695 1 96.06 202 THR B CA 1
ATOM 5685 C C . THR B 1 202 ? -17.234 16.016 -7.988 1 96.06 202 THR B C 1
ATOM 5687 O O . THR B 1 202 ? -16 15.961 -7.984 1 96.06 202 THR B O 1
ATOM 5690 N N . PHE B 1 203 ? -18.047 16.281 -9.133 1 97.12 203 PHE B N 1
ATOM 5691 C CA . PHE B 1 203 ? -17.391 16.547 -10.414 1 97.12 203 PHE B CA 1
ATOM 5692 C C . PHE B 1 203 ? -16.484 17.766 -10.32 1 97.12 203 PHE B C 1
ATOM 5694 O O . PHE B 1 203 ? -15.344 17.734 -10.797 1 97.12 203 PHE B O 1
ATOM 5701 N N . ALA B 1 204 ? -16.891 18.797 -9.68 1 97.44 204 ALA B N 1
ATOM 5702 C CA . ALA B 1 204 ? -16.125 20.031 -9.539 1 97.44 204 ALA B CA 1
ATOM 5703 C C . ALA B 1 204 ? -14.836 19.781 -8.75 1 97.44 204 ALA B C 1
ATOM 5705 O O . ALA B 1 204 ? -13.781 20.328 -9.086 1 97.44 204 ALA B O 1
ATOM 5706 N N . GLN B 1 205 ? -14.945 19.016 -7.699 1 96.69 205 GLN B N 1
ATOM 5707 C CA . GLN B 1 205 ? -13.773 18.719 -6.887 1 96.69 205 GLN B CA 1
ATOM 5708 C C . GLN B 1 205 ? -12.773 17.859 -7.664 1 96.69 205 GLN B C 1
ATOM 5710 O O . GLN B 1 205 ? -11.562 18.094 -7.594 1 96.69 205 GLN B O 1
ATOM 5715 N N . ARG B 1 206 ? -13.25 16.859 -8.391 1 97.44 206 ARG B N 1
ATOM 5716 C CA . ARG B 1 206 ? -12.352 16.047 -9.211 1 97.44 206 ARG B CA 1
ATOM 5717 C C . ARG B 1 206 ? -11.664 16.891 -10.273 1 97.44 206 ARG B C 1
ATOM 5719 O O . ARG B 1 206 ? -10.469 16.719 -10.531 1 97.44 206 ARG B O 1
ATOM 5726 N N . LEU B 1 207 ? -12.453 17.812 -10.867 1 97.19 207 LEU B N 1
ATOM 5727 C CA . LEU B 1 207 ? -11.898 18.703 -11.883 1 97.19 207 LEU B CA 1
ATOM 5728 C C . LEU B 1 207 ? -10.805 19.578 -11.289 1 97.19 207 LEU B C 1
ATOM 5730 O O . LEU B 1 207 ? -9.688 19.641 -11.828 1 97.19 207 LEU B O 1
ATOM 5734 N N . SER B 1 208 ? -11.102 20.281 -10.227 1 95.62 208 SER B N 1
ATOM 5735 C CA . SER B 1 208 ? -10.141 21.188 -9.594 1 95.62 208 SER B CA 1
ATOM 5736 C C . SER B 1 208 ? -8.922 20.422 -9.086 1 95.62 208 SER B C 1
ATOM 5738 O O . SER B 1 208 ? -7.789 20.891 -9.219 1 95.62 208 SER B O 1
ATOM 5740 N N . ASN B 1 209 ? -9.195 19.297 -8.492 1 95.88 209 ASN B N 1
ATOM 5741 C CA . ASN B 1 209 ? -8.102 18.484 -7.953 1 95.88 209 ASN B CA 1
ATOM 5742 C C . ASN B 1 209 ? -7.184 17.984 -9.062 1 95.88 209 ASN B C 1
ATOM 5744 O O . ASN B 1 209 ? -5.961 17.984 -8.906 1 95.88 209 ASN B O 1
ATOM 5748 N N . ALA B 1 210 ? -7.773 17.5 -10.102 1 96.25 210 ALA B N 1
ATOM 5749 C CA . ALA B 1 210 ? -6.984 17.016 -11.234 1 96.25 210 ALA B CA 1
ATOM 5750 C C . ALA B 1 210 ? -6.137 18.141 -11.82 1 96.25 210 ALA B C 1
ATOM 5752 O O . ALA B 1 210 ? -4.957 17.938 -12.125 1 96.25 210 ALA B O 1
ATOM 5753 N N . ALA B 1 211 ? -6.711 19.266 -12.008 1 93.75 211 ALA B N 1
ATOM 5754 C CA . ALA B 1 211 ? -5.996 20.422 -12.539 1 93.75 211 ALA B CA 1
ATOM 5755 C C . ALA B 1 211 ? -4.855 20.828 -11.609 1 93.75 211 ALA B C 1
ATOM 5757 O O . ALA B 1 211 ? -3.742 21.094 -12.07 1 93.75 211 ALA B O 1
ATOM 5758 N N . LEU B 1 212 ? -5.184 20.891 -10.336 1 91.62 212 LEU B N 1
ATOM 5759 C CA . LEU B 1 212 ? -4.184 21.266 -9.344 1 91.62 212 LEU B CA 1
ATOM 5760 C C . LEU B 1 212 ? -3.031 20.266 -9.328 1 91.62 212 LEU B C 1
ATOM 5762 O O . LEU B 1 212 ? -1.864 20.656 -9.281 1 91.62 212 LEU B O 1
ATOM 5766 N N . SER B 1 213 ? -3.377 19.016 -9.328 1 92 213 SER B N 1
ATOM 5767 C CA . SER B 1 213 ? -2.365 17.969 -9.328 1 92 213 SER B CA 1
ATOM 5768 C C . SER B 1 213 ? -1.475 18.047 -10.562 1 92 213 SER B C 1
ATOM 5770 O O . SER B 1 213 ? -0.254 17.922 -10.461 1 92 213 SER B O 1
ATOM 5772 N N . ALA B 1 214 ? -2.074 18.25 -11.672 1 91 214 ALA B N 1
ATOM 5773 C CA . ALA B 1 214 ? -1.318 18.375 -12.914 1 91 214 ALA B CA 1
ATOM 5774 C C . ALA B 1 214 ? -0.411 19.609 -12.883 1 91 214 ALA B C 1
ATOM 5776 O O . ALA B 1 214 ? 0.763 19.531 -13.25 1 91 214 ALA B O 1
ATOM 5777 N N . TYR B 1 215 ? -0.912 20.641 -12.477 1 90 215 TYR B N 1
ATOM 5778 C CA . TYR B 1 215 ? -0.146 21.875 -12.391 1 90 215 TYR B CA 1
ATOM 5779 C C . TYR B 1 215 ? 1.063 21.719 -11.477 1 90 215 TYR B C 1
ATOM 5781 O O . TYR B 1 215 ? 2.186 22.062 -11.852 1 90 215 TYR B O 1
ATOM 5789 N N . CYS B 1 216 ? 0.797 21.234 -10.266 1 88.75 216 CYS B N 1
ATOM 5790 C CA . CYS B 1 216 ? 1.875 21.094 -9.297 1 88.75 216 CYS B CA 1
ATOM 5791 C C . CYS B 1 216 ? 2.969 20.172 -9.828 1 88.75 216 CYS B C 1
ATOM 5793 O O . CYS B 1 216 ? 4.156 20.469 -9.688 1 88.75 216 CYS B O 1
ATOM 5795 N N . THR B 1 217 ? 2.564 19.094 -10.453 1 88.56 217 THR B N 1
ATOM 5796 C CA . THR B 1 217 ? 3.531 18.141 -10.984 1 88.56 217 THR B CA 1
ATOM 5797 C C . THR B 1 217 ? 4.41 18.797 -12.047 1 88.56 217 THR B C 1
ATOM 5799 O O . THR B 1 217 ? 5.637 18.703 -11.992 1 88.56 217 THR B O 1
ATOM 5802 N N . VAL B 1 218 ? 3.811 19.5 -12.945 1 89.44 218 VAL B N 1
ATOM 5803 C CA . VAL B 1 218 ? 4.539 20.125 -14.047 1 89.44 218 VAL B CA 1
ATOM 5804 C C . VAL B 1 218 ? 5.379 21.281 -13.523 1 89.44 218 VAL B C 1
ATOM 5806 O O . VAL B 1 218 ? 6.547 21.438 -13.898 1 89.44 218 VAL B O 1
ATOM 5809 N N . ALA B 1 219 ? 4.805 22.062 -12.656 1 90.12 219 ALA B N 1
ATOM 5810 C CA . ALA B 1 219 ? 5.504 23.219 -12.102 1 90.12 219 ALA B CA 1
ATOM 5811 C C . ALA B 1 219 ? 6.742 22.797 -11.328 1 90.12 219 ALA B C 1
ATOM 5813 O O . ALA B 1 219 ? 7.789 23.438 -11.398 1 90.12 219 ALA B O 1
ATOM 5814 N N . MET B 1 220 ? 6.617 21.75 -10.586 1 89.12 220 MET B N 1
ATOM 5815 C CA . MET B 1 220 ? 7.738 21.234 -9.805 1 89.12 220 MET B CA 1
ATOM 5816 C C . MET B 1 220 ? 8.883 20.781 -10.711 1 89.12 220 MET B C 1
ATOM 5818 O O . MET B 1 220 ? 10.047 21.109 -10.453 1 89.12 220 MET B O 1
ATOM 5822 N N . VAL B 1 221 ? 8.547 20.062 -11.742 1 87.88 221 VAL B N 1
ATOM 5823 C CA . VAL B 1 221 ? 9.555 19.562 -12.68 1 87.88 221 VAL B CA 1
ATOM 5824 C C . VAL B 1 221 ? 10.234 20.75 -13.375 1 87.88 221 VAL B C 1
ATOM 5826 O O . VAL B 1 221 ? 11.469 20.797 -13.461 1 87.88 221 VAL B O 1
ATOM 5829 N N . LEU B 1 222 ? 9.461 21.688 -13.766 1 90.5 222 LEU B N 1
ATOM 5830 C CA . LEU B 1 222 ? 9.992 22.828 -14.516 1 90.5 222 LEU B CA 1
ATOM 5831 C C . LEU B 1 222 ? 10.812 23.734 -13.602 1 90.5 222 LEU B C 1
ATOM 5833 O O . LEU B 1 222 ? 11.859 24.25 -14.016 1 90.5 222 LEU B O 1
ATOM 5837 N N . ALA B 1 223 ? 10.336 23.922 -12.383 1 91.94 223 ALA B N 1
ATOM 5838 C CA . ALA B 1 223 ? 11.055 24.781 -11.445 1 91.94 223 ALA B CA 1
ATOM 5839 C C . ALA B 1 223 ? 12.422 24.203 -11.109 1 91.94 223 ALA B C 1
ATOM 5841 O O . ALA B 1 223 ? 13.422 24.922 -11.094 1 91.94 223 ALA B O 1
ATOM 5842 N N . ASN B 1 224 ? 12.484 22.938 -10.82 1 90.75 224 ASN B N 1
ATOM 5843 C CA . ASN B 1 224 ? 13.758 22.281 -10.523 1 90.75 224 ASN B CA 1
ATOM 5844 C C . ASN B 1 224 ? 14.711 22.344 -11.719 1 90.75 224 ASN B C 1
ATOM 5846 O O . ASN B 1 224 ? 15.891 22.656 -11.562 1 90.75 224 ASN B O 1
ATOM 5850 N N . ALA B 1 225 ? 14.188 22.109 -12.922 1 91.38 225 ALA B N 1
ATOM 5851 C CA . ALA B 1 225 ? 15.008 22.172 -14.133 1 91.38 225 ALA B CA 1
ATOM 5852 C C . ALA B 1 225 ? 15.523 23.578 -14.383 1 91.38 225 ALA B C 1
ATOM 5854 O O . ALA B 1 225 ? 16.703 23.766 -14.719 1 91.38 225 ALA B O 1
ATOM 5855 N N . ALA B 1 226 ? 14.664 24.516 -14.219 1 93.69 226 ALA B N 1
ATOM 5856 C CA . ALA B 1 226 ? 15.016 25.906 -14.461 1 93.69 226 ALA B CA 1
ATOM 5857 C C . ALA B 1 226 ? 16.094 26.375 -13.492 1 93.69 226 ALA B C 1
ATOM 5859 O O . ALA B 1 226 ? 17.062 27.016 -13.898 1 93.69 226 ALA B O 1
ATOM 5860 N N . LEU B 1 227 ? 15.914 26.078 -12.242 1 93.75 227 LEU B N 1
ATOM 5861 C CA . LEU B 1 227 ? 16.859 26.531 -11.219 1 93.75 227 LEU B CA 1
ATOM 5862 C C . LEU B 1 227 ? 18.203 25.844 -11.367 1 93.75 227 LEU B C 1
ATOM 5864 O O . LEU B 1 227 ? 19.25 26.438 -11.102 1 93.75 227 LEU B O 1
ATOM 5868 N N . ARG B 1 228 ? 18.203 24.594 -11.742 1 93.44 228 ARG B N 1
ATOM 5869 C CA . ARG B 1 228 ? 19.453 23.891 -12.031 1 93.44 228 ARG B CA 1
ATOM 5870 C C . ARG B 1 228 ? 20.219 24.578 -13.148 1 93.44 228 ARG B C 1
ATOM 5872 O O . ARG B 1 228 ? 21.438 24.609 -13.148 1 93.44 228 ARG B O 1
ATOM 5879 N N . TYR B 1 229 ? 19.484 25.094 -14.07 1 93.62 229 TYR B N 1
ATOM 5880 C CA . TYR B 1 229 ? 20.078 25.719 -15.234 1 93.62 229 TYR B CA 1
ATOM 5881 C C . TYR B 1 229 ? 20.547 27.141 -14.906 1 93.62 229 TYR B C 1
ATOM 5883 O O . TYR B 1 229 ? 21.672 27.516 -15.234 1 93.62 229 TYR B O 1
ATOM 5891 N N . VAL B 1 230 ? 19.75 27.938 -14.203 1 95.12 230 VAL B N 1
ATOM 5892 C CA . VAL B 1 230 ? 20 29.359 -13.984 1 95.12 230 VAL B CA 1
ATOM 5893 C C . VAL B 1 230 ? 20.953 29.531 -12.812 1 95.12 230 VAL B C 1
ATOM 5895 O O . VAL B 1 230 ? 21.734 30.5 -12.773 1 95.12 230 VAL B O 1
ATOM 5898 N N . GLU B 1 231 ? 20.891 28.625 -11.789 1 95.69 231 GLU B N 1
ATOM 5899 C CA . GLU B 1 231 ? 21.719 28.703 -10.586 1 95.69 231 GLU B CA 1
ATOM 5900 C C . GLU B 1 231 ? 22.391 27.359 -10.297 1 95.69 231 GLU B C 1
ATOM 5902 O O . GLU B 1 231 ? 22.156 26.766 -9.242 1 95.69 231 GLU B O 1
ATOM 5907 N N . PRO B 1 232 ? 23.266 26.984 -11.164 1 95.44 232 PRO B N 1
ATOM 5908 C CA . PRO B 1 232 ? 23.922 25.688 -10.93 1 95.44 232 PRO B CA 1
ATOM 5909 C C . PRO B 1 232 ? 24.75 25.672 -9.648 1 95.44 232 PRO B C 1
ATOM 5911 O O . PRO B 1 232 ? 25.406 26.656 -9.312 1 95.44 232 PRO B O 1
ATOM 5914 N N . ARG B 1 233 ? 24.625 24.609 -8.891 1 96.19 233 ARG B N 1
ATOM 5915 C CA . ARG B 1 233 ? 25.359 24.375 -7.656 1 96.19 233 ARG B CA 1
ATOM 5916 C C . ARG B 1 233 ? 26.156 23.078 -7.738 1 96.19 233 ARG B C 1
ATOM 5918 O O . ARG B 1 233 ? 25.938 22.266 -8.648 1 96.19 233 ARG B O 1
ATOM 5925 N N . GLU B 1 234 ? 27.062 22.844 -6.73 1 93 234 GLU B N 1
ATOM 5926 C CA . GLU B 1 234 ? 27.875 21.641 -6.688 1 93 234 GLU B CA 1
ATOM 5927 C C . GLU B 1 234 ? 27.016 20.391 -6.559 1 93 234 GLU B C 1
ATOM 5929 O O . GLU B 1 234 ? 27.344 19.344 -7.133 1 93 234 GLU B O 1
ATOM 5934 N N . TYR B 1 235 ? 25.969 20.531 -5.801 1 94.69 235 TYR B N 1
ATOM 5935 C CA . TYR B 1 235 ? 25.125 19.359 -5.578 1 94.69 235 TYR B CA 1
ATOM 5936 C C . TYR B 1 235 ? 24.359 18.984 -6.844 1 94.69 235 TYR B C 1
ATOM 5938 O O . TYR B 1 235 ? 23.828 17.875 -6.945 1 94.69 235 TYR B O 1
ATOM 5946 N N . ASP B 1 236 ? 24.281 19.844 -7.812 1 94.81 236 ASP B N 1
ATOM 5947 C CA . ASP B 1 236 ? 23.609 19.531 -9.078 1 94.81 236 ASP B CA 1
ATOM 5948 C C . ASP B 1 236 ? 24.469 18.609 -9.93 1 94.81 236 ASP B C 1
ATOM 5950 O O . ASP B 1 236 ? 23.984 18 -10.891 1 94.81 236 ASP B O 1
ATOM 5954 N N . LYS B 1 237 ? 25.75 18.484 -9.633 1 94.19 237 LYS B N 1
ATOM 5955 C CA . LYS B 1 237 ? 26.672 17.641 -10.383 1 94.19 237 LYS B CA 1
ATOM 5956 C C . LYS B 1 237 ? 26.609 16.188 -9.93 1 94.19 237 LYS B C 1
ATOM 5958 O O . LYS B 1 237 ? 27.109 15.297 -10.609 1 94.19 237 LYS B O 1
ATOM 5963 N N . VAL B 1 238 ? 26.078 16.016 -8.773 1 94.81 238 VAL B N 1
ATOM 5964 C CA . VAL B 1 238 ? 25.922 14.664 -8.242 1 94.81 238 VAL B CA 1
ATOM 5965 C C . VAL B 1 238 ? 24.547 14.117 -8.633 1 94.81 238 VAL B C 1
ATOM 5967 O O . VAL B 1 238 ? 23.531 14.742 -8.359 1 94.81 238 VAL B O 1
ATOM 5970 N N . PRO B 1 239 ? 24.516 12.977 -9.359 1 93 239 PRO B N 1
ATOM 5971 C CA . PRO B 1 239 ? 23.219 12.414 -9.727 1 93 239 PRO B CA 1
ATOM 5972 C C . PRO B 1 239 ? 22.297 12.188 -8.523 1 93 239 PRO B C 1
ATOM 5974 O O . PRO B 1 239 ? 22.766 11.75 -7.469 1 93 239 PRO B O 1
ATOM 5977 N N . PRO B 1 240 ? 21.078 12.562 -8.672 1 92.62 240 PRO B N 1
ATOM 5978 C CA . PRO B 1 240 ? 20.141 12.336 -7.57 1 92.62 240 PRO B CA 1
ATOM 5979 C C . PRO B 1 240 ? 20.047 10.867 -7.176 1 92.62 240 PRO B C 1
ATOM 5981 O O . PRO B 1 240 ? 20.078 9.984 -8.039 1 92.62 240 PRO B O 1
ATOM 5984 N N . VAL B 1 241 ? 19.891 10.641 -5.848 1 95.12 241 VAL B N 1
ATOM 5985 C CA . VAL B 1 241 ? 19.719 9.305 -5.297 1 95.12 241 VAL B CA 1
ATOM 5986 C C . VAL B 1 241 ? 18.25 9.078 -4.926 1 95.12 241 VAL B C 1
ATOM 5988 O O . VAL B 1 241 ? 17.656 9.906 -4.23 1 95.12 241 VAL B O 1
ATOM 5991 N N . THR B 1 242 ? 17.672 7.992 -5.477 1 94.75 242 THR B N 1
ATOM 5992 C CA . THR B 1 242 ? 16.312 7.629 -5.062 1 94.75 242 THR B CA 1
ATOM 5993 C C . THR B 1 242 ? 16.328 7 -3.674 1 94.75 242 THR B C 1
ATOM 5995 O O . THR B 1 242 ? 17.203 6.191 -3.359 1 94.75 242 THR B O 1
ATOM 5998 N N . PRO B 1 243 ? 15.359 7.391 -2.867 1 96.81 243 PRO B N 1
ATOM 5999 C CA . PRO B 1 243 ? 15.367 6.855 -1.505 1 96.81 243 PRO B CA 1
ATOM 6000 C C . PRO B 1 243 ? 15.008 5.371 -1.452 1 96.81 243 PRO B C 1
ATOM 6002 O O . PRO B 1 243 ? 14.203 4.895 -2.256 1 96.81 243 PRO B O 1
ATOM 6005 N N . SER B 1 244 ? 15.609 4.691 -0.465 1 97.44 244 SER B N 1
ATOM 6006 C CA . SER B 1 244 ? 15.25 3.311 -0.159 1 97.44 244 SER B CA 1
ATOM 6007 C C . SER B 1 244 ? 13.883 3.234 0.522 1 97.44 244 SER B C 1
ATOM 6009 O O . SER B 1 244 ? 13.148 2.264 0.34 1 97.44 244 SER B O 1
ATOM 6011 N N . LEU B 1 245 ? 13.648 4.27 1.322 1 96.81 245 LEU B N 1
ATOM 6012 C CA . LEU B 1 245 ? 12.43 4.348 2.123 1 96.81 245 LEU B CA 1
ATOM 6013 C C . LEU B 1 245 ? 11.984 5.797 2.297 1 96.81 245 LEU B C 1
ATOM 6015 O O . LEU B 1 245 ? 12.812 6.711 2.258 1 96.81 245 LEU B O 1
ATOM 6019 N N . VAL B 1 246 ? 10.742 5.902 2.453 1 97.5 246 VAL B N 1
ATOM 6020 C CA . VAL B 1 246 ? 10.18 7.188 2.85 1 97.5 246 VAL B CA 1
ATOM 6021 C C . VAL B 1 246 ? 9.297 7.004 4.086 1 97.5 246 VAL B C 1
ATOM 6023 O O . VAL B 1 246 ? 8.281 6.305 4.035 1 97.5 246 VAL B O 1
ATOM 6026 N N . PHE B 1 247 ? 9.734 7.57 5.195 1 98.06 247 PHE B N 1
ATOM 6027 C CA . PHE B 1 247 ? 8.844 7.676 6.344 1 98.06 247 PHE B CA 1
ATOM 6028 C C . PHE B 1 247 ? 7.91 8.875 6.195 1 98.06 247 PHE B C 1
ATOM 6030 O O . PHE B 1 247 ? 8.367 10 5.977 1 98.06 247 PHE B O 1
ATOM 6037 N N . VAL B 1 248 ? 6.637 8.602 6.328 1 97.12 248 VAL B N 1
ATOM 6038 C CA . VAL B 1 248 ? 5.652 9.656 6.098 1 97.12 248 VAL B CA 1
ATOM 6039 C C . VAL B 1 248 ? 4.836 9.891 7.367 1 97.12 248 VAL B C 1
ATOM 6041 O O . VAL B 1 248 ? 4.469 8.938 8.062 1 97.12 248 VAL B O 1
ATOM 6044 N N . ASN B 1 249 ? 4.594 11.148 7.66 1 96.94 249 ASN B N 1
ATOM 6045 C CA . ASN B 1 249 ? 3.74 11.508 8.789 1 96.94 249 ASN B CA 1
ATOM 6046 C C . ASN B 1 249 ? 2.264 11.312 8.461 1 96.94 249 ASN B C 1
ATOM 6048 O O . ASN B 1 249 ? 1.494 12.273 8.438 1 96.94 249 ASN B O 1
ATOM 6052 N N . SER B 1 250 ? 1.927 10.031 8.289 1 95.94 250 SER B N 1
ATOM 6053 C CA . SER B 1 250 ? 0.575 9.742 7.828 1 95.94 250 SER B CA 1
ATOM 6054 C C . SER B 1 250 ? -0.005 8.531 8.555 1 95.94 250 SER B C 1
ATOM 6056 O O . SER B 1 250 ? 0.734 7.742 9.148 1 95.94 250 SER B O 1
ATOM 6058 N N . HIS B 1 251 ? -1.242 8.523 8.602 1 95.5 251 HIS B N 1
ATOM 6059 C CA . HIS B 1 251 ? -2.088 7.438 9.094 1 95.5 251 HIS B CA 1
ATOM 6060 C C . HIS B 1 251 ? -3.449 7.449 8.406 1 95.5 251 HIS B C 1
ATOM 6062 O O . HIS B 1 251 ? -3.994 8.516 8.117 1 95.5 251 HIS B O 1
ATOM 6068 N N . TYR B 1 252 ? -3.973 6.336 8.172 1 90.06 252 TYR B N 1
ATOM 6069 C CA . TYR B 1 252 ? -5.18 6.301 7.355 1 90.06 252 TYR B CA 1
ATOM 6070 C C . TYR B 1 252 ? -6.359 6.922 8.094 1 90.06 252 TYR B C 1
ATOM 6072 O O . TYR B 1 252 ? -7.371 7.27 7.488 1 90.06 252 TYR B O 1
ATOM 6080 N N . VAL B 1 253 ? -6.27 7.078 9.414 1 88.56 253 VAL B N 1
ATOM 6081 C CA . VAL B 1 253 ? -7.363 7.668 10.18 1 88.56 253 VAL B CA 1
ATOM 6082 C C . VAL B 1 253 ? -7.441 9.164 9.891 1 88.56 253 VAL B C 1
ATOM 6084 O O . VAL B 1 253 ? -8.5 9.781 10.047 1 88.56 253 VAL B O 1
ATOM 6087 N N . SER B 1 254 ? -6.297 9.734 9.508 1 87.25 254 SER B N 1
ATOM 6088 C CA . SER B 1 254 ? -6.234 11.164 9.219 1 87.25 254 SER B CA 1
ATOM 6089 C C . SER B 1 254 ? -6.102 11.422 7.719 1 87.25 254 SER B C 1
ATOM 6091 O O . SER B 1 254 ? -6.105 12.57 7.281 1 87.25 254 SER B O 1
ATOM 6093 N N . GLU B 1 255 ? -5.902 10.344 7.012 1 88.94 255 GLU B N 1
ATOM 6094 C CA . GLU B 1 255 ? -5.883 10.359 5.555 1 88.94 255 GLU B CA 1
ATOM 6095 C C . GLU B 1 255 ? -6.734 9.227 4.98 1 88.94 255 GLU B C 1
ATOM 6097 O O . GLU B 1 255 ? -6.797 8.141 5.551 1 88.94 255 GLU B O 1
ATOM 6102 N N . PRO B 1 256 ? -7.418 9.617 3.924 1 90.38 256 PRO B N 1
ATOM 6103 C CA . PRO B 1 256 ? -8.219 8.547 3.326 1 90.38 256 PRO B CA 1
ATOM 6104 C C . PRO B 1 256 ? -7.367 7.375 2.838 1 90.38 256 PRO B C 1
ATOM 6106 O O . PRO B 1 256 ? -6.273 7.582 2.307 1 90.38 256 PRO B O 1
ATOM 6109 N N . PRO B 1 257 ? -7.957 6.164 2.949 1 91.62 257 PRO B N 1
ATOM 6110 C CA . PRO B 1 257 ? -7.211 4.988 2.496 1 91.62 257 PRO B CA 1
ATOM 6111 C C . PRO B 1 257 ? -6.828 5.066 1.019 1 91.62 257 PRO B C 1
ATOM 6113 O O . PRO B 1 257 ? -7.668 5.41 0.179 1 91.62 257 PRO B O 1
ATOM 6116 N N . LYS B 1 258 ? -5.613 4.855 0.792 1 91.69 258 LYS B N 1
ATOM 6117 C CA . LYS B 1 258 ? -5.07 4.852 -0.562 1 91.69 258 LYS B CA 1
ATOM 6118 C C . LYS B 1 258 ? -3.953 3.82 -0.702 1 91.69 258 LYS B C 1
ATOM 6120 O O . LYS B 1 258 ? -3.365 3.396 0.295 1 91.69 258 LYS B O 1
ATOM 6125 N N . PRO B 1 259 ? -3.684 3.438 -1.934 1 92.69 259 PRO B N 1
ATOM 6126 C CA . PRO B 1 259 ? -2.564 2.508 -2.107 1 92.69 259 PRO B CA 1
ATOM 6127 C C . PRO B 1 259 ? -1.213 3.146 -1.795 1 92.69 259 PRO B C 1
ATOM 6129 O O . PRO B 1 259 ? -0.985 4.312 -2.127 1 92.69 259 PRO B O 1
ATOM 6132 N N . VAL B 1 260 ? -0.389 2.334 -1.188 1 92.44 260 VAL B N 1
ATOM 6133 C CA . VAL B 1 260 ? 0.928 2.816 -0.786 1 92.44 260 VAL B CA 1
ATOM 6134 C C . VAL B 1 260 ? 1.999 1.82 -1.223 1 92.44 260 VAL B C 1
ATOM 6136 O O . VAL B 1 260 ? 1.799 0.606 -1.138 1 92.44 260 VAL B O 1
ATOM 6139 N N . ALA B 1 261 ? 3.104 2.355 -1.714 1 93.81 261 ALA B N 1
ATOM 6140 C CA . ALA B 1 261 ? 4.223 1.507 -2.109 1 93.81 261 ALA B CA 1
ATOM 6141 C C . ALA B 1 261 ? 4.895 0.878 -0.891 1 93.81 261 ALA B C 1
ATOM 6143 O O . ALA B 1 261 ? 4.84 1.433 0.209 1 93.81 261 ALA B O 1
ATOM 6144 N N . PRO B 1 262 ? 5.543 -0.256 -1.096 1 93.19 262 PRO B N 1
ATOM 6145 C CA . PRO B 1 262 ? 6.227 -0.902 0.028 1 93.19 262 PRO B CA 1
ATOM 6146 C C . PRO B 1 262 ? 7.363 -0.054 0.594 1 93.19 262 PRO B C 1
ATOM 6148 O O . PRO B 1 262 ? 7.75 -0.227 1.753 1 93.19 262 PRO B O 1
ATOM 6151 N N . SER B 1 263 ? 7.879 0.845 -0.202 1 95.5 263 SER B N 1
ATOM 6152 C CA . SER B 1 263 ? 8.969 1.706 0.246 1 95.5 263 SER B CA 1
ATOM 6153 C C . SER B 1 263 ? 8.445 2.875 1.073 1 95.5 263 SER B C 1
ATOM 6155 O O . SER B 1 263 ? 9.227 3.682 1.581 1 95.5 263 SER B O 1
ATOM 6157 N N . VAL B 1 264 ? 7.176 3 1.203 1 96.5 264 VAL B N 1
ATOM 6158 C CA . VAL B 1 264 ? 6.562 4.066 1.989 1 96.5 264 VAL B CA 1
ATOM 6159 C C . VAL B 1 264 ? 6.043 3.5 3.309 1 96.5 264 VAL B C 1
ATOM 6161 O O . VAL B 1 264 ? 5.227 2.576 3.316 1 96.5 264 VAL B O 1
ATOM 6164 N N . VAL B 1 265 ? 6.52 4.051 4.418 1 97.06 265 VAL B N 1
ATOM 6165 C CA . VAL B 1 265 ? 6.113 3.596 5.742 1 97.06 265 VAL B CA 1
ATOM 6166 C C . VAL B 1 265 ? 5.418 4.734 6.488 1 97.06 265 VAL B C 1
ATOM 6168 O O . VAL B 1 265 ? 6.012 5.793 6.707 1 97.06 265 VAL B O 1
ATOM 6171 N N . ASN B 1 266 ? 4.184 4.484 6.797 1 96.56 266 ASN B N 1
ATOM 6172 C CA . ASN B 1 266 ? 3.424 5.473 7.555 1 96.56 266 ASN B CA 1
ATOM 6173 C C . ASN B 1 266 ? 3.773 5.43 9.039 1 96.56 266 ASN B C 1
ATOM 6175 O O . ASN B 1 266 ? 3.572 4.41 9.695 1 96.56 266 ASN B O 1
ATOM 6179 N N . VAL B 1 267 ? 4.23 6.559 9.562 1 98 267 VAL B N 1
ATOM 6180 C CA . VAL B 1 267 ? 4.645 6.566 10.961 1 98 267 VAL B CA 1
ATOM 6181 C C . VAL B 1 267 ? 4.035 7.77 11.68 1 98 267 VAL B C 1
ATOM 6183 O O . VAL B 1 267 ? 4.668 8.367 12.555 1 98 267 VAL B O 1
ATOM 6186 N N . GLY B 1 268 ? 2.82 8.102 11.227 1 97.5 268 GLY B N 1
ATOM 6187 C CA . GLY B 1 268 ? 2.094 9.156 11.93 1 97.5 268 GLY B CA 1
ATOM 6188 C C . GLY B 1 268 ? 2.002 8.914 13.422 1 97.5 268 GLY B C 1
ATOM 6189 O O . GLY B 1 268 ? 1.721 7.801 13.867 1 97.5 268 GLY B O 1
ATOM 6190 N N . GLY B 1 269 ? 2.289 10.016 14.234 1 97.12 269 GLY B N 1
ATOM 6191 C CA . GLY B 1 269 ? 2.209 9.922 15.688 1 97.12 269 GLY B CA 1
ATOM 6192 C C . GLY B 1 269 ? 3.555 9.68 16.344 1 97.12 269 GLY B C 1
ATOM 6193 O O . GLY B 1 269 ? 3.656 9.641 17.578 1 97.12 269 GLY B O 1
ATOM 6194 N N . ILE B 1 270 ? 4.609 9.586 15.555 1 98 270 ILE B N 1
ATOM 6195 C CA . ILE B 1 270 ? 5.918 9.266 16.109 1 98 270 ILE B CA 1
ATOM 6196 C C . ILE B 1 270 ? 6.379 10.391 17.031 1 98 270 ILE B C 1
ATOM 6198 O O . ILE B 1 270 ? 7.176 10.164 17.953 1 98 270 ILE B O 1
ATOM 6202 N N . HIS B 1 271 ? 5.871 11.609 16.844 1 96.25 271 HIS B N 1
ATOM 6203 C CA . HIS B 1 271 ? 6.262 12.758 17.656 1 96.25 271 HIS B CA 1
ATOM 6204 C C . HIS B 1 271 ? 5.559 12.734 19.016 1 96.25 271 HIS B C 1
ATOM 6206 O O . HIS B 1 271 ? 5.906 13.516 19.906 1 96.25 271 HIS B O 1
ATOM 6212 N N . LEU B 1 272 ? 4.578 11.867 19.156 1 96.25 272 LEU B N 1
ATOM 6213 C CA . LEU B 1 272 ? 3.799 11.82 20.375 1 96.25 272 LEU B CA 1
ATOM 6214 C C . LEU B 1 272 ? 4.617 11.211 21.516 1 96.25 272 LEU B C 1
ATOM 6216 O O . LEU B 1 272 ? 4.879 10.008 21.531 1 96.25 272 LEU B O 1
ATOM 6220 N N . LYS B 1 273 ? 4.992 12.023 22.438 1 90.69 273 LYS B N 1
ATOM 6221 C CA . LYS B 1 273 ? 5.695 11.586 23.641 1 90.69 273 LYS B CA 1
ATOM 6222 C C . LYS B 1 273 ? 4.715 11.312 24.781 1 90.69 273 LYS B C 1
ATOM 6224 O O . LYS B 1 273 ? 3.59 11.812 24.781 1 90.69 273 LYS B O 1
ATOM 6229 N N . PRO B 1 274 ? 5.156 10.43 25.672 1 90.12 274 PRO B N 1
ATOM 6230 C CA . PRO B 1 274 ? 4.316 10.305 26.875 1 90.12 274 PRO B CA 1
ATOM 6231 C C . PRO B 1 274 ? 4.109 11.633 27.594 1 90.12 274 PRO B C 1
ATOM 6233 O O . PRO B 1 274 ? 5.031 12.445 27.672 1 90.12 274 PRO B O 1
ATOM 6236 N N . PRO B 1 275 ? 2.947 11.797 28.109 1 89.44 275 PRO B N 1
ATOM 6237 C CA . PRO B 1 275 ? 2.695 13.062 28.797 1 89.44 275 PRO B CA 1
ATOM 6238 C C . PRO B 1 275 ? 3.562 13.234 30.047 1 89.44 275 PRO B C 1
ATOM 6240 O O . PRO B 1 275 ? 3.867 12.258 30.734 1 89.44 275 PRO B O 1
ATOM 6243 N N . ASN B 1 276 ? 4.109 14.398 30.391 1 88.69 276 ASN B N 1
ATOM 6244 C CA . ASN B 1 276 ? 4.98 14.719 31.516 1 88.69 276 ASN B CA 1
ATOM 6245 C C . ASN B 1 276 ? 4.199 15.352 32.656 1 88.69 276 ASN B C 1
ATOM 6247 O O . ASN B 1 276 ? 4.766 15.633 33.719 1 88.69 276 ASN B O 1
ATOM 6251 N N . GLY B 1 277 ? 2.949 15.648 32.562 1 90.88 277 GLY B N 1
ATOM 6252 C CA . GLY B 1 277 ? 2.176 16.359 33.562 1 90.88 277 GLY B CA 1
ATOM 6253 C C . GLY B 1 277 ? 1.991 17.828 33.25 1 90.88 277 GLY B C 1
ATOM 6254 O O . GLY B 1 277 ? 2.711 18.391 32.406 1 90.88 277 GLY B O 1
ATOM 6255 N N . LEU B 1 278 ? 1.038 18.5 33.969 1 96.56 278 LEU B N 1
ATOM 6256 C CA . LEU B 1 278 ? 0.7 19.891 33.719 1 96.56 278 LEU B CA 1
ATOM 6257 C C . LEU B 1 278 ? 1.24 20.781 34.844 1 96.56 278 LEU B C 1
ATOM 6259 O O . LEU B 1 278 ? 1.209 20.391 36.031 1 96.56 278 LEU B O 1
ATOM 6263 N N . PRO B 1 279 ? 1.773 21.984 34.438 1 96.25 279 PRO B N 1
ATOM 6264 C CA . PRO B 1 279 ? 2.055 22.953 35.531 1 96.25 279 PRO B CA 1
ATOM 6265 C C . PRO B 1 279 ? 0.861 23.172 36.438 1 96.25 279 PRO B C 1
ATOM 6267 O O . PRO B 1 279 ? -0.288 23.125 36 1 96.25 279 PRO B O 1
ATOM 6270 N N . GLU B 1 280 ? 1.167 23.516 37.656 1 96.75 280 GLU B N 1
ATOM 6271 C CA . GLU B 1 280 ? 0.153 23.562 38.719 1 96.75 280 GLU B CA 1
ATOM 6272 C C . GLU B 1 280 ? -0.95 24.562 38.375 1 96.75 280 GLU B C 1
ATOM 6274 O O . GLU B 1 280 ? -2.133 24.281 38.594 1 96.75 280 GLU B O 1
ATOM 6279 N N . ASP B 1 281 ? -0.613 25.672 37.875 1 96.88 281 ASP B N 1
ATOM 6280 C CA . ASP B 1 281 ? -1.597 26.703 37.594 1 96.88 281 ASP B CA 1
ATOM 6281 C C . ASP B 1 281 ? -2.547 26.266 36.469 1 96.88 281 ASP B C 1
ATOM 6283 O O . ASP B 1 281 ? -3.756 26.484 36.562 1 96.88 281 ASP B O 1
ATOM 6287 N N . ILE B 1 282 ? -2.008 25.609 35.5 1 97.62 282 ILE B N 1
ATOM 6288 C CA . ILE B 1 282 ? -2.816 25.125 34.375 1 97.62 282 ILE B CA 1
ATOM 6289 C C . ILE B 1 282 ? -3.688 23.969 34.844 1 97.62 282 ILE B C 1
ATOM 6291 O O . ILE B 1 282 ? -4.871 23.891 34.531 1 97.62 282 ILE B O 1
ATOM 6295 N N . LEU B 1 283 ? -3.086 23.062 35.625 1 97.69 283 LEU B N 1
ATOM 6296 C CA . LEU B 1 283 ? -3.818 21.922 36.156 1 97.69 283 LEU B CA 1
ATOM 6297 C C . LEU B 1 283 ? -5.008 22.359 37 1 97.69 283 LEU B C 1
ATOM 6299 O O . LEU B 1 283 ? -6.113 21.844 36.844 1 97.69 283 LEU B O 1
ATOM 6303 N N . GLU B 1 284 ? -4.758 23.344 37.875 1 97.62 284 GLU B N 1
ATOM 6304 C CA . GLU B 1 284 ? -5.828 23.859 38.719 1 97.62 284 GLU B CA 1
ATOM 6305 C C . GLU B 1 284 ? -6.941 24.484 37.875 1 97.62 284 GLU B C 1
ATOM 6307 O O . GLU B 1 284 ? -8.125 24.281 38.156 1 97.62 284 GLU B O 1
ATOM 6312 N N . PHE B 1 285 ? -6.531 25.234 36.938 1 97.88 285 PHE B N 1
ATOM 6313 C CA . PHE B 1 285 ? -7.484 25.891 36.062 1 97.88 285 PHE B CA 1
ATOM 6314 C C . PHE B 1 285 ? -8.375 24.859 35.375 1 97.88 285 PHE B C 1
ATOM 6316 O O . PHE B 1 285 ? -9.586 25.047 35.25 1 97.88 285 PHE B O 1
ATOM 6323 N N . ILE B 1 286 ? -7.797 23.734 34.875 1 98.12 286 ILE B N 1
ATOM 6324 C CA . ILE B 1 286 ? -8.508 22.672 34.156 1 98.12 286 ILE B CA 1
ATOM 6325 C C . ILE B 1 286 ? -9.414 21.906 35.125 1 98.12 286 ILE B C 1
ATOM 6327 O O . ILE B 1 286 ? -10.594 21.688 34.812 1 98.12 286 ILE B O 1
ATOM 6331 N N . GLU B 1 287 ? -8.969 21.578 36.281 1 97.06 287 GLU B N 1
ATOM 6332 C CA . GLU B 1 287 ? -9.688 20.734 37.219 1 97.06 287 GLU B CA 1
ATOM 6333 C C . GLU B 1 287 ? -10.859 21.469 37.844 1 97.06 287 GLU B C 1
ATOM 6335 O O . GLU B 1 287 ? -11.852 20.859 38.25 1 97.06 287 GLU B O 1
ATOM 6340 N N . GLN B 1 288 ? -10.766 22.75 37.906 1 96.06 288 GLN B N 1
ATOM 6341 C CA . GLN B 1 288 ? -11.82 23.547 38.5 1 96.06 288 GLN B CA 1
ATOM 6342 C C . GLN B 1 288 ? -12.938 23.844 37.5 1 96.06 288 GLN B C 1
ATOM 6344 O O . GLN B 1 288 ? -13.977 24.391 37.844 1 96.06 288 GLN B O 1
ATOM 6349 N N . SER B 1 289 ? -12.703 23.406 36.281 1 96.31 289 SER B N 1
ATOM 6350 C CA . SER B 1 289 ? -13.727 23.641 35.25 1 96.31 289 SER B CA 1
ATOM 6351 C C . SER B 1 289 ? -14.82 22.578 35.344 1 96.31 289 SER B C 1
ATOM 6353 O O . SER B 1 289 ? -14.617 21.438 34.938 1 96.31 289 SER B O 1
ATOM 6355 N N . ALA B 1 290 ? -16.016 22.906 35.75 1 94.56 290 ALA B N 1
ATOM 6356 C CA . ALA B 1 290 ? -17.125 21.969 35.906 1 94.56 290 ALA B CA 1
ATOM 6357 C C . ALA B 1 290 ? -17.672 21.5 34.562 1 94.56 290 ALA B C 1
ATOM 6359 O O . ALA B 1 290 ? -18.188 20.391 34.469 1 94.56 290 ALA B O 1
ATOM 6360 N N . HIS B 1 291 ? -17.5 22.312 33.625 1 96.44 291 HIS B N 1
ATOM 6361 C CA . HIS B 1 291 ? -18.141 21.984 32.344 1 96.44 291 HIS B CA 1
ATOM 6362 C C . HIS B 1 291 ? -17.094 21.625 31.297 1 96.44 291 HIS B C 1
ATOM 6364 O O . HIS B 1 291 ? -17.422 21.484 30.125 1 96.44 291 HIS B O 1
ATOM 6370 N N . GLY B 1 292 ? -15.859 21.562 31.688 1 97.38 292 GLY B N 1
ATOM 6371 C CA . GLY B 1 292 ? -14.797 21.172 30.766 1 97.38 292 GLY B CA 1
ATOM 6372 C C . GLY B 1 292 ? -14 22.359 30.25 1 97.38 292 GLY B C 1
ATOM 6373 O O . GLY B 1 292 ? -14.281 23.5 30.609 1 97.38 292 GLY B O 1
ATOM 6374 N N . VAL B 1 293 ? -12.977 22.031 29.391 1 98.56 293 VAL B N 1
ATOM 6375 C CA . VAL B 1 293 ? -12.023 23.031 28.922 1 98.56 293 VAL B CA 1
ATOM 6376 C C . VAL B 1 293 ? -11.914 22.969 27.406 1 98.56 293 VAL B C 1
ATOM 6378 O O . VAL B 1 293 ? -12.023 21.891 26.812 1 98.56 293 VAL B O 1
ATOM 6381 N N . ILE B 1 294 ? -11.781 24.109 26.797 1 98.56 294 ILE B N 1
ATOM 6382 C CA . ILE B 1 294 ? -11.469 24.25 25.375 1 98.56 294 ILE B CA 1
ATOM 6383 C C . ILE B 1 294 ? -10.031 24.75 25.219 1 98.56 294 ILE B C 1
ATOM 6385 O O . ILE B 1 294 ? -9.633 25.719 25.875 1 98.56 294 ILE B O 1
ATOM 6389 N N . TYR B 1 295 ? -9.25 24.062 24.438 1 98.62 295 TYR B N 1
ATOM 6390 C CA . TYR B 1 295 ? -7.895 24.5 24.141 1 98.62 295 TYR B CA 1
ATOM 6391 C C . TYR B 1 295 ? -7.836 25.156 22.766 1 98.62 295 TYR B C 1
ATOM 6393 O O . TYR B 1 295 ? -8.234 24.562 21.766 1 98.62 295 TYR B O 1
ATOM 6401 N N . PHE B 1 296 ? -7.355 26.406 22.734 1 97.62 296 PHE B N 1
ATOM 6402 C CA . PHE B 1 296 ? -7.383 27.219 21.531 1 97.62 296 PHE B CA 1
ATOM 6403 C C . PHE B 1 296 ? -5.98 27.688 21.156 1 97.62 296 PHE B C 1
ATOM 6405 O O . PHE B 1 296 ? -5.355 28.453 21.891 1 97.62 296 PHE B O 1
ATOM 6412 N N . THR B 1 297 ? -5.508 27.203 19.922 1 95.94 297 THR B N 1
ATOM 6413 C CA . THR B 1 297 ? -4.223 27.672 19.406 1 95.94 297 THR B CA 1
ATOM 6414 C C . THR B 1 297 ? -4.168 27.531 17.891 1 95.94 297 THR B C 1
ATOM 6416 O O . THR B 1 297 ? -4.801 26.641 17.328 1 95.94 297 THR B O 1
ATOM 6419 N N . PHE B 1 298 ? -3.445 28.422 17.281 1 91.44 298 PHE B N 1
ATOM 6420 C CA . PHE B 1 298 ? -3.158 28.266 15.859 1 91.44 298 PHE B CA 1
ATOM 6421 C C . PHE B 1 298 ? -1.696 27.891 15.641 1 91.44 298 PHE B C 1
ATOM 6423 O O . PHE B 1 298 ? -1.09 28.297 14.648 1 91.44 298 PHE B O 1
ATOM 6430 N N . GLY B 1 299 ? -1.157 27.188 16.656 1 83.81 299 GLY B N 1
ATOM 6431 C CA . GLY B 1 299 ? 0.165 26.609 16.531 1 83.81 299 GLY B CA 1
ATOM 6432 C C . GLY B 1 299 ? 1.285 27.625 16.641 1 83.81 299 GLY B C 1
ATOM 6433 O O . GLY B 1 299 ? 1.093 28.719 17.188 1 83.81 299 GLY B O 1
ATOM 6434 N N . SER B 1 300 ? 2.479 27.281 16.203 1 76.81 300 SER B N 1
ATOM 6435 C CA . SER B 1 300 ? 3.672 28.109 16.328 1 76.81 300 SER B CA 1
ATOM 6436 C C . SER B 1 300 ? 3.852 29 15.102 1 76.81 300 SER B C 1
ATOM 6438 O O . SER B 1 300 ? 4.629 29.953 15.141 1 76.81 300 SER B O 1
ATOM 6440 N N . THR B 1 301 ? 3.09 28.734 14.133 1 77.81 301 THR B N 1
ATOM 6441 C CA . THR B 1 301 ? 3.322 29.422 12.875 1 77.81 301 THR B CA 1
ATOM 6442 C C . THR B 1 301 ? 2.604 30.766 12.859 1 77.81 301 THR B C 1
ATOM 6444 O O . THR B 1 301 ? 3.148 31.766 12.375 1 77.81 301 THR B O 1
ATOM 6447 N N . VAL B 1 302 ? 1.44 30.812 13.469 1 81.88 302 VAL B N 1
ATOM 6448 C CA . VAL B 1 302 ? 0.625 32.031 13.406 1 81.88 302 VAL B CA 1
ATOM 6449 C C . VAL B 1 302 ? 0.635 32.719 14.766 1 81.88 302 VAL B C 1
ATOM 6451 O O . VAL B 1 302 ? 0.375 32.094 15.797 1 81.88 302 VAL B O 1
ATOM 6454 N N . GLN B 1 303 ? 0.936 33.938 14.672 1 85.06 303 GLN B N 1
ATOM 6455 C CA . GLN B 1 303 ? 0.819 34.781 15.852 1 85.06 303 GLN B CA 1
ATOM 6456 C C . GLN B 1 303 ? -0.636 35.156 16.125 1 85.06 303 GLN B C 1
ATOM 6458 O O . GLN B 1 303 ? -1.239 35.906 15.359 1 85.06 303 GLN B O 1
ATOM 6463 N N . MET B 1 304 ? -1.114 34.75 17.188 1 87.94 304 MET B N 1
ATOM 6464 C CA . MET B 1 304 ? -2.531 34.906 17.5 1 87.94 304 MET B CA 1
ATOM 6465 C C . MET B 1 304 ? -2.855 36.375 17.734 1 87.94 304 MET B C 1
ATOM 6467 O O . MET B 1 304 ? -3.955 36.844 17.422 1 87.94 304 MET B O 1
ATOM 6471 N N . SER B 1 305 ? -1.874 37.094 18.234 1 86.69 305 SER B N 1
ATOM 6472 C CA . SER B 1 305 ? -2.088 38.5 18.516 1 86.69 305 SER B CA 1
ATOM 6473 C C . SER B 1 305 ? -2.227 39.312 17.234 1 86.69 305 SER B C 1
ATOM 6475 O O . SER B 1 305 ? -2.672 40.469 17.266 1 86.69 305 SER B O 1
ATOM 6477 N N . SER B 1 306 ? -1.828 38.656 16.156 1 87.62 306 SER B N 1
ATOM 6478 C CA . SER B 1 306 ? -1.878 39.375 14.875 1 87.62 306 SER B CA 1
ATOM 6479 C C . SER B 1 306 ? -3.229 39.188 14.188 1 87.62 306 SER B C 1
ATOM 6481 O O . SER B 1 306 ? -3.465 39.719 13.109 1 87.62 306 SER B O 1
ATOM 6483 N N . LEU B 1 307 ? -4.109 38.469 14.805 1 89.12 307 LEU B N 1
ATOM 6484 C CA . LEU B 1 307 ? -5.441 38.312 14.242 1 89.12 307 LEU B CA 1
ATOM 6485 C C . LEU B 1 307 ? -6.137 39.688 14.102 1 89.12 307 LEU B C 1
ATOM 6487 O O . LEU B 1 307 ? -5.977 40.562 14.961 1 89.12 307 LEU B O 1
ATOM 6491 N N . PRO B 1 308 ? -6.883 39.781 13.055 1 89 308 PRO B N 1
ATOM 6492 C CA . PRO B 1 308 ? -7.68 41.031 12.961 1 89 308 PRO B CA 1
ATOM 6493 C C . PRO B 1 308 ? -8.602 41.219 14.164 1 89 308 PRO B C 1
ATOM 6495 O O . PRO B 1 308 ? -9.156 40.25 14.68 1 89 308 PRO B O 1
ATOM 6498 N N . GLU B 1 309 ? -8.852 42.438 14.477 1 88.19 309 GLU B N 1
ATOM 6499 C CA . GLU B 1 309 ? -9.586 42.781 15.695 1 88.19 309 GLU B CA 1
ATOM 6500 C C . GLU B 1 309 ? -11 42.219 15.664 1 88.19 309 GLU B C 1
ATOM 6502 O O . GLU B 1 309 ? -11.516 41.75 16.688 1 88.19 309 GLU B O 1
ATOM 6507 N N . ASN B 1 310 ? -11.609 42.281 14.523 1 89.56 310 ASN B N 1
ATOM 6508 C CA . ASN B 1 310 ? -12.977 41.781 14.422 1 89.56 310 ASN B CA 1
ATOM 6509 C C . ASN B 1 310 ? -13.039 40.281 14.695 1 89.56 310 ASN B C 1
ATOM 6511 O O . ASN B 1 310 ? -13.992 39.812 15.312 1 89.56 310 ASN B O 1
ATOM 6515 N N . ILE B 1 311 ? -12.031 39.562 14.242 1 91.81 311 ILE B N 1
ATOM 6516 C CA . ILE B 1 311 ? -11.969 38.125 14.453 1 91.81 311 ILE B CA 1
ATOM 6517 C C . ILE B 1 311 ? -11.68 37.844 15.93 1 91.81 311 ILE B C 1
ATOM 6519 O O . ILE B 1 311 ? -12.352 37 16.547 1 91.81 311 ILE B O 1
ATOM 6523 N N . LYS B 1 312 ? -10.734 38.5 16.484 1 89.88 312 LYS B N 1
ATOM 6524 C CA . LYS B 1 312 ? -10.375 38.344 17.891 1 89.88 312 LYS B CA 1
ATOM 6525 C C . LYS B 1 312 ? -11.586 38.594 18.781 1 89.88 312 LYS B C 1
ATOM 6527 O O . LYS B 1 312 ? -11.852 37.812 19.703 1 89.88 312 LYS B O 1
ATOM 6532 N N . ASN B 1 313 ? -12.266 39.656 18.469 1 89.44 313 ASN B N 1
ATOM 6533 C CA . ASN B 1 313 ? -13.438 40.031 19.266 1 89.44 313 ASN B CA 1
ATOM 6534 C C . ASN B 1 313 ? -14.531 38.969 19.156 1 89.44 313 ASN B C 1
ATOM 6536 O O . ASN B 1 313 ? -15.227 38.688 20.141 1 89.44 313 ASN B O 1
ATOM 6540 N N . SER B 1 314 ? -14.68 38.438 17.984 1 92.06 314 SER B N 1
ATOM 6541 C CA . SER B 1 314 ? -15.664 37.406 17.812 1 92.06 314 SER B CA 1
ATOM 6542 C C . SER B 1 314 ? -15.367 36.188 18.703 1 92.06 314 SER B C 1
ATOM 6544 O O . SER B 1 314 ? -16.266 35.656 19.344 1 92.06 314 SER B O 1
ATOM 6546 N N . PHE B 1 315 ? -14.133 35.812 18.719 1 93.31 315 PHE B N 1
ATOM 6547 C CA . PHE B 1 315 ? -13.742 34.688 19.562 1 93.31 315 PHE B CA 1
ATOM 6548 C C . PHE B 1 315 ? -13.938 35.031 21.047 1 93.31 315 PHE B C 1
ATOM 6550 O O . PHE B 1 315 ? -14.492 34.219 21.797 1 93.31 315 PHE B O 1
ATOM 6557 N N . ILE B 1 316 ? -13.531 36.188 21.438 1 92.06 316 ILE B N 1
ATOM 6558 C CA . ILE B 1 316 ? -13.625 36.594 22.828 1 92.06 316 ILE B CA 1
ATOM 6559 C C . ILE B 1 316 ? -15.086 36.594 23.281 1 92.06 316 ILE B C 1
ATOM 6561 O O . ILE B 1 316 ? -15.422 36.062 24.328 1 92.06 316 ILE B O 1
ATOM 6565 N N . GLU B 1 317 ? -15.914 37.188 22.484 1 93 317 GLU B N 1
ATOM 6566 C CA . GLU B 1 317 ? -17.328 37.312 22.828 1 93 317 GLU B CA 1
ATOM 6567 C C . GLU B 1 317 ? -17.984 35.938 22.922 1 93 317 GLU B C 1
ATOM 6569 O O . GLU B 1 317 ? -18.75 35.656 23.844 1 93 317 GLU B O 1
ATOM 6574 N N . VAL B 1 318 ? -17.672 35.125 21.969 1 95 318 VAL B N 1
ATOM 6575 C CA . VAL B 1 318 ? -18.281 33.781 21.922 1 95 318 VAL B CA 1
ATOM 6576 C C . VAL B 1 318 ? -17.766 32.938 23.078 1 95 318 VAL B C 1
ATOM 6578 O O . VAL B 1 318 ? -18.547 32.281 23.781 1 95 318 VAL B O 1
ATOM 6581 N N . LEU B 1 319 ? -16.484 32.969 23.359 1 92.69 319 LEU B N 1
ATOM 6582 C CA . LEU B 1 319 ? -15.875 32.094 24.359 1 92.69 319 LEU B CA 1
ATOM 6583 C C . LEU B 1 319 ? -16.203 32.594 25.766 1 92.69 319 LEU B C 1
ATOM 6585 O O . LEU B 1 319 ? -16.188 31.797 26.719 1 92.69 319 LEU B O 1
ATOM 6589 N N . ALA B 1 320 ? -16.578 33.812 25.859 1 93.25 320 ALA B N 1
ATOM 6590 C CA . ALA B 1 320 ? -16.984 34.375 27.156 1 93.25 320 ALA B CA 1
ATOM 6591 C C . ALA B 1 320 ? -18.391 33.906 27.516 1 93.25 320 ALA B C 1
ATOM 6593 O O . ALA B 1 320 ? -18.766 33.906 28.703 1 93.25 320 ALA B O 1
ATOM 6594 N N . GLN B 1 321 ? -19.125 33.531 26.594 1 93.56 321 GLN B N 1
ATOM 6595 C CA . GLN B 1 321 ? -20.547 33.219 26.797 1 93.56 321 GLN B CA 1
ATOM 6596 C C . GLN B 1 321 ? -20.75 31.766 27.156 1 93.56 321 GLN B C 1
ATOM 6598 O O . GLN B 1 321 ? -21.828 31.391 27.609 1 93.56 321 GLN B O 1
ATOM 6603 N N . ILE B 1 322 ? -19.797 30.984 27.031 1 95.88 322 ILE B N 1
ATOM 6604 C CA . ILE B 1 322 ? -19.984 29.562 27.266 1 95.88 322 ILE B CA 1
ATOM 6605 C C . ILE B 1 322 ? -19.453 29.188 28.656 1 95.88 322 ILE B C 1
ATOM 6607 O O . ILE B 1 322 ? -18.578 29.891 29.188 1 95.88 322 ILE B O 1
ATOM 6611 N N . PRO B 1 323 ? -19.953 28.125 29.219 1 96.75 323 PRO B N 1
ATOM 6612 C CA . PRO B 1 323 ? -19.578 27.781 30.594 1 96.75 323 PRO B CA 1
ATOM 6613 C C . PRO B 1 323 ? -18.203 27.125 30.688 1 96.75 323 PRO B C 1
ATOM 6615 O O . PRO B 1 323 ? -17.641 27.031 31.781 1 96.75 323 PRO B O 1
ATOM 6618 N N . GLN B 1 324 ? -17.672 26.656 29.594 1 97.81 324 GLN B N 1
ATOM 6619 C CA . GLN B 1 324 ? -16.359 26.031 29.594 1 97.81 324 GLN B CA 1
ATOM 6620 C C . GLN B 1 324 ? -15.266 27.062 29.891 1 97.81 324 GLN B C 1
ATOM 6622 O O . GLN B 1 324 ? -15.438 28.25 29.609 1 97.81 324 GLN B O 1
ATOM 6627 N N . ARG B 1 325 ? -14.195 26.625 30.469 1 98.12 325 ARG B N 1
ATOM 6628 C CA . ARG B 1 325 ? -12.992 27.453 30.547 1 98.12 325 ARG B CA 1
ATOM 6629 C C . ARG B 1 325 ? -12.141 27.297 29.297 1 98.12 325 ARG B C 1
ATOM 6631 O O . ARG B 1 325 ? -12.195 26.266 28.625 1 98.12 325 ARG B O 1
ATOM 6638 N N . ILE B 1 326 ? -11.422 28.359 29.016 1 97.94 326 ILE B N 1
ATOM 6639 C CA . ILE B 1 326 ? -10.672 28.391 27.766 1 97.94 326 ILE B CA 1
ATOM 6640 C C . ILE B 1 326 ? -9.188 28.578 28.062 1 97.94 326 ILE B C 1
ATOM 6642 O O . ILE B 1 326 ? -8.797 29.516 28.75 1 97.94 326 ILE B O 1
ATOM 6646 N N . LEU B 1 327 ? -8.375 27.672 27.594 1 97.94 327 LEU B N 1
ATOM 6647 C CA . LEU B 1 327 ? -6.938 27.875 27.5 1 97.94 327 LEU B CA 1
ATOM 6648 C C . LEU B 1 327 ? -6.551 28.375 26.109 1 97.94 327 LEU B C 1
ATOM 6650 O O . LEU B 1 327 ? -6.703 27.656 25.125 1 97.94 327 LEU B O 1
ATOM 6654 N N . TRP B 1 328 ? -6.051 29.594 26.047 1 96.12 328 TRP B N 1
ATOM 6655 C CA . TRP B 1 328 ? -5.773 30.25 24.781 1 96.12 328 TRP B CA 1
ATOM 6656 C C . TRP B 1 328 ? -4.297 30.625 24.672 1 96.12 328 TRP B C 1
ATOM 6658 O O . TRP B 1 328 ? -3.809 31.469 25.422 1 96.12 328 TRP B O 1
ATOM 6668 N N . LYS B 1 329 ? -3.562 29.969 23.766 1 95 329 LYS B N 1
ATOM 6669 C CA . LYS B 1 329 ? -2.207 30.422 23.469 1 95 329 LYS B CA 1
ATOM 6670 C C . LYS B 1 329 ? -2.221 31.781 22.766 1 95 329 LYS B C 1
ATOM 6672 O O . LYS B 1 329 ? -2.73 31.906 21.656 1 95 329 LYS B O 1
ATOM 6677 N N . TYR B 1 330 ? -1.681 32.75 23.359 1 91.56 330 TYR B N 1
ATOM 6678 C CA . TYR B 1 330 ? -1.78 34.125 22.891 1 91.56 330 TYR B CA 1
ATOM 6679 C C . TYR B 1 330 ? -0.543 34.906 23.281 1 91.56 330 TYR B C 1
ATOM 6681 O O . TYR B 1 330 ? -0.1 34.875 24.438 1 91.56 330 TYR B O 1
ATOM 6689 N N . GLU B 1 331 ? -0.105 35.625 22.172 1 88.12 331 GLU B N 1
ATOM 6690 C CA . GLU B 1 331 ? 1.05 36.5 22.438 1 88.12 331 GLU B CA 1
ATOM 6691 C C . GLU B 1 331 ? 0.616 37.875 22.891 1 88.12 331 GLU B C 1
ATOM 6693 O O . GLU B 1 331 ? 0.013 38.625 22.125 1 88.12 331 GLU B O 1
ATOM 6698 N N . GLY B 1 332 ? 0.702 38.156 24.125 1 82.62 332 GLY B N 1
ATOM 6699 C CA . GLY B 1 332 ? 0.339 39.469 24.625 1 82.62 332 GLY B CA 1
ATOM 6700 C C . GLY B 1 332 ? -0.726 39.438 25.703 1 82.62 332 GLY B C 1
ATOM 6701 O O . GLY B 1 332 ? -0.939 38.406 26.344 1 82.62 332 GLY B O 1
ATOM 6702 N N . GLU B 1 333 ? -1.238 40.656 26.031 1 80.25 333 GLU B N 1
ATOM 6703 C CA . GLU B 1 333 ? -2.27 40.812 27.062 1 80.25 333 GLU B CA 1
ATOM 6704 C C . GLU B 1 333 ? -3.543 41.406 26.484 1 80.25 333 GLU B C 1
ATOM 6706 O O . GLU B 1 333 ? -3.482 42.25 25.594 1 80.25 333 GLU B O 1
ATOM 6711 N N . LEU B 1 334 ? -4.566 40.75 26.891 1 80.06 334 LEU B N 1
ATOM 6712 C CA . LEU B 1 334 ? -5.852 41.344 26.516 1 80.06 334 LEU B CA 1
ATOM 6713 C C . LEU B 1 334 ? -6.445 42.125 27.656 1 80.06 334 LEU B C 1
ATOM 6715 O O . LEU B 1 334 ? -6.496 41.656 28.797 1 80.06 334 LEU B O 1
ATOM 6719 N N . GLU B 1 335 ? -6.734 43.375 27.531 1 74.75 335 GLU B N 1
ATOM 6720 C CA . GLU B 1 335 ? -7.262 44.281 28.562 1 74.75 335 GLU B CA 1
ATOM 6721 C C . GLU B 1 335 ? -8.594 43.781 29.094 1 74.75 335 GLU B C 1
ATOM 6723 O O . GLU B 1 335 ? -8.852 43.844 30.297 1 74.75 335 GLU B O 1
ATOM 6728 N N . ASN B 1 336 ? -9.523 43.312 28.375 1 78.12 336 ASN B N 1
ATOM 6729 C CA . ASN B 1 336 ? -10.844 42.812 28.781 1 78.12 336 ASN B CA 1
ATOM 6730 C C . ASN B 1 336 ? -10.969 41.312 28.609 1 78.12 336 ASN B C 1
ATOM 6732 O O . ASN B 1 336 ? -11.961 40.812 28.062 1 78.12 336 ASN B O 1
ATOM 6736 N N . LYS B 1 337 ? -9.977 40.719 29.25 1 87.19 337 LYS B N 1
ATOM 6737 C CA . LYS B 1 337 ? -10 39.25 29.156 1 87.19 337 LYS B CA 1
ATOM 6738 C C . LYS B 1 337 ? -11.125 38.656 29.984 1 87.19 337 LYS B C 1
ATOM 6740 O O . LYS B 1 337 ? -11.258 38.969 31.172 1 87.19 337 LYS B O 1
ATOM 6745 N N . PRO B 1 338 ? -11.953 37.844 29.391 1 91.94 338 PRO B N 1
ATOM 6746 C CA . PRO B 1 338 ? -13.008 37.188 30.156 1 91.94 338 PRO B CA 1
ATOM 6747 C C . PRO B 1 338 ? -12.461 36.344 31.312 1 91.94 338 PRO B C 1
ATOM 6749 O O . PRO B 1 338 ? -11.352 35.812 31.219 1 91.94 338 PRO B O 1
ATOM 6752 N N . LYS B 1 339 ? -13.242 36.094 32.375 1 92.12 339 LYS B N 1
ATOM 6753 C CA . LYS B 1 339 ? -12.82 35.406 33.562 1 92.12 339 LYS B CA 1
ATOM 6754 C C . LYS B 1 339 ? -12.555 33.938 33.312 1 92.12 339 LYS B C 1
ATOM 6756 O O . LYS B 1 339 ? -11.734 33.312 33.969 1 92.12 339 LYS B O 1
ATOM 6761 N N . ASN B 1 340 ? -13.203 33.438 32.375 1 96.25 340 ASN B N 1
ATOM 6762 C CA . ASN B 1 340 ? -13.07 32 32.125 1 96.25 340 ASN B CA 1
ATOM 6763 C C . ASN B 1 340 ? -11.953 31.719 31.109 1 96.25 340 ASN B C 1
ATOM 6765 O O . ASN B 1 340 ? -11.852 30.609 30.594 1 96.25 340 ASN B O 1
ATOM 6769 N N . VAL B 1 341 ? -11.148 32.719 30.781 1 95.56 341 VAL B N 1
ATOM 6770 C CA . VAL B 1 341 ? -10.102 32.531 29.781 1 95.56 341 VAL B CA 1
ATOM 6771 C C . VAL B 1 341 ? -8.727 32.688 30.438 1 95.56 341 VAL B C 1
ATOM 6773 O O . VAL B 1 341 ? -8.477 33.656 31.141 1 95.56 341 VAL B O 1
ATOM 6776 N N . MET B 1 342 ? -7.879 31.734 30.219 1 95.19 342 MET B N 1
ATOM 6777 C CA . MET B 1 342 ? -6.465 31.844 30.562 1 95.19 342 MET B CA 1
ATOM 6778 C C . MET B 1 342 ? -5.609 31.953 29.297 1 95.19 342 MET B C 1
ATOM 6780 O O . MET B 1 342 ? -5.707 31.109 28.406 1 95.19 342 MET B O 1
ATOM 6784 N N . MET B 1 343 ? -4.785 33 29.234 1 93.62 343 MET B N 1
ATOM 6785 C CA . MET B 1 343 ? -3.906 33.219 28.078 1 93.62 343 MET B CA 1
ATOM 6786 C C . MET B 1 343 ? -2.441 33.094 28.484 1 93.62 343 MET B C 1
ATOM 6788 O O . MET B 1 343 ? -2.033 33.594 29.531 1 93.62 343 MET B O 1
ATOM 6792 N N . LYS B 1 344 ? -1.737 32.344 27.656 1 93.19 344 LYS B N 1
ATOM 6793 C CA . LYS B 1 344 ? -0.297 32.188 27.844 1 93.19 344 LYS B CA 1
ATOM 6794 C C . LYS B 1 344 ? 0.434 32.156 26.516 1 93.19 344 LYS B C 1
ATOM 6796 O O . LYS B 1 344 ? -0.135 31.734 25.5 1 93.19 344 LYS B O 1
ATOM 6801 N N . LYS B 1 345 ? 1.683 32.594 26.594 1 90.31 345 LYS B N 1
ATOM 6802 C CA . LYS B 1 345 ? 2.506 32.594 25.375 1 90.31 345 LYS B CA 1
ATOM 6803 C C . LYS B 1 345 ? 2.863 31.156 24.953 1 90.31 345 LYS B C 1
ATOM 6805 O O . LYS B 1 345 ? 3.102 30.906 23.781 1 90.31 345 LYS B O 1
ATOM 6810 N N . TRP B 1 346 ? 2.951 30.359 25.938 1 90.75 346 TRP B N 1
ATOM 6811 C CA . TRP B 1 346 ? 3.236 28.953 25.672 1 90.75 346 TRP B CA 1
ATOM 6812 C C . TRP B 1 346 ? 2.398 28.047 26.578 1 90.75 346 TRP B C 1
ATOM 6814 O O . TRP B 1 346 ? 2.209 28.344 27.766 1 90.75 346 TRP B O 1
ATOM 6824 N N . LEU B 1 347 ? 1.854 26.984 26.016 1 95.06 347 LEU B N 1
ATOM 6825 C CA . LEU B 1 347 ? 1.066 25.984 26.719 1 95.06 347 LEU B CA 1
ATOM 6826 C C . LEU B 1 347 ? 1.486 24.578 26.297 1 95.06 347 LEU B C 1
ATOM 6828 O O . LEU B 1 347 ? 1.754 24.328 25.125 1 95.06 347 LEU B O 1
ATOM 6832 N N . PRO B 1 348 ? 1.602 23.641 27.25 1 95.31 348 PRO B N 1
ATOM 6833 C CA . PRO B 1 348 ? 1.933 22.266 26.891 1 95.31 348 PRO B CA 1
ATOM 6834 C C . PRO B 1 348 ? 0.775 21.531 26.219 1 95.31 348 PRO B C 1
ATOM 6836 O O . PRO B 1 348 ? 0.063 20.766 26.859 1 95.31 348 PRO B O 1
ATOM 6839 N N . GLN B 1 349 ? 0.677 21.656 24.984 1 95.31 349 GLN B N 1
ATOM 6840 C CA . GLN B 1 349 ? -0.47 21.25 24.188 1 95.31 349 GLN B CA 1
ATOM 6841 C C . GLN B 1 349 ? -0.8 19.781 24.422 1 95.31 349 GLN B C 1
ATOM 6843 O O . GLN B 1 349 ? -1.946 19.438 24.703 1 95.31 349 GLN B O 1
ATOM 6848 N N . ARG B 1 350 ? 0.168 18.891 24.328 1 95.12 350 ARG B N 1
ATOM 6849 C CA . ARG B 1 350 ? -0.055 17.453 24.453 1 95.12 350 ARG B CA 1
ATOM 6850 C C . ARG B 1 350 ? -0.637 17.109 25.812 1 95.12 350 ARG B C 1
ATOM 6852 O O . ARG B 1 350 ? -1.629 16.375 25.906 1 95.12 350 ARG B O 1
ATOM 6859 N N . ASP B 1 351 ? -0.045 17.672 26.828 1 97.19 351 ASP B N 1
ATOM 6860 C CA . ASP B 1 351 ? -0.493 17.391 28.188 1 97.19 351 ASP B CA 1
ATOM 6861 C C . ASP B 1 351 ? -1.907 17.922 28.422 1 97.19 351 ASP B C 1
ATOM 6863 O O . ASP B 1 351 ? -2.711 17.281 29.094 1 97.19 351 ASP B O 1
ATOM 6867 N N . ILE B 1 352 ? -2.168 19.031 27.891 1 97.94 352 ILE B N 1
ATOM 6868 C CA . ILE B 1 352 ? -3.498 19.625 28.016 1 97.94 352 ILE B CA 1
ATOM 6869 C C . ILE B 1 352 ? -4.527 18.719 27.328 1 97.94 352 ILE B C 1
ATOM 6871 O O . ILE B 1 352 ? -5.527 18.344 27.938 1 97.94 352 ILE B O 1
ATOM 6875 N N . LEU B 1 353 ? -4.262 18.344 26.109 1 97.94 353 LEU B N 1
ATOM 6876 C CA . LEU B 1 353 ? -5.215 17.562 25.328 1 97.94 353 LEU B CA 1
ATOM 6877 C C . LEU B 1 353 ? -5.477 16.203 25.969 1 97.94 353 LEU B C 1
ATOM 6879 O O . LEU B 1 353 ? -6.578 15.664 25.859 1 97.94 353 LEU B O 1
ATOM 6883 N N . MET B 1 354 ? -4.512 15.711 26.672 1 97.38 354 MET B N 1
ATOM 6884 C CA . MET B 1 354 ? -4.625 14.383 27.25 1 97.38 354 MET B CA 1
ATOM 6885 C C . MET B 1 354 ? -5.453 14.414 28.531 1 97.38 354 MET B C 1
ATOM 6887 O O . MET B 1 354 ? -5.84 13.367 29.062 1 97.38 354 MET B O 1
ATOM 6891 N N . HIS B 1 355 ? -5.734 15.57 29.078 1 97.5 355 HIS B N 1
ATOM 6892 C CA . HIS B 1 355 ? -6.551 15.656 30.281 1 97.5 355 HIS B CA 1
ATOM 6893 C C . HIS B 1 355 ? -8.016 15.344 29.984 1 97.5 355 HIS B C 1
ATOM 6895 O O . HIS B 1 355 ? -8.57 15.844 29 1 97.5 355 HIS B O 1
ATOM 6901 N N . PRO B 1 356 ? -8.672 14.617 30.797 1 96.06 356 PRO B N 1
ATOM 6902 C CA . PRO B 1 356 ? -10.031 14.164 30.516 1 96.06 356 PRO B CA 1
ATOM 6903 C C . PRO B 1 356 ? -11.039 15.312 30.469 1 96.06 356 PRO B C 1
ATOM 6905 O O . PRO B 1 356 ? -12.109 15.172 29.875 1 96.06 356 PRO B O 1
ATOM 6908 N N . ASN B 1 357 ? -10.68 16.469 31.047 1 97.75 357 ASN B N 1
ATOM 6909 C CA . ASN B 1 357 ? -11.609 17.594 31.094 1 97.75 357 ASN B CA 1
ATOM 6910 C C . ASN B 1 357 ? -11.57 18.422 29.812 1 97.75 357 ASN B C 1
ATOM 6912 O O . ASN B 1 357 ? -12.391 19.312 29.625 1 97.75 357 ASN B O 1
ATOM 6916 N N . VAL B 1 358 ? -10.648 18.125 28.906 1 98.44 358 VAL B N 1
ATOM 6917 C CA . VAL B 1 358 ? -10.586 18.859 27.656 1 98.44 358 VAL B CA 1
ATOM 6918 C C . VAL B 1 358 ? -11.641 18.328 26.688 1 98.44 358 VAL B C 1
ATOM 6920 O O . VAL B 1 358 ? -11.656 17.125 26.375 1 98.44 358 VAL B O 1
ATOM 6923 N N . LYS B 1 359 ? -12.461 19.234 26.172 1 98.31 359 LYS B N 1
ATOM 6924 C CA . LYS B 1 359 ? -13.633 18.812 25.406 1 98.31 359 LYS B CA 1
ATOM 6925 C C . LYS B 1 359 ? -13.492 19.188 23.938 1 98.31 359 LYS B C 1
ATOM 6927 O O . LYS B 1 359 ? -14.164 18.625 23.078 1 98.31 359 LYS B O 1
ATOM 6932 N N . LEU B 1 360 ? -12.648 20.141 23.703 1 98.75 360 LEU B N 1
ATOM 6933 C CA . LEU B 1 360 ? -12.562 20.672 22.344 1 98.75 360 LEU B CA 1
ATOM 6934 C C . LEU B 1 360 ? -11.188 21.266 22.078 1 98.75 360 LEU B C 1
ATOM 6936 O O . LEU B 1 360 ? -10.625 21.938 22.938 1 98.75 360 LEU B O 1
ATOM 6940 N N . PHE B 1 361 ? -10.664 21.016 20.922 1 98.81 361 PHE B N 1
ATOM 6941 C CA . PHE B 1 361 ? -9.43 21.609 20.422 1 98.81 361 PHE B CA 1
ATOM 6942 C C . PHE B 1 361 ? -9.719 22.531 19.234 1 98.81 361 PHE B C 1
ATOM 6944 O O . PHE B 1 361 ? -10.195 22.078 18.188 1 98.81 361 PHE B O 1
ATOM 6951 N N . ILE B 1 362 ? -9.484 23.812 19.359 1 98.31 362 ILE B N 1
ATOM 6952 C CA . ILE B 1 362 ? -9.586 24.766 18.266 1 98.31 362 ILE B CA 1
ATOM 6953 C C . ILE B 1 362 ? -8.203 24.984 17.656 1 98.31 362 ILE B C 1
ATOM 6955 O O . ILE B 1 362 ? -7.285 25.453 18.312 1 98.31 362 ILE B O 1
ATOM 6959 N N . SER B 1 363 ? -8.078 24.625 16.375 1 97.06 363 SER B N 1
ATOM 6960 C CA . SER B 1 363 ? -6.762 24.531 15.75 1 97.06 363 SER B CA 1
ATOM 6961 C C . SER B 1 363 ? -6.801 25 14.297 1 97.06 363 SER B C 1
ATOM 6963 O O . SER B 1 363 ? -7.867 25.047 13.688 1 97.06 363 SER B O 1
ATOM 6965 N N . HIS B 1 364 ? -5.629 25.391 13.789 1 95.44 364 HIS B N 1
ATOM 6966 C CA . HIS B 1 364 ? -5.551 25.719 12.367 1 95.44 364 HIS B CA 1
ATOM 6967 C C . HIS B 1 364 ? -5.355 24.469 11.523 1 95.44 364 HIS B C 1
ATOM 6969 O O . HIS B 1 364 ? -5.387 24.516 10.297 1 95.44 364 HIS B O 1
ATOM 6975 N N . GLY B 1 365 ? -5.035 23.328 12.148 1 95.69 365 GLY B N 1
ATOM 6976 C CA . GLY B 1 365 ? -5.129 22.062 11.43 1 95.69 365 GLY B CA 1
ATOM 6977 C C . GLY B 1 365 ? -3.781 21.531 10.969 1 95.69 365 GLY B C 1
ATOM 6978 O O . GLY B 1 365 ? -3.697 20.812 9.977 1 95.69 365 GLY B O 1
ATOM 6979 N N . GLY B 1 366 ? -2.684 21.922 11.664 1 94.56 366 GLY B N 1
ATOM 6980 C CA . GLY B 1 366 ? -1.427 21.234 11.422 1 94.56 366 GLY B CA 1
ATOM 6981 C C . GLY B 1 366 ? -1.479 19.75 11.773 1 94.56 366 GLY B C 1
ATOM 6982 O O . GLY B 1 366 ? -2.078 19.375 12.781 1 94.56 366 GLY B O 1
ATOM 6983 N N . ILE B 1 367 ? -0.874 18.906 10.984 1 95.19 367 ILE B N 1
ATOM 6984 C CA . ILE B 1 367 ? -1.065 17.469 11.086 1 95.19 367 ILE B CA 1
ATOM 6985 C C . ILE B 1 367 ? -0.533 16.969 12.43 1 95.19 367 ILE B C 1
ATOM 6987 O O . ILE B 1 367 ? -1.125 16.078 13.047 1 95.19 367 ILE B O 1
ATOM 6991 N N . SER B 1 368 ? 0.583 17.484 12.922 1 94.06 368 SER B N 1
ATOM 6992 C CA . SER B 1 368 ? 1.135 17.047 14.203 1 94.06 368 SER B CA 1
ATOM 6993 C C . SER B 1 368 ? 0.187 17.359 15.352 1 94.06 368 SER B C 1
ATOM 6995 O O . SER B 1 368 ? -0.006 16.531 16.25 1 94.06 368 SER B O 1
ATOM 6997 N N . GLY B 1 369 ? -0.36 18.578 15.32 1 95.38 369 GLY B N 1
ATOM 6998 C CA . GLY B 1 369 ? -1.353 18.938 16.328 1 95.38 369 GLY B CA 1
ATOM 6999 C C . GLY B 1 369 ? -2.615 18.094 16.234 1 95.38 369 GLY B C 1
ATOM 7000 O O . GLY B 1 369 ? -3.186 17.703 17.266 1 95.38 369 GLY B O 1
ATOM 7001 N N . LEU B 1 370 ? -2.988 17.828 15.047 1 97 370 LEU B N 1
ATOM 7002 C CA . LEU B 1 370 ? -4.188 17.016 14.859 1 97 370 LEU B CA 1
ATOM 7003 C C . LEU B 1 370 ? -3.971 15.602 15.359 1 97 370 LEU B C 1
ATOM 7005 O O . LEU B 1 370 ? -4.895 14.969 15.883 1 97 370 LEU B O 1
ATOM 7009 N N . TYR B 1 371 ? -2.783 15.07 15.172 1 97.31 371 TYR B N 1
ATOM 7010 C CA . TYR B 1 371 ? -2.5 13.742 15.695 1 97.31 371 TYR B CA 1
ATOM 7011 C C . TYR B 1 371 ? -2.568 13.734 17.219 1 97.31 371 TYR B C 1
ATOM 7013 O O . TYR B 1 371 ? -2.965 12.734 17.828 1 97.31 371 TYR B O 1
ATOM 7021 N N . GLU B 1 372 ? -2.182 14.852 17.859 1 97.19 372 GLU B N 1
ATOM 7022 C CA . GLU B 1 372 ? -2.336 14.945 19.312 1 97.19 372 GLU B CA 1
ATOM 7023 C C . GLU B 1 372 ? -3.807 14.891 19.719 1 97.19 372 GLU B C 1
ATOM 7025 O O . GLU B 1 372 ? -4.164 14.211 20.688 1 97.19 372 GLU B O 1
ATOM 7030 N N . ALA B 1 373 ? -4.59 15.57 18.953 1 98.12 373 ALA B N 1
ATOM 7031 C CA . ALA B 1 373 ? -6.027 15.539 19.219 1 98.12 373 ALA B CA 1
ATOM 7032 C C . ALA B 1 373 ? -6.602 14.148 18.969 1 98.12 373 ALA B C 1
ATOM 7034 O O . ALA B 1 373 ? -7.398 13.648 19.766 1 98.12 373 ALA B O 1
ATOM 7035 N N . VAL B 1 374 ? -6.195 13.523 17.891 1 98.25 374 VAL B N 1
ATOM 7036 C CA . VAL B 1 374 ? -6.66 12.188 17.531 1 98.25 374 VAL B CA 1
ATOM 7037 C C . VAL B 1 374 ? -6.262 11.188 18.609 1 98.25 374 VAL B C 1
ATOM 7039 O O . VAL B 1 374 ? -7.082 10.391 19.062 1 98.25 374 VAL B O 1
ATOM 7042 N N . ASP B 1 375 ? -5.031 11.266 19 1 97.94 375 ASP B N 1
ATOM 7043 C CA . ASP B 1 375 ? -4.551 10.367 20.031 1 97.94 375 ASP B CA 1
ATOM 7044 C C . ASP B 1 375 ? -5.348 10.555 21.328 1 97.94 375 ASP B C 1
ATOM 7046 O O . ASP B 1 375 ? -5.672 9.578 22 1 97.94 375 ASP B O 1
ATOM 7050 N N . ALA B 1 376 ? -5.68 11.773 21.656 1 97.94 376 ALA B N 1
ATOM 7051 C CA . ALA B 1 376 ? -6.383 12.109 22.891 1 97.94 376 ALA B CA 1
ATOM 7052 C C . ALA B 1 376 ? -7.875 11.82 22.766 1 97.94 376 ALA B C 1
ATOM 7054 O O . ALA B 1 376 ? -8.586 11.758 23.766 1 97.94 376 ALA B O 1
ATOM 7055 N N . GLY B 1 377 ? -8.375 11.656 21.547 1 98.25 377 GLY B N 1
ATOM 7056 C CA . GLY B 1 377 ? -9.797 11.484 21.328 1 98.25 377 GLY B CA 1
ATOM 7057 C C . GLY B 1 377 ? -10.602 12.75 21.594 1 98.25 377 GLY B C 1
ATOM 7058 O O . GLY B 1 377 ? -11.68 12.688 22.188 1 98.25 377 GLY B O 1
ATOM 7059 N N . VAL B 1 378 ? -10.062 13.883 21.156 1 98.75 378 VAL B N 1
ATOM 7060 C CA . VAL B 1 378 ? -10.703 15.172 21.406 1 98.75 378 VAL B CA 1
ATOM 7061 C C . VAL B 1 378 ? -11.227 15.742 20.078 1 98.75 378 VAL B C 1
ATOM 7063 O O . VAL B 1 378 ? -10.484 15.828 19.094 1 98.75 378 VAL B O 1
ATOM 7066 N N . PRO B 1 379 ? -12.492 16.188 20.016 1 98.81 379 PRO B N 1
ATOM 7067 C CA . PRO B 1 379 ? -13.016 16.828 18.812 1 98.81 379 PRO B CA 1
ATOM 7068 C C . PRO B 1 379 ? -12.25 18.094 18.438 1 98.81 379 PRO B C 1
ATOM 7070 O O . PRO B 1 379 ? -11.602 18.703 19.297 1 98.81 379 PRO B O 1
ATOM 7073 N N . VAL B 1 380 ? -12.414 18.5 17.125 1 98.88 380 VAL B N 1
ATOM 7074 C CA . VAL B 1 380 ? -11.617 19.625 16.625 1 98.88 380 VAL B CA 1
ATOM 7075 C C . VAL B 1 380 ? -12.516 20.625 15.906 1 98.88 380 VAL B C 1
ATOM 7077 O O . VAL B 1 380 ? -13.391 20.234 15.125 1 98.88 380 VAL B O 1
ATOM 7080 N N . LEU B 1 381 ? -12.398 21.828 16.266 1 98.81 381 LEU B N 1
ATOM 7081 C CA . LEU B 1 381 ? -12.852 22.938 15.414 1 98.81 381 LEU B CA 1
ATOM 7082 C C . LEU B 1 381 ? -11.688 23.547 14.641 1 98.81 381 LEU B C 1
ATOM 7084 O O . LEU B 1 381 ? -10.812 24.172 15.219 1 98.81 381 LEU B O 1
ATOM 7088 N N . GLY B 1 382 ? -11.742 23.312 13.359 1 98.12 382 GLY B N 1
ATOM 7089 C CA . GLY B 1 382 ? -10.594 23.672 12.555 1 98.12 382 GLY B CA 1
ATOM 7090 C C . GLY B 1 382 ? -10.781 24.969 11.781 1 98.12 382 GLY B C 1
ATOM 7091 O O . GLY B 1 382 ? -11.875 25.234 11.266 1 98.12 382 GLY B O 1
ATOM 7092 N N . PHE B 1 383 ? -9.734 25.766 11.734 1 96.5 383 PHE B N 1
ATOM 7093 C CA . PHE B 1 383 ? -9.625 26.969 10.914 1 96.5 383 PHE B CA 1
ATOM 7094 C C . PHE B 1 383 ? -8.391 26.906 10.023 1 96.5 383 PHE B C 1
ATOM 7096 O O . PHE B 1 383 ? -7.398 27.594 10.281 1 96.5 383 PHE B O 1
ATOM 7103 N N . PRO B 1 384 ? -8.484 26.109 8.914 1 94.94 384 PRO B N 1
ATOM 7104 C CA . PRO B 1 384 ? -7.297 25.984 8.07 1 94.94 384 PRO B CA 1
ATOM 7105 C C . PRO B 1 384 ? -6.898 27.312 7.422 1 94.94 384 PRO B C 1
ATOM 7107 O O . PRO B 1 384 ? -7.766 28.078 6.996 1 94.94 384 PRO B O 1
ATOM 7110 N N . LEU B 1 385 ? -5.637 27.562 7.336 1 90.62 385 LEU B N 1
ATOM 7111 C CA . LEU B 1 385 ? -5.145 28.859 6.871 1 90.62 385 LEU B CA 1
ATOM 7112 C C . LEU B 1 385 ? -4.262 28.688 5.637 1 90.62 385 LEU B C 1
ATOM 7114 O O . LEU B 1 385 ? -4.242 29.562 4.762 1 90.62 385 LEU B O 1
ATOM 7118 N N . PHE B 1 386 ? -3.482 27.594 5.59 1 85.81 386 PHE B N 1
ATOM 7119 C CA . PHE B 1 386 ? -2.557 27.438 4.473 1 85.81 386 PHE B CA 1
ATOM 7120 C C . PHE B 1 386 ? -2.131 25.984 4.305 1 85.81 386 PHE B C 1
ATOM 7122 O O . PHE B 1 386 ? -2.336 25.172 5.203 1 85.81 386 PHE B O 1
ATOM 7129 N N . GLY B 1 387 ? -1.619 25.688 3.158 1 86.69 387 GLY B N 1
ATOM 7130 C CA . GLY B 1 387 ? -0.974 24.422 2.875 1 86.69 387 GLY B CA 1
ATOM 7131 C C . GLY B 1 387 ? -1.925 23.234 2.945 1 86.69 387 GLY B C 1
ATOM 7132 O O . GLY B 1 387 ? -2.984 23.25 2.314 1 86.69 387 GLY B O 1
ATOM 7133 N N . ASP B 1 388 ? -1.456 22.281 3.787 1 90.94 388 ASP B N 1
ATOM 7134 C CA . ASP B 1 388 ? -2.197 21.031 3.852 1 90.94 388 ASP B CA 1
ATOM 7135 C C . ASP B 1 388 ? -3.289 21.078 4.918 1 90.94 388 ASP B C 1
ATOM 7137 O O . ASP B 1 388 ? -4.035 20.125 5.105 1 90.94 388 ASP B O 1
ATOM 7141 N N . GLN B 1 389 ? -3.479 22.172 5.523 1 94.38 389 GLN B N 1
ATOM 7142 C CA . GLN B 1 389 ? -4.359 22.281 6.68 1 94.38 389 GLN B CA 1
ATOM 7143 C C . GLN B 1 389 ? -5.816 22.062 6.285 1 94.38 389 GLN B C 1
ATOM 7145 O O . GLN B 1 389 ? -6.586 21.453 7.027 1 94.38 389 GLN B O 1
ATOM 7150 N N . HIS B 1 390 ? -6.16 22.578 5.078 1 93.69 390 HIS B N 1
ATOM 7151 C CA . HIS B 1 390 ? -7.531 22.406 4.613 1 93.69 390 HIS B CA 1
ATOM 7152 C C . HIS B 1 390 ? -7.879 20.938 4.453 1 93.69 390 HIS B C 1
ATOM 7154 O O . HIS B 1 390 ? -8.922 20.484 4.926 1 93.69 390 HIS B O 1
ATOM 7160 N N . ARG B 1 391 ? -7.004 20.312 3.855 1 93.88 391 ARG B N 1
ATOM 7161 C CA . ARG B 1 391 ? -7.188 18.875 3.635 1 93.88 391 ARG B CA 1
ATOM 7162 C C . ARG B 1 391 ? -7.156 18.109 4.953 1 93.88 391 ARG B C 1
ATOM 7164 O O . ARG B 1 391 ? -7.957 17.203 5.168 1 93.88 391 ARG B O 1
ATOM 7171 N N . ASN B 1 392 ? -6.297 18.469 5.84 1 96.06 392 ASN B N 1
ATOM 7172 C CA . ASN B 1 392 ? -6.168 17.812 7.133 1 96.06 392 ASN B CA 1
ATOM 7173 C C . ASN B 1 392 ? -7.461 17.891 7.938 1 96.06 392 ASN B C 1
ATOM 7175 O O . ASN B 1 392 ? -7.953 16.891 8.445 1 96.06 392 ASN B O 1
ATOM 7179 N N . ILE B 1 393 ? -7.977 19.078 8.016 1 97.31 393 ILE B N 1
ATOM 7180 C CA . ILE B 1 393 ? -9.188 19.281 8.805 1 97.31 393 ILE B CA 1
ATOM 7181 C C . ILE B 1 393 ? -10.359 18.562 8.148 1 97.31 393 ILE B C 1
ATOM 7183 O O . ILE B 1 393 ? -11.172 17.938 8.828 1 97.31 393 ILE B O 1
ATOM 7187 N N . ASP B 1 394 ? -10.422 18.641 6.836 1 97.12 394 ASP B N 1
ATOM 7188 C CA . ASP B 1 394 ? -11.523 17.984 6.133 1 97.12 394 ASP B CA 1
ATOM 7189 C C . ASP B 1 394 ? -11.508 16.484 6.363 1 97.12 394 ASP B C 1
ATOM 7191 O O . ASP B 1 394 ? -12.562 15.844 6.414 1 97.12 394 ASP B O 1
ATOM 7195 N N . ASN B 1 395 ? -10.391 15.914 6.434 1 96 395 ASN B N 1
ATOM 7196 C CA . ASN B 1 395 ? -10.289 14.484 6.715 1 96 395 ASN B CA 1
ATOM 7197 C C . ASN B 1 395 ? -10.867 14.141 8.086 1 96 395 ASN B C 1
ATOM 7199 O O . ASN B 1 395 ? -11.508 13.102 8.25 1 96 395 ASN B O 1
ATOM 7203 N N . LEU B 1 396 ? -10.664 14.984 9.07 1 97.56 396 LEU B N 1
ATOM 7204 C CA . LEU B 1 396 ? -11.234 14.742 10.391 1 97.56 396 LEU B CA 1
ATOM 7205 C C . LEU B 1 396 ? -12.742 14.984 10.383 1 97.56 396 LEU B C 1
ATOM 7207 O O . LEU B 1 396 ? -13.484 14.352 11.133 1 97.56 396 LEU B O 1
ATOM 7211 N N . VAL B 1 397 ? -13.156 15.953 9.523 1 97.81 397 VAL B N 1
ATOM 7212 C CA . VAL B 1 397 ? -14.586 16.141 9.328 1 97.81 397 VAL B CA 1
ATOM 7213 C C . VAL B 1 397 ? -15.203 14.852 8.789 1 97.81 397 VAL B C 1
ATOM 7215 O O . VAL B 1 397 ? -16.25 14.398 9.273 1 97.81 397 VAL B O 1
ATOM 7218 N N . ASN B 1 398 ? -14.523 14.258 7.863 1 94.88 398 ASN B N 1
ATOM 7219 C CA . ASN B 1 398 ? -14.984 13 7.281 1 94.88 398 ASN B CA 1
ATOM 7220 C C . ASN B 1 398 ? -15.016 11.883 8.32 1 94.88 398 ASN B C 1
ATOM 7222 O O . ASN B 1 398 ? -15.859 10.984 8.25 1 94.88 398 ASN B O 1
ATOM 7226 N N . ALA B 1 399 ? -14.133 11.93 9.273 1 95.56 399 ALA B N 1
ATOM 7227 C CA . ALA B 1 399 ? -14.102 10.945 10.352 1 95.56 399 ALA B CA 1
ATOM 7228 C C . ALA B 1 399 ? -15.18 11.234 11.391 1 95.56 399 ALA B C 1
ATOM 7230 O O . ALA B 1 399 ? -15.398 10.438 12.297 1 95.56 399 ALA B O 1
ATOM 7231 N N . GLY B 1 400 ? -15.797 12.398 11.359 1 96.94 400 GLY B N 1
ATOM 7232 C CA . GLY B 1 400 ? -16.922 12.75 12.203 1 96.94 400 GLY B CA 1
ATOM 7233 C C . GLY B 1 400 ? -16.5 13.406 13.508 1 96.94 400 GLY B C 1
ATOM 7234 O O . GLY B 1 400 ? -17.312 13.523 14.438 1 96.94 400 GLY B O 1
ATOM 7235 N N . MET B 1 401 ? -15.234 13.859 13.562 1 98.19 401 MET B N 1
ATOM 7236 C CA . MET B 1 401 ? -14.781 14.359 14.852 1 98.19 401 MET B CA 1
ATOM 7237 C C . MET B 1 401 ? -14.445 15.844 14.766 1 98.19 401 MET B C 1
ATOM 7239 O O . MET B 1 401 ? -13.914 16.422 15.727 1 98.19 401 MET B O 1
ATOM 7243 N N . ALA B 1 402 ? -14.766 16.5 13.594 1 98.75 402 ALA B N 1
ATOM 7244 C CA . ALA B 1 402 ? -14.375 17.906 13.461 1 98.75 402 ALA B CA 1
ATOM 7245 C C . ALA B 1 402 ? -15.414 18.688 12.656 1 98.75 402 ALA B C 1
ATOM 7247 O O . ALA B 1 402 ? -16.25 18.094 11.969 1 98.75 402 ALA B O 1
ATOM 7248 N N . ILE B 1 403 ? -15.398 19.938 12.852 1 98.56 403 ILE B N 1
ATOM 7249 C CA . ILE B 1 403 ? -16.062 20.922 11.984 1 98.56 403 ILE B CA 1
ATOM 7250 C C . ILE B 1 403 ? -15.031 21.922 11.461 1 98.56 403 ILE B C 1
ATOM 7252 O O . ILE B 1 403 ? -14.133 22.328 12.188 1 98.56 403 ILE B O 1
ATOM 7256 N N . SER B 1 404 ? -15.117 22.188 10.188 1 98 404 SER B N 1
ATOM 7257 C CA . SER B 1 404 ? -14.227 23.141 9.547 1 98 404 SER B CA 1
ATOM 7258 C C . SER B 1 404 ? -14.922 24.484 9.336 1 98 404 SER B C 1
ATOM 7260 O O . SER B 1 404 ? -16.094 24.531 8.961 1 98 404 SER B O 1
ATOM 7262 N N . MET B 1 405 ? -14.211 25.578 9.648 1 97 405 MET B N 1
ATOM 7263 C CA . MET B 1 405 ? -14.734 26.922 9.438 1 97 405 MET B CA 1
ATOM 7264 C C . MET B 1 405 ? -13.695 27.797 8.75 1 97 405 MET B C 1
ATOM 7266 O O . MET B 1 405 ? -12.492 27.562 8.867 1 97 405 MET B O 1
ATOM 7270 N N . ASP B 1 406 ? -14.227 28.75 8.07 1 94.69 406 ASP B N 1
ATOM 7271 C CA . ASP B 1 406 ? -13.367 29.781 7.477 1 94.69 406 ASP B CA 1
ATOM 7272 C C . ASP B 1 406 ? -13.133 30.922 8.461 1 94.69 406 ASP B C 1
ATOM 7274 O O . ASP B 1 406 ? -14.078 31.594 8.883 1 94.69 406 ASP B O 1
ATOM 7278 N N . LEU B 1 407 ? -11.93 31.156 8.773 1 93.38 407 LEU B N 1
ATOM 7279 C CA . LEU B 1 407 ? -11.562 32.125 9.781 1 93.38 407 LEU B CA 1
ATOM 7280 C C . LEU B 1 407 ? -12.008 33.531 9.367 1 93.38 407 LEU B C 1
ATOM 7282 O O . LEU B 1 407 ? -12.414 34.344 10.203 1 93.38 407 LEU B O 1
ATOM 7286 N N . PHE B 1 408 ? -12.016 33.812 8.117 1 90.44 408 PHE B N 1
ATOM 7287 C CA . PHE B 1 408 ? -12.203 35.188 7.641 1 90.44 408 PHE B CA 1
ATOM 7288 C C . PHE B 1 408 ? -13.68 35.469 7.395 1 90.44 408 PHE B C 1
ATOM 7290 O O . PHE B 1 408 ? -14.062 36.625 7.195 1 90.44 408 PHE B O 1
ATOM 7297 N N . SER B 1 409 ? -14.445 34.469 7.457 1 88.25 409 SER B N 1
ATOM 7298 C CA . SER B 1 409 ? -15.883 34.656 7.32 1 88.25 409 SER B CA 1
ATOM 7299 C C . SER B 1 409 ? -16.625 34.188 8.562 1 88.25 409 SER B C 1
ATOM 7301 O O . SER B 1 409 ? -17.812 33.875 8.492 1 88.25 409 SER B O 1
ATOM 7303 N N . VAL B 1 410 ? -15.898 34.188 9.555 1 88.19 410 VAL B N 1
ATOM 7304 C CA . VAL B 1 410 ? -16.484 33.656 10.789 1 88.19 410 VAL B CA 1
ATOM 7305 C C . VAL B 1 410 ? -17.516 34.625 11.336 1 88.19 410 VAL B C 1
ATOM 7307 O O . VAL B 1 410 ? -17.266 35.844 11.406 1 88.19 410 VAL B O 1
ATOM 7310 N N . SER B 1 411 ? -18.734 34.188 11.562 1 91.75 411 SER B N 1
ATOM 7311 C CA . SER B 1 411 ? -19.734 34.938 12.305 1 91.75 411 SER B CA 1
ATOM 7312 C C . SER B 1 411 ? -19.844 34.469 13.75 1 91.75 411 SER B C 1
ATOM 7314 O O . SER B 1 411 ? -19.641 33.281 14.023 1 91.75 411 SER B O 1
ATOM 7316 N N . LYS B 1 412 ? -20.203 35.375 14.602 1 95.19 412 LYS B N 1
ATOM 7317 C CA . LYS B 1 412 ? -20.344 35.031 16.016 1 95.19 412 LYS B CA 1
ATOM 7318 C C . LYS B 1 412 ? -21.375 33.906 16.219 1 95.19 412 LYS B C 1
ATOM 7320 O O . LYS B 1 412 ? -21.141 33 17 1 95.19 412 LYS B O 1
ATOM 7325 N N . GLU B 1 413 ? -22.406 34.031 15.453 1 96.12 413 GLU B N 1
ATOM 7326 C CA . GLU B 1 413 ? -23.484 33.062 15.586 1 96.12 413 GLU B CA 1
ATOM 7327 C C . GLU B 1 413 ? -23.016 31.656 15.156 1 96.12 413 GLU B C 1
ATOM 7329 O O . GLU B 1 413 ? -23.25 30.672 15.859 1 96.12 413 GLU B O 1
ATOM 7334 N N . ALA B 1 414 ? -22.391 31.609 14.062 1 96.25 414 ALA B N 1
ATOM 7335 C CA . ALA B 1 414 ? -21.906 30.328 13.555 1 96.25 414 ALA B CA 1
ATOM 7336 C C . ALA B 1 414 ? -20.844 29.734 14.477 1 96.25 414 ALA B C 1
ATOM 7338 O O . ALA B 1 414 ? -20.844 28.531 14.727 1 96.25 414 ALA B O 1
ATOM 7339 N N . LEU B 1 415 ? -19.953 30.594 14.898 1 97.5 415 LEU B N 1
ATOM 7340 C CA . LEU B 1 415 ? -18.906 30.141 15.805 1 97.5 415 LEU B CA 1
ATOM 7341 C C . LEU B 1 415 ? -19.484 29.562 17.078 1 97.5 415 LEU B C 1
ATOM 7343 O O . LEU B 1 415 ? -19.094 28.484 17.516 1 97.5 415 LEU B O 1
ATOM 7347 N N . LEU B 1 416 ? -20.438 30.297 17.688 1 97.75 416 LEU B N 1
ATOM 7348 C CA . LEU B 1 416 ? -21.078 29.828 18.906 1 97.75 416 LEU B CA 1
ATOM 7349 C C . LEU B 1 416 ? -21.797 28.5 18.672 1 97.75 416 LEU B C 1
ATOM 7351 O O . LEU B 1 416 ? -21.656 27.578 19.469 1 97.75 416 LEU B O 1
ATOM 7355 N N . ASN B 1 417 ? -22.5 28.406 17.578 1 97.56 417 ASN B N 1
ATOM 7356 C CA . ASN B 1 417 ? -23.25 27.188 17.266 1 97.56 417 ASN B CA 1
ATOM 7357 C C . ASN B 1 417 ? -22.328 25.984 17.109 1 97.56 417 ASN B C 1
ATOM 7359 O O . ASN B 1 417 ? -22.641 24.891 17.609 1 97.56 417 ASN B O 1
ATOM 7363 N N . HIS B 1 418 ? -21.234 26.188 16.406 1 98.06 418 HIS B N 1
ATOM 7364 C CA . HIS B 1 418 ? -20.328 25.078 16.141 1 98.06 418 HIS B CA 1
ATOM 7365 C C . HIS B 1 418 ? -19.594 24.656 17.422 1 98.06 418 HIS B C 1
ATOM 7367 O O . HIS B 1 418 ? -19.375 23.469 17.656 1 98.06 418 HIS B O 1
ATOM 7373 N N . VAL B 1 419 ? -19.188 25.641 18.25 1 98.12 419 VAL B N 1
ATOM 7374 C CA . VAL B 1 419 ? -18.531 25.312 19.516 1 98.12 419 VAL B CA 1
ATOM 7375 C C . VAL B 1 419 ? -19.484 24.516 20.391 1 98.12 419 VAL B C 1
ATOM 7377 O O . VAL B 1 419 ? -19.109 23.469 20.938 1 98.12 419 VAL B O 1
ATOM 7380 N N . VAL B 1 420 ? -20.734 24.938 20.5 1 97.88 420 VAL B N 1
ATOM 7381 C CA . VAL B 1 420 ? -21.734 24.266 21.328 1 97.88 420 VAL B CA 1
ATOM 7382 C C . VAL B 1 420 ? -22.016 22.875 20.781 1 97.88 420 VAL B C 1
ATOM 7384 O O . VAL B 1 420 ? -22.125 21.906 21.547 1 97.88 420 VAL B O 1
ATOM 7387 N N . GLU B 1 421 ? -22.109 22.797 19.484 1 98.12 421 GLU B N 1
ATOM 7388 C CA . GLU B 1 421 ? -22.344 21.516 18.828 1 98.12 421 GLU B CA 1
ATOM 7389 C C . GLU B 1 421 ? -21.234 20.531 19.141 1 98.12 421 GLU B C 1
ATOM 7391 O O . GLU B 1 421 ? -21.5 19.391 19.516 1 98.12 421 GLU B O 1
ATOM 7396 N N . LEU B 1 422 ? -20.031 20.938 19.031 1 98.5 422 LEU B N 1
ATOM 7397 C CA . LEU B 1 422 ? -18.875 20.062 19.203 1 98.5 422 LEU B CA 1
ATOM 7398 C C . LEU B 1 422 ? -18.703 19.641 20.656 1 98.5 422 LEU B C 1
ATOM 7400 O O . LEU B 1 422 ? -18.266 18.531 20.938 1 98.5 422 LEU B O 1
ATOM 7404 N N . VAL B 1 423 ? -19.078 20.516 21.578 1 97.62 423 VAL B N 1
ATOM 7405 C CA . VAL B 1 423 ? -18.859 20.25 23 1 97.62 423 VAL B CA 1
ATOM 7406 C C . VAL B 1 423 ? -20 19.391 23.547 1 97.62 423 VAL B C 1
ATOM 7408 O O . VAL B 1 423 ? -19.766 18.516 24.375 1 97.62 423 VAL B O 1
ATOM 7411 N N . ASN B 1 424 ? -21.172 19.531 23 1 96.5 424 ASN B N 1
ATOM 7412 C CA . ASN B 1 424 ? -22.328 18.938 23.641 1 96.5 424 ASN B CA 1
ATOM 7413 C C . ASN B 1 424 ? -22.859 17.734 22.859 1 96.5 424 ASN B C 1
ATOM 7415 O O . ASN B 1 424 ? -23.531 16.875 23.422 1 96.5 424 ASN B O 1
ATOM 7419 N N . ASN B 1 425 ? -22.688 17.75 21.578 1 98 425 ASN B N 1
ATOM 7420 C CA . ASN B 1 425 ? -23.156 16.609 20.781 1 98 425 ASN B CA 1
ATOM 7421 C C . ASN B 1 425 ? -22.234 15.406 20.938 1 98 425 ASN B C 1
ATOM 7423 O O . ASN B 1 425 ? -21.109 15.414 20.438 1 98 425 ASN B O 1
ATOM 7427 N N . LYS B 1 426 ? -22.719 14.391 21.484 1 97.81 426 LYS B N 1
ATOM 7428 C CA . LYS B 1 426 ? -21.938 13.211 21.844 1 97.81 426 LYS B CA 1
ATOM 7429 C C . LYS B 1 426 ? -21.406 12.516 20.594 1 97.81 426 LYS B C 1
ATOM 7431 O O . LYS B 1 426 ? -20.453 11.734 20.672 1 97.81 426 LYS B O 1
ATOM 7436 N N . LYS B 1 427 ? -22 12.812 19.516 1 98.31 427 LYS B N 1
ATOM 7437 C CA . LYS B 1 427 ? -21.547 12.227 18.25 1 98.31 427 LYS B CA 1
ATOM 7438 C C . LYS B 1 427 ? -20.062 12.531 18.016 1 98.31 427 LYS B C 1
ATOM 7440 O O . LYS B 1 427 ? -19.312 11.656 17.609 1 98.31 427 LYS B O 1
ATOM 7445 N N . TYR B 1 428 ? -19.672 13.719 18.266 1 98.56 428 TYR B N 1
ATOM 7446 C CA . TYR B 1 428 ? -18.312 14.141 17.984 1 98.56 428 TYR B CA 1
ATOM 7447 C C . TYR B 1 428 ? -17.328 13.508 18.969 1 98.56 428 TYR B C 1
ATOM 7449 O O . TYR B 1 428 ? -16.266 13.023 18.578 1 98.56 428 TYR B O 1
ATOM 7457 N N . THR B 1 429 ? -17.656 13.469 20.234 1 98.19 429 THR B N 1
ATOM 7458 C CA . THR B 1 429 ? -16.781 12.852 21.219 1 98.19 429 THR B CA 1
ATOM 7459 C C . THR B 1 429 ? -16.672 11.352 20.984 1 98.19 429 THR B C 1
ATOM 7461 O O . THR B 1 429 ? -15.578 10.781 21.094 1 98.19 429 THR B O 1
ATOM 7464 N N . THR B 1 430 ? -17.766 10.742 20.641 1 98.38 430 THR B N 1
ATOM 7465 C CA . THR B 1 430 ? -17.766 9.312 20.344 1 98.38 430 THR B CA 1
ATOM 7466 C C . THR B 1 430 ? -16.891 9.008 19.141 1 98.38 430 THR B C 1
ATOM 7468 O O . THR B 1 430 ? -16.078 8.078 19.172 1 98.38 430 THR B O 1
ATOM 7471 N N . ASN B 1 431 ? -17.047 9.773 18.109 1 98.06 431 ASN B N 1
ATOM 7472 C CA . ASN B 1 431 ? -16.234 9.578 16.922 1 98.06 431 ASN B CA 1
ATOM 7473 C C . ASN B 1 431 ? -14.758 9.844 17.188 1 98.06 431 ASN B C 1
ATOM 7475 O O . ASN B 1 431 ? -13.891 9.156 16.641 1 98.06 431 ASN B O 1
ATOM 7479 N N . ALA B 1 432 ? -14.492 10.828 17.969 1 98.56 432 ALA B N 1
ATOM 7480 C CA . ALA B 1 432 ? -13.109 11.125 18.328 1 98.56 432 ALA B CA 1
ATOM 7481 C C . ALA B 1 432 ? -12.469 9.953 19.078 1 98.56 432 ALA B C 1
ATOM 7483 O O . ALA B 1 432 ? -11.328 9.578 18.797 1 98.56 432 ALA B O 1
ATOM 7484 N N . LYS B 1 433 ? -13.203 9.406 19.969 1 98.19 433 LYS B N 1
ATOM 7485 C CA . LYS B 1 433 ? -12.703 8.258 20.719 1 98.19 433 LYS B CA 1
ATOM 7486 C C . LYS B 1 433 ? -12.508 7.047 19.812 1 98.19 433 LYS B C 1
ATOM 7488 O O . LYS B 1 433 ? -11.516 6.324 19.938 1 98.19 433 LYS B O 1
ATOM 7493 N N . THR B 1 434 ? -13.469 6.844 18.953 1 97.5 434 THR B N 1
ATOM 7494 C CA . THR B 1 434 ? -13.352 5.766 17.984 1 97.5 434 THR B CA 1
ATOM 7495 C C . THR B 1 434 ? -12.109 5.953 17.109 1 97.5 434 THR B C 1
ATOM 7497 O O . THR B 1 434 ? -11.344 5.012 16.906 1 97.5 434 THR B O 1
ATOM 7500 N N . THR B 1 435 ? -11.938 7.156 16.656 1 97.5 435 THR B N 1
ATOM 7501 C CA . THR B 1 435 ? -10.773 7.48 15.828 1 97.5 435 THR B CA 1
ATOM 7502 C C . THR B 1 435 ? -9.477 7.266 16.609 1 97.5 435 THR B C 1
ATOM 7504 O O . THR B 1 435 ? -8.5 6.746 16.062 1 97.5 435 THR B O 1
ATOM 7507 N N . SER B 1 436 ? -9.477 7.656 17.828 1 98.12 436 SER B N 1
ATOM 7508 C CA . SER B 1 436 ? -8.328 7.453 18.703 1 98.12 436 SER B CA 1
ATOM 7509 C C . SER B 1 436 ? -7.996 5.973 18.844 1 98.12 436 SER B C 1
ATOM 7511 O O . SER B 1 436 ? -6.828 5.586 18.75 1 98.12 436 SER B O 1
ATOM 7513 N N . ASN B 1 437 ? -9.008 5.176 19.062 1 97.5 437 ASN B N 1
ATOM 7514 C CA . ASN B 1 437 ? -8.812 3.736 19.203 1 97.5 437 ASN B CA 1
ATOM 7515 C C . ASN B 1 437 ? -8.227 3.127 17.938 1 97.5 437 ASN B C 1
ATOM 7517 O O . ASN B 1 437 ? -7.316 2.295 18 1 97.5 437 ASN B O 1
ATOM 7521 N N . ILE B 1 438 ? -8.734 3.512 16.812 1 97.44 438 ILE B N 1
ATOM 7522 C CA . ILE B 1 438 ? -8.234 3.02 15.531 1 97.44 438 ILE B CA 1
ATOM 7523 C C . ILE B 1 438 ? -6.785 3.457 15.336 1 97.44 438 ILE B C 1
ATOM 7525 O O . ILE B 1 438 ? -5.938 2.66 14.922 1 97.44 438 ILE B O 1
ATOM 7529 N N . PHE B 1 439 ? -6.504 4.719 15.688 1 97.5 439 PHE B N 1
ATOM 7530 C CA . PHE B 1 439 ? -5.176 5.301 15.547 1 97.5 439 PHE B CA 1
ATOM 7531 C C . PHE B 1 439 ? -4.152 4.516 16.359 1 97.5 439 PHE B C 1
ATOM 7533 O O . PHE B 1 439 ? -3.025 4.301 15.906 1 97.5 439 PHE B O 1
ATOM 7540 N N . LYS B 1 440 ? -4.52 4.043 17.438 1 96.94 440 LYS B N 1
ATOM 7541 C CA . LYS B 1 440 ? -3.611 3.383 18.375 1 96.94 440 LYS B CA 1
ATOM 7542 C C . LYS B 1 440 ? -3.496 1.892 18.062 1 96.94 440 LYS B C 1
ATOM 7544 O O . LYS B 1 440 ? -2.564 1.229 18.531 1 96.94 440 LYS B O 1
ATOM 7549 N N . ASP B 1 441 ? -4.465 1.367 17.328 1 97.19 441 ASP B N 1
ATOM 7550 C CA . ASP B 1 441 ? -4.469 -0.054 17 1 97.19 441 ASP B CA 1
ATOM 7551 C C . ASP B 1 441 ? -3.611 -0.331 15.766 1 97.19 441 ASP B C 1
ATOM 7553 O O . ASP B 1 441 ? -4.117 -0.336 14.641 1 97.19 441 ASP B O 1
ATOM 7557 N N . ARG B 1 442 ? -2.35 -0.64 15.961 1 95.25 442 ARG B N 1
ATOM 7558 C CA . ARG B 1 442 ? -1.371 -0.939 14.922 1 95.25 442 ARG B CA 1
ATOM 7559 C C . ARG B 1 442 ? -0.509 -2.135 15.305 1 95.25 442 ARG B C 1
ATOM 7561 O O . ARG B 1 442 ? -0.247 -2.361 16.484 1 95.25 442 ARG B O 1
ATOM 7568 N N . PRO B 1 443 ? -0.064 -2.854 14.273 1 94.44 443 PRO B N 1
ATOM 7569 C CA . PRO B 1 443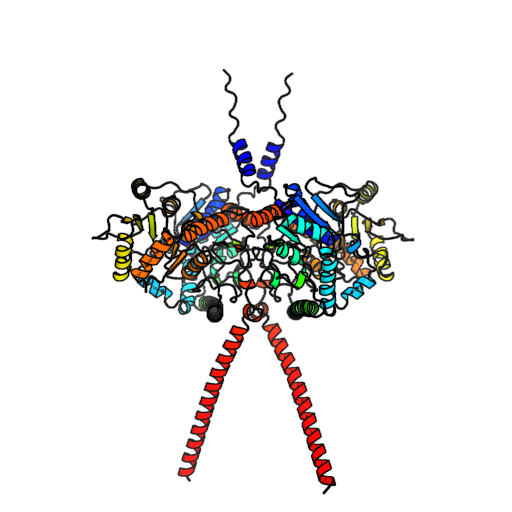 ? 0.786 -3.996 14.609 1 94.44 443 PRO B CA 1
ATOM 7570 C C . PRO B 1 443 ? 2.107 -3.58 15.25 1 94.44 443 PRO B C 1
ATOM 7572 O O . PRO B 1 443 ? 2.629 -4.289 16.109 1 94.44 443 PRO B O 1
ATOM 7575 N N . MET B 1 444 ? 2.67 -2.455 14.773 1 96.38 444 MET B N 1
ATOM 7576 C CA . MET B 1 444 ? 3.889 -1.854 15.312 1 96.38 444 MET B CA 1
ATOM 7577 C C . MET B 1 444 ? 3.676 -0.375 15.617 1 96.38 444 MET B C 1
ATOM 7579 O O . MET B 1 444 ? 3 0.328 14.859 1 96.38 444 MET B O 1
ATOM 7583 N N . THR B 1 445 ? 4.273 0.057 16.719 1 96.94 445 THR B N 1
ATOM 7584 C CA . THR B 1 445 ? 4.258 1.496 16.969 1 96.94 445 THR B CA 1
ATOM 7585 C C . THR B 1 445 ? 5.074 2.23 15.906 1 96.94 445 THR B C 1
ATOM 7587 O O . THR B 1 445 ? 5.891 1.622 15.211 1 96.94 445 THR B O 1
ATOM 7590 N N . PRO B 1 446 ? 4.848 3.49 15.797 1 97.88 446 PRO B N 1
ATOM 7591 C CA . PRO B 1 446 ? 5.668 4.246 14.844 1 97.88 446 PRO B CA 1
ATOM 7592 C C . PRO B 1 446 ? 7.164 4.102 15.117 1 97.88 446 PRO B C 1
ATOM 7594 O O . PRO B 1 446 ? 7.949 3.922 14.18 1 97.88 446 PRO B O 1
ATOM 7597 N N . ALA B 1 447 ? 7.566 4.148 16.328 1 98.12 447 ALA B N 1
ATOM 7598 C CA . ALA B 1 447 ? 8.977 4.023 16.703 1 98.12 447 ALA B CA 1
ATOM 7599 C C . ALA B 1 447 ? 9.531 2.658 16.297 1 98.12 447 ALA B C 1
ATOM 7601 O O . ALA B 1 447 ? 10.617 2.566 15.734 1 98.12 447 ALA B O 1
ATOM 7602 N N . GLN B 1 448 ? 8.758 1.609 16.578 1 98 448 GLN B N 1
ATOM 7603 C CA . GLN B 1 448 ? 9.164 0.263 16.188 1 98 448 GLN B CA 1
ATOM 7604 C C . GLN B 1 448 ? 9.32 0.149 14.68 1 98 448 GLN B C 1
ATOM 7606 O O . GLN B 1 448 ? 10.258 -0.49 14.188 1 98 448 GLN B O 1
ATOM 7611 N N . SER B 1 449 ? 8.398 0.744 13.984 1 98.31 449 SER B N 1
ATOM 7612 C CA . SER B 1 449 ? 8.445 0.709 12.523 1 98.31 449 SER B CA 1
ATOM 7613 C C . SER B 1 449 ? 9.695 1.396 11.992 1 98.31 449 SER B C 1
ATOM 7615 O O . SER B 1 449 ? 10.352 0.882 11.078 1 98.31 449 SER B O 1
ATOM 7617 N N . VAL B 1 450 ? 9.992 2.543 12.523 1 98.69 450 VAL B N 1
ATOM 7618 C CA . VAL B 1 450 ? 11.164 3.291 12.102 1 98.69 450 VAL B CA 1
ATOM 7619 C C . VAL B 1 450 ? 12.422 2.441 12.297 1 98.69 450 VAL B C 1
ATOM 7621 O O . VAL B 1 450 ? 13.25 2.332 11.398 1 98.69 450 VAL B O 1
ATOM 7624 N N . VAL B 1 451 ? 12.547 1.85 13.445 1 98.5 451 VAL B N 1
ATOM 7625 C CA . VAL B 1 451 ? 13.727 1.057 13.766 1 98.5 451 VAL B CA 1
ATOM 7626 C C . VAL B 1 451 ? 13.797 -0.159 12.844 1 98.5 451 VAL B C 1
ATOM 7628 O O . VAL B 1 451 ? 14.828 -0.399 12.203 1 98.5 451 VAL B O 1
ATOM 7631 N N . TYR B 1 452 ? 12.727 -0.905 12.734 1 98.31 452 TYR B N 1
ATOM 7632 C CA . TYR B 1 452 ? 12.711 -2.121 11.922 1 98.31 452 TYR B CA 1
ATOM 7633 C C . TYR B 1 452 ? 13.094 -1.82 10.477 1 98.31 452 TYR B C 1
ATOM 7635 O O . TYR B 1 452 ? 13.961 -2.482 9.914 1 98.31 452 TYR B O 1
ATOM 7643 N N . TRP B 1 453 ? 12.492 -0.85 9.922 1 98.38 453 TRP B N 1
ATOM 7644 C CA . TRP B 1 453 ? 12.656 -0.633 8.484 1 98.38 453 TRP B CA 1
ATOM 7645 C C . TRP B 1 453 ? 13.984 0.041 8.18 1 98.38 453 TRP B C 1
ATOM 7647 O O . TRP B 1 453 ? 14.578 -0.194 7.129 1 98.38 453 TRP B O 1
ATOM 7657 N N . THR B 1 454 ? 14.43 0.93 9.078 1 98.62 454 THR B N 1
ATOM 7658 C CA . THR B 1 454 ? 15.781 1.447 8.891 1 98.62 454 THR B CA 1
ATOM 7659 C C . THR B 1 454 ? 16.797 0.313 8.906 1 98.62 454 THR B C 1
ATOM 7661 O O . THR B 1 454 ? 17.672 0.241 8.031 1 98.62 454 THR B O 1
ATOM 7664 N N . GLU B 1 455 ? 16.703 -0.544 9.867 1 98.44 455 GLU B N 1
ATOM 7665 C CA . GLU B 1 455 ? 17.609 -1.69 9.953 1 98.44 455 GLU B CA 1
ATOM 7666 C C . GLU B 1 455 ? 17.438 -2.613 8.75 1 98.44 455 GLU B C 1
ATOM 7668 O O . GLU B 1 455 ? 18.406 -3.236 8.305 1 98.44 455 GLU B O 1
ATOM 7673 N N . TYR B 1 456 ? 16.219 -2.725 8.297 1 98.06 456 TYR B N 1
ATOM 7674 C CA . TYR B 1 456 ? 15.945 -3.504 7.09 1 98.06 456 TYR B CA 1
ATOM 7675 C C . TYR B 1 456 ? 16.766 -2.979 5.91 1 98.06 456 TYR B C 1
ATOM 7677 O O . TYR B 1 456 ? 17.375 -3.756 5.184 1 98.06 456 TYR B O 1
ATOM 7685 N N . VAL B 1 457 ? 16.734 -1.693 5.715 1 98.06 457 VAL B N 1
ATOM 7686 C CA . VAL B 1 457 ? 17.5 -1.059 4.645 1 98.06 457 VAL B CA 1
ATOM 7687 C C . VAL B 1 457 ? 18.984 -1.343 4.836 1 98.06 457 VAL B C 1
ATOM 7689 O O . VAL B 1 457 ? 19.703 -1.642 3.875 1 98.06 457 VAL B O 1
ATOM 7692 N N . LEU B 1 458 ? 19.438 -1.282 6.066 1 97.69 458 LEU B N 1
ATOM 7693 C CA . LEU B 1 458 ? 20.859 -1.489 6.375 1 97.69 458 LEU B CA 1
ATOM 7694 C C . LEU B 1 458 ? 21.266 -2.938 6.125 1 97.69 458 LEU B C 1
ATOM 7696 O O . LEU B 1 458 ? 22.25 -3.199 5.445 1 97.69 458 LEU B O 1
ATOM 7700 N N . ARG B 1 459 ? 20.453 -3.857 6.57 1 96.5 459 ARG B N 1
ATOM 7701 C CA . ARG B 1 459 ? 20.875 -5.25 6.512 1 96.5 459 ARG B CA 1
ATOM 7702 C C . ARG B 1 459 ? 20.656 -5.836 5.121 1 96.5 459 ARG B C 1
ATOM 7704 O O . ARG B 1 459 ? 21.234 -6.863 4.77 1 96.5 459 ARG B O 1
ATOM 7711 N N . HIS B 1 460 ? 19.859 -5.191 4.309 1 96.56 460 HIS B N 1
ATOM 7712 C CA . HIS B 1 460 ? 19.656 -5.645 2.938 1 96.56 460 HIS B CA 1
ATOM 7713 C C . HIS B 1 460 ? 20.328 -4.695 1.943 1 96.56 460 HIS B C 1
ATOM 7715 O O . HIS B 1 460 ? 19.844 -4.523 0.823 1 96.56 460 HIS B O 1
ATOM 7721 N N . ASN B 1 461 ? 21.312 -4.004 2.336 1 94.94 461 ASN B N 1
ATOM 7722 C CA . ASN B 1 461 ? 22.203 -3.211 1.487 1 94.94 461 ASN B CA 1
ATOM 7723 C C . ASN B 1 461 ? 21.422 -2.201 0.654 1 94.94 461 ASN B C 1
ATOM 7725 O O . ASN B 1 461 ? 21.547 -2.168 -0.571 1 94.94 461 ASN B O 1
ATOM 7729 N N . GLY B 1 462 ? 20.578 -1.433 1.312 1 97.06 462 GLY B N 1
ATOM 7730 C CA . GLY B 1 462 ? 19.828 -0.373 0.653 1 97.06 462 GLY B CA 1
ATOM 7731 C 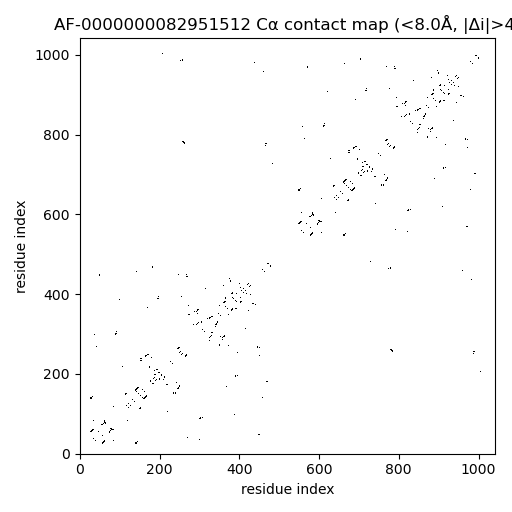C . GLY B 1 462 ? 18.438 -0.8 0.223 1 97.06 462 GLY B C 1
ATOM 7732 O O . GLY B 1 462 ? 17.656 0.017 -0.266 1 97.06 462 GLY B O 1
ATOM 7733 N N . ALA B 1 463 ? 18.125 -2.141 0.318 1 96.62 463 ALA B N 1
ATOM 7734 C CA . ALA B 1 463 ? 16.812 -2.711 0.023 1 96.62 463 ALA B CA 1
ATOM 7735 C C . ALA B 1 463 ? 16.328 -2.287 -1.36 1 96.62 463 ALA B C 1
ATOM 7737 O O . ALA B 1 463 ? 15.211 -1.789 -1.509 1 96.62 463 ALA B O 1
ATOM 7738 N N . THR B 1 464 ? 17.078 -2.471 -2.408 1 94.25 464 THR B N 1
ATOM 7739 C CA . THR B 1 464 ? 16.75 -2.047 -3.766 1 94.25 464 THR B CA 1
ATOM 7740 C C . THR B 1 464 ? 15.516 -2.771 -4.277 1 94.25 464 THR B C 1
ATOM 7742 O O . THR B 1 464 ? 14.812 -2.266 -5.156 1 94.25 464 THR B O 1
ATOM 7745 N N . HIS B 1 465 ? 15.219 -3.947 -3.668 1 93.62 465 HIS B N 1
ATOM 7746 C CA . HIS B 1 465 ? 14.07 -4.738 -4.078 1 93.62 465 HIS B CA 1
ATOM 7747 C C . HIS B 1 465 ? 12.766 -4.055 -3.691 1 93.62 465 HIS B C 1
ATOM 7749 O O . HIS B 1 465 ? 11.688 -4.438 -4.164 1 93.62 465 HIS B O 1
ATOM 7755 N N . LEU B 1 466 ? 12.797 -3.01 -2.887 1 94.94 466 LEU B N 1
ATOM 7756 C CA . LEU B 1 466 ? 11.602 -2.268 -2.521 1 94.94 466 LEU B CA 1
ATOM 7757 C C . LEU B 1 466 ? 11.312 -1.165 -3.533 1 94.94 466 LEU B C 1
ATOM 7759 O O . LEU B 1 466 ? 10.219 -0.588 -3.537 1 94.94 466 LEU B O 1
ATOM 7763 N N . LYS B 1 467 ? 12.234 -0.853 -4.383 1 93.38 467 LYS B N 1
ATOM 7764 C CA . LYS B 1 467 ? 12.086 0.224 -5.355 1 93.38 467 LYS B CA 1
ATOM 7765 C C . LYS B 1 467 ? 11.336 -0.26 -6.594 1 93.38 467 LYS B C 1
ATOM 7767 O O . LYS B 1 467 ? 11.625 -1.334 -7.125 1 93.38 467 LYS B O 1
ATOM 7772 N N . SER B 1 468 ? 10.414 0.521 -7.02 1 92.12 468 SER B N 1
ATOM 7773 C CA . SER B 1 468 ? 9.594 0.169 -8.172 1 92.12 468 SER B CA 1
ATOM 7774 C C . SER B 1 468 ? 10.344 0.381 -9.477 1 92.12 468 SER B C 1
ATOM 7776 O O . SER B 1 468 ? 11.125 1.332 -9.609 1 92.12 468 SER B O 1
ATOM 7778 N N . HIS B 1 469 ? 10.031 -0.481 -10.43 1 90.94 469 HIS B N 1
ATOM 7779 C CA . HIS B 1 469 ? 10.578 -0.331 -11.773 1 90.94 469 HIS B CA 1
ATOM 7780 C C . HIS B 1 469 ? 10.086 0.958 -12.43 1 90.94 469 HIS B C 1
ATOM 7782 O O . HIS B 1 469 ? 10.727 1.479 -13.344 1 90.94 469 HIS B O 1
ATOM 7788 N N . SER B 1 470 ? 9.023 1.463 -11.914 1 94.12 470 SER B N 1
ATOM 7789 C CA . SER B 1 470 ? 8.414 2.652 -12.508 1 94.12 470 SER B CA 1
ATOM 7790 C C . SER B 1 470 ? 9.352 3.852 -12.422 1 94.12 470 SER B C 1
ATOM 7792 O O . SER B 1 470 ? 9.195 4.824 -13.156 1 94.12 470 SER B O 1
ATOM 7794 N N . LEU B 1 471 ? 10.305 3.805 -11.578 1 94.19 471 LEU B N 1
ATOM 7795 C CA . LEU B 1 471 ? 11.273 4.879 -11.422 1 94.19 471 LEU B CA 1
ATOM 7796 C C . LEU B 1 471 ? 12.109 5.043 -12.695 1 94.19 471 LEU B C 1
ATOM 7798 O O . LEU B 1 471 ? 12.703 6.098 -12.922 1 94.19 471 LEU B O 1
ATOM 7802 N N . ASN B 1 472 ? 12.102 4.008 -13.516 1 93 472 ASN B N 1
ATOM 7803 C CA . ASN B 1 472 ? 12.906 4.031 -14.734 1 93 472 ASN B CA 1
ATOM 7804 C C . ASN B 1 472 ? 12.086 4.5 -15.938 1 93 472 ASN B C 1
ATOM 7806 O O . ASN B 1 472 ? 12.617 4.625 -17.047 1 93 472 ASN B O 1
ATOM 7810 N N . LEU B 1 473 ? 10.844 4.754 -15.742 1 95.75 473 LEU B N 1
ATOM 7811 C CA . LEU B 1 473 ? 9.977 5.168 -16.844 1 95.75 473 LEU B CA 1
ATOM 7812 C C . LEU B 1 473 ? 9.945 6.688 -16.969 1 95.75 473 LEU B C 1
ATOM 7814 O O . LEU B 1 473 ? 9.922 7.398 -15.953 1 95.75 473 LEU B O 1
ATOM 7818 N N . MET B 1 474 ? 9.922 7.086 -18.234 1 94.75 474 MET B N 1
ATOM 7819 C CA . MET B 1 474 ? 9.594 8.484 -18.469 1 94.75 474 MET B CA 1
ATOM 7820 C C . MET B 1 474 ? 8.125 8.758 -18.188 1 94.75 474 MET B C 1
ATOM 7822 O O . MET B 1 474 ? 7.316 7.828 -18.125 1 94.75 474 MET B O 1
ATOM 7826 N N . TRP B 1 475 ? 7.852 10.039 -18.016 1 92.5 475 TRP B N 1
ATOM 7827 C CA . TRP B 1 475 ? 6.492 10.406 -17.625 1 92.5 475 TRP B CA 1
ATOM 7828 C C . TRP B 1 475 ? 5.484 9.93 -18.656 1 92.5 475 TRP B C 1
ATOM 7830 O O . TRP B 1 475 ? 4.406 9.438 -18.312 1 92.5 475 TRP B O 1
ATOM 7840 N N . TYR B 1 476 ? 5.777 10.078 -19.969 1 95.25 476 TYR B N 1
ATOM 7841 C CA . TYR B 1 476 ? 4.809 9.727 -21 1 95.25 476 TYR B CA 1
ATOM 7842 C C . TYR B 1 476 ? 4.641 8.211 -21.094 1 95.25 476 TYR B C 1
ATOM 7844 O O . TYR B 1 476 ? 3.602 7.723 -21.547 1 95.25 476 TYR B O 1
ATOM 7852 N N . GLN B 1 477 ? 5.676 7.406 -20.625 1 97.31 477 GLN B N 1
ATOM 7853 C CA . GLN B 1 477 ? 5.555 5.953 -20.547 1 97.31 477 GLN B CA 1
ATOM 7854 C C . GLN B 1 477 ? 4.691 5.543 -19.359 1 97.31 477 GLN B C 1
ATOM 7856 O O . GLN B 1 477 ? 3.834 4.668 -19.484 1 97.31 477 GLN B O 1
ATOM 7861 N N . TYR B 1 478 ? 4.91 6.25 -18.266 1 95.88 478 TYR B N 1
ATOM 7862 C CA . TYR B 1 478 ? 4.184 5.949 -17.047 1 95.88 478 TYR B CA 1
ATOM 7863 C C . TYR B 1 478 ? 2.684 6.137 -17.234 1 95.88 478 TYR B C 1
ATOM 7865 O O . TYR B 1 478 ? 1.882 5.355 -16.719 1 95.88 478 TYR B O 1
ATOM 7873 N N . TYR B 1 479 ? 2.293 7.102 -18.016 1 94.31 479 TYR B N 1
ATOM 7874 C CA . TYR B 1 479 ? 0.879 7.391 -18.219 1 94.31 479 TYR B CA 1
ATOM 7875 C C . TYR B 1 479 ? 0.384 6.766 -19.516 1 94.31 479 TYR B C 1
ATOM 7877 O O . TYR B 1 479 ? -0.708 7.086 -20 1 94.31 479 TYR B O 1
ATOM 7885 N N . LEU B 1 480 ? 1.121 5.969 -20.172 1 97.06 480 LEU B N 1
ATOM 7886 C CA . LEU B 1 480 ? 0.796 5.191 -21.375 1 97.06 480 LEU B CA 1
ATOM 7887 C C . LEU B 1 480 ? 0.45 6.105 -22.531 1 97.06 480 LEU B C 1
ATOM 7889 O O . LEU B 1 480 ? -0.369 5.75 -23.391 1 97.06 480 LEU B O 1
ATOM 7893 N N . LEU B 1 481 ? 0.996 7.258 -22.547 1 95.69 481 LEU B N 1
ATOM 7894 C CA . LEU B 1 481 ? 0.699 8.18 -23.641 1 95.69 481 LEU B CA 1
ATOM 7895 C C . LEU B 1 481 ? 1.301 7.684 -24.953 1 95.69 481 LEU B C 1
ATOM 7897 O O . LEU B 1 481 ? 0.741 7.922 -26.031 1 95.69 481 LEU B O 1
ATOM 7901 N N . ASP B 1 482 ? 2.484 7.051 -24.828 1 96.94 482 ASP B N 1
ATOM 7902 C CA . ASP B 1 482 ? 3.066 6.445 -26.031 1 96.94 482 ASP B CA 1
ATOM 7903 C C . ASP B 1 482 ? 2.15 5.367 -26.594 1 96.94 482 ASP B C 1
ATOM 7905 O O . ASP B 1 482 ? 1.898 5.332 -27.797 1 96.94 482 ASP B O 1
ATOM 7909 N N . VAL B 1 483 ? 1.557 4.562 -25.719 1 97.56 483 VAL B N 1
ATOM 7910 C CA . VAL B 1 483 ? 0.666 3.479 -26.109 1 97.56 483 VAL B CA 1
ATOM 7911 C C . VAL B 1 483 ? -0.642 4.055 -26.656 1 97.56 483 VAL B C 1
ATOM 7913 O O . VAL B 1 483 ? -1.134 3.627 -27.703 1 97.56 483 VAL B O 1
ATOM 7916 N N . ILE B 1 484 ? -1.194 4.988 -26.016 1 95.69 484 ILE B N 1
ATOM 7917 C CA . ILE B 1 484 ? -2.453 5.609 -26.406 1 95.69 484 ILE B CA 1
ATOM 7918 C C . ILE B 1 484 ? -2.287 6.309 -27.75 1 95.69 484 ILE B C 1
ATOM 7920 O O . ILE B 1 484 ? -3.137 6.176 -28.625 1 95.69 484 ILE B O 1
ATOM 7924 N N . SER B 1 485 ? -1.221 7.047 -27.906 1 96.38 485 SER B N 1
ATOM 7925 C CA . SER B 1 485 ? -0.96 7.73 -29.172 1 96.38 485 SER B CA 1
ATOM 7926 C C . SER B 1 485 ? -0.851 6.742 -30.328 1 96.38 485 SER B C 1
ATOM 7928 O O . SER B 1 485 ? -1.357 6.996 -31.422 1 96.38 485 SER B O 1
ATOM 7930 N N . PHE B 1 486 ? -0.179 5.699 -30.047 1 97.38 486 PHE B N 1
ATOM 7931 C CA . PHE B 1 486 ? -0.05 4.656 -31.062 1 97.38 486 PHE B CA 1
ATOM 7932 C C . PHE B 1 486 ? -1.413 4.078 -31.422 1 97.38 486 PHE B C 1
ATOM 7934 O O . PHE B 1 486 ? -1.722 3.883 -32.594 1 97.38 486 PHE B O 1
ATOM 7941 N N . ALA B 1 487 ? -2.221 3.789 -30.438 1 95.19 487 ALA B N 1
ATOM 7942 C CA . ALA B 1 487 ? -3.562 3.258 -30.656 1 95.19 487 ALA B CA 1
ATOM 7943 C C . ALA B 1 487 ? -4.41 4.23 -31.469 1 95.19 487 ALA B C 1
ATOM 7945 O O . ALA B 1 487 ? -5.125 3.826 -32.375 1 95.19 487 ALA B O 1
ATOM 7946 N N . ILE B 1 488 ? -4.375 5.477 -31.141 1 94.56 488 ILE B N 1
ATOM 7947 C CA . ILE B 1 488 ? -5.121 6.504 -31.859 1 94.56 488 ILE B CA 1
ATOM 7948 C C . ILE B 1 488 ? -4.66 6.555 -33.312 1 94.56 488 ILE B C 1
ATOM 7950 O O . ILE B 1 488 ? -5.484 6.645 -34.219 1 94.56 488 ILE B O 1
ATOM 7954 N N . PHE B 1 489 ? -3.393 6.535 -33.469 1 96.44 489 PHE B N 1
ATOM 7955 C CA . PHE B 1 489 ? -2.834 6.539 -34.844 1 96.44 489 PHE B CA 1
ATOM 7956 C C . PHE B 1 489 ? -3.361 5.359 -35.625 1 96.44 489 PHE B C 1
ATOM 7958 O O . PHE B 1 489 ? -3.762 5.523 -36.781 1 96.44 489 PHE B O 1
ATOM 7965 N N . LEU B 1 490 ? -3.398 4.191 -35.031 1 96 490 LEU B N 1
ATOM 7966 C CA . LEU B 1 490 ? -3.9 3.002 -35.719 1 96 490 LEU B CA 1
ATOM 7967 C C . LEU B 1 490 ? -5.379 3.152 -36.062 1 96 490 LEU B C 1
ATOM 7969 O O . LEU B 1 490 ? -5.812 2.756 -37.125 1 96 490 LEU B O 1
ATOM 7973 N N . ILE B 1 491 ? -6.09 3.678 -35.156 1 94.88 491 ILE B N 1
ATOM 7974 C CA . ILE B 1 491 ? -7.512 3.908 -35.375 1 94.88 491 ILE B CA 1
ATOM 7975 C C . ILE B 1 491 ? -7.691 4.887 -36.531 1 94.88 491 ILE B C 1
ATOM 7977 O O . ILE B 1 491 ? -8.531 4.672 -37.406 1 94.88 491 ILE B O 1
ATOM 7981 N N . PHE B 1 492 ? -6.93 5.855 -36.562 1 95.56 492 PHE B N 1
ATOM 7982 C CA . PHE B 1 492 ? -6.988 6.844 -37.625 1 95.56 492 PHE B CA 1
ATOM 7983 C C . PHE B 1 492 ? -6.668 6.203 -38.969 1 95.56 492 PHE B C 1
ATOM 7985 O O . PHE B 1 492 ? -7.297 6.523 -40 1 95.56 492 PHE B O 1
ATOM 7992 N N . VAL B 1 493 ? -5.727 5.379 -39.031 1 96.69 493 VAL B N 1
ATOM 7993 C CA . VAL B 1 493 ? -5.336 4.699 -40.25 1 96.69 493 VAL B CA 1
ATOM 7994 C C . VAL B 1 493 ? -6.488 3.828 -40.75 1 96.69 493 VAL B C 1
ATOM 7996 O O . VAL B 1 493 ? -6.801 3.82 -41.938 1 96.69 493 VAL B O 1
ATOM 7999 N N . VAL B 1 494 ? -7.121 3.184 -39.812 1 96.06 494 VAL B N 1
ATOM 8000 C CA . VAL B 1 494 ? -8.242 2.326 -40.188 1 96.06 494 VAL B CA 1
ATOM 8001 C C . VAL B 1 494 ? -9.398 3.178 -40.688 1 96.06 494 VAL B C 1
ATOM 8003 O O . VAL B 1 494 ? -9.984 2.871 -41.75 1 96.06 494 VAL B O 1
ATOM 8006 N N . PHE B 1 495 ? -9.719 4.195 -40.031 1 95.44 495 PHE B N 1
ATOM 8007 C CA . PHE B 1 495 ? -10.805 5.07 -40.438 1 95.44 495 PHE B CA 1
ATOM 8008 C C . PHE B 1 495 ? -10.484 5.719 -41.781 1 95.44 495 PHE B C 1
ATOM 8010 O O . PHE B 1 495 ? -11.367 5.887 -42.625 1 95.44 495 PHE B O 1
ATOM 8017 N N . PHE B 1 496 ? -9.32 6.117 -41.969 1 96.38 496 PHE B N 1
ATOM 8018 C CA . PHE B 1 496 ? -8.906 6.711 -43.219 1 96.38 496 PHE B CA 1
ATOM 8019 C C . PHE B 1 496 ? -9.039 5.707 -44.375 1 96.38 496 PHE B C 1
ATOM 8021 O O . PHE B 1 496 ? -9.492 6.059 -45.469 1 96.38 496 PHE B O 1
ATOM 8028 N N . ALA B 1 497 ? -8.641 4.488 -44.125 1 96.81 497 ALA B N 1
ATOM 8029 C CA . ALA B 1 497 ? -8.789 3.43 -45.125 1 96.81 497 ALA B CA 1
ATOM 8030 C C . ALA B 1 497 ? -10.25 3.197 -45.469 1 96.81 497 ALA B C 1
ATOM 8032 O O . ALA B 1 497 ? -10.602 3.045 -46.625 1 96.81 497 ALA B O 1
ATOM 8033 N N . VAL B 1 498 ? -11.008 3.139 -44.469 1 96.44 498 VAL B N 1
ATOM 8034 C CA . VAL B 1 498 ? -12.445 2.967 -44.688 1 96.44 498 VAL B CA 1
ATOM 8035 C C . VAL B 1 498 ? -12.992 4.148 -45.469 1 96.44 498 VAL B C 1
ATOM 8037 O O . VAL B 1 498 ? -13.789 3.965 -46.406 1 96.44 498 VAL B O 1
ATOM 8040 N N . TYR B 1 499 ? -12.602 5.355 -45.094 1 96.06 499 TYR B N 1
ATOM 8041 C CA . TYR B 1 499 ? -13.023 6.562 -45.781 1 96.06 499 TYR B CA 1
ATOM 8042 C C . TYR B 1 499 ? -12.633 6.504 -47.25 1 96.06 499 TYR B C 1
ATOM 8044 O O . TYR B 1 499 ? -13.445 6.793 -48.156 1 96.06 499 TYR B O 1
ATOM 8052 N N . LYS B 1 500 ? -11.453 6.094 -47.5 1 95.94 500 LYS B N 1
ATOM 8053 C CA . LYS B 1 500 ? -10.969 5.992 -48.875 1 95.94 500 LYS B CA 1
ATOM 8054 C C . LYS B 1 500 ? -11.734 4.93 -49.656 1 95.94 500 LYS B C 1
ATOM 8056 O O . LYS B 1 500 ? -12.031 5.109 -50.844 1 95.94 500 LYS B O 1
ATOM 8061 N N . MET B 1 501 ? -11.984 3.85 -48.969 1 96.69 501 MET B N 1
ATOM 8062 C CA . MET B 1 501 ? -12.758 2.783 -49.594 1 96.69 501 MET B CA 1
ATOM 8063 C C . MET B 1 501 ? -14.164 3.264 -49.969 1 96.69 501 MET B C 1
ATOM 8065 O O . MET B 1 501 ? -14.656 3.006 -51.062 1 96.69 501 MET B O 1
ATOM 8069 N N . LEU B 1 502 ? -14.789 3.91 -49.094 1 95.75 502 LEU B N 1
ATOM 8070 C CA . LEU B 1 502 ? -16.125 4.434 -49.312 1 95.75 502 LEU B CA 1
ATOM 8071 C C . LEU B 1 502 ? -16.109 5.488 -50.406 1 95.75 502 LEU B C 1
ATOM 8073 O O . LEU B 1 502 ? -17.047 5.562 -51.219 1 95.75 502 LEU B O 1
ATOM 8077 N N . LYS B 1 503 ? -15.094 6.285 -50.375 1 95.31 503 LYS B N 1
ATOM 8078 C CA . LYS B 1 503 ? -14.945 7.297 -51.438 1 95.31 503 LYS B CA 1
ATOM 8079 C C . LYS B 1 503 ? -14.789 6.652 -52.812 1 95.31 503 LYS B C 1
ATOM 8081 O O . LYS B 1 503 ? -15.359 7.133 -53.781 1 95.31 503 LYS B O 1
ATOM 8086 N N . TYR B 1 504 ? -14.062 5.586 -52.812 1 94 504 TYR B N 1
ATOM 8087 C CA . TYR B 1 504 ? -13.875 4.852 -54.062 1 94 504 TYR B CA 1
ATOM 8088 C C . TYR B 1 504 ? -15.188 4.207 -54.5 1 94 504 TYR B C 1
ATOM 8090 O O . TYR B 1 504 ? -15.516 4.215 -55.688 1 94 504 TYR B O 1
ATOM 8098 N N . ILE B 1 505 ? -15.883 3.656 -53.594 1 93.88 505 ILE B N 1
ATOM 8099 C CA . ILE B 1 505 ? -17.172 3.043 -53.875 1 93.88 505 ILE B CA 1
ATOM 8100 C C . ILE B 1 505 ? -18.141 4.105 -54.406 1 93.88 505 ILE B C 1
ATOM 8102 O O . ILE B 1 505 ? -18.844 3.883 -55.375 1 93.88 505 ILE B O 1
ATOM 8106 N N . TYR B 1 506 ? -18.125 5.25 -53.75 1 93.31 506 TYR B N 1
ATOM 8107 C CA . TYR B 1 506 ? -18.984 6.355 -54.156 1 93.31 506 TYR B CA 1
ATOM 8108 C C . TYR B 1 506 ? -18.641 6.836 -55.531 1 93.31 506 TYR B C 1
ATOM 8110 O O . TYR B 1 506 ? -19.516 7.086 -56.375 1 93.31 506 TYR B O 1
ATOM 8118 N N . LYS B 1 507 ? -17.375 6.938 -55.812 1 92.31 507 LYS B N 1
ATOM 8119 C CA . LYS B 1 507 ? -16.922 7.371 -57.125 1 92.31 507 LYS B CA 1
ATOM 8120 C C . LYS B 1 507 ? -17.312 6.371 -58.219 1 92.31 507 LYS B C 1
ATOM 8122 O O . LYS B 1 507 ? -17.797 6.762 -59.281 1 92.31 507 LYS B O 1
ATOM 8127 N N . TYR B 1 508 ? -17.203 5.141 -57.875 1 91.5 508 TYR B N 1
ATOM 8128 C CA . TYR B 1 508 ? -17.5 4.102 -58.844 1 91.5 508 TYR B CA 1
ATOM 8129 C C . TYR B 1 508 ? -19 3.963 -59.062 1 91.5 508 TYR B C 1
ATOM 8131 O O . TYR B 1 508 ? -19.469 3.74 -60.188 1 91.5 508 TYR B O 1
ATOM 8139 N N . THR B 1 509 ? -19.766 4.133 -58.031 1 91.19 509 TH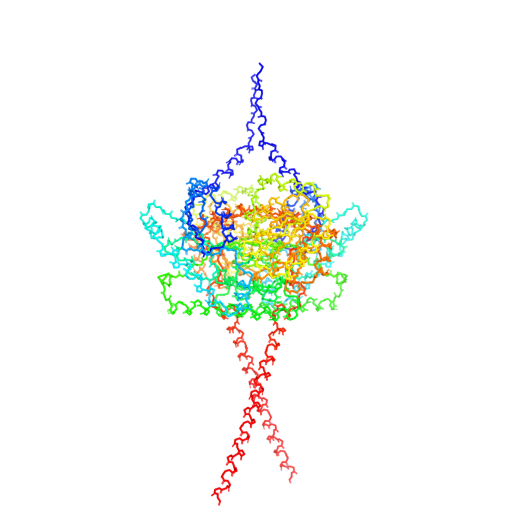R B N 1
ATOM 8140 C CA . THR B 1 509 ? -21.219 4.066 -58.156 1 91.19 509 THR B CA 1
ATOM 8141 C C . THR B 1 509 ? -21.75 5.281 -58.938 1 91.19 509 THR B C 1
ATOM 8143 O O . THR B 1 509 ? -22.719 5.172 -59.688 1 91.19 509 THR B O 1
ATOM 8146 N N . SER B 1 510 ? -21.094 6.414 -58.719 1 90.25 510 SER B N 1
ATOM 8147 C CA . SER B 1 510 ? -21.484 7.625 -59.438 1 90.25 510 SER B CA 1
ATOM 8148 C C . SER B 1 510 ? -21.188 7.512 -60.938 1 90.25 510 SER B C 1
ATOM 8150 O O . SER B 1 510 ? -21.984 7.926 -61.781 1 90.25 510 SER B O 1
ATOM 8152 N N . ILE B 1 511 ? -20.109 6.867 -61.25 1 89.38 511 ILE B N 1
ATOM 8153 C CA . ILE B 1 511 ? -19.734 6.656 -62.656 1 89.38 511 ILE B CA 1
ATOM 8154 C C . ILE B 1 511 ? -20.672 5.656 -63.312 1 89.38 511 ILE B C 1
ATOM 8156 O O . ILE B 1 511 ? -21.125 5.859 -64.438 1 89.38 511 ILE B O 1
ATOM 8160 N N . PHE B 1 512 ? -21 4.715 -62.531 1 86.94 512 PHE B N 1
ATOM 8161 C CA . PHE B 1 512 ? -21.906 3.689 -63.031 1 86.94 512 PHE B CA 1
ATOM 8162 C C . PHE B 1 512 ? -23.297 4.262 -63.281 1 86.94 512 PHE B C 1
ATOM 8164 O O . PHE B 1 512 ? -23.906 3.975 -64.312 1 86.94 512 PHE B O 1
ATOM 8171 N N . HIS B 1 513 ? -23.734 5.098 -62.406 1 87.5 513 HIS B N 1
ATOM 8172 C CA . HIS B 1 513 ? -25.047 5.73 -62.531 1 87.5 513 HIS B CA 1
ATOM 8173 C C . HIS B 1 513 ? -25.078 6.676 -63.719 1 87.5 513 HIS B C 1
ATOM 8175 O O . HIS B 1 513 ? -26.078 6.75 -64.438 1 87.5 513 HIS B O 1
ATOM 8181 N N . GLN B 1 514 ? -24.016 7.305 -63.969 1 84.44 514 GLN B N 1
ATOM 8182 C CA . GLN B 1 514 ? -23.953 8.227 -65.062 1 84.44 514 GLN B CA 1
ATOM 8183 C C . GLN B 1 514 ? -23.891 7.469 -66.438 1 84.44 514 GLN B C 1
ATOM 8185 O O . GLN B 1 514 ? -24.5 7.887 -67.375 1 84.44 514 GLN B O 1
ATOM 8190 N N . LYS B 1 515 ? -23.391 6.387 -66.375 1 80.44 515 LYS B N 1
ATOM 8191 C CA . LYS B 1 515 ? -23.281 5.586 -67.625 1 80.44 515 LYS B CA 1
ATOM 8192 C C . LYS B 1 515 ? -24.625 4.906 -67.938 1 80.44 515 LYS B C 1
ATOM 8194 O O . LYS B 1 515 ? -25.016 4.816 -69.125 1 80.44 515 LYS B O 1
ATOM 8199 N N . VAL B 1 516 ? -25.312 4.586 -67.062 1 78.31 516 VAL B N 1
ATOM 8200 C CA . VAL B 1 516 ? -26.609 3.959 -67.25 1 78.31 516 VAL B CA 1
ATOM 8201 C C . VAL B 1 516 ? -27.625 5.008 -67.688 1 78.31 516 VAL B C 1
ATOM 8203 O O . VAL B 1 516 ? -28.438 4.758 -68.625 1 78.31 516 VAL B O 1
ATOM 8206 N N . LYS B 1 517 ? -27.453 6.188 -67.062 1 75.62 517 LYS B N 1
ATOM 8207 C CA . LYS B 1 517 ? -28.328 7.27 -67.5 1 75.62 517 LYS B CA 1
ATOM 8208 C C . LYS B 1 517 ? -28.031 7.699 -68.938 1 75.62 517 LYS B C 1
ATOM 8210 O O . LYS B 1 517 ? -28.938 7.965 -69.75 1 75.62 517 LYS B O 1
ATOM 8215 N N . ALA B 1 518 ? -26.922 7.688 -69.312 1 73.88 518 ALA B N 1
ATOM 8216 C CA . ALA B 1 518 ? -26.531 8.055 -70.688 1 73.88 518 ALA B CA 1
ATOM 8217 C C . ALA B 1 518 ? -26.984 6.992 -71.688 1 73.88 518 ALA B C 1
ATOM 8219 O O . ALA B 1 518 ? -27.328 7.312 -72.812 1 73.88 518 ALA B O 1
ATOM 8220 N N . LYS B 1 519 ? -27.25 5.922 -71.5 1 72.06 519 LYS B N 1
ATOM 8221 C CA . LYS B 1 519 ? -27.688 4.871 -72.438 1 72.06 519 LYS B CA 1
ATOM 8222 C C . LYS B 1 519 ? -29.203 4.844 -72.5 1 72.06 519 LYS B C 1
ATOM 8224 O O . LYS B 1 519 ? -29.75 4.418 -73.562 1 72.06 519 LYS B O 1
ATOM 8229 N N . THR B 1 520 ? -29.781 5.254 -71.688 1 75.88 520 THR B N 1
ATOM 8230 C CA . THR B 1 520 ? -31.25 5.277 -71.75 1 75.88 520 THR B CA 1
ATOM 8231 C C . THR B 1 520 ? -31.734 6.547 -72.438 1 75.88 520 THR B C 1
ATOM 8233 O O . THR B 1 520 ? -32.875 6.594 -72.875 1 75.88 520 THR B O 1
ATOM 8236 N N . GLU B 1 521 ? -30.984 7.469 -72.625 1 60.66 521 GLU B N 1
ATOM 8237 C CA . GLU B 1 521 ? -31.359 8.633 -73.438 1 60.66 521 GLU B CA 1
ATOM 8238 C C . GLU B 1 521 ? -30.891 8.477 -74.875 1 60.66 521 GLU B C 1
ATOM 8240 O O . GLU B 1 521 ? -31.578 8.891 -75.812 1 60.66 521 GLU B O 1
#

Radius of gyration: 33.36 Å; Cα contacts (8 Å, |Δi|>4): 1752; chains: 2; bounding box: 71×102×132 Å

Solvent-accessible surface area (backbone atoms only — not comparable to full-atom values): 54796 Å² total; per-residue (Å²): 136,85,79,74,81,76,80,60,68,64,64,54,51,57,52,48,64,65,55,63,78,56,70,70,65,45,34,34,40,34,40,56,59,60,57,41,68,73,48,43,43,40,52,49,26,56,50,46,35,35,44,76,69,59,21,30,36,41,31,39,27,40,73,62,57,73,91,71,54,56,96,42,93,45,44,44,77,45,80,30,35,88,78,44,48,54,89,72,46,39,44,43,68,57,52,44,60,67,49,68,50,56,78,78,35,47,51,56,49,34,48,51,38,48,51,37,45,50,52,53,68,65,32,70,66,42,54,49,50,54,48,32,34,73,71,59,78,51,56,62,59,32,30,38,28,35,45,90,67,37,69,62,56,27,36,62,24,47,75,67,69,35,38,29,33,35,43,35,63,41,67,46,85,57,85,52,27,37,74,53,58,30,49,71,82,54,36,41,56,42,44,40,68,67,27,79,38,41,56,34,82,46,73,67,42,25,41,52,31,36,52,49,45,52,48,51,44,52,43,50,56,50,35,54,53,47,43,52,67,78,59,67,51,77,53,71,74,49,70,74,53,68,42,38,32,33,40,21,36,22,46,56,77,57,33,75,42,54,61,42,38,76,28,50,44,70,30,43,62,41,55,65,67,81,73,86,67,67,60,66,70,58,43,51,58,49,72,69,32,90,69,19,28,34,41,37,40,54,67,68,57,38,29,57,61,50,48,55,66,70,54,50,47,38,50,50,57,42,56,57,69,46,83,35,29,34,44,33,49,29,62,77,82,67,92,84,62,48,89,50,51,48,72,32,76,71,70,67,58,64,40,51,49,59,36,88,47,39,43,34,37,37,30,30,27,52,65,70,61,45,42,45,29,36,66,47,24,35,17,34,44,24,34,43,77,54,63,45,10,31,16,38,34,38,24,32,33,73,56,44,19,34,49,77,46,56,68,91,71,62,44,54,66,57,52,43,51,51,52,51,44,49,62,66,37,60,63,20,43,50,28,12,39,51,49,16,53,54,68,67,63,58,99,57,54,36,44,54,45,50,42,52,51,52,48,45,28,60,76,49,74,32,31,65,74,38,54,30,74,42,60,75,48,51,71,52,50,58,68,36,46,62,47,50,51,50,51,52,51,51,50,49,52,50,51,50,50,49,49,51,50,49,50,49,50,50,53,52,51,52,53,50,52,49,52,54,55,58,69,75,106,134,85,78,74,79,75,78,62,67,64,62,54,50,58,52,48,63,65,56,63,78,54,69,70,65,45,34,32,40,31,40,54,58,58,55,42,68,72,46,42,44,38,52,49,24,57,50,46,35,35,42,76,68,58,21,31,38,41,31,39,26,41,73,61,56,72,91,72,55,57,94,42,95,45,45,44,77,43,78,32,36,88,77,45,48,54,88,72,46,39,42,43,68,57,51,44,59,67,50,69,50,56,80,80,34,47,51,57,50,33,48,50,37,48,50,36,46,50,52,52,66,65,33,69,65,43,55,50,51,53,48,32,33,74,70,60,79,50,57,62,59,31,29,38,27,34,46,92,68,36,68,62,57,27,37,62,26,47,76,67,69,34,37,30,31,34,43,35,64,41,69,46,83,58,84,52,26,37,74,53,58,32,48,72,81,54,36,39,56,41,44,40,67,69,26,77,38,41,58,35,81,47,72,67,42,25,41,52,31,37,53,49,45,50,47,49,44,51,44,51,57,49,33,54,53,48,44,51,68,78,59,68,52,78,53,72,73,49,70,74,53,68,40,39,32,34,42,21,36,23,48,56,78,58,34,76,42,53,62,43,40,75,29,50,43,70,30,43,63,41,55,66,66,80,74,87,69,66,60,67,70,60,44,51,57,48,73,69,30,88,68,18,27,33,41,37,40,54,67,67,57,37,27,56,62,51,48,54,63,72,55,50,48,37,50,51,57,42,56,58,70,45,84,34,29,34,44,33,49,29,61,78,82,68,92,83,62,48,89,53,50,47,73,32,75,71,70,66,58,65,40,51,49,61,36,87,48,40,43,35,36,36,32,30,26,52,66,71,61,45,44,47,29,36,65,46,23,35,16,35,44,23,34,44,78,54,62,46,10,31,16,40,34,39,23,32,34,74,56,43,20,34,50,77,47,55,68,90,71,63,44,54,68,58,51,42,51,50,54,51,44,48,62,64,39,60,64,20,42,51,29,12,39,51,48,15,52,55,68,69,63,56,98,58,54,35,44,54,46,53,41,54,51,53,48,44,28,60,76,49,74,32,30,66,72,39,53,30,73,41,60,76,48,52,72,53,50,59,69,36,46,63,48,49,51,50,52,51,51,51,50,48,51,51,52,49,49,51,49,51,49,50,50,49,50,50,52,51,51,52,52,50,52,51,53,54,54,59,68,73,104